Protein AF-A0A9D7T7E3-F1 (afdb_monomer)

Solvent-accessible surface area (backbone atoms only — not comparable to full-atom values): 54438 Å² total; per-residue (Å²): 114,77,82,62,58,73,78,46,53,79,60,50,73,66,44,54,64,53,53,54,50,56,53,51,59,66,58,58,61,78,61,84,74,83,76,72,79,80,53,80,85,68,35,48,87,44,68,67,70,80,78,70,90,74,65,70,85,61,32,25,34,37,30,69,28,62,88,68,50,77,90,48,56,26,33,32,38,37,42,36,50,38,71,88,27,48,40,83,83,67,48,52,58,53,74,65,48,59,48,27,47,48,54,44,47,58,75,29,28,86,86,57,43,31,32,38,39,39,51,25,34,66,40,73,100,66,27,62,36,72,70,55,44,53,49,50,54,48,49,53,56,57,43,15,60,75,38,30,28,26,66,52,29,23,31,36,27,14,39,38,52,6,4,27,26,38,34,43,42,29,46,70,46,39,94,55,35,11,27,38,34,31,20,44,25,24,79,50,56,58,30,63,46,38,24,67,33,36,34,44,36,34,35,22,64,53,19,82,80,47,58,39,65,31,37,55,42,34,55,49,47,18,39,70,49,61,16,50,42,37,38,38,39,21,68,34,49,45,71,68,40,41,39,61,57,35,62,26,81,57,52,66,57,31,56,75,46,29,33,44,90,47,80,80,49,51,83,82,55,72,49,72,51,78,56,61,66,64,80,53,43,24,60,68,75,39,58,39,60,40,27,36,46,40,45,37,79,80,48,29,64,31,29,45,45,49,72,41,62,75,70,91,70,88,77,81,68,79,88,77,51,69,67,19,68,25,42,47,49,33,44,30,75,64,42,71,50,44,89,54,36,41,38,38,39,33,44,28,27,50,70,74,70,52,64,85,47,91,84,36,50,38,41,39,32,40,49,55,60,48,81,79,66,73,66,59,59,89,86,58,58,37,43,44,46,66,51,36,89,46,72,83,41,63,52,76,45,63,52,64,42,47,57,40,32,31,41,30,48,47,16,80,97,55,48,41,66,40,24,34,37,36,35,76,83,51,63,69,54,69,33,51,53,42,46,57,30,38,37,74,67,46,69,52,60,82,38,78,32,48,35,37,41,32,31,26,27,75,82,70,40,59,29,68,42,66,36,36,40,32,32,50,92,82,93,81,87,78,58,25,38,47,31,40,76,70,45,62,43,54,76,34,30,32,28,34,41,36,38,40,43,77,49,57,45,94,86,41,64,58,30,32,45,36,28,42,22,74,50,95,92,56,60,44,82,76,51,72,28,78,56,59,45,47,78,50,69,85,45,63,53,64,34,62,39,33,35,36,37,24,25,25,29,82,87,64,36,66,24,55,69,26,73,80,46,72,38,55,24,34,44,56,67,75,45,74,42,84,26,86,44,57,71,46,45,46,50,50,50,53,52,37,46,75,38,56,70,27,37,28,36,39,24,34,42,70,42,79,31,76,36,60,56,52,46,71,66,39,54,22,35,43,28,32,42,30,36,60,29,39,47,32,64,20,29,46,32,20,69,64,31,89,60,66,27,51,37,33,36,48,24,33,45,30,34,42,33,39,41,30,39,30,30,39,47,34,23,41,35,33,35,36,54,76,19,30,51,25,38,41,30,52,27,35,40,39,42,87,52,89,72,26,26,58,38,25,36,36,37,31,36,34,21,33,46,34,36,40,32,53,28,39,39,37,40,45,33,32,80,52,81,70,35,37,27,45,33,35,35,16,58,59,10,27,48,34,36,42,32,32,29,38,30,30,42,38,26,14,42,40,30,33,19,46,59,77,78,28,26,18,37,39,30,41,40,26,22,26,32,36,16,26,74,57,75,68,86,72,62,34,58,36,42,35,38,31,17,10,19,31,47,25,34,38,35,22,26,27,41,45,65,61,40,78,48,67,38,35,32,37,34,24,21,61,51,11,32,68,23,38,41,27,13,27,25,16,47,27,40,75,44,75,35,73,69,27,43,65,51,77,46,47,60,40,45,75,54,55,71,73,28,26,74,34,54,88,79,34,38,63,46,70,32,77,52,41,67,70,68,53,84,66,38,63,51,42,15,68,87,48,96,87,55,57,44,36,47,89,61,53,60,59,49,83,62,99,28,23,34,32,15,16,46,64,80,84,70,82,80,87,72,87,80,81,84,79,84,79,87,80,86,85,88,79,89,83,86,82,87,78,90,77,88,77,91,86,79,86,89,78,89,80,90,86,78,89,77,88,76,89,79,90,84,79,90,77,88,77,89,78,89,78,89,79,90,80,84,87,78,91,79,90,83,83,87,81,88,79,88,79,88,78,85,87,82,85,86,85,89,80,89,82,90,81,90,90,82,91,82,90,80,90,79,89,84,81,86,83,92,81,89,80,88,83,91,134

Sequence (1016 aa):
MQKLQIQLQPRINLVLPRIVAIGFTLILSLFGVSAKAFGPSDFLYGKELKTGTEPYDLPYRLLLPENYKSANAYPVILFLHGSYEVGTDNEAQLTTNGIGAFGMIDANRTSSPCFLLVPQANNGTDGWNANNLGQVVRAIRDLATKYSIDLNRVYVTGPSMGGYGTWKILALHPFVFAAAVPVSGGGASNFERLASVPIWCFHAKNDGAVNVSGSDSAVSGTRIAGGRVVYTRYDSGDHMIAFTAYANPYLMAWMMAQRRNQPMAGPILASITNPAGGFVTGPITTTRNVAGTAAMPGGVTKVNWTFTPATGQAGIDTSTYALATGTNTWSVSGATVTSSAIQFMAVVTGSSWGDNNPGAGGVTTVNDSFWNIPLGANLTAPTVVIKTPTTTGAVSVADATIALTGSAAPGTGKTVKAITWSNDRGGRGIALGTTSWNVDGIDLAPGHNIITVTARDSASIIASTTIDALYVLTGDIAAPTAPSNLSVTATSPTTTSLTWTASIDNIGVTGYKIYRGLVINALTHIGTATTNSYSDTGLTKSTEYRYYVSAVDAAGNESAKSMVVQVTTQGSGPTTVGVVSVSGLITAINNANASPSATTTIMLSPGTYTVNSPLPTITAKDTVISASSTGSAVVLNAAGMSTGAVLTVNADNVVIDRIRFDNARNHAIAIEPSSHNGLIENCSFTTSTAPAPALSQIYGSGCSGWTVTGNIFTGMAGATLTGEPAVRFFAGASSTTVTNNFFLNCDRAVQFGVGSASTHTGGQIQNNFIADNRATGSHPGPAISLESATGARVDNNTVYSVGSYANAIEYRYAGTTGALIRNNLANKTVAALDGATGTTASNLTTAQAAWFVNTASCDLHLTATALAAANNVLNAGTTIAQVTDDIEGDPRPTGSAYEIGADEYVGSSSSSSSSSSSSSSSSSSSSSSSSSSSSSSSSSSSSSSSSSSSSSGSSTTSSSSSSSSSSSSSSGGTSNTPTNGSSGGGGAAGRWFCTALVAAALLRFRKPDRSCAIYS

pLDDT: mean 72.11, std 22.36, range [24.33, 98.38]

Structure (mmCIF, N/CA/C/O backbone):
data_AF-A0A9D7T7E3-F1
#
_entry.id   AF-A0A9D7T7E3-F1
#
loop_
_atom_site.group_PDB
_atom_site.id
_atom_site.type_symbol
_atom_site.label_atom_id
_atom_site.label_alt_id
_atom_site.label_comp_id
_atom_site.label_asym_id
_atom_site.label_entity_id
_atom_site.label_seq_id
_atom_site.pdbx_PDB_ins_code
_atom_site.Cartn_x
_atom_site.Cartn_y
_atom_site.Cartn_z
_atom_site.occupancy
_atom_site.B_iso_or_equiv
_atom_site.auth_seq_id
_atom_site.auth_comp_id
_atom_site.auth_asym_id
_atom_site.auth_atom_id
_atom_site.pdbx_PDB_model_num
ATOM 1 N N . MET A 1 1 ? 72.264 13.801 22.073 1.00 45.97 1 MET A N 1
ATOM 2 C CA . MET A 1 1 ? 71.366 13.791 20.893 1.00 45.97 1 MET A CA 1
ATOM 3 C C . MET A 1 1 ? 70.198 12.803 21.002 1.00 45.97 1 MET A C 1
ATOM 5 O O . MET A 1 1 ? 69.090 13.225 20.713 1.00 45.97 1 MET A O 1
ATOM 9 N N . GLN A 1 2 ? 70.355 11.559 21.485 1.00 37.91 2 GLN A N 1
ATOM 10 C CA . GLN A 1 2 ? 69.232 10.589 21.547 1.00 37.91 2 GLN A CA 1
ATOM 11 C C . GLN A 1 2 ? 67.993 11.028 22.366 1.00 37.91 2 GLN A C 1
ATOM 13 O O . GLN A 1 2 ? 66.878 10.667 22.006 1.00 37.91 2 GLN A O 1
ATOM 18 N N . LYS A 1 3 ? 68.129 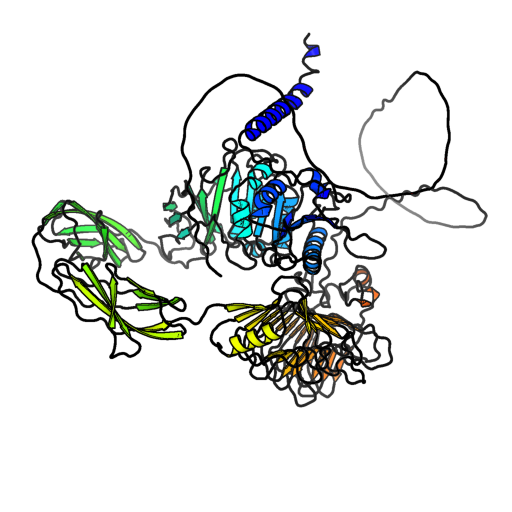11.875 23.402 1.00 37.12 3 LYS A N 1
ATOM 19 C CA . LYS A 1 3 ? 66.960 12.427 24.129 1.00 37.12 3 LYS A CA 1
ATOM 20 C C . LYS A 1 3 ? 66.140 13.470 23.342 1.00 37.12 3 LYS A C 1
ATOM 22 O O . LYS A 1 3 ? 65.037 13.788 23.772 1.00 37.12 3 LYS A O 1
ATOM 27 N N . LEU A 1 4 ? 66.624 13.969 22.198 1.00 36.44 4 LEU A N 1
ATOM 28 C CA . LEU A 1 4 ? 65.878 14.920 21.357 1.00 36.44 4 LEU A CA 1
ATOM 29 C C . LEU A 1 4 ? 64.953 14.225 20.335 1.00 36.44 4 LEU A C 1
ATOM 31 O O . LEU A 1 4 ? 63.971 14.818 19.903 1.00 36.44 4 LEU A O 1
ATOM 35 N N . GLN A 1 5 ? 65.220 12.960 19.978 1.00 37.03 5 GLN A N 1
ATOM 36 C CA . GLN A 1 5 ? 64.390 12.200 19.027 1.00 37.03 5 GLN A CA 1
ATOM 37 C C . GLN A 1 5 ? 63.061 11.710 19.628 1.00 37.03 5 GLN A C 1
ATOM 39 O O . GLN A 1 5 ? 62.063 11.626 18.916 1.00 37.03 5 GLN A O 1
ATOM 44 N N . ILE A 1 6 ? 63.020 11.433 20.935 1.00 43.62 6 ILE A N 1
ATOM 45 C CA . ILE A 1 6 ? 61.845 10.837 21.603 1.00 43.62 6 ILE A CA 1
ATOM 46 C C . ILE A 1 6 ? 60.721 11.869 21.844 1.00 43.62 6 ILE A C 1
ATOM 48 O O . ILE A 1 6 ? 59.552 11.508 21.904 1.00 43.62 6 ILE A O 1
ATOM 52 N N . GLN A 1 7 ? 61.044 13.166 21.919 1.00 41.75 7 GLN A N 1
ATOM 53 C CA . GLN A 1 7 ? 60.065 14.240 22.169 1.00 41.75 7 GLN A CA 1
ATOM 54 C C . GLN A 1 7 ? 59.421 14.825 20.893 1.00 41.75 7 GLN A C 1
ATOM 56 O O . GLN A 1 7 ? 58.461 15.587 20.989 1.00 41.75 7 GLN A O 1
ATOM 61 N N . LEU A 1 8 ? 59.916 14.478 19.696 1.00 38.88 8 LEU A N 1
ATOM 62 C CA . LEU A 1 8 ? 59.424 15.031 18.420 1.00 38.88 8 LEU A CA 1
ATOM 63 C C . LEU A 1 8 ? 58.628 14.037 17.557 1.00 38.88 8 LEU A C 1
ATOM 65 O O . LEU A 1 8 ? 57.787 14.474 16.771 1.00 38.88 8 LEU A O 1
ATOM 69 N N . GLN A 1 9 ? 58.802 12.720 17.728 1.00 36.56 9 GLN A N 1
ATOM 70 C CA . GLN A 1 9 ? 58.037 11.724 16.959 1.00 36.56 9 GLN A CA 1
ATOM 71 C C . GLN A 1 9 ? 56.501 11.832 17.091 1.00 36.56 9 GLN A C 1
ATOM 73 O O . GLN A 1 9 ? 55.837 11.774 16.052 1.00 36.56 9 GLN A O 1
ATOM 78 N N . PRO A 1 10 ? 55.902 12.074 18.280 1.00 39.88 10 PRO A N 1
ATOM 79 C CA . PRO A 1 10 ? 54.443 12.184 18.401 1.00 39.88 10 PRO A CA 1
ATOM 80 C C . PRO A 1 10 ? 53.839 13.361 17.617 1.00 39.88 10 PRO A C 1
ATOM 82 O O . PRO A 1 10 ? 52.659 13.338 17.281 1.00 39.88 10 PRO A O 1
ATOM 85 N N . ARG A 1 11 ? 54.638 14.393 17.305 1.00 39.56 11 ARG A N 1
ATOM 86 C CA . ARG A 1 11 ? 54.190 15.569 16.540 1.00 39.56 11 ARG A CA 1
ATOM 87 C C . ARG A 1 11 ? 54.380 15.421 15.029 1.00 39.56 11 ARG A C 1
ATOM 89 O O . ARG A 1 11 ? 53.667 16.073 14.277 1.00 39.56 11 ARG A O 1
ATOM 96 N N . ILE A 1 12 ? 55.277 14.545 14.575 1.00 38.69 12 ILE A N 1
ATOM 97 C CA . ILE A 1 12 ? 55.496 14.279 13.142 1.00 38.69 12 ILE A CA 1
ATOM 98 C C . ILE A 1 12 ? 54.378 13.383 12.577 1.00 38.69 12 ILE A C 1
ATOM 100 O O . ILE A 1 12 ? 53.838 13.677 11.508 1.00 38.69 12 ILE A O 1
ATOM 104 N N . ASN A 1 13 ? 53.935 12.374 13.337 1.00 38.16 13 ASN A N 1
ATOM 105 C CA . ASN A 1 13 ? 52.863 11.461 12.910 1.00 38.16 13 ASN A CA 1
ATOM 106 C C . ASN A 1 13 ? 51.459 12.103 12.853 1.00 38.16 13 ASN A C 1
ATOM 108 O O . ASN A 1 13 ? 50.582 11.552 12.196 1.00 38.16 13 ASN A O 1
ATOM 112 N N . LEU A 1 14 ? 51.235 13.272 13.472 1.00 40.47 14 LEU A N 1
ATOM 113 C CA . LEU A 1 14 ? 49.978 14.033 13.330 1.00 40.47 14 LEU A CA 1
ATOM 114 C C . LEU A 1 14 ? 49.969 15.016 12.144 1.00 40.47 14 LEU A C 1
ATOM 116 O O . LEU A 1 14 ? 48.904 15.504 11.763 1.00 40.47 14 LEU A O 1
ATOM 120 N N . VAL A 1 15 ? 51.134 15.349 11.579 1.00 38.00 15 VAL A N 1
ATOM 121 C CA . VAL A 1 15 ? 51.268 16.417 10.571 1.00 38.00 15 VAL A CA 1
ATOM 122 C C . VAL A 1 15 ? 51.413 15.856 9.156 1.00 38.00 15 VAL A C 1
ATOM 124 O O . VAL A 1 15 ? 50.823 16.416 8.233 1.00 38.00 15 VAL A O 1
ATOM 127 N N . LEU A 1 16 ? 52.098 14.720 8.969 1.00 34.03 16 LEU A N 1
ATOM 128 C CA . LEU A 1 16 ? 52.207 14.076 7.650 1.00 34.03 16 LEU A CA 1
ATOM 129 C C . LEU A 1 16 ? 50.843 13.735 7.009 1.00 34.03 16 LEU A C 1
ATOM 131 O O . LEU A 1 16 ? 50.646 14.115 5.854 1.00 34.03 16 LEU A O 1
ATOM 135 N N . PRO A 1 17 ? 49.867 13.124 7.718 1.00 41.09 17 PRO A N 1
ATOM 136 C CA . PRO A 1 17 ? 48.551 12.837 7.139 1.00 41.09 17 PRO A CA 1
ATOM 137 C C . PRO A 1 17 ? 47.795 14.106 6.724 1.00 41.09 17 PRO A C 1
ATOM 139 O O . PRO A 1 17 ? 47.096 14.112 5.715 1.00 41.09 17 PRO A O 1
ATOM 142 N N . ARG A 1 18 ? 47.976 15.212 7.462 1.00 35.81 18 ARG A N 1
ATOM 143 C CA . ARG A 1 18 ? 47.341 16.504 7.159 1.00 35.81 18 ARG A CA 1
ATOM 144 C C . ARG A 1 18 ? 47.952 17.183 5.933 1.00 35.81 18 ARG A C 1
ATOM 146 O O . ARG A 1 18 ? 47.212 17.765 5.150 1.00 35.81 18 ARG A O 1
ATOM 153 N N . ILE A 1 19 ? 49.266 17.077 5.729 1.00 36.81 19 ILE A N 1
ATOM 154 C CA . ILE A 1 19 ? 49.930 17.616 4.530 1.00 36.81 19 ILE A CA 1
ATOM 155 C C . ILE A 1 19 ? 49.577 16.786 3.286 1.00 36.81 19 ILE A C 1
ATOM 157 O O . ILE A 1 19 ? 49.316 17.363 2.234 1.00 36.81 19 ILE A O 1
ATOM 161 N N . VAL A 1 20 ? 49.483 15.455 3.406 1.00 42.44 20 VAL A N 1
ATOM 162 C CA . VAL A 1 20 ? 49.024 14.588 2.303 1.00 42.44 20 VAL A CA 1
ATOM 163 C C . VAL A 1 20 ? 47.552 14.853 1.962 1.00 42.44 20 VAL A C 1
ATOM 165 O O . VAL A 1 20 ? 47.228 14.976 0.784 1.00 42.44 20 VAL A O 1
ATOM 168 N N . ALA A 1 21 ? 46.679 15.038 2.960 1.00 34.97 21 ALA A N 1
ATOM 169 C CA . ALA A 1 21 ? 45.281 15.410 2.734 1.00 34.97 21 ALA A CA 1
ATOM 170 C C . ALA A 1 21 ? 45.144 16.772 2.024 1.00 34.97 21 ALA A C 1
ATOM 172 O O . ALA A 1 21 ? 44.445 16.864 1.020 1.00 34.97 21 ALA A O 1
ATOM 173 N N . ILE A 1 22 ? 45.862 17.808 2.480 1.00 38.34 22 ILE A N 1
ATOM 174 C CA . ILE A 1 22 ? 45.869 19.135 1.834 1.00 38.34 22 ILE A CA 1
ATOM 175 C C . ILE A 1 22 ? 46.419 19.055 0.398 1.00 38.34 22 ILE A C 1
ATOM 177 O O . ILE A 1 22 ? 45.883 19.706 -0.498 1.00 38.34 22 ILE A O 1
ATOM 181 N N . GLY A 1 23 ? 47.441 18.226 0.157 1.00 33.91 23 GLY A N 1
ATOM 182 C CA . GLY A 1 23 ? 47.971 17.961 -1.183 1.00 33.91 23 GLY A CA 1
ATOM 183 C C . GLY A 1 23 ? 46.967 17.271 -2.114 1.00 33.91 23 GLY A C 1
ATOM 184 O O . GLY A 1 23 ? 46.897 17.615 -3.291 1.00 33.91 23 GLY A O 1
ATOM 185 N N . PHE A 1 24 ? 46.143 16.356 -1.593 1.00 40.12 24 PHE A N 1
ATOM 186 C CA . PHE A 1 24 ? 45.091 15.685 -2.365 1.00 40.12 24 PHE A CA 1
ATOM 187 C C . PHE A 1 24 ? 43.958 16.648 -2.759 1.00 40.12 24 PHE A C 1
ATOM 189 O O . PHE A 1 24 ? 43.524 16.657 -3.913 1.00 40.12 24 PHE A O 1
ATOM 196 N N . THR A 1 25 ? 43.536 17.527 -1.842 1.00 38.75 25 THR A N 1
ATOM 197 C CA . THR A 1 25 ? 42.532 18.570 -2.122 1.00 38.75 25 THR A CA 1
ATOM 198 C C . THR A 1 25 ? 42.993 19.543 -3.214 1.00 38.75 25 THR A C 1
ATOM 200 O O . THR A 1 25 ? 42.174 20.038 -3.985 1.00 38.75 25 THR A O 1
ATOM 203 N N . LEU A 1 26 ? 44.305 19.791 -3.324 1.00 34.22 26 LEU A N 1
ATOM 204 C CA . LEU A 1 26 ? 44.890 20.684 -4.332 1.00 34.22 26 LEU A CA 1
ATOM 205 C C . LEU A 1 26 ? 45.020 20.068 -5.737 1.00 34.22 26 LEU A C 1
ATOM 207 O O . LEU A 1 26 ? 45.293 20.796 -6.687 1.00 34.22 26 LEU A O 1
ATOM 211 N N . ILE A 1 27 ? 44.840 18.750 -5.877 1.00 40.69 27 ILE A N 1
ATOM 212 C CA . ILE A 1 27 ? 44.855 18.048 -7.173 1.00 40.69 27 ILE A CA 1
ATOM 213 C C . ILE A 1 27 ? 43.424 17.849 -7.700 1.00 40.69 27 ILE A C 1
ATOM 215 O O . ILE A 1 27 ? 43.190 17.949 -8.903 1.00 40.69 27 ILE A O 1
ATOM 219 N N . LEU A 1 28 ? 42.444 17.667 -6.808 1.00 38.78 28 LEU A N 1
ATOM 220 C CA . LEU A 1 28 ? 41.018 17.613 -7.163 1.00 38.78 28 LEU A CA 1
ATOM 221 C C . LEU A 1 28 ? 40.454 18.958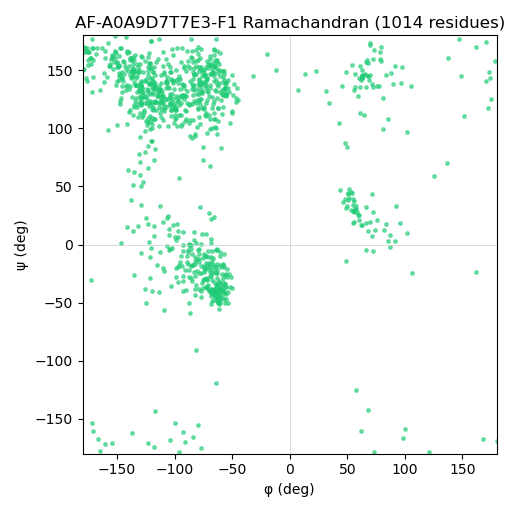 -7.662 1.00 38.78 28 LEU A C 1
ATOM 223 O O . LEU A 1 28 ? 39.473 18.969 -8.399 1.00 38.78 28 LEU A O 1
ATOM 227 N N . SER A 1 29 ? 41.086 20.089 -7.338 1.00 35.50 29 SER A N 1
ATOM 228 C CA . SER A 1 29 ? 40.662 21.419 -7.806 1.00 35.50 29 SER A CA 1
ATOM 229 C C . SER A 1 29 ? 40.973 21.713 -9.284 1.00 35.50 29 SER A C 1
ATOM 231 O O . SER A 1 29 ? 40.496 22.718 -9.811 1.00 35.50 29 SER A O 1
ATOM 233 N N . LEU A 1 30 ? 41.728 20.847 -9.976 1.00 35.69 30 LEU A N 1
ATOM 234 C CA . LEU A 1 30 ? 42.053 20.994 -11.404 1.00 35.69 30 LEU A CA 1
ATOM 235 C C . LEU A 1 30 ? 40.952 20.482 -12.354 1.00 35.69 30 LEU A C 1
ATOM 237 O O . LEU A 1 30 ? 40.996 20.783 -13.546 1.00 35.69 30 LEU A O 1
ATOM 241 N N . PHE A 1 31 ? 39.937 19.782 -11.838 1.00 40.62 31 PHE A N 1
ATOM 242 C CA . PHE A 1 31 ? 38.714 19.431 -12.568 1.00 40.62 31 PHE A CA 1
ATOM 243 C C . PHE A 1 31 ? 37.510 20.026 -11.832 1.00 40.62 31 PHE A C 1
ATOM 245 O O . PHE A 1 31 ? 36.947 19.430 -10.918 1.00 40.62 31 PHE A O 1
ATOM 252 N N . GLY A 1 32 ? 37.163 21.262 -12.190 1.00 41.09 32 GLY A N 1
ATOM 253 C CA . GLY A 1 32 ? 36.288 22.105 -11.380 1.00 41.09 32 GLY A CA 1
ATOM 254 C C . GLY A 1 32 ? 34.826 21.658 -11.297 1.00 41.09 32 GLY A C 1
ATOM 255 O O . GLY A 1 32 ? 34.026 22.057 -12.137 1.00 41.09 32 GLY A O 1
ATOM 256 N N . VAL A 1 33 ? 34.468 20.988 -10.198 1.00 37.16 33 VAL A N 1
ATOM 257 C CA . VAL A 1 33 ? 33.239 21.259 -9.426 1.00 37.16 33 VAL A CA 1
ATOM 258 C C . VAL A 1 33 ? 33.579 21.120 -7.938 1.00 37.16 33 VAL A C 1
ATOM 260 O O . VAL A 1 33 ? 33.709 20.011 -7.429 1.00 37.16 33 VAL A O 1
ATOM 263 N N . SER A 1 34 ? 33.727 22.235 -7.217 1.00 40.88 34 SER A N 1
ATOM 264 C CA . SER A 1 34 ? 33.814 22.190 -5.751 1.00 40.88 34 SER A CA 1
ATOM 265 C C . SER A 1 34 ? 32.401 22.242 -5.178 1.00 40.88 34 SER A C 1
ATOM 267 O O . SER A 1 34 ? 31.797 23.313 -5.161 1.00 40.88 34 SER A O 1
ATOM 269 N N . ALA A 1 35 ? 31.885 21.105 -4.703 1.00 48.81 35 ALA A N 1
ATOM 270 C CA . ALA A 1 35 ? 30.659 21.074 -3.904 1.00 48.81 35 ALA A CA 1
ATOM 271 C C . ALA A 1 35 ? 30.819 21.974 -2.664 1.00 48.81 35 ALA A C 1
ATOM 273 O O . ALA A 1 35 ? 31.905 22.039 -2.073 1.00 48.81 35 ALA A O 1
ATOM 274 N N . LYS A 1 36 ? 29.760 22.690 -2.276 1.00 53.41 36 LYS A N 1
ATOM 275 C CA . LYS A 1 36 ? 29.797 23.611 -1.136 1.00 53.41 36 LYS A CA 1
ATOM 276 C C . LYS A 1 36 ? 29.204 22.882 0.064 1.00 53.41 36 LYS A C 1
ATOM 278 O O . LYS A 1 36 ? 27.998 22.685 0.139 1.00 53.41 36 LYS A O 1
ATOM 283 N N . ALA A 1 37 ? 30.045 22.521 1.033 1.00 58.97 37 ALA A N 1
ATOM 284 C CA . ALA A 1 37 ? 29.562 21.996 2.309 1.00 58.97 37 ALA A CA 1
ATOM 285 C C . ALA A 1 37 ? 28.523 22.954 2.925 1.00 58.97 37 ALA A C 1
ATOM 287 O O . ALA A 1 37 ? 28.762 24.166 2.987 1.00 58.97 37 ALA A O 1
ATOM 288 N N . PHE A 1 38 ? 27.379 22.416 3.358 1.00 69.25 38 PHE A N 1
ATOM 289 C CA . PHE A 1 38 ? 26.308 23.224 3.938 1.00 69.25 38 PHE A CA 1
ATOM 290 C C . PHE A 1 38 ? 26.780 23.880 5.238 1.00 69.25 38 PHE A C 1
ATOM 292 O O . PHE A 1 38 ? 27.333 23.219 6.117 1.00 69.25 38 PHE A O 1
ATOM 299 N N . GLY A 1 39 ? 26.529 25.180 5.378 1.00 66.25 39 GLY A N 1
ATOM 300 C CA . GLY A 1 39 ? 26.679 25.873 6.654 1.00 66.25 39 GLY A CA 1
ATOM 301 C C . GLY A 1 39 ? 25.410 25.743 7.507 1.00 66.25 39 GLY A C 1
ATOM 302 O O . GLY A 1 39 ? 24.329 25.529 6.957 1.00 66.25 39 GLY A O 1
ATOM 303 N N . PRO A 1 40 ? 25.477 25.972 8.833 1.00 69.69 40 PRO A N 1
ATOM 304 C CA . PRO A 1 40 ? 24.288 26.053 9.689 1.00 69.69 40 PRO A CA 1
ATOM 305 C C . PRO A 1 40 ? 23.211 27.037 9.208 1.00 69.69 40 PRO A C 1
ATOM 307 O O . PRO A 1 40 ? 22.034 26.844 9.501 1.00 69.69 40 PRO A O 1
ATOM 310 N N . SER A 1 41 ? 23.605 28.064 8.443 1.00 74.50 41 SER A N 1
ATOM 311 C CA . SER A 1 41 ? 22.724 29.046 7.795 1.00 74.50 41 SER A CA 1
ATOM 312 C C . SER A 1 41 ? 21.895 28.496 6.632 1.00 74.50 41 SER A C 1
ATOM 314 O O . SER A 1 41 ? 20.902 29.114 6.263 1.00 74.50 41 SER A O 1
ATOM 316 N N . ASP A 1 42 ? 22.311 27.380 6.028 1.00 77.81 42 ASP A N 1
ATOM 317 C CA . ASP A 1 42 ? 21.610 26.759 4.899 1.00 77.81 42 ASP A CA 1
ATOM 318 C C . ASP A 1 42 ? 20.430 25.877 5.390 1.00 77.81 42 ASP A C 1
ATOM 320 O O . ASP A 1 42 ? 19.550 25.516 4.608 1.00 77.81 42 ASP A O 1
ATOM 324 N N . PHE A 1 43 ? 20.373 25.565 6.694 1.00 83.56 43 PHE A N 1
ATOM 325 C CA . PHE A 1 43 ? 19.316 24.775 7.337 1.00 83.56 43 PHE A CA 1
ATOM 326 C C . PHE A 1 43 ? 18.308 25.650 8.092 1.00 83.56 43 PHE A C 1
ATOM 328 O O . PHE A 1 43 ? 18.678 26.555 8.839 1.00 83.56 43 PHE A O 1
ATOM 335 N N . LEU A 1 44 ? 17.026 25.289 8.017 1.00 82.06 44 LEU A N 1
ATOM 336 C CA . LEU A 1 44 ? 16.017 25.785 8.949 1.00 82.06 44 LEU A CA 1
ATOM 337 C C . LEU A 1 44 ? 16.188 25.126 10.324 1.00 82.06 44 LEU A C 1
ATOM 339 O O . LEU A 1 44 ? 16.449 23.922 10.435 1.00 82.06 44 LEU A O 1
ATOM 343 N N . TYR A 1 45 ? 16.014 25.929 11.372 1.00 74.56 45 TYR A N 1
ATOM 344 C CA . TYR A 1 45 ? 16.081 25.496 12.765 1.00 74.56 45 TYR A CA 1
ATOM 345 C C . TYR A 1 45 ? 14.761 24.850 13.198 1.00 74.56 45 TYR A C 1
ATOM 347 O O . TYR A 1 45 ? 13.714 25.496 13.162 1.00 74.56 45 TYR A O 1
ATOM 355 N N . GLY A 1 46 ? 14.813 23.595 13.639 1.00 61.97 46 GLY A N 1
ATOM 356 C CA . GLY A 1 46 ? 13.714 22.901 14.302 1.00 61.97 46 GLY A CA 1
ATOM 357 C C . GLY A 1 46 ? 14.023 22.698 15.780 1.00 61.97 46 GLY A C 1
ATOM 358 O O . GLY A 1 46 ? 14.953 21.977 16.134 1.00 61.97 46 GLY A O 1
ATOM 359 N N . LYS A 1 47 ? 13.249 23.329 16.659 1.00 54.50 47 LYS A N 1
ATOM 360 C CA . LYS A 1 47 ? 13.306 23.071 18.099 1.00 54.50 47 LYS A CA 1
ATOM 361 C C . LYS A 1 47 ? 11.933 23.310 18.689 1.00 54.50 47 LYS A C 1
ATOM 363 O O . LYS A 1 47 ? 11.538 24.456 18.893 1.00 54.50 47 LYS A O 1
ATOM 368 N N . GLU A 1 48 ? 11.228 22.227 18.966 1.00 44.72 48 GLU A N 1
ATOM 369 C CA . GLU A 1 48 ? 10.065 22.293 19.837 1.00 44.72 48 GLU A CA 1
ATOM 370 C C . GLU A 1 48 ? 10.632 22.336 21.266 1.00 44.72 48 GLU A C 1
ATOM 372 O O . GLU A 1 48 ? 11.367 21.453 21.704 1.00 44.72 48 GLU A O 1
ATOM 377 N N . LEU A 1 49 ? 10.497 23.501 21.904 1.00 33.25 49 LEU A N 1
ATOM 378 C CA . LEU A 1 49 ? 11.087 23.795 23.207 1.00 33.25 49 LEU A CA 1
ATOM 379 C C . LEU A 1 49 ? 10.067 23.476 24.293 1.00 33.25 49 LEU A C 1
ATOM 381 O O . LEU A 1 49 ? 8.973 24.035 24.281 1.00 33.25 49 LEU A O 1
ATOM 385 N N . LYS A 1 50 ? 10.475 22.691 25.293 1.00 35.75 50 LYS A N 1
ATOM 386 C CA . LYS A 1 50 ? 9.752 22.568 26.564 1.00 35.75 50 LYS A CA 1
ATOM 387 C C . LYS A 1 50 ? 9.435 23.949 27.153 1.00 35.75 50 LYS A C 1
ATOM 389 O O . LYS A 1 50 ? 10.330 24.633 27.652 1.00 35.75 50 LYS A O 1
ATOM 394 N N . THR A 1 51 ? 8.152 24.293 27.205 1.00 27.28 51 THR A N 1
ATOM 395 C CA . THR A 1 51 ? 7.603 25.328 28.093 1.00 27.28 51 THR A CA 1
ATOM 396 C C . THR A 1 51 ? 6.390 24.781 28.843 1.00 27.28 51 THR A C 1
ATOM 398 O O . THR A 1 51 ? 5.263 25.187 28.588 1.00 27.28 51 THR A O 1
ATOM 401 N N . GLY A 1 52 ? 6.653 23.869 29.786 1.00 33.72 52 GLY A N 1
ATOM 402 C CA . GLY A 1 52 ? 5.652 23.282 30.684 1.00 33.72 52 GLY A CA 1
ATOM 403 C C . GLY A 1 52 ? 4.908 22.081 30.092 1.00 33.72 52 GLY A C 1
ATOM 404 O O . GLY A 1 52 ? 4.042 22.263 29.252 1.00 33.72 52 GLY A O 1
ATOM 405 N N . THR A 1 53 ? 5.220 20.882 30.606 1.00 36.22 53 THR A N 1
ATOM 406 C CA . THR A 1 53 ? 4.459 19.623 30.421 1.00 36.22 53 THR A CA 1
ATOM 407 C C . THR A 1 53 ? 4.093 19.269 28.966 1.00 36.22 53 THR A C 1
ATOM 409 O O . THR A 1 53 ? 2.964 19.500 28.546 1.00 36.22 53 THR A O 1
ATOM 412 N N . GLU A 1 54 ? 5.049 18.626 28.273 1.00 37.84 54 GLU A N 1
ATOM 413 C CA . GLU A 1 54 ? 5.000 18.103 26.884 1.00 37.84 54 GLU A CA 1
ATOM 414 C C . GLU A 1 54 ? 4.895 19.156 25.747 1.00 37.84 54 GLU A C 1
ATOM 416 O O . GLU A 1 54 ? 4.470 20.282 26.010 1.00 37.84 54 GLU A O 1
ATOM 421 N N . PRO A 1 55 ? 5.302 18.865 24.481 1.00 44.62 55 PRO A N 1
ATOM 422 C CA . PRO A 1 55 ? 5.848 17.617 23.913 1.00 44.62 55 PRO A CA 1
ATOM 423 C C . PRO A 1 55 ? 7.268 17.744 23.289 1.00 44.62 55 PRO A C 1
ATOM 425 O O . PRO A 1 55 ? 7.802 18.842 23.156 1.00 44.62 55 PRO A O 1
ATOM 428 N N . TYR A 1 56 ? 7.827 16.600 22.855 1.00 48.03 56 TYR A N 1
ATOM 429 C CA . TYR A 1 56 ? 9.094 16.382 22.113 1.00 48.03 56 TYR A CA 1
ATOM 430 C C . TYR A 1 56 ? 10.400 16.933 22.737 1.00 48.03 56 TYR A C 1
ATOM 432 O O . TYR A 1 56 ? 10.518 18.087 23.126 1.00 48.03 56 TYR A O 1
ATOM 440 N N . ASP A 1 57 ? 11.452 16.105 22.769 1.00 62.62 57 ASP A N 1
ATOM 441 C CA . ASP A 1 57 ? 12.748 16.423 23.404 1.00 62.62 57 ASP A CA 1
ATOM 442 C C . ASP A 1 57 ? 13.942 16.320 22.434 1.00 62.62 57 ASP A C 1
ATOM 444 O O . ASP A 1 57 ? 15.094 16.184 22.856 1.00 62.62 57 ASP A O 1
ATOM 448 N N . LEU A 1 58 ? 13.670 16.336 21.123 1.00 72.94 58 LEU A N 1
ATOM 449 C CA . LEU A 1 58 ? 14.647 16.071 20.066 1.00 72.94 58 LEU A CA 1
ATOM 450 C C . LEU A 1 58 ? 14.835 17.296 19.144 1.00 72.94 58 LEU A C 1
ATOM 452 O O . LEU A 1 58 ? 13.947 17.605 18.343 1.00 72.94 58 LEU A O 1
ATOM 456 N N . PRO A 1 59 ? 15.978 18.008 19.212 1.00 84.56 59 PRO A N 1
ATOM 457 C CA . PRO A 1 59 ? 16.286 19.081 18.270 1.00 84.56 59 PRO A CA 1
ATOM 458 C C . PRO A 1 59 ? 16.456 18.538 16.847 1.00 84.56 59 PRO A C 1
ATOM 460 O O . PRO A 1 59 ? 16.885 17.399 16.664 1.00 84.56 59 PRO A O 1
ATOM 463 N N . TYR A 1 60 ? 16.185 19.350 15.823 1.00 89.50 60 TYR A N 1
ATOM 464 C CA . TYR A 1 60 ? 16.505 18.980 14.445 1.00 89.50 60 TYR A CA 1
ATOM 465 C C . TYR A 1 60 ? 16.864 20.164 13.545 1.00 89.50 60 TYR A C 1
ATOM 467 O O . TYR A 1 60 ? 16.542 21.328 13.798 1.00 89.50 60 TYR A O 1
ATOM 475 N N . ARG A 1 61 ? 17.513 19.837 12.428 1.00 90.50 61 ARG A N 1
ATOM 476 C CA . ARG A 1 61 ? 17.780 20.741 11.308 1.00 90.50 61 ARG A CA 1
ATOM 477 C C . ARG A 1 61 ? 17.080 20.228 10.066 1.00 90.50 61 ARG A C 1
ATOM 479 O O . ARG A 1 61 ? 17.076 19.026 9.814 1.00 90.50 61 ARG A O 1
ATOM 486 N N . LEU A 1 62 ? 16.495 21.134 9.289 1.00 93.19 62 LEU A N 1
ATOM 487 C CA . LEU A 1 62 ? 15.830 20.797 8.034 1.00 93.19 62 LEU A CA 1
ATOM 488 C C . LEU A 1 62 ? 16.391 21.647 6.897 1.00 93.19 62 LEU A C 1
ATOM 490 O O . LEU A 1 62 ? 16.187 22.858 6.859 1.00 93.19 62 LEU A O 1
ATOM 494 N N . LEU A 1 63 ? 17.066 21.006 5.950 1.00 91.50 63 LEU A N 1
ATOM 495 C CA . LEU A 1 63 ? 17.436 21.627 4.685 1.00 91.50 63 LEU A CA 1
ATOM 496 C C . LEU A 1 63 ? 16.309 21.386 3.679 1.00 91.50 63 LEU A C 1
ATOM 498 O O . LEU A 1 63 ? 15.867 20.252 3.473 1.00 91.50 63 LEU A O 1
ATOM 502 N N . LEU A 1 64 ? 15.848 22.467 3.054 1.00 91.25 64 LEU A N 1
ATOM 503 C CA . LEU A 1 64 ? 14.812 22.424 2.026 1.00 91.25 64 LEU A CA 1
ATOM 504 C C . LEU A 1 64 ? 15.388 21.985 0.665 1.00 91.25 64 LEU A C 1
ATOM 506 O O . LEU A 1 64 ? 16.561 22.268 0.374 1.00 91.25 64 LEU A O 1
ATOM 510 N N . PRO A 1 65 ? 14.554 21.373 -0.200 1.00 91.25 65 PRO A N 1
ATOM 511 C CA . PRO A 1 65 ? 14.871 21.152 -1.604 1.00 91.25 65 PRO A CA 1
ATOM 512 C C . PRO A 1 65 ? 15.360 22.435 -2.276 1.00 91.25 65 PRO A C 1
ATOM 514 O O . PRO A 1 65 ? 14.900 23.538 -1.962 1.00 91.25 65 PRO A O 1
ATOM 517 N N . GLU A 1 66 ? 16.289 22.315 -3.221 1.00 83.69 66 GLU A N 1
ATOM 518 C CA . GLU A 1 66 ? 16.739 23.485 -3.968 1.00 83.69 66 GLU A CA 1
ATOM 519 C C . GLU A 1 66 ? 15.593 24.055 -4.806 1.00 83.69 66 GLU A C 1
ATOM 521 O O . GLU A 1 66 ? 14.860 23.317 -5.467 1.00 83.69 66 GLU A O 1
ATOM 526 N N . ASN A 1 67 ? 15.413 25.377 -4.743 1.00 83.69 67 ASN A N 1
ATOM 527 C CA . ASN A 1 67 ? 14.271 26.066 -5.342 1.00 83.69 67 ASN A CA 1
ATOM 528 C C . ASN A 1 67 ? 12.918 25.445 -4.926 1.00 83.69 67 ASN A C 1
ATOM 530 O O . ASN A 1 67 ? 12.026 25.303 -5.765 1.00 83.69 67 ASN A O 1
ATOM 534 N N . TYR A 1 68 ? 12.779 25.050 -3.649 1.00 86.69 68 TYR A N 1
ATOM 535 C CA . TYR A 1 68 ? 11.563 24.452 -3.085 1.00 86.69 68 TYR A CA 1
ATOM 536 C C . TYR A 1 68 ? 10.294 25.226 -3.470 1.00 86.69 68 TYR A C 1
ATOM 538 O O . TYR A 1 68 ? 10.171 26.427 -3.225 1.00 86.69 68 TYR A O 1
ATOM 546 N N . LYS A 1 69 ? 9.322 24.504 -4.036 1.00 76.75 69 LYS A N 1
ATOM 547 C CA . LYS A 1 69 ? 7.976 24.996 -4.345 1.00 76.75 69 LYS A CA 1
ATOM 548 C C . LYS A 1 69 ? 6.966 24.118 -3.622 1.00 76.75 69 LYS A C 1
ATOM 550 O O . LYS A 1 69 ? 6.903 22.927 -3.897 1.00 76.75 69 LYS A O 1
ATOM 555 N N . SER A 1 70 ? 6.124 24.698 -2.771 1.00 69.81 70 SER A N 1
ATOM 556 C CA . SER A 1 70 ? 5.091 23.964 -2.017 1.00 69.81 70 SER A CA 1
ATOM 557 C C . SER A 1 70 ? 4.104 23.166 -2.886 1.00 69.81 70 SER A C 1
ATOM 559 O O . SER A 1 70 ? 3.488 22.223 -2.399 1.00 69.81 70 SER A O 1
ATOM 561 N N . ALA A 1 71 ? 3.988 23.488 -4.178 1.00 61.66 71 ALA A N 1
ATOM 562 C CA . ALA A 1 71 ? 3.194 22.731 -5.148 1.00 61.66 71 ALA A CA 1
ATOM 563 C C . ALA A 1 71 ? 3.776 21.349 -5.529 1.00 61.66 71 ALA A C 1
ATOM 565 O O . ALA A 1 71 ? 3.054 20.531 -6.090 1.00 61.66 71 ALA A O 1
ATOM 566 N N . ASN A 1 72 ? 5.056 21.076 -5.247 1.00 69.19 72 ASN A N 1
ATOM 567 C CA . ASN A 1 72 ? 5.738 19.833 -5.621 1.00 69.19 72 ASN A CA 1
ATOM 568 C C . ASN A 1 72 ? 5.981 18.945 -4.392 1.00 69.19 72 ASN A C 1
ATOM 570 O O . ASN A 1 72 ? 6.510 19.432 -3.397 1.00 69.19 72 ASN A O 1
ATOM 574 N N . ALA A 1 73 ? 5.698 17.641 -4.492 1.00 73.50 73 ALA A N 1
ATOM 575 C CA . ALA A 1 73 ? 6.063 16.662 -3.464 1.00 73.50 73 ALA A CA 1
ATOM 576 C C . ALA A 1 73 ? 7.545 16.261 -3.582 1.00 73.50 73 ALA A C 1
ATOM 578 O O . ALA A 1 73 ? 7.953 15.646 -4.579 1.00 73.50 73 ALA A O 1
ATOM 579 N N . TYR A 1 74 ? 8.349 16.559 -2.561 1.00 87.38 74 TYR A N 1
ATOM 580 C CA . TYR A 1 74 ? 9.770 16.201 -2.530 1.00 87.38 74 TYR A CA 1
ATOM 581 C C . TYR A 1 74 ? 10.054 15.065 -1.535 1.00 87.38 74 TYR A C 1
ATOM 583 O O . TYR A 1 74 ? 9.499 15.056 -0.437 1.00 87.38 74 TYR A O 1
ATOM 591 N N . PRO A 1 75 ? 10.948 14.124 -1.879 1.00 94.94 75 PRO A N 1
ATOM 592 C CA . PRO A 1 75 ? 11.362 13.060 -0.973 1.00 94.94 75 PRO A CA 1
ATOM 593 C C . PRO A 1 75 ? 12.116 13.620 0.241 1.00 94.94 75 PRO A C 1
ATOM 595 O O . PRO A 1 75 ? 12.677 14.717 0.179 1.00 94.94 75 PRO A O 1
ATOM 598 N N . VAL A 1 76 ? 12.173 12.847 1.325 1.00 95.50 76 VAL A N 1
ATOM 599 C CA . VAL A 1 76 ? 12.934 13.178 2.541 1.00 95.50 76 VAL A CA 1
ATOM 600 C C . VAL A 1 76 ? 14.083 12.196 2.691 1.00 95.50 76 VAL A C 1
ATOM 602 O O . VAL A 1 76 ? 13.863 10.990 2.686 1.00 95.50 76 VAL A O 1
ATOM 605 N N . ILE A 1 77 ? 15.296 12.704 2.892 1.00 97.56 77 ILE A N 1
ATOM 606 C CA . ILE A 1 77 ? 16.408 11.928 3.442 1.00 97.56 77 ILE A CA 1
ATOM 607 C C . ILE A 1 77 ? 16.520 12.277 4.927 1.00 97.56 77 ILE A C 1
ATOM 609 O O . ILE A 1 77 ? 16.882 13.395 5.290 1.00 97.56 77 ILE A O 1
ATOM 613 N N . LEU A 1 78 ? 16.200 11.315 5.785 1.00 97.62 78 LEU A N 1
ATOM 614 C CA . LEU A 1 78 ? 16.505 11.339 7.208 1.00 97.62 78 L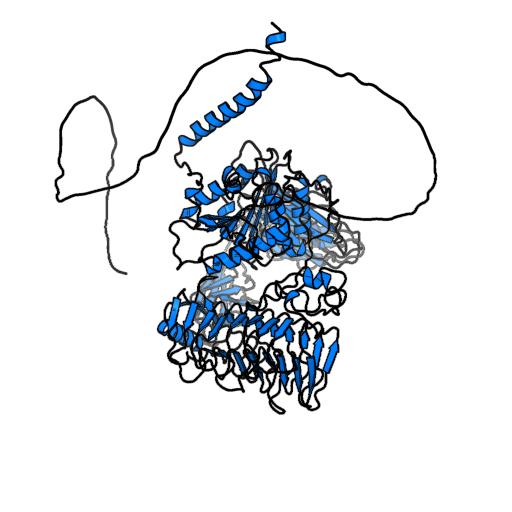EU A CA 1
ATOM 615 C C . LEU A 1 78 ? 17.970 10.927 7.400 1.00 97.62 78 LEU A C 1
ATOM 617 O O . LEU A 1 78 ? 18.334 9.793 7.086 1.00 97.62 78 LEU A O 1
ATOM 621 N N . PHE A 1 79 ? 18.796 11.826 7.934 1.00 96.81 79 PHE A N 1
ATOM 622 C CA . PHE A 1 79 ? 20.178 11.536 8.310 1.00 96.81 79 PHE A CA 1
ATOM 623 C C . PHE A 1 79 ? 20.304 11.377 9.827 1.00 96.81 79 PHE A C 1
ATOM 625 O O . PHE A 1 79 ? 20.117 12.332 10.578 1.00 96.81 79 PHE A O 1
ATOM 632 N N . LEU A 1 80 ? 20.672 10.179 10.270 1.00 95.69 80 LEU A N 1
ATOM 633 C CA . LEU A 1 80 ? 20.994 9.875 11.660 1.00 95.69 80 LEU A CA 1
ATOM 634 C C . LEU A 1 80 ? 22.512 10.004 11.857 1.00 95.69 80 LEU A C 1
ATOM 636 O O . LEU A 1 80 ? 23.285 9.332 11.178 1.00 95.69 80 LEU A O 1
ATOM 640 N N . HIS 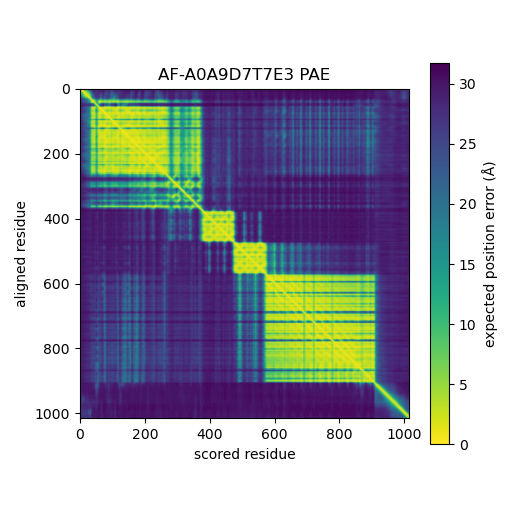A 1 81 ? 22.948 10.875 12.768 1.00 93.06 81 HIS A N 1
ATOM 641 C CA . HIS A 1 81 ? 24.370 11.167 12.996 1.00 93.06 81 HIS A CA 1
ATOM 642 C C . HIS A 1 81 ? 25.089 10.113 13.864 1.00 93.06 81 HIS A C 1
ATOM 644 O O . HIS A 1 81 ? 24.454 9.246 14.473 1.00 93.06 81 HIS A O 1
ATOM 650 N N . GLY A 1 82 ? 26.423 10.203 13.930 1.00 90.88 82 GLY A N 1
ATOM 651 C CA . GLY A 1 82 ? 27.289 9.339 14.736 1.00 90.88 82 GLY A CA 1
ATOM 652 C C . GLY A 1 82 ? 27.293 9.696 16.229 1.00 90.88 82 GLY A C 1
ATOM 653 O O . GLY A 1 82 ? 26.543 10.549 16.694 1.00 90.88 82 GLY A O 1
ATOM 654 N N . SER A 1 83 ? 28.126 9.027 17.027 1.00 88.62 83 SER A N 1
ATOM 655 C CA . SER A 1 83 ? 28.172 9.271 18.480 1.00 88.62 83 SER A CA 1
ATOM 656 C C . SER A 1 83 ? 28.859 10.584 18.872 1.00 88.62 83 SER A C 1
ATOM 658 O O . SER A 1 83 ? 28.680 11.042 19.995 1.00 88.62 83 SER A O 1
ATOM 660 N N . TYR A 1 84 ? 29.655 11.186 17.980 1.00 86.38 84 TYR A N 1
ATOM 661 C CA . TYR A 1 84 ? 30.364 12.442 18.255 1.00 86.38 84 TYR A CA 1
ATOM 662 C C . TYR A 1 84 ? 29.440 13.661 18.245 1.00 86.38 84 TYR A C 1
ATOM 664 O O . TYR A 1 84 ? 29.755 14.671 18.867 1.00 86.38 84 TYR A O 1
ATOM 672 N N . GLU A 1 85 ? 28.309 13.562 17.552 1.00 89.31 85 GLU A N 1
ATOM 673 C CA . GLU A 1 85 ? 27.368 14.658 17.350 1.00 89.31 85 GLU A CA 1
ATOM 674 C C . GLU A 1 85 ? 26.159 14.634 18.311 1.00 89.31 85 GLU A C 1
ATOM 676 O O . GLU A 1 85 ? 25.256 15.469 18.205 1.00 89.31 85 GLU A O 1
ATOM 681 N N . VAL A 1 86 ? 26.144 13.688 19.260 1.00 88.19 86 VAL A N 1
ATOM 682 C CA . VAL A 1 86 ? 25.172 13.622 20.366 1.00 88.19 86 VAL A CA 1
ATOM 683 C C . VAL A 1 86 ? 25.187 14.921 21.167 1.00 88.19 86 VAL A C 1
ATOM 685 O O . VAL A 1 86 ? 26.245 15.398 21.576 1.00 88.19 86 VAL A O 1
ATOM 688 N N . GLY A 1 87 ? 24.006 15.469 21.440 1.00 85.88 87 GLY A N 1
ATOM 689 C CA . GLY A 1 87 ? 23.878 16.709 22.192 1.00 85.88 87 GLY A CA 1
ATOM 690 C C . GLY A 1 87 ? 22.481 17.314 22.134 1.00 85.88 87 GLY A C 1
ATOM 691 O O . GLY A 1 87 ? 21.512 16.680 21.725 1.00 85.88 87 GLY A O 1
ATOM 692 N N . THR A 1 88 ? 22.393 18.566 22.576 1.00 83.81 88 THR A N 1
ATOM 693 C CA . THR A 1 88 ? 21.148 19.353 22.619 1.00 83.81 88 THR A CA 1
ATOM 694 C C . THR A 1 88 ? 21.344 20.788 22.113 1.00 83.81 88 THR A C 1
ATOM 696 O O . THR A 1 88 ? 20.495 21.653 22.343 1.00 83.81 88 THR A O 1
ATOM 699 N N . ASP A 1 89 ? 22.488 21.079 21.487 1.00 85.00 89 ASP A N 1
ATOM 700 C CA . ASP A 1 89 ? 22.824 22.397 20.934 1.00 85.00 89 ASP A CA 1
ATOM 701 C C . ASP A 1 89 ? 22.114 22.669 19.595 1.00 85.00 89 ASP A C 1
ATOM 703 O O . ASP A 1 89 ? 21.924 23.823 19.206 1.00 85.00 89 ASP A O 1
ATOM 707 N N . ASN A 1 90 ? 21.642 21.604 18.940 1.00 86.75 90 ASN A N 1
ATOM 708 C CA . ASN A 1 90 ? 21.101 21.576 17.589 1.00 86.75 90 ASN A CA 1
ATOM 709 C C . ASN A 1 90 ? 22.108 22.053 16.528 1.00 86.75 90 ASN A C 1
ATOM 711 O O . ASN A 1 90 ? 21.692 22.586 15.499 1.00 86.75 90 ASN A O 1
ATOM 715 N N . GLU A 1 91 ? 23.411 21.933 16.787 1.00 85.81 91 GLU A N 1
ATOM 716 C CA . GLU A 1 91 ? 24.494 22.309 15.864 1.00 85.81 91 GLU A CA 1
ATOM 717 C C . GLU A 1 91 ? 25.464 21.146 15.623 1.00 85.81 91 GLU A C 1
ATOM 719 O O . GLU A 1 91 ? 25.905 20.950 14.486 1.00 85.81 91 GLU A O 1
ATOM 724 N N . ALA A 1 92 ? 25.785 20.345 16.650 1.00 86.88 92 ALA A N 1
ATOM 725 C CA . ALA A 1 92 ? 26.812 19.309 16.542 1.00 86.88 92 ALA A CA 1
ATOM 726 C C . ALA A 1 92 ? 26.543 18.312 15.397 1.00 86.88 92 ALA A C 1
ATOM 728 O O . ALA A 1 92 ? 27.488 17.927 14.706 1.00 86.88 92 ALA A O 1
ATOM 729 N N . GLN A 1 93 ? 25.276 17.990 15.099 1.00 88.81 93 GLN A N 1
ATOM 730 C CA . GLN A 1 93 ? 24.890 17.090 14.001 1.00 88.81 93 GLN A CA 1
ATOM 731 C C . GLN A 1 93 ? 25.151 17.623 12.585 1.00 88.81 93 GLN A C 1
ATOM 733 O O . GLN A 1 93 ? 24.998 16.882 11.614 1.00 88.81 93 GLN A O 1
ATOM 738 N N . LEU A 1 94 ? 25.583 18.880 12.454 1.00 86.56 94 LEU A N 1
ATOM 739 C CA . LEU A 1 94 ? 26.069 19.458 11.201 1.00 86.56 94 LEU A CA 1
ATOM 740 C C . LEU A 1 94 ? 27.608 19.479 11.106 1.00 86.56 94 LEU A C 1
ATOM 742 O O . LEU A 1 94 ? 28.152 19.569 10.005 1.00 86.56 94 LEU A O 1
ATOM 746 N N . THR A 1 95 ? 28.326 19.384 12.232 1.00 75.50 95 THR A N 1
ATOM 747 C CA . THR A 1 95 ? 29.760 19.741 12.321 1.00 75.50 95 THR A CA 1
ATOM 748 C C . THR A 1 95 ? 30.710 18.833 11.537 1.00 75.50 95 THR A C 1
ATOM 750 O O . THR A 1 95 ? 31.776 19.287 11.121 1.00 75.50 95 THR A O 1
ATOM 753 N N . THR A 1 96 ? 30.328 17.583 11.268 1.00 67.38 96 THR A N 1
ATOM 754 C CA . THR A 1 96 ? 31.105 16.627 10.455 1.00 67.38 96 THR A CA 1
ATOM 755 C C . THR A 1 96 ? 30.652 16.558 8.989 1.00 67.38 96 THR A C 1
ATOM 757 O O . THR A 1 96 ? 31.072 15.663 8.252 1.00 67.38 96 THR A O 1
ATOM 760 N N . ASN A 1 97 ? 29.801 17.496 8.540 1.00 60.72 97 ASN A N 1
ATOM 761 C CA . ASN A 1 97 ? 29.229 17.552 7.184 1.00 60.72 97 ASN A CA 1
ATOM 762 C C . ASN A 1 97 ? 28.604 16.205 6.741 1.00 60.72 97 ASN A C 1
ATOM 764 O O . ASN A 1 97 ? 28.778 15.741 5.608 1.00 60.72 97 ASN A O 1
ATOM 768 N N . GLY A 1 98 ? 27.948 15.521 7.685 1.00 62.78 98 GLY A N 1
ATOM 769 C CA . GLY A 1 98 ? 27.311 14.217 7.487 1.00 62.78 98 GLY A CA 1
ATOM 770 C C . GLY A 1 98 ? 28.255 13.087 7.051 1.00 62.78 98 GLY A C 1
ATOM 771 O O . GLY A 1 98 ? 27.797 12.128 6.432 1.00 62.78 98 GLY A O 1
ATOM 772 N N . ILE A 1 99 ? 29.568 13.218 7.293 1.00 68.94 99 ILE A N 1
ATOM 773 C CA . ILE A 1 99 ? 30.626 12.277 6.872 1.00 68.94 99 ILE A CA 1
ATOM 774 C C . ILE A 1 99 ? 30.503 11.881 5.382 1.00 68.94 99 ILE A C 1
ATOM 776 O O . ILE A 1 99 ? 30.671 10.726 4.996 1.00 68.94 99 ILE A O 1
ATOM 780 N N . GLY A 1 100 ? 30.154 12.855 4.533 1.00 81.25 100 GLY A N 1
ATOM 781 C CA . GLY A 1 100 ? 29.994 12.690 3.084 1.00 81.25 100 GLY A CA 1
ATOM 782 C C . GLY A 1 100 ? 28.544 12.680 2.592 1.00 81.25 100 GLY A C 1
ATOM 783 O O . GLY A 1 100 ? 28.309 13.084 1.453 1.00 81.25 100 GLY A O 1
ATOM 784 N N . ALA A 1 101 ? 27.560 12.331 3.432 1.00 87.75 101 ALA A N 1
ATOM 785 C CA . ALA A 1 101 ? 26.147 12.298 3.029 1.00 87.75 101 ALA A CA 1
ATOM 786 C C . ALA A 1 101 ? 25.650 13.658 2.523 1.00 87.75 101 ALA A C 1
ATOM 788 O O . ALA A 1 101 ? 24.916 13.738 1.541 1.00 87.75 101 ALA A O 1
ATOM 789 N N . PHE A 1 102 ? 26.088 14.744 3.162 1.00 89.69 102 PHE A N 1
ATOM 790 C CA . PHE A 1 102 ? 25.680 16.093 2.778 1.00 89.69 102 PHE A CA 1
ATOM 791 C C . PHE A 1 102 ? 26.308 16.507 1.443 1.00 89.69 102 PHE A C 1
ATOM 793 O O . PHE A 1 102 ? 25.639 17.149 0.644 1.00 89.69 102 PHE A O 1
ATOM 800 N N . GLY A 1 103 ? 27.540 16.071 1.153 1.00 86.62 103 GLY A N 1
ATOM 801 C CA . GLY A 1 103 ? 28.179 16.273 -0.152 1.00 86.62 103 GLY A CA 1
ATOM 802 C C . GLY A 1 103 ? 27.495 15.490 -1.278 1.00 86.62 103 GLY A C 1
ATOM 803 O O . GLY A 1 103 ? 27.300 16.032 -2.363 1.00 86.62 103 GLY A O 1
ATOM 804 N N . MET A 1 104 ? 27.056 14.253 -1.008 1.00 89.38 104 MET A N 1
ATOM 805 C CA . MET A 1 104 ? 26.227 13.470 -1.938 1.00 89.38 104 MET A CA 1
ATOM 806 C C . MET A 1 104 ? 24.911 14.189 -2.255 1.00 89.38 104 MET A C 1
ATOM 808 O O . MET A 1 104 ? 24.477 14.211 -3.407 1.00 89.38 104 MET A O 1
ATOM 812 N N . ILE A 1 105 ? 24.279 14.777 -1.237 1.00 89.38 105 ILE A N 1
ATOM 813 C CA . ILE A 1 105 ? 23.035 15.533 -1.386 1.00 89.38 105 ILE A CA 1
ATOM 814 C C . ILE A 1 105 ? 23.289 16.824 -2.168 1.00 89.38 105 ILE A C 1
ATOM 816 O O . ILE A 1 105 ? 22.612 17.030 -3.168 1.00 89.38 105 ILE A O 1
ATOM 820 N N . ASP A 1 106 ? 24.282 17.638 -1.788 1.00 86.75 106 ASP A N 1
ATOM 821 C CA . ASP A 1 106 ? 24.646 18.893 -2.472 1.00 86.75 106 ASP A CA 1
ATOM 822 C C . ASP A 1 106 ? 24.900 18.680 -3.970 1.00 86.75 106 ASP A C 1
ATOM 824 O O . ASP A 1 106 ? 24.248 19.301 -4.808 1.00 86.75 106 ASP A O 1
ATOM 828 N N . ALA A 1 107 ? 25.735 17.693 -4.313 1.00 86.81 107 ALA A N 1
ATOM 829 C CA . ALA A 1 107 ? 26.053 17.336 -5.696 1.00 86.81 107 ALA A CA 1
ATOM 830 C C . ALA A 1 107 ? 24.834 16.896 -6.537 1.00 86.81 107 ALA A C 1
ATOM 832 O O . ALA A 1 107 ? 24.909 16.888 -7.764 1.00 86.81 107 ALA A O 1
ATOM 833 N N . ASN A 1 108 ? 23.714 16.538 -5.898 1.00 88.56 108 ASN A N 1
ATOM 834 C CA . ASN A 1 108 ? 22.482 16.097 -6.551 1.00 88.56 108 ASN A CA 1
ATOM 835 C C . ASN A 1 108 ? 21.273 17.009 -6.269 1.00 88.56 108 ASN A C 1
ATOM 837 O O . ASN A 1 108 ? 20.164 16.675 -6.680 1.00 88.56 108 ASN A O 1
ATOM 841 N N . ARG A 1 109 ? 21.439 18.166 -5.609 1.00 84.75 109 ARG A N 1
ATOM 842 C CA . ARG A 1 109 ? 20.317 19.046 -5.216 1.00 84.75 109 ARG A CA 1
ATOM 843 C C . ARG A 1 109 ? 19.454 19.521 -6.390 1.00 84.75 109 ARG A C 1
ATOM 845 O O . ARG A 1 109 ? 18.243 19.664 -6.227 1.00 84.75 109 ARG A O 1
ATOM 852 N N . THR A 1 110 ? 20.055 19.707 -7.564 1.00 85.31 110 THR A N 1
ATOM 853 C CA . THR A 1 110 ? 19.364 20.119 -8.797 1.00 85.31 110 THR A CA 1
ATOM 854 C C . THR A 1 110 ? 18.689 18.958 -9.531 1.00 85.31 110 THR A C 1
ATOM 856 O O . THR A 1 110 ? 17.592 19.129 -10.058 1.00 85.31 110 THR A O 1
ATOM 859 N N . SER A 1 111 ? 19.319 17.778 -9.573 1.00 85.75 111 SER A N 1
ATOM 860 C CA . SER A 1 111 ? 18.827 16.596 -10.298 1.00 85.75 111 SER A CA 1
ATOM 861 C C . SER A 1 111 ? 17.831 15.761 -9.486 1.00 85.75 111 SER A C 1
ATOM 863 O O . SER A 1 111 ? 16.933 15.142 -10.051 1.00 85.75 111 SER A O 1
ATOM 865 N N . SER A 1 112 ? 17.990 15.748 -8.162 1.00 90.31 112 SER A N 1
ATOM 866 C CA . SER A 1 112 ? 17.211 14.988 -7.181 1.00 90.31 112 SER A CA 1
ATOM 867 C C . SER A 1 112 ? 16.847 15.877 -5.980 1.00 90.31 112 SER A C 1
ATOM 869 O O . SER A 1 112 ? 17.282 15.606 -4.858 1.00 90.31 112 SER A O 1
ATOM 871 N N . PRO A 1 113 ? 16.068 16.959 -6.181 1.00 90.81 113 PRO A N 1
ATOM 872 C CA . PRO A 1 113 ? 15.707 17.876 -5.105 1.00 90.81 113 PRO A CA 1
ATOM 873 C C . PRO A 1 113 ? 14.949 17.131 -3.997 1.00 90.81 113 PRO A C 1
ATOM 875 O O . PRO A 1 113 ? 13.933 16.483 -4.250 1.00 90.81 113 PRO A O 1
ATOM 878 N N . CYS A 1 114 ? 15.445 17.224 -2.764 1.00 93.25 114 CYS A N 1
ATOM 879 C CA . CYS A 1 114 ? 14.916 16.518 -1.600 1.00 93.25 114 CYS A CA 1
ATOM 880 C C . CYS A 1 114 ? 15.024 17.370 -0.330 1.00 93.25 114 CYS A C 1
ATOM 882 O O . CYS A 1 114 ? 15.857 18.275 -0.242 1.00 93.25 114 CYS A O 1
ATOM 884 N N . PHE A 1 115 ? 14.201 17.062 0.668 1.00 94.69 115 PHE A N 1
ATOM 885 C CA . PHE A 1 115 ? 14.448 17.501 2.036 1.00 94.69 115 PHE A CA 1
ATOM 886 C C . PHE A 1 115 ? 15.587 16.678 2.635 1.00 94.69 115 PHE A C 1
ATOM 888 O O . PHE A 1 115 ? 15.701 15.480 2.367 1.00 94.69 115 PHE A O 1
ATOM 895 N N . LEU A 1 116 ? 16.386 17.302 3.493 1.00 94.75 116 LEU A N 1
ATOM 896 C CA . LEU A 1 116 ? 17.334 16.617 4.366 1.00 94.75 116 LEU A CA 1
ATOM 897 C C . LEU A 1 116 ? 16.986 16.968 5.816 1.00 94.75 116 LEU A C 1
ATOM 899 O O . LEU A 1 116 ? 17.133 18.117 6.235 1.00 94.75 116 LEU A O 1
ATOM 903 N N . LEU A 1 117 ? 16.493 15.974 6.553 1.00 94.69 117 LEU A N 1
ATOM 904 C CA . LEU A 1 117 ? 16.129 16.072 7.963 1.00 94.69 117 LEU A CA 1
ATOM 905 C C . LEU A 1 117 ? 17.262 15.493 8.814 1.00 94.69 117 LEU A C 1
ATOM 907 O O . LEU A 1 117 ? 17.621 14.328 8.661 1.00 94.69 117 LEU A O 1
ATOM 911 N N . VAL A 1 118 ? 17.810 16.311 9.710 1.00 94.06 118 VAL A N 1
ATOM 912 C CA . VAL A 1 118 ? 18.978 15.996 10.541 1.00 94.06 118 VAL A CA 1
ATOM 913 C C . VAL A 1 118 ? 18.621 16.217 12.022 1.00 94.06 118 VAL A C 1
ATOM 915 O O . VAL A 1 118 ? 18.902 17.286 12.581 1.00 94.06 118 VAL A O 1
ATOM 918 N N . PRO A 1 119 ? 17.925 15.259 12.660 1.00 92.44 119 PRO A N 1
ATOM 919 C CA . PRO A 1 119 ? 17.646 15.304 14.089 1.00 92.44 119 PRO A CA 1
ATOM 920 C C . PRO A 1 119 ? 18.926 15.095 14.900 1.00 92.44 119 PRO A C 1
ATOM 922 O O . PRO A 1 119 ? 19.865 14.457 14.424 1.00 92.44 119 PRO A O 1
ATOM 925 N N . GLN A 1 120 ? 18.950 15.608 16.128 1.00 90.69 120 GLN A N 1
ATOM 926 C CA . GLN A 1 120 ? 20.040 15.419 17.078 1.00 90.69 120 GLN A CA 1
ATOM 927 C C . GLN A 1 120 ? 19.612 14.498 18.221 1.00 90.69 120 GLN A C 1
ATOM 929 O O . GLN A 1 120 ? 18.697 14.814 18.976 1.00 90.69 120 GLN A O 1
ATOM 934 N N . ALA A 1 121 ? 20.299 13.370 18.378 1.00 88.75 121 ALA A N 1
ATOM 935 C CA . ALA A 1 121 ? 20.139 12.488 19.520 1.00 88.75 121 ALA A CA 1
ATOM 936 C C . ALA A 1 121 ? 20.609 13.172 20.815 1.00 88.75 121 ALA A C 1
ATOM 938 O O . ALA A 1 121 ? 21.765 13.574 20.942 1.00 88.75 121 ALA A O 1
ATOM 939 N N . ASN A 1 122 ? 19.707 13.234 21.794 1.00 76.06 122 ASN A N 1
ATOM 940 C CA . ASN A 1 122 ? 19.897 13.875 23.102 1.00 76.06 122 ASN A CA 1
ATOM 941 C C . ASN A 1 122 ? 20.511 12.959 24.187 1.00 76.06 122 ASN A C 1
ATOM 943 O O . ASN A 1 122 ? 20.772 13.410 25.300 1.00 76.06 122 ASN A O 1
ATOM 947 N N . ASN A 1 123 ? 20.714 11.672 23.886 1.00 66.00 123 ASN A N 1
ATOM 948 C CA . ASN A 1 123 ? 21.145 10.633 24.826 1.00 66.00 123 ASN A CA 1
ATOM 949 C C . ASN A 1 123 ? 22.504 10.043 24.420 1.00 66.00 123 ASN A C 1
ATOM 951 O O . ASN A 1 123 ? 22.830 10.042 23.240 1.00 66.00 123 ASN A O 1
ATOM 955 N N . GLY A 1 124 ? 23.265 9.537 25.399 1.00 60.84 124 GLY A N 1
ATOM 956 C CA . GLY A 1 124 ? 24.684 9.156 25.281 1.00 60.84 124 GLY A CA 1
ATOM 957 C C . GLY A 1 124 ? 25.021 8.002 24.318 1.00 60.84 124 GLY A C 1
ATOM 958 O O . GLY A 1 124 ? 24.848 8.099 23.110 1.00 60.84 124 GLY A O 1
ATOM 959 N N . THR A 1 125 ? 25.591 6.907 24.829 1.00 54.44 125 THR A N 1
ATOM 960 C CA . THR A 1 125 ? 26.180 5.844 23.983 1.00 54.44 125 THR A CA 1
ATOM 961 C C . THR A 1 125 ? 25.178 5.039 23.141 1.00 54.44 125 THR A C 1
ATOM 963 O O . THR A 1 125 ? 25.604 4.382 22.196 1.00 54.44 125 THR A O 1
ATOM 966 N N . ASP A 1 126 ? 23.871 5.123 23.423 1.00 67.50 126 ASP A N 1
ATOM 967 C CA . ASP A 1 126 ? 22.786 4.695 22.520 1.00 67.50 126 ASP A CA 1
ATOM 968 C C . ASP A 1 126 ? 21.819 5.863 22.246 1.00 67.50 126 ASP A C 1
ATOM 970 O O . ASP A 1 126 ? 20.662 5.880 22.678 1.00 67.50 126 ASP A O 1
ATOM 974 N N . GLY A 1 127 ? 22.319 6.893 21.558 1.00 76.56 127 GLY A N 1
ATOM 975 C CA . GLY A 1 127 ? 21.542 8.096 21.253 1.00 76.56 127 GLY A CA 1
ATOM 976 C C . GLY A 1 127 ? 20.319 7.848 20.364 1.00 76.56 127 GLY A C 1
ATOM 977 O O . GLY A 1 127 ? 19.306 8.533 20.505 1.00 76.56 127 GLY A O 1
ATOM 978 N N . TRP A 1 128 ? 20.359 6.827 19.507 1.00 89.69 128 TRP A N 1
ATOM 979 C CA . TRP A 1 128 ? 19.235 6.411 18.661 1.00 89.69 128 TRP A CA 1
ATOM 980 C C . TRP A 1 128 ? 18.439 5.267 19.303 1.00 89.69 128 TRP A C 1
ATOM 982 O O . TRP A 1 128 ? 18.300 4.184 18.735 1.00 89.69 128 TRP A O 1
ATOM 992 N N . ASN A 1 129 ? 17.940 5.490 20.519 1.00 81.25 129 ASN A N 1
ATOM 993 C CA . ASN A 1 129 ? 17.012 4.590 21.213 1.00 81.25 129 ASN A CA 1
ATOM 994 C C . ASN A 1 129 ? 15.569 4.703 20.672 1.00 81.25 129 ASN A C 1
ATOM 996 O O . ASN A 1 129 ? 15.251 5.622 19.918 1.00 81.25 129 ASN A O 1
ATOM 1000 N N . ALA A 1 130 ? 14.689 3.770 21.059 1.00 72.00 130 ALA A N 1
ATOM 1001 C CA . ALA A 1 130 ? 13.319 3.686 20.537 1.00 72.00 130 ALA A CA 1
ATOM 1002 C C . ALA A 1 130 ? 12.508 4.984 20.725 1.00 72.00 130 ALA A C 1
ATOM 1004 O O . ALA A 1 130 ? 11.855 5.425 19.785 1.00 72.00 130 ALA A O 1
ATOM 1005 N N . ASN A 1 131 ? 12.621 5.648 21.883 1.00 73.62 131 ASN A N 1
ATOM 1006 C CA . ASN A 1 131 ? 11.943 6.921 22.143 1.00 73.62 131 ASN A CA 1
ATOM 1007 C C . ASN A 1 131 ? 12.390 8.014 21.154 1.00 73.62 131 ASN A C 1
ATOM 1009 O O . ASN A 1 131 ? 11.559 8.645 20.499 1.00 73.62 131 ASN A O 1
ATOM 1013 N N . ASN A 1 132 ? 13.702 8.203 20.988 1.00 77.50 132 ASN A N 1
ATOM 1014 C CA . ASN A 1 132 ? 14.227 9.193 20.047 1.00 77.50 132 ASN A CA 1
ATOM 1015 C C . ASN A 1 132 ? 13.827 8.869 18.598 1.00 77.50 132 ASN A C 1
ATOM 1017 O O . ASN A 1 132 ? 13.480 9.774 17.845 1.00 77.50 132 ASN A O 1
ATOM 1021 N N . LEU A 1 133 ? 13.804 7.592 18.207 1.00 81.25 133 LEU A N 1
ATOM 1022 C CA . LEU A 1 133 ? 13.395 7.174 16.862 1.00 81.25 133 LEU A CA 1
ATOM 1023 C C . LEU A 1 133 ? 11.886 7.363 16.608 1.00 81.25 133 LEU A C 1
ATOM 1025 O O . LEU A 1 133 ? 11.518 7.866 15.546 1.00 81.25 133 LEU A O 1
ATOM 1029 N N . GLY A 1 134 ? 11.023 7.072 17.584 1.00 65.56 134 GLY A N 1
ATOM 1030 C CA . GLY A 1 134 ? 9.588 7.371 17.503 1.00 65.56 134 GLY A CA 1
ATOM 1031 C C . GLY A 1 134 ? 9.308 8.878 17.423 1.00 65.56 134 GLY A C 1
ATOM 1032 O O . GLY A 1 134 ? 8.459 9.323 16.649 1.00 65.56 134 GLY A O 1
ATOM 1033 N N . GLN A 1 135 ? 10.083 9.701 18.141 1.00 74.69 135 GLN A N 1
ATOM 1034 C CA . GLN A 1 135 ? 10.045 11.161 17.990 1.00 74.69 135 GLN A CA 1
ATOM 1035 C C . GLN A 1 135 ? 10.492 11.626 16.595 1.00 74.69 135 GLN A C 1
ATOM 1037 O O . GLN A 1 135 ? 9.858 12.516 16.038 1.00 74.69 135 GLN A O 1
ATOM 1042 N N . VAL A 1 136 ? 11.509 11.004 15.984 1.00 81.31 136 VAL A N 1
ATOM 1043 C CA . VAL A 1 136 ? 11.893 11.290 14.587 1.00 81.31 136 VAL A CA 1
ATOM 1044 C C . VAL A 1 136 ? 10.761 10.962 13.609 1.00 81.31 136 VAL A C 1
ATOM 1046 O O . VAL A 1 136 ? 10.484 11.759 12.713 1.00 81.31 136 VAL A O 1
ATOM 1049 N N . VAL A 1 137 ? 10.077 9.824 13.773 1.00 77.50 137 VAL A N 1
ATOM 1050 C CA . VAL A 1 137 ? 8.930 9.463 12.920 1.00 77.50 137 VAL A CA 1
ATOM 1051 C C . VAL A 1 137 ? 7.793 10.473 13.066 1.00 77.50 137 VAL A C 1
ATOM 1053 O O . VAL A 1 137 ? 7.247 10.922 12.056 1.00 77.50 137 VAL A O 1
ATOM 1056 N N . ARG A 1 138 ? 7.470 10.888 14.295 1.00 68.31 138 ARG A N 1
ATOM 1057 C CA . ARG A 1 138 ? 6.489 11.952 14.545 1.00 68.31 138 ARG A CA 1
ATOM 1058 C C . ARG A 1 138 ? 6.911 13.283 13.912 1.00 68.31 138 ARG A C 1
ATOM 1060 O O . ARG A 1 138 ? 6.135 13.849 13.151 1.00 68.31 138 ARG A O 1
ATOM 1067 N N . ALA A 1 139 ? 8.171 13.697 14.060 1.00 71.19 139 ALA A N 1
ATOM 1068 C CA . ALA A 1 139 ? 8.700 14.898 13.411 1.00 71.19 139 ALA A CA 1
ATOM 1069 C C . ALA A 1 139 ? 8.604 14.850 11.871 1.00 71.19 139 ALA A C 1
ATOM 1071 O O . ALA A 1 139 ? 8.344 15.876 11.249 1.00 71.19 139 ALA A O 1
ATOM 1072 N N . ILE A 1 140 ? 8.756 13.681 11.232 1.00 75.75 140 ILE A N 1
ATOM 1073 C CA . ILE A 1 140 ? 8.535 13.522 9.780 1.00 75.75 140 ILE A CA 1
ATOM 1074 C C . ILE A 1 140 ? 7.059 13.751 9.412 1.00 75.75 140 ILE A C 1
ATOM 1076 O O . ILE A 1 140 ? 6.782 14.438 8.427 1.00 75.75 140 ILE A O 1
ATOM 1080 N N . ARG A 1 141 ? 6.115 13.219 10.204 1.00 63.94 141 ARG A N 1
ATOM 1081 C CA . ARG A 1 141 ? 4.667 13.447 10.019 1.00 63.94 141 ARG A CA 1
ATOM 1082 C C . ARG A 1 141 ? 4.322 14.931 10.207 1.00 63.94 141 ARG A C 1
ATOM 1084 O O . ARG A 1 141 ? 3.699 15.529 9.332 1.00 63.94 141 ARG A O 1
ATOM 1091 N N . ASP A 1 142 ? 4.814 15.551 11.277 1.00 63.78 142 ASP A N 1
ATOM 1092 C CA . ASP A 1 142 ? 4.565 16.961 11.600 1.00 63.78 142 ASP A CA 1
ATOM 1093 C C . ASP A 1 142 ? 5.184 17.905 10.563 1.00 63.78 142 ASP A C 1
ATOM 1095 O O . ASP A 1 142 ? 4.561 18.887 10.153 1.00 63.78 142 ASP A O 1
ATOM 1099 N N . LEU A 1 143 ? 6.384 17.596 10.066 1.00 67.69 143 LEU A N 1
ATOM 1100 C CA . LEU A 1 143 ? 6.995 18.328 8.960 1.00 67.69 143 LEU A CA 1
ATOM 1101 C C . LEU A 1 143 ? 6.221 18.170 7.654 1.00 67.69 143 LEU A C 1
ATOM 1103 O O . LEU A 1 143 ? 6.176 19.135 6.896 1.00 67.69 143 LEU A O 1
ATOM 1107 N N . ALA A 1 144 ? 5.574 17.029 7.398 1.00 64.44 144 ALA A N 1
ATOM 1108 C CA . ALA A 1 144 ? 4.711 16.888 6.228 1.00 64.44 144 ALA A CA 1
ATOM 1109 C C . ALA A 1 144 ? 3.498 17.834 6.306 1.00 64.44 144 ALA A C 1
ATOM 1111 O O . ALA A 1 144 ? 3.118 18.408 5.292 1.00 64.44 144 ALA A O 1
ATOM 1112 N N . THR A 1 145 ? 2.939 18.100 7.494 1.00 56.56 145 THR A N 1
ATOM 1113 C CA . THR A 1 145 ? 1.869 19.117 7.641 1.00 56.56 145 THR A CA 1
ATOM 1114 C C . THR A 1 145 ? 2.338 20.547 7.322 1.00 56.56 145 THR A C 1
ATOM 1116 O O . THR A 1 145 ? 1.531 21.408 6.971 1.00 56.56 145 THR A O 1
ATOM 1119 N N . LYS A 1 146 ? 3.649 20.805 7.441 1.00 60.72 146 LYS A N 1
ATOM 1120 C CA . LYS A 1 146 ? 4.293 22.122 7.274 1.00 60.72 146 LYS A CA 1
ATOM 1121 C C . LYS A 1 146 ? 4.913 22.300 5.872 1.00 60.72 146 LYS A C 1
ATOM 1123 O O . LYS A 1 146 ? 5.012 23.426 5.384 1.00 60.72 146 LYS A O 1
ATOM 1128 N N . TYR A 1 147 ? 5.320 21.213 5.214 1.00 72.81 147 TYR A N 1
ATOM 1129 C CA . TYR A 1 147 ? 6.062 21.202 3.950 1.00 72.81 147 TYR A CA 1
ATOM 1130 C C . TYR A 1 147 ? 5.596 20.083 3.011 1.00 72.81 147 TYR A C 1
ATOM 1132 O O . TYR A 1 147 ? 5.224 19.004 3.453 1.00 72.81 147 TYR A O 1
ATOM 1140 N N . SER A 1 148 ? 5.693 20.306 1.697 1.00 75.88 148 SER A N 1
ATOM 1141 C CA . SER A 1 148 ? 5.255 19.358 0.660 1.00 75.88 148 SER A CA 1
ATOM 1142 C C . SER A 1 148 ? 6.235 18.187 0.498 1.00 75.88 148 SER A C 1
ATOM 1144 O O . SER A 1 148 ? 7.032 18.103 -0.440 1.00 75.88 148 SER A O 1
ATOM 1146 N N . ILE A 1 149 ? 6.212 17.308 1.493 1.00 79.88 149 ILE A N 1
ATOM 1147 C CA . ILE A 1 149 ? 6.981 16.070 1.596 1.00 79.88 149 ILE A CA 1
ATOM 1148 C C . ILE A 1 149 ? 6.266 14.956 0.820 1.00 79.88 149 ILE A C 1
ATOM 1150 O O . ILE A 1 149 ? 5.045 14.971 0.680 1.00 79.88 149 ILE A O 1
ATOM 1154 N N . ASP A 1 150 ? 7.020 13.976 0.324 1.00 76.75 150 ASP A N 1
ATOM 1155 C CA . ASP A 1 150 ? 6.520 12.707 -0.211 1.00 76.75 150 ASP A CA 1
ATOM 1156 C C . ASP A 1 150 ? 6.787 11.559 0.782 1.00 76.75 150 ASP A C 1
ATOM 1158 O O . ASP A 1 150 ? 7.901 11.039 0.870 1.00 76.75 150 ASP A O 1
ATOM 1162 N N . LEU A 1 151 ? 5.755 11.143 1.522 1.00 78.38 151 LEU A N 1
ATOM 1163 C CA . LEU A 1 151 ? 5.817 10.069 2.517 1.00 78.38 151 LEU A CA 1
ATOM 1164 C C . LEU A 1 151 ? 5.930 8.668 1.888 1.00 78.38 151 LEU A C 1
ATOM 1166 O O . LEU A 1 151 ? 6.237 7.709 2.589 1.00 78.38 151 LEU A O 1
ATOM 1170 N N . ASN A 1 152 ? 5.753 8.528 0.569 1.00 76.69 152 ASN A N 1
ATOM 1171 C CA . ASN A 1 152 ? 6.097 7.299 -0.152 1.00 76.69 152 ASN A CA 1
ATOM 1172 C C . ASN A 1 152 ? 7.572 7.276 -0.595 1.00 76.69 152 ASN A C 1
ATOM 1174 O O . ASN A 1 152 ? 8.015 6.288 -1.188 1.00 76.69 152 ASN A O 1
ATOM 1178 N N . ARG A 1 153 ? 8.331 8.340 -0.289 1.00 87.25 153 ARG A N 1
ATOM 1179 C CA . ARG A 1 153 ? 9.777 8.497 -0.501 1.00 87.25 153 ARG A CA 1
ATOM 1180 C C . ARG A 1 153 ? 10.478 9.116 0.722 1.00 87.25 153 ARG A C 1
ATOM 1182 O O . ARG A 1 153 ? 11.235 10.083 0.602 1.00 87.25 153 ARG A O 1
ATOM 1189 N N . VAL A 1 154 ? 10.239 8.546 1.903 1.00 94.19 154 VAL A N 1
ATOM 1190 C CA . VAL A 1 154 ? 11.094 8.776 3.078 1.00 94.19 154 VAL A CA 1
ATOM 1191 C C . VAL A 1 154 ? 12.231 7.761 3.046 1.00 94.19 154 VAL A C 1
ATOM 1193 O O . VAL A 1 154 ? 11.995 6.555 3.070 1.00 94.19 154 VAL A O 1
ATOM 1196 N N . TYR A 1 155 ? 13.468 8.230 2.998 1.00 97.94 155 TYR A N 1
ATOM 1197 C CA . TYR A 1 155 ? 14.665 7.398 3.057 1.00 97.94 155 TYR A CA 1
ATOM 1198 C C . TYR A 1 155 ? 15.397 7.662 4.367 1.00 97.94 155 TYR A C 1
ATOM 1200 O O . TYR A 1 155 ? 15.419 8.801 4.830 1.00 97.94 155 TYR A O 1
ATOM 1208 N N . VAL A 1 156 ? 16.031 6.645 4.947 1.00 98.25 156 VAL A N 1
ATOM 1209 C CA . VAL A 1 156 ? 16.851 6.800 6.159 1.00 98.25 156 VAL A CA 1
ATOM 1210 C C . VAL A 1 156 ? 18.288 6.355 5.919 1.00 98.25 156 VAL A C 1
ATOM 1212 O O . VAL A 1 156 ? 18.540 5.352 5.257 1.00 98.25 156 VAL A O 1
ATOM 1215 N N . THR A 1 157 ? 19.246 7.116 6.437 1.00 97.94 157 THR A N 1
ATOM 1216 C CA . THR A 1 157 ? 20.674 6.833 6.297 1.00 97.94 157 THR A CA 1
ATOM 1217 C C . THR A 1 157 ? 21.443 7.311 7.521 1.00 97.94 157 THR A C 1
ATOM 1219 O O . THR A 1 157 ? 21.039 8.270 8.178 1.00 97.94 157 THR A O 1
ATOM 1222 N N . GLY A 1 158 ? 22.583 6.691 7.818 1.00 95.62 158 GLY A N 1
ATOM 1223 C CA . GLY A 1 158 ? 23.438 7.151 8.910 1.00 95.62 158 GLY A CA 1
ATOM 1224 C C . GLY A 1 158 ? 24.737 6.353 9.049 1.00 95.62 158 GLY A C 1
ATOM 1225 O O . GLY A 1 158 ? 24.721 5.140 8.828 1.00 95.62 158 GLY A O 1
ATOM 1226 N N . PRO A 1 159 ? 25.864 7.003 9.400 1.00 93.75 159 PRO A N 1
ATOM 1227 C CA . PRO A 1 159 ? 27.116 6.338 9.742 1.00 93.75 159 PRO A CA 1
ATOM 1228 C C . PRO A 1 159 ? 27.200 5.984 11.237 1.00 93.75 159 PRO A C 1
ATOM 1230 O O . PRO A 1 159 ? 26.647 6.688 12.084 1.00 93.75 159 PRO A O 1
ATOM 1233 N N . SER A 1 160 ? 27.971 4.950 11.586 1.00 92.62 160 SER A N 1
ATOM 1234 C CA . SER A 1 160 ? 28.343 4.638 12.977 1.00 92.62 160 SER A CA 1
ATOM 1235 C C . SER A 1 160 ? 27.105 4.419 13.868 1.00 92.62 160 SER A C 1
ATOM 1237 O O . SER A 1 160 ? 26.232 3.627 13.512 1.00 92.62 160 SER A O 1
ATOM 1239 N N . MET A 1 161 ? 26.967 5.137 14.990 1.00 92.75 161 MET A N 1
ATOM 1240 C CA . MET A 1 161 ? 25.749 5.152 15.822 1.00 92.75 161 MET A CA 1
ATOM 1241 C C . MET A 1 161 ? 24.469 5.406 15.000 1.00 92.75 161 MET A C 1
ATOM 1243 O O . MET A 1 161 ? 23.446 4.768 15.240 1.00 92.75 161 MET A O 1
ATOM 1247 N N . GLY A 1 162 ? 24.520 6.270 13.984 1.00 93.69 162 GLY A N 1
ATOM 1248 C CA . GLY A 1 162 ? 23.422 6.507 13.045 1.00 93.69 162 GLY A CA 1
ATOM 1249 C C . GLY A 1 162 ? 23.126 5.318 12.130 1.00 93.69 162 GLY A C 1
ATOM 1250 O O . GLY A 1 162 ? 21.981 5.111 11.735 1.00 93.69 162 GLY A O 1
ATOM 1251 N N . GLY A 1 163 ? 24.124 4.477 11.855 1.00 94.38 163 GLY A N 1
ATOM 1252 C CA . GLY A 1 163 ? 23.957 3.190 11.181 1.00 94.38 163 GLY A CA 1
ATOM 1253 C C . GLY A 1 163 ? 23.225 2.169 12.057 1.00 94.38 163 GLY A C 1
ATOM 1254 O O . GLY A 1 163 ? 22.338 1.473 11.567 1.00 94.38 163 GLY A O 1
ATOM 1255 N N . TYR A 1 164 ? 23.516 2.129 13.365 1.00 93.94 164 TYR A N 1
ATOM 1256 C CA . TYR A 1 164 ? 22.709 1.374 14.340 1.00 93.94 164 TYR A CA 1
ATOM 1257 C C . TYR A 1 164 ? 21.274 1.918 14.429 1.00 93.94 164 TYR A C 1
ATOM 1259 O O . TYR A 1 164 ? 20.319 1.144 14.382 1.00 93.94 164 TYR A O 1
ATOM 1267 N N . GLY A 1 165 ? 21.106 3.244 14.486 1.00 94.00 165 GLY A N 1
ATOM 1268 C CA . GLY A 1 165 ? 19.792 3.896 14.453 1.00 94.00 165 GLY A CA 1
ATOM 1269 C C . GLY A 1 165 ? 18.996 3.569 13.186 1.00 94.00 165 GLY A C 1
ATOM 1270 O O . GLY A 1 165 ? 17.802 3.297 13.267 1.00 94.00 165 GLY A O 1
ATOM 1271 N N . THR A 1 166 ? 19.671 3.502 12.033 1.00 97.00 166 THR A N 1
ATOM 1272 C CA . THR A 1 166 ? 19.073 3.141 10.738 1.00 97.00 166 THR A CA 1
ATOM 1273 C C . THR A 1 166 ? 18.553 1.704 10.740 1.00 97.00 166 THR A C 1
ATOM 1275 O O . THR A 1 166 ? 17.447 1.466 10.273 1.00 97.00 166 THR A O 1
ATOM 1278 N N . TRP A 1 167 ? 19.282 0.741 11.312 1.00 92.69 167 TRP A N 1
ATOM 1279 C CA . TRP A 1 167 ? 18.757 -0.620 11.482 1.00 92.69 167 TRP A CA 1
ATOM 1280 C C . TRP A 1 167 ? 17.597 -0.681 12.489 1.00 92.69 167 TRP A C 1
ATOM 1282 O O . TRP A 1 167 ? 16.597 -1.355 12.240 1.00 92.69 167 TRP A O 1
ATOM 1292 N N . LYS A 1 168 ? 17.705 0.039 13.613 1.00 88.31 168 LYS A N 1
ATOM 1293 C CA . LYS A 1 168 ? 16.715 0.013 14.701 1.00 88.31 168 LYS A CA 1
ATOM 1294 C C . LYS A 1 168 ? 15.378 0.650 14.295 1.00 88.31 168 LYS A C 1
ATOM 1296 O O . LYS A 1 168 ? 14.328 0.103 14.616 1.00 88.31 168 LYS A O 1
ATOM 1301 N N . ILE A 1 169 ? 15.387 1.754 13.542 1.00 85.62 169 ILE A N 1
ATOM 1302 C CA . ILE A 1 169 ? 14.150 2.437 13.120 1.00 85.62 169 ILE A CA 1
ATOM 1303 C C . ILE A 1 169 ? 13.339 1.627 12.098 1.00 85.62 169 ILE A C 1
ATOM 1305 O O . ILE A 1 169 ? 12.118 1.735 12.084 1.00 85.62 169 ILE A O 1
ATOM 1309 N N . LEU A 1 170 ? 13.982 0.759 11.306 1.00 84.00 170 LEU A N 1
ATOM 1310 C CA . LEU A 1 170 ? 13.287 -0.192 10.426 1.00 84.00 170 LEU A CA 1
ATOM 1311 C C . LEU A 1 170 ? 12.615 -1.326 11.205 1.00 84.00 170 LEU A C 1
ATOM 1313 O O . LEU A 1 170 ? 11.531 -1.762 10.833 1.00 84.00 170 LEU A O 1
ATOM 1317 N N . ALA A 1 171 ? 13.238 -1.797 12.290 1.00 73.81 171 ALA A N 1
ATOM 1318 C CA . ALA A 1 171 ? 12.666 -2.837 13.148 1.00 73.81 171 ALA A CA 1
ATOM 1319 C C . ALA A 1 171 ? 11.415 -2.349 13.904 1.00 73.81 171 ALA A C 1
ATOM 1321 O O . ALA A 1 171 ? 10.518 -3.148 14.193 1.00 73.81 171 ALA A O 1
ATOM 1322 N N . LEU A 1 172 ? 11.370 -1.047 14.214 1.00 67.50 172 LEU A N 1
ATOM 1323 C CA . LEU A 1 172 ? 10.269 -0.379 14.912 1.00 67.50 172 LEU A CA 1
ATOM 1324 C C . LEU A 1 172 ? 9.178 0.105 13.943 1.00 67.50 172 LEU A C 1
ATOM 1326 O O . LEU A 1 172 ? 8.013 -0.225 14.127 1.00 67.50 172 LEU A O 1
ATOM 1330 N N . HIS A 1 173 ? 9.547 0.826 12.879 1.00 69.50 173 HIS A N 1
ATOM 1331 C CA . HIS A 1 173 ? 8.608 1.543 12.008 1.00 69.50 173 HIS A CA 1
ATOM 1332 C C . HIS A 1 173 ? 8.836 1.238 10.506 1.00 69.50 173 HIS A C 1
ATOM 1334 O O . HIS A 1 173 ? 9.099 2.154 9.717 1.00 69.50 173 HIS A O 1
ATOM 1340 N N . PRO A 1 174 ? 8.730 -0.033 10.064 1.00 65.00 174 PRO A N 1
ATOM 1341 C CA . PRO A 1 174 ? 9.062 -0.441 8.692 1.00 65.00 174 PRO A CA 1
ATOM 1342 C C . PRO A 1 174 ? 8.210 0.277 7.632 1.00 65.00 174 PRO A C 1
ATOM 1344 O O . PRO A 1 174 ? 8.722 0.681 6.591 1.00 65.00 174 PRO A O 1
ATOM 1347 N N . PHE A 1 175 ? 6.930 0.530 7.926 1.00 64.19 175 PHE A N 1
ATOM 1348 C CA . PHE A 1 175 ? 5.970 1.174 7.018 1.00 64.19 175 PHE A CA 1
ATOM 1349 C C . PHE A 1 175 ? 6.136 2.699 6.880 1.00 64.19 175 PHE A C 1
ATOM 1351 O O . PHE A 1 175 ? 5.290 3.368 6.282 1.00 64.19 175 PHE A O 1
ATOM 1358 N N . VAL A 1 176 ? 7.210 3.280 7.419 1.00 74.31 176 VAL A N 1
ATOM 1359 C CA . VAL A 1 176 ? 7.558 4.694 7.203 1.00 74.31 176 VAL A CA 1
ATOM 1360 C C . VAL A 1 176 ? 8.513 4.857 6.018 1.00 74.31 176 VAL A C 1
ATOM 1362 O O . VAL A 1 176 ? 8.440 5.868 5.323 1.00 74.31 176 VAL A O 1
ATOM 1365 N N . PHE A 1 177 ? 9.380 3.876 5.745 1.00 87.12 177 PHE A N 1
ATOM 1366 C CA . PHE A 1 177 ? 10.532 4.065 4.861 1.00 87.12 177 PHE A CA 1
ATOM 1367 C C . PHE A 1 177 ? 10.371 3.401 3.490 1.00 87.12 177 PHE A C 1
ATOM 1369 O O . PHE A 1 177 ? 9.910 2.273 3.351 1.00 87.12 177 PHE A O 1
ATOM 1376 N N . ALA A 1 178 ? 10.810 4.118 2.460 1.00 84.00 178 ALA A N 1
ATOM 1377 C CA . ALA A 1 178 ? 10.925 3.639 1.089 1.00 84.00 178 ALA A CA 1
ATOM 1378 C C . ALA A 1 178 ? 12.275 2.962 0.811 1.00 84.00 178 ALA A C 1
ATOM 1380 O O . ALA A 1 178 ? 12.357 2.113 -0.071 1.00 84.00 178 ALA A O 1
ATOM 1381 N N . ALA A 1 179 ? 13.330 3.350 1.535 1.00 94.88 179 ALA A N 1
ATOM 1382 C CA . ALA A 1 179 ? 14.656 2.743 1.457 1.00 94.88 179 ALA A CA 1
ATOM 1383 C C . ALA A 1 179 ? 15.491 3.058 2.701 1.00 94.88 179 ALA A C 1
ATOM 1385 O O . ALA A 1 179 ? 15.253 4.069 3.371 1.00 94.88 179 ALA A O 1
ATOM 1386 N N . ALA A 1 180 ? 16.528 2.256 2.942 1.00 96.94 180 ALA A N 1
ATOM 1387 C CA . ALA A 1 180 ? 17.502 2.514 3.993 1.00 96.94 180 ALA A CA 1
ATOM 1388 C C . ALA A 1 180 ? 18.956 2.288 3.565 1.00 96.94 180 ALA A C 1
ATOM 1390 O O . ALA A 1 180 ? 19.267 1.368 2.805 1.00 96.94 180 ALA A O 1
ATOM 1391 N N . VAL A 1 181 ? 19.852 3.114 4.108 1.00 97.56 181 VAL A N 1
ATOM 1392 C CA . VAL A 1 181 ? 21.296 3.089 3.841 1.00 97.56 181 VAL A CA 1
ATOM 1393 C C . VAL A 1 181 ? 22.086 3.103 5.166 1.00 97.56 181 VAL A C 1
ATOM 1395 O O . VAL A 1 181 ? 22.567 4.144 5.616 1.00 97.56 181 VAL A O 1
ATOM 1398 N N . PRO A 1 182 ? 22.191 1.958 5.864 1.00 97.19 182 PRO A N 1
ATOM 1399 C CA . PRO A 1 182 ? 22.995 1.850 7.078 1.00 97.19 182 PRO A CA 1
ATOM 1400 C C . PRO A 1 182 ? 24.491 1.738 6.740 1.00 97.19 182 PRO A C 1
ATOM 1402 O O . PRO A 1 182 ? 24.909 0.826 6.018 1.00 97.19 182 PRO A O 1
ATOM 1405 N N . VAL A 1 183 ? 25.308 2.632 7.303 1.00 95.44 183 VAL A N 1
ATOM 1406 C CA . VAL A 1 183 ? 26.759 2.711 7.056 1.00 95.44 183 VAL A CA 1
ATOM 1407 C C . VAL A 1 183 ? 27.537 2.480 8.357 1.00 95.44 183 VAL A C 1
ATOM 1409 O O . VAL A 1 183 ? 27.250 3.117 9.366 1.00 95.44 183 VAL A O 1
ATOM 1412 N N . SER A 1 184 ? 28.519 1.571 8.358 1.00 93.62 184 SER A N 1
ATOM 1413 C CA . SER A 1 184 ? 29.328 1.200 9.541 1.00 93.62 184 SER A CA 1
ATOM 1414 C C . SER A 1 184 ? 28.503 1.012 10.831 1.00 93.62 184 SER A C 1
ATOM 1416 O O . SER A 1 184 ? 28.826 1.564 11.880 1.00 93.62 184 SER A O 1
ATOM 1418 N N . GLY A 1 185 ? 27.392 0.269 10.744 1.00 90.81 185 GLY A N 1
ATOM 1419 C CA . GLY A 1 185 ? 26.455 0.028 11.853 1.00 90.81 185 GLY A CA 1
ATOM 1420 C C . GLY A 1 185 ? 26.244 -1.456 12.175 1.00 90.81 185 GLY A C 1
ATOM 1421 O O . GLY A 1 185 ? 26.916 -2.336 11.631 1.00 90.81 185 GLY A O 1
ATOM 1422 N N . GLY A 1 186 ? 25.268 -1.753 13.031 1.00 87.38 186 GLY A N 1
ATOM 1423 C CA . GLY A 1 186 ? 24.875 -3.121 13.382 1.00 87.38 186 GLY A CA 1
ATOM 1424 C C . GLY A 1 186 ? 23.607 -3.158 14.236 1.00 87.38 186 GLY A C 1
ATOM 1425 O O . GLY A 1 186 ? 22.794 -2.240 14.173 1.00 87.38 186 GLY A O 1
ATOM 1426 N N . GLY A 1 187 ? 23.448 -4.206 15.050 1.00 78.75 187 GLY A N 1
ATOM 1427 C CA . GLY A 1 187 ? 22.382 -4.285 16.063 1.00 78.75 187 GLY A CA 1
ATOM 1428 C C . GLY A 1 187 ? 20.958 -4.453 15.518 1.00 78.75 187 GLY A C 1
ATOM 1429 O O . GLY A 1 187 ? 20.003 -4.155 16.228 1.00 78.75 187 GLY A O 1
ATOM 1430 N N . ALA A 1 188 ? 20.809 -4.906 14.271 1.00 79.38 188 ALA A N 1
ATOM 1431 C CA . ALA A 1 188 ? 19.509 -5.188 13.672 1.00 79.38 188 ALA A CA 1
ATOM 1432 C C . ALA A 1 188 ? 18.780 -6.354 14.365 1.00 79.38 188 ALA A C 1
ATOM 1434 O O . ALA A 1 188 ? 19.395 -7.345 14.764 1.00 79.38 188 ALA A O 1
ATOM 1435 N N . SER A 1 189 ? 17.457 -6.241 14.437 1.00 76.00 189 SER A N 1
ATOM 1436 C CA . SER A 1 189 ? 16.515 -7.233 14.963 1.00 76.00 189 SER A CA 1
ATOM 1437 C C . SER A 1 189 ? 15.241 -7.237 14.103 1.00 76.00 189 SER A C 1
ATOM 1439 O O . SER A 1 189 ? 15.149 -6.473 13.143 1.00 76.00 189 SER A O 1
ATOM 1441 N N . ASN A 1 190 ? 14.267 -8.102 14.414 1.00 61.38 190 ASN A N 1
ATOM 1442 C CA . ASN A 1 190 ? 12.976 -8.194 13.711 1.00 61.38 190 ASN A CA 1
ATOM 1443 C C . ASN A 1 190 ? 13.119 -8.311 12.180 1.00 61.38 190 ASN A C 1
ATOM 1445 O O . ASN A 1 190 ? 12.464 -7.589 11.432 1.00 61.38 190 ASN A O 1
ATOM 1449 N N . PHE A 1 191 ? 13.992 -9.205 11.703 1.00 65.06 191 PHE A N 1
ATOM 1450 C CA . PHE A 1 191 ? 14.414 -9.269 10.295 1.00 65.06 191 PHE A CA 1
ATOM 1451 C C . PHE A 1 191 ? 13.272 -9.380 9.269 1.00 65.06 191 PHE A C 1
ATOM 1453 O O . PHE A 1 191 ? 13.419 -8.887 8.155 1.00 65.06 191 PHE A O 1
ATOM 1460 N N . GLU A 1 192 ? 12.127 -9.951 9.643 1.00 59.91 192 GLU A N 1
ATOM 1461 C CA . GLU A 1 192 ? 10.908 -9.999 8.818 1.00 59.91 192 GLU A CA 1
ATOM 1462 C C . GLU A 1 192 ? 10.344 -8.597 8.513 1.00 59.91 192 GLU A C 1
ATOM 1464 O O . GLU A 1 192 ? 9.916 -8.335 7.392 1.00 59.91 192 GLU A O 1
ATOM 1469 N N . ARG A 1 193 ? 10.430 -7.656 9.466 1.00 61.25 193 ARG A N 1
ATOM 1470 C CA . ARG A 1 193 ? 10.075 -6.235 9.272 1.00 61.25 193 ARG A CA 1
ATOM 1471 C C . ARG A 1 193 ? 11.100 -5.493 8.409 1.00 61.25 193 ARG A C 1
ATOM 1473 O O . ARG A 1 193 ? 10.749 -4.568 7.686 1.00 61.25 193 ARG A O 1
ATOM 1480 N N . LEU A 1 194 ? 12.368 -5.904 8.456 1.00 73.00 194 LEU A N 1
ATOM 1481 C CA . LEU A 1 194 ? 13.425 -5.351 7.600 1.00 73.00 194 LEU A CA 1
ATOM 1482 C C . LEU A 1 194 ? 13.302 -5.869 6.159 1.00 73.00 194 LEU A C 1
ATOM 1484 O O . LEU A 1 194 ? 13.658 -5.159 5.222 1.00 73.00 194 LEU A O 1
ATOM 1488 N N . ALA A 1 195 ? 12.775 -7.082 5.968 1.00 68.19 195 ALA A N 1
ATOM 1489 C CA . ALA A 1 195 ? 12.658 -7.722 4.663 1.00 68.19 195 ALA A CA 1
ATOM 1490 C C . ALA A 1 195 ? 11.724 -6.988 3.683 1.00 68.19 195 ALA A C 1
ATOM 1492 O O . ALA A 1 195 ? 11.917 -7.095 2.471 1.00 68.19 195 ALA A O 1
ATOM 1493 N N . SER A 1 196 ? 10.761 -6.206 4.184 1.00 67.56 196 SER A N 1
ATOM 1494 C CA . SER A 1 196 ? 9.856 -5.391 3.364 1.00 67.56 196 SER A CA 1
ATOM 1495 C C . SER A 1 196 ? 10.455 -4.065 2.873 1.00 67.56 196 SER A C 1
ATOM 1497 O O . SER A 1 196 ? 9.789 -3.358 2.118 1.00 67.56 196 SER A O 1
ATOM 1499 N N . VAL A 1 197 ? 11.678 -3.700 3.283 1.00 80.56 197 VAL A N 1
ATOM 1500 C CA . VAL A 1 197 ? 12.302 -2.410 2.938 1.00 80.56 197 VAL A CA 1
ATOM 1501 C C . VAL A 1 197 ? 13.554 -2.616 2.069 1.00 80.56 197 VAL A C 1
ATOM 1503 O O . VAL A 1 197 ? 14.458 -3.353 2.460 1.00 80.56 197 VAL A O 1
ATOM 1506 N N . PRO A 1 198 ? 13.674 -1.942 0.907 1.00 88.81 198 PRO A N 1
ATOM 1507 C CA . PRO A 1 198 ? 14.913 -1.904 0.132 1.00 88.81 198 PRO A CA 1
ATOM 1508 C C . PRO A 1 198 ? 16.095 -1.344 0.943 1.00 88.81 198 PRO A C 1
ATOM 1510 O O . PRO A 1 198 ? 16.085 -0.181 1.352 1.00 88.81 198 PRO A O 1
ATOM 1513 N N . ILE A 1 199 ? 17.141 -2.149 1.150 1.00 92.94 199 ILE A N 1
ATOM 1514 C CA . ILE A 1 199 ? 18.325 -1.761 1.939 1.00 92.94 199 ILE A CA 1
ATOM 1515 C C . ILE A 1 199 ? 19.597 -1.817 1.085 1.00 92.94 199 ILE A C 1
ATOM 1517 O O . ILE A 1 199 ? 19.835 -2.809 0.391 1.00 92.94 199 ILE A O 1
ATOM 1521 N N . TRP A 1 200 ? 20.448 -0.790 1.198 1.00 93.56 200 TRP A N 1
ATOM 1522 C CA . TRP A 1 200 ? 21.834 -0.817 0.721 1.00 93.56 200 TRP A CA 1
ATOM 1523 C C . TRP A 1 200 ? 22.808 -0.493 1.862 1.00 93.56 200 TRP A C 1
ATOM 1525 O O . TRP A 1 200 ? 22.974 0.655 2.259 1.00 93.56 200 TRP A O 1
ATOM 1535 N N . CYS A 1 201 ? 23.458 -1.522 2.405 1.00 94.25 201 CYS A N 1
ATOM 1536 C CA . CYS A 1 201 ? 24.412 -1.393 3.507 1.00 94.25 201 CYS A CA 1
ATOM 1537 C C . CYS A 1 201 ? 25.858 -1.180 3.012 1.00 94.25 201 CYS A C 1
ATOM 1539 O O . CYS A 1 201 ? 26.249 -1.717 1.970 1.00 94.25 201 CYS A O 1
ATOM 1541 N N . PHE A 1 202 ? 26.666 -0.448 3.788 1.00 93.19 202 PHE A N 1
ATOM 1542 C CA . PHE A 1 202 ? 28.091 -0.205 3.527 1.00 93.19 202 PHE A CA 1
ATOM 1543 C C . PHE A 1 202 ? 28.945 -0.401 4.791 1.00 93.19 202 PHE A C 1
ATOM 1545 O O . PHE A 1 202 ? 28.576 0.080 5.863 1.00 93.19 202 PHE A O 1
ATOM 1552 N N . HIS A 1 203 ? 30.106 -1.060 4.680 1.00 92.88 203 HIS A N 1
ATOM 1553 C CA . HIS A 1 203 ? 31.044 -1.236 5.806 1.00 92.88 203 HIS A CA 1
ATOM 1554 C C . HIS A 1 203 ? 32.474 -1.551 5.325 1.00 92.88 203 HIS A C 1
ATOM 1556 O O . HIS A 1 203 ? 32.647 -2.289 4.354 1.00 92.88 203 HIS A O 1
ATOM 1562 N N . ALA A 1 204 ? 33.508 -1.058 6.014 1.00 89.50 204 ALA A N 1
ATOM 1563 C CA . ALA A 1 204 ? 34.890 -1.504 5.804 1.00 89.50 204 ALA A CA 1
ATOM 1564 C C . ALA A 1 204 ? 35.207 -2.760 6.627 1.00 89.50 204 ALA A C 1
ATOM 1566 O O . ALA A 1 204 ? 34.859 -2.850 7.801 1.00 89.50 204 ALA A O 1
ATOM 1567 N N . LYS A 1 205 ? 35.918 -3.730 6.042 1.00 85.50 205 LYS A N 1
ATOM 1568 C CA . LYS A 1 205 ? 36.331 -4.960 6.739 1.00 85.50 205 LYS A CA 1
ATOM 1569 C C . LYS A 1 205 ? 37.220 -4.695 7.960 1.00 85.50 205 LYS A C 1
ATOM 1571 O O . LYS A 1 205 ? 37.130 -5.434 8.936 1.00 85.50 205 LYS A O 1
ATOM 1576 N N . ASN A 1 206 ? 38.044 -3.649 7.894 1.00 84.19 206 ASN A N 1
ATOM 1577 C CA . ASN A 1 206 ? 39.019 -3.282 8.921 1.00 84.19 206 ASN A CA 1
ATOM 1578 C C . ASN A 1 206 ? 38.576 -2.045 9.733 1.00 84.19 206 ASN A C 1
ATOM 1580 O O . ASN A 1 206 ? 39.423 -1.343 10.286 1.00 84.19 206 ASN A O 1
ATOM 1584 N N . ASP A 1 207 ? 37.267 -1.768 9.801 1.00 89.62 207 ASP A N 1
ATOM 1585 C CA . ASP A 1 207 ? 36.714 -0.720 10.664 1.00 89.62 207 ASP A CA 1
ATOM 1586 C C . ASP A 1 207 ? 37.079 -1.010 12.135 1.00 89.62 207 ASP A C 1
ATOM 1588 O O . ASP A 1 207 ? 36.677 -2.015 12.726 1.00 89.62 207 ASP A O 1
ATOM 1592 N N . GLY A 1 208 ? 37.928 -0.146 12.697 1.00 86.06 208 GLY A N 1
ATOM 1593 C CA . GLY A 1 208 ? 38.482 -0.297 14.042 1.00 86.06 208 GLY A CA 1
ATOM 1594 C C . GLY A 1 208 ? 37.602 0.265 15.161 1.00 86.06 208 GLY A C 1
ATOM 1595 O O . GLY A 1 208 ? 37.982 0.134 16.323 1.00 86.06 208 GLY A O 1
ATOM 1596 N N . ALA A 1 209 ? 36.471 0.903 14.838 1.00 88.25 209 ALA A N 1
ATOM 1597 C CA . ALA A 1 209 ? 35.570 1.505 15.823 1.00 88.25 209 ALA A CA 1
ATOM 1598 C C . ALA A 1 209 ? 34.215 0.789 15.884 1.00 88.25 209 ALA A C 1
ATOM 1600 O O . ALA A 1 209 ? 33.704 0.545 16.978 1.00 88.25 209 ALA A O 1
ATOM 1601 N N . VAL A 1 210 ? 33.655 0.394 14.736 1.00 89.06 210 VAL A N 1
ATOM 1602 C CA . VAL A 1 210 ? 32.482 -0.485 14.673 1.00 89.06 210 VAL A CA 1
ATOM 1603 C C . VAL A 1 210 ? 32.874 -1.779 13.980 1.00 89.06 210 VAL A C 1
ATOM 1605 O O . VAL A 1 210 ? 33.356 -1.781 12.857 1.00 89.06 210 VAL A O 1
ATOM 1608 N N . ASN A 1 211 ? 32.662 -2.910 14.651 1.00 89.50 211 ASN A N 1
ATOM 1609 C CA . ASN A 1 211 ? 33.035 -4.200 14.090 1.00 89.50 211 ASN A CA 1
ATOM 1610 C C . ASN A 1 211 ? 32.094 -4.586 12.932 1.00 89.50 211 ASN A C 1
ATOM 1612 O O . ASN A 1 211 ? 30.881 -4.718 13.121 1.00 89.50 211 ASN A O 1
ATOM 1616 N N . VAL A 1 212 ? 32.675 -4.852 11.758 1.00 88.06 212 VAL A N 1
ATOM 1617 C CA . VAL A 1 212 ? 31.976 -5.259 10.524 1.00 88.06 212 VAL A CA 1
ATOM 1618 C C . VAL A 1 212 ? 31.001 -6.430 10.701 1.00 88.06 212 VAL A C 1
ATOM 1620 O O . VAL A 1 212 ? 29.974 -6.478 10.022 1.00 88.06 212 VAL A O 1
ATOM 1623 N N . SER A 1 213 ? 31.250 -7.322 11.668 1.00 84.25 213 SER A N 1
ATOM 1624 C CA . SER A 1 213 ? 30.342 -8.427 12.019 1.00 84.25 213 SER A CA 1
ATOM 1625 C C . SER A 1 213 ? 28.920 -7.973 12.381 1.00 84.25 213 SER A C 1
ATOM 1627 O O . SER A 1 213 ? 27.971 -8.729 12.166 1.00 84.25 213 SER A O 1
ATOM 1629 N N . GLY A 1 214 ? 28.741 -6.736 12.863 1.00 82.00 214 GLY A N 1
ATOM 1630 C CA . GLY A 1 214 ? 27.426 -6.151 13.131 1.00 82.00 214 GLY A CA 1
ATOM 1631 C C . GLY A 1 214 ? 26.594 -5.948 11.861 1.00 82.00 214 GLY A C 1
ATOM 1632 O O . GLY A 1 214 ? 25.410 -6.286 11.844 1.00 82.00 214 GLY A O 1
ATOM 1633 N N . SER A 1 215 ? 27.213 -5.465 10.778 1.00 86.88 215 SER A N 1
ATOM 1634 C CA . SER A 1 215 ? 26.552 -5.352 9.470 1.00 86.88 215 SER A CA 1
ATOM 1635 C C . SER A 1 215 ? 26.484 -6.689 8.741 1.00 86.88 215 SER A C 1
ATOM 1637 O O . SER A 1 215 ? 25.440 -6.989 8.170 1.00 86.88 215 SER A O 1
ATOM 1639 N N . ASP A 1 216 ? 27.522 -7.532 8.818 1.00 81.06 216 ASP A N 1
ATOM 1640 C CA . ASP A 1 216 ? 27.469 -8.893 8.260 1.00 81.06 216 ASP A CA 1
ATOM 1641 C C . ASP A 1 216 ? 26.274 -9.675 8.847 1.00 81.06 216 ASP A C 1
ATOM 1643 O O . ASP A 1 216 ? 25.534 -10.325 8.105 1.00 81.06 216 ASP A O 1
ATOM 1647 N N . SER A 1 217 ? 26.029 -9.558 10.159 1.00 75.44 217 SER A N 1
ATOM 1648 C CA . SER A 1 217 ? 24.890 -10.188 10.844 1.00 75.44 217 SER A CA 1
ATOM 1649 C C . SER A 1 217 ? 23.546 -9.574 10.444 1.00 75.44 217 SER A C 1
ATOM 1651 O O . SER A 1 217 ? 22.607 -10.314 10.160 1.00 75.44 217 SER A O 1
ATOM 1653 N N . ALA A 1 218 ? 23.448 -8.242 10.376 1.00 79.06 218 ALA A N 1
ATOM 1654 C CA . ALA A 1 218 ? 22.218 -7.544 9.995 1.00 79.06 218 ALA A CA 1
ATOM 1655 C C . ALA A 1 218 ? 21.784 -7.852 8.552 1.00 79.06 218 ALA A C 1
ATOM 1657 O O . ALA A 1 218 ? 20.621 -8.172 8.291 1.00 79.06 218 ALA A O 1
ATOM 1658 N N . VAL A 1 219 ? 22.742 -7.824 7.620 1.00 82.12 219 VAL A N 1
ATOM 1659 C CA . VAL A 1 219 ? 22.543 -8.206 6.218 1.00 82.12 219 VAL A CA 1
ATOM 1660 C C . VAL A 1 219 ? 22.151 -9.680 6.128 1.00 82.12 219 VAL A C 1
ATOM 1662 O O . VAL A 1 219 ? 21.175 -10.001 5.457 1.00 82.12 219 VAL A O 1
ATOM 1665 N N . SER A 1 220 ? 22.857 -10.579 6.822 1.00 70.38 220 SER A N 1
ATOM 1666 C CA . SER A 1 220 ? 22.552 -12.017 6.782 1.00 70.38 220 SER A CA 1
ATOM 1667 C C . SER A 1 220 ? 21.157 -12.325 7.329 1.00 70.38 220 SER A C 1
ATOM 1669 O O . SER A 1 220 ? 20.381 -12.983 6.643 1.00 70.38 220 SER A O 1
ATOM 1671 N N . GLY A 1 221 ? 20.795 -11.794 8.502 1.00 64.56 221 GLY A N 1
ATOM 1672 C CA . GLY A 1 221 ? 19.470 -11.985 9.104 1.00 64.56 221 GLY A CA 1
ATOM 1673 C C . GLY A 1 221 ? 18.336 -11.487 8.206 1.00 64.56 221 GLY A C 1
ATOM 1674 O O . GLY A 1 221 ? 17.374 -12.214 7.966 1.00 64.56 221 GLY A O 1
ATOM 1675 N N . THR A 1 222 ? 18.488 -10.296 7.620 1.00 72.19 222 THR A N 1
ATOM 1676 C CA . THR A 1 222 ? 17.496 -9.728 6.689 1.00 72.19 222 THR A CA 1
ATOM 1677 C C . THR A 1 222 ? 17.339 -10.582 5.425 1.00 72.19 222 THR A C 1
ATOM 1679 O O . THR A 1 222 ? 16.221 -10.805 4.967 1.00 72.19 222 THR A O 1
ATOM 1682 N N . ARG A 1 223 ? 18.440 -11.122 4.881 1.00 74.25 223 ARG A N 1
ATOM 1683 C CA . ARG A 1 223 ? 18.419 -12.018 3.709 1.00 74.25 223 ARG A CA 1
ATOM 1684 C C . ARG A 1 223 ? 17.769 -13.371 4.003 1.00 74.25 223 ARG A C 1
ATOM 1686 O O . ARG A 1 223 ? 17.040 -13.885 3.154 1.00 74.25 223 ARG A O 1
ATOM 1693 N N . ILE A 1 224 ? 18.005 -13.919 5.199 1.00 61.00 224 ILE A N 1
ATOM 1694 C CA . ILE A 1 224 ? 17.359 -15.143 5.702 1.00 61.00 224 ILE A CA 1
ATOM 1695 C C . ILE A 1 224 ? 15.846 -14.929 5.832 1.00 61.00 224 ILE A C 1
ATOM 1697 O O . ILE A 1 224 ? 15.083 -15.791 5.417 1.00 61.00 224 ILE A O 1
ATOM 1701 N N . ALA A 1 225 ? 15.404 -13.758 6.295 1.00 57.66 225 ALA A N 1
ATOM 1702 C CA . ALA A 1 225 ? 13.987 -13.384 6.349 1.00 57.66 225 ALA A CA 1
ATOM 1703 C C . ALA A 1 225 ? 13.347 -13.075 4.971 1.00 57.66 225 ALA A C 1
ATOM 1705 O O . ALA A 1 225 ? 12.225 -12.583 4.907 1.00 57.66 225 ALA A O 1
ATOM 1706 N N . GLY A 1 226 ? 14.044 -13.342 3.858 1.00 63.72 226 GLY A N 1
ATOM 1707 C CA . GLY A 1 226 ? 13.552 -13.111 2.494 1.00 63.72 226 GLY A CA 1
ATOM 1708 C C . GLY A 1 226 ? 13.770 -11.692 1.954 1.00 63.72 226 GLY A C 1
ATOM 1709 O O . GLY A 1 226 ? 13.375 -11.403 0.828 1.00 63.72 226 GLY A O 1
ATOM 1710 N N . GLY A 1 227 ? 14.420 -10.811 2.717 1.00 69.50 227 GLY A N 1
ATOM 1711 C CA . GLY A 1 227 ? 14.678 -9.429 2.324 1.00 69.50 227 GLY A CA 1
ATOM 1712 C C . GLY A 1 227 ? 15.734 -9.291 1.231 1.00 69.50 227 GLY A C 1
ATOM 1713 O O . GLY A 1 227 ? 16.761 -9.977 1.236 1.00 69.50 227 GLY A O 1
ATOM 1714 N N . ARG A 1 228 ? 15.523 -8.346 0.309 1.00 75.00 228 ARG A N 1
ATOM 1715 C CA . ARG A 1 228 ? 16.495 -8.004 -0.738 1.00 75.00 228 ARG A CA 1
ATOM 1716 C C . ARG A 1 228 ? 17.412 -6.880 -0.255 1.00 75.00 228 ARG A C 1
ATOM 1718 O O . ARG A 1 228 ? 16.967 -5.760 -0.028 1.00 75.00 228 ARG A O 1
ATOM 1725 N N . VAL A 1 229 ? 18.699 -7.184 -0.116 1.00 82.81 229 VAL A N 1
ATOM 1726 C CA . VAL A 1 229 ? 19.714 -6.300 0.466 1.00 82.81 229 VAL A CA 1
ATOM 1727 C C . VAL A 1 229 ? 20.918 -6.193 -0.465 1.00 82.81 229 VAL A C 1
ATOM 1729 O O . VAL A 1 229 ? 21.590 -7.190 -0.756 1.00 82.81 229 VAL A O 1
ATOM 1732 N N . VAL A 1 230 ? 21.235 -4.970 -0.884 1.00 87.12 230 VAL A N 1
ATOM 1733 C CA . VAL A 1 230 ? 22.531 -4.628 -1.477 1.00 87.12 230 VAL A CA 1
ATOM 1734 C C . VAL A 1 230 ? 23.531 -4.439 -0.328 1.00 87.12 230 VAL A C 1
ATOM 1736 O O . VAL A 1 230 ? 23.221 -3.793 0.671 1.00 87.12 230 VAL A O 1
ATOM 1739 N N . TYR A 1 231 ? 24.729 -5.007 -0.420 1.00 88.81 231 TYR A N 1
ATOM 1740 C CA . TYR A 1 231 ? 25.773 -4.828 0.593 1.00 88.81 231 TYR A CA 1
ATOM 1741 C C . TYR A 1 231 ? 27.132 -4.643 -0.068 1.00 88.81 231 TYR A C 1
ATOM 1743 O O . TYR A 1 231 ? 27.627 -5.563 -0.724 1.00 88.81 231 TYR A O 1
ATOM 1751 N N . THR A 1 232 ? 27.714 -3.458 0.116 1.00 87.69 232 THR A N 1
ATOM 1752 C CA . THR A 1 232 ? 29.069 -3.108 -0.321 1.00 87.69 232 THR A CA 1
ATOM 1753 C C . THR A 1 232 ? 30.015 -3.211 0.869 1.00 87.69 232 THR A C 1
ATOM 1755 O O . THR A 1 232 ? 29.984 -2.383 1.782 1.00 87.69 232 THR A O 1
ATOM 1758 N N . ARG A 1 233 ? 30.869 -4.235 0.856 1.00 86.38 233 ARG A N 1
ATOM 1759 C CA . ARG A 1 233 ? 31.905 -4.445 1.868 1.00 86.38 233 ARG A CA 1
ATOM 1760 C C . ARG A 1 233 ? 33.261 -4.071 1.284 1.00 86.38 233 ARG A C 1
ATOM 1762 O O . ARG A 1 233 ? 33.675 -4.670 0.297 1.00 86.38 233 ARG A O 1
ATOM 1769 N N . TYR A 1 234 ? 33.950 -3.108 1.884 1.00 84.88 234 TYR A N 1
ATOM 1770 C CA . TYR A 1 234 ? 35.278 -2.687 1.430 1.00 84.88 234 TYR A CA 1
ATOM 1771 C C . TYR A 1 234 ? 36.363 -3.594 2.019 1.00 84.88 234 TYR A C 1
ATOM 1773 O O . TYR A 1 234 ? 36.313 -3.928 3.207 1.00 84.88 234 TYR A O 1
ATOM 1781 N N . ASP A 1 235 ? 37.333 -4.002 1.198 1.00 78.31 235 ASP A N 1
ATOM 1782 C CA . ASP A 1 235 ? 38.382 -4.960 1.586 1.00 78.31 235 ASP A CA 1
ATOM 1783 C C . ASP A 1 235 ? 39.403 -4.346 2.552 1.00 78.31 235 ASP A C 1
ATOM 1785 O O . ASP A 1 235 ? 39.946 -5.033 3.423 1.00 78.31 235 ASP A O 1
ATOM 1789 N N . SER A 1 236 ? 39.616 -3.035 2.435 1.00 74.81 236 SER A N 1
ATOM 1790 C CA . SER A 1 236 ? 40.367 -2.211 3.375 1.00 74.81 236 SER A CA 1
ATOM 1791 C C . SER A 1 236 ? 39.700 -0.839 3.551 1.00 74.81 236 SER A C 1
ATOM 1793 O O . SER A 1 236 ? 38.784 -0.478 2.816 1.00 74.81 236 SER A O 1
ATOM 1795 N N . GLY A 1 237 ? 40.117 -0.096 4.575 1.00 76.81 237 GLY A N 1
ATOM 1796 C CA . GLY A 1 237 ? 39.491 1.160 4.995 1.00 76.81 237 GLY A CA 1
ATOM 1797 C C . GLY A 1 237 ? 39.384 1.242 6.516 1.00 76.81 237 GLY A C 1
ATOM 1798 O O . GLY A 1 237 ? 39.481 0.221 7.199 1.00 76.81 237 GLY A O 1
ATOM 1799 N N . ASP A 1 238 ? 39.212 2.455 7.032 1.00 82.19 238 ASP A N 1
ATOM 1800 C CA . ASP A 1 238 ? 38.987 2.743 8.450 1.00 82.19 238 ASP A CA 1
ATOM 1801 C C . ASP A 1 238 ? 37.503 3.080 8.718 1.00 82.19 238 ASP A C 1
ATOM 1803 O O . ASP A 1 238 ? 36.637 2.883 7.862 1.00 82.19 238 ASP A O 1
ATOM 1807 N N . HIS A 1 239 ? 37.194 3.602 9.909 1.00 86.06 239 HIS A N 1
ATOM 1808 C CA . HIS A 1 239 ? 35.831 4.005 10.278 1.00 86.06 239 HIS A CA 1
ATOM 1809 C C . HIS A 1 239 ? 35.266 5.156 9.418 1.00 86.06 239 HIS A C 1
ATOM 1811 O O . HIS A 1 239 ? 34.055 5.366 9.363 1.00 86.06 239 HIS A O 1
ATOM 1817 N N . MET A 1 240 ? 36.117 5.896 8.697 1.00 84.50 240 MET A N 1
ATOM 1818 C CA . MET A 1 240 ? 35.710 7.027 7.857 1.00 84.50 240 MET A CA 1
ATOM 1819 C C . MET A 1 240 ? 35.224 6.589 6.467 1.00 84.50 240 MET A C 1
ATOM 1821 O O . MET A 1 240 ? 34.984 7.431 5.595 1.00 84.50 240 MET A O 1
ATOM 1825 N N . ILE A 1 241 ? 35.006 5.283 6.260 1.00 84.12 241 ILE A N 1
ATOM 1826 C CA . ILE A 1 241 ? 34.501 4.700 5.009 1.00 84.12 241 ILE A CA 1
ATOM 1827 C C . ILE A 1 241 ? 33.178 5.314 4.529 1.00 84.12 241 ILE A C 1
ATOM 1829 O O . ILE A 1 241 ? 32.891 5.283 3.333 1.00 84.12 241 ILE A O 1
ATOM 1833 N N . ALA A 1 242 ? 32.410 5.945 5.422 1.00 85.38 242 ALA A N 1
ATOM 1834 C CA . ALA A 1 242 ? 31.212 6.703 5.077 1.00 85.38 242 ALA A CA 1
ATOM 1835 C C . ALA A 1 242 ? 31.444 7.746 3.967 1.00 85.38 242 ALA A C 1
ATOM 1837 O O . ALA A 1 242 ? 30.610 7.851 3.069 1.00 85.38 242 ALA A O 1
ATOM 1838 N N . PHE A 1 243 ? 32.605 8.415 3.925 1.00 83.50 243 PHE A N 1
ATOM 1839 C CA . PHE A 1 243 ? 32.931 9.324 2.818 1.00 83.50 243 PHE A CA 1
ATOM 1840 C C . PHE A 1 243 ? 32.970 8.602 1.464 1.00 83.50 243 PHE A C 1
ATOM 1842 O O . PHE A 1 243 ? 32.509 9.147 0.466 1.00 83.50 243 PHE A O 1
ATOM 1849 N N . THR A 1 244 ? 33.485 7.368 1.425 1.00 83.06 244 THR A N 1
ATOM 1850 C CA . THR A 1 244 ? 33.530 6.546 0.201 1.00 83.06 244 THR A CA 1
ATOM 1851 C C . THR A 1 244 ? 32.153 5.965 -0.134 1.00 83.06 244 THR A C 1
ATOM 1853 O O . THR A 1 244 ? 31.786 5.915 -1.306 1.00 83.06 244 THR A O 1
ATOM 1856 N N . ALA A 1 245 ? 31.371 5.570 0.876 1.00 86.19 245 ALA A N 1
ATOM 1857 C CA . ALA A 1 245 ? 30.009 5.066 0.702 1.00 86.19 245 ALA A CA 1
ATOM 1858 C C . ALA A 1 245 ? 29.085 6.127 0.081 1.00 86.19 245 ALA A C 1
ATOM 1860 O O . ALA A 1 245 ? 28.444 5.872 -0.936 1.00 86.19 245 ALA A O 1
ATOM 1861 N N . TYR A 1 246 ? 29.075 7.343 0.636 1.00 89.12 246 TYR A N 1
ATOM 1862 C CA . TYR A 1 246 ? 28.261 8.448 0.127 1.00 89.12 246 TYR A CA 1
ATOM 1863 C C . TYR A 1 246 ? 28.797 9.059 -1.178 1.00 89.12 246 TYR A C 1
ATOM 1865 O O . TYR A 1 246 ? 28.026 9.630 -1.942 1.00 89.12 246 TYR A O 1
ATOM 1873 N N . ALA A 1 247 ? 30.085 8.893 -1.496 1.00 84.50 247 ALA A N 1
ATOM 1874 C CA . ALA A 1 247 ? 30.636 9.254 -2.805 1.00 84.50 247 ALA A CA 1
ATOM 1875 C C . ALA A 1 247 ? 30.301 8.245 -3.928 1.00 84.50 247 ALA A C 1
ATOM 1877 O O . ALA A 1 247 ? 30.729 8.440 -5.068 1.00 84.50 247 ALA A O 1
ATOM 1878 N N . ASN A 1 248 ? 29.558 7.166 -3.642 1.00 81.06 248 ASN A N 1
ATOM 1879 C CA . ASN A 1 248 ? 29.146 6.205 -4.663 1.00 81.06 248 ASN A CA 1
ATOM 1880 C C . ASN A 1 248 ? 28.166 6.865 -5.664 1.00 81.06 248 ASN A C 1
ATOM 1882 O O . ASN A 1 248 ? 27.083 7.300 -5.262 1.00 81.06 248 ASN A O 1
ATOM 1886 N N . PRO A 1 249 ? 28.489 6.906 -6.973 1.00 78.88 249 PRO A N 1
ATOM 1887 C CA . PRO A 1 249 ? 27.715 7.661 -7.962 1.00 78.88 249 PRO A CA 1
ATOM 1888 C C . PRO A 1 249 ? 26.312 7.089 -8.219 1.00 78.88 249 PRO A C 1
ATOM 1890 O O . PRO A 1 249 ? 25.452 7.786 -8.752 1.00 78.88 249 PRO A O 1
ATOM 1893 N N . TYR A 1 250 ? 26.058 5.837 -7.831 1.00 81.19 250 TYR A N 1
ATOM 1894 C CA . TYR A 1 250 ? 24.766 5.177 -8.006 1.00 81.19 250 TYR A CA 1
ATOM 1895 C C . TYR A 1 250 ? 23.869 5.265 -6.771 1.00 81.19 250 TYR A C 1
ATOM 1897 O O . TYR A 1 250 ? 22.671 5.018 -6.895 1.00 81.19 250 TYR A O 1
ATOM 1905 N N . LEU A 1 251 ? 24.404 5.619 -5.595 1.00 87.88 251 LEU A N 1
ATOM 1906 C CA . LEU A 1 251 ? 23.660 5.578 -4.333 1.00 87.88 251 LEU A CA 1
ATOM 1907 C C . LEU A 1 251 ? 22.459 6.527 -4.334 1.00 87.88 251 LEU A C 1
ATOM 1909 O O . LEU A 1 251 ? 21.344 6.091 -4.056 1.00 87.88 251 LEU A O 1
ATOM 1913 N N . MET A 1 252 ? 22.650 7.788 -4.735 1.00 90.19 252 MET A N 1
ATOM 1914 C CA . MET A 1 252 ? 21.546 8.751 -4.830 1.00 90.19 252 MET A CA 1
ATOM 1915 C C . MET A 1 252 ? 20.473 8.291 -5.831 1.00 90.19 252 MET A C 1
ATOM 1917 O O . MET A 1 252 ? 19.286 8.273 -5.509 1.00 90.19 252 MET A O 1
ATOM 1921 N N . ALA A 1 253 ? 20.882 7.861 -7.030 1.00 87.12 253 ALA A N 1
ATOM 1922 C CA . ALA A 1 253 ? 19.960 7.379 -8.060 1.00 87.12 253 ALA A CA 1
ATOM 1923 C C . ALA A 1 253 ? 19.203 6.110 -7.622 1.00 87.12 253 ALA A C 1
ATOM 1925 O O . ALA A 1 253 ? 18.022 5.956 -7.932 1.00 87.12 253 ALA A O 1
ATOM 1926 N N . TRP A 1 254 ? 19.857 5.220 -6.870 1.00 89.12 254 TRP A N 1
ATOM 1927 C CA . TRP A 1 254 ? 19.226 4.053 -6.264 1.00 89.12 254 TRP A CA 1
ATOM 1928 C C . TRP A 1 254 ? 18.225 4.455 -5.180 1.00 89.12 254 TRP A C 1
ATOM 1930 O O . TRP A 1 254 ? 17.088 4.000 -5.252 1.00 89.12 254 TRP A O 1
ATOM 1940 N N . MET A 1 255 ? 18.578 5.340 -4.240 1.00 93.62 255 MET A N 1
ATOM 1941 C CA . MET A 1 255 ? 17.641 5.819 -3.212 1.00 93.62 255 MET A CA 1
ATOM 1942 C C . MET A 1 255 ? 16.399 6.435 -3.869 1.00 93.62 255 MET A C 1
ATOM 1944 O O . MET A 1 255 ? 15.280 6.017 -3.589 1.00 93.62 255 MET A O 1
ATOM 1948 N N . MET A 1 256 ? 16.593 7.348 -4.827 1.00 93.62 256 MET A N 1
ATOM 1949 C CA . MET A 1 256 ? 15.509 8.063 -5.515 1.00 93.62 256 MET A CA 1
ATOM 1950 C C . MET A 1 256 ? 14.603 7.173 -6.383 1.00 93.62 256 MET A C 1
ATOM 1952 O O . MET A 1 256 ? 13.478 7.574 -6.710 1.00 93.62 256 MET A O 1
ATOM 1956 N N . ALA A 1 257 ? 15.049 5.964 -6.736 1.00 87.56 257 ALA A N 1
ATOM 1957 C CA . ALA A 1 257 ? 14.240 4.976 -7.446 1.00 87.56 257 ALA A CA 1
ATOM 1958 C C . ALA A 1 257 ? 13.256 4.222 -6.533 1.00 87.56 257 ALA A C 1
ATOM 1960 O O . ALA A 1 257 ? 12.236 3.746 -7.030 1.00 87.56 257 ALA A O 1
ATOM 1961 N N . GLN A 1 258 ? 13.516 4.120 -5.225 1.00 88.19 258 GLN A N 1
ATOM 1962 C CA . GLN A 1 258 ? 12.691 3.301 -4.330 1.00 88.19 258 GLN A CA 1
ATOM 1963 C C . GLN A 1 258 ? 11.366 3.980 -3.969 1.00 88.19 258 GLN A C 1
ATOM 1965 O O . GLN A 1 258 ? 11.252 5.208 -3.947 1.00 88.19 258 GLN A O 1
ATOM 1970 N N . ARG A 1 259 ? 10.347 3.179 -3.661 1.00 82.62 259 ARG A N 1
ATOM 1971 C CA . ARG A 1 259 ? 9.045 3.630 -3.153 1.00 82.62 259 ARG A CA 1
ATOM 1972 C C . ARG A 1 259 ? 8.626 2.711 -2.015 1.00 82.62 259 ARG A C 1
ATOM 1974 O O . ARG A 1 259 ? 8.879 1.510 -2.072 1.00 82.62 259 ARG A O 1
ATOM 1981 N N . ARG A 1 260 ? 7.965 3.268 -1.001 1.00 79.44 260 ARG A N 1
ATOM 1982 C CA . ARG A 1 260 ? 7.389 2.486 0.099 1.00 79.44 260 ARG A CA 1
ATOM 1983 C C . ARG A 1 260 ? 6.437 1.409 -0.442 1.00 79.44 260 ARG A C 1
ATOM 1985 O O . ARG A 1 260 ? 5.656 1.683 -1.351 1.00 79.44 260 ARG A O 1
ATOM 1992 N N . ASN A 1 261 ? 6.503 0.209 0.137 1.00 57.56 261 ASN A N 1
ATOM 1993 C CA . ASN A 1 261 ? 5.697 -0.965 -0.224 1.00 57.56 261 ASN A CA 1
ATOM 1994 C C . ASN A 1 261 ? 5.801 -1.385 -1.709 1.00 57.56 261 ASN A C 1
ATOM 1996 O O . ASN A 1 261 ? 4.856 -1.946 -2.259 1.00 57.56 261 ASN A O 1
ATOM 2000 N N . GLN A 1 262 ? 6.934 -1.118 -2.369 1.00 63.28 262 GLN A N 1
ATOM 2001 C CA . GLN A 1 262 ? 7.216 -1.572 -3.735 1.00 63.28 262 GLN A CA 1
ATOM 2002 C C . GLN A 1 262 ? 8.493 -2.428 -3.782 1.00 63.28 262 GLN A C 1
ATOM 2004 O O . GLN A 1 262 ? 9.393 -2.225 -2.962 1.00 63.28 262 GLN A O 1
ATOM 2009 N N . PRO A 1 263 ? 8.618 -3.368 -4.741 1.00 63.12 263 PRO A N 1
ATOM 2010 C CA . PRO A 1 263 ? 9.857 -4.111 -4.954 1.00 63.12 263 PRO A CA 1
ATOM 2011 C C . PRO A 1 263 ? 11.048 -3.181 -5.222 1.00 63.12 263 PRO A C 1
ATOM 2013 O O . PRO A 1 263 ? 10.901 -2.148 -5.876 1.00 63.12 263 PRO A O 1
ATOM 2016 N N . MET A 1 264 ? 12.244 -3.578 -4.770 1.00 74.94 264 MET A N 1
ATOM 2017 C CA . MET A 1 264 ? 13.472 -2.807 -4.998 1.00 74.94 264 MET A CA 1
ATOM 2018 C C . MET A 1 264 ? 13.693 -2.533 -6.494 1.00 74.94 264 MET A C 1
ATOM 2020 O O . MET A 1 264 ? 13.733 -3.465 -7.302 1.00 74.94 264 MET A O 1
ATOM 2024 N N . ALA A 1 265 ? 13.904 -1.260 -6.829 1.00 69.94 265 ALA A N 1
ATOM 2025 C CA . ALA A 1 265 ? 14.096 -0.747 -8.183 1.00 69.94 265 ALA A CA 1
ATOM 2026 C C . ALA A 1 265 ? 15.490 -0.103 -8.366 1.00 69.94 265 ALA A C 1
ATOM 2028 O O . ALA A 1 265 ? 16.330 -0.124 -7.466 1.00 69.94 265 ALA A O 1
ATOM 2029 N N . GLY A 1 266 ? 15.739 0.511 -9.527 1.00 72.25 266 GLY A N 1
ATOM 2030 C CA . GLY A 1 266 ? 16.911 1.366 -9.759 1.00 72.25 266 GLY A CA 1
ATOM 2031 C C . GLY A 1 266 ? 18.091 0.693 -10.481 1.00 72.25 266 GLY A C 1
ATOM 2032 O O . GLY A 1 266 ? 17.930 -0.366 -11.084 1.00 72.25 266 GLY A O 1
ATOM 2033 N N . PRO A 1 267 ? 19.283 1.322 -10.474 1.00 61.06 267 PRO A N 1
ATOM 2034 C CA . PRO A 1 267 ? 20.397 0.950 -11.351 1.00 61.06 267 PRO A CA 1
ATOM 2035 C C . PRO A 1 267 ? 21.189 -0.288 -10.906 1.00 61.06 267 PRO A C 1
ATOM 2037 O O . PRO A 1 267 ? 22.037 -0.747 -11.661 1.00 61.06 267 PRO A O 1
ATOM 2040 N N . ILE A 1 268 ? 20.938 -0.834 -9.709 1.00 59.56 268 ILE A N 1
ATOM 2041 C CA . ILE A 1 268 ? 21.656 -1.998 -9.159 1.00 59.56 268 ILE A CA 1
ATOM 2042 C C . ILE A 1 268 ? 20.674 -3.146 -8.948 1.00 59.56 268 ILE A C 1
ATOM 2044 O O . ILE A 1 268 ? 20.277 -3.482 -7.834 1.00 59.56 268 ILE A O 1
ATOM 2048 N N . LEU A 1 269 ? 20.263 -3.742 -10.064 1.00 59.12 269 LEU A N 1
ATOM 2049 C CA . LEU A 1 269 ? 19.418 -4.927 -10.086 1.00 59.12 269 LEU A CA 1
ATOM 2050 C C . LEU A 1 269 ? 20.228 -6.106 -10.615 1.00 59.12 269 LEU A C 1
ATOM 2052 O O . LEU A 1 269 ? 20.648 -6.118 -11.770 1.00 59.12 269 LEU A O 1
ATOM 2056 N N . ALA A 1 270 ? 20.415 -7.118 -9.769 1.00 59.22 270 ALA A N 1
ATOM 2057 C CA . ALA A 1 270 ? 20.811 -8.435 -10.241 1.00 59.22 270 ALA A CA 1
ATOM 2058 C C . ALA A 1 270 ? 19.589 -9.130 -10.8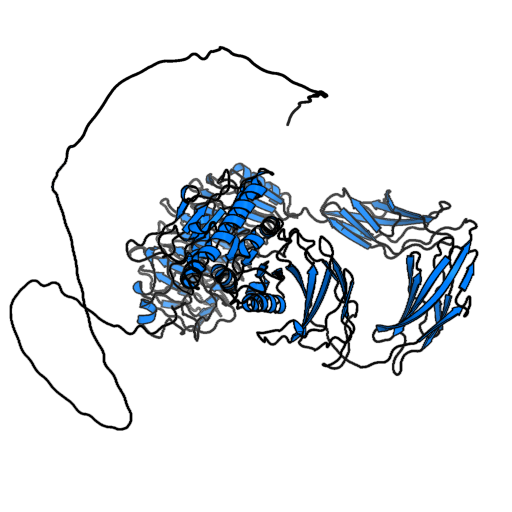55 1.00 59.22 270 ALA A C 1
ATOM 2060 O O . ALA A 1 270 ? 18.539 -9.196 -10.211 1.00 59.22 270 ALA A O 1
ATOM 2061 N N . SER A 1 271 ? 19.728 -9.669 -12.066 1.00 58.22 271 SER A N 1
ATOM 2062 C CA . SER A 1 271 ? 18.815 -10.701 -12.561 1.00 58.22 271 SER A CA 1
ATOM 2063 C C . SER A 1 271 ? 19.399 -12.063 -12.216 1.00 58.22 271 SER A C 1
ATOM 2065 O O . SER A 1 271 ? 20.578 -12.336 -12.460 1.00 58.22 271 SER A O 1
ATOM 2067 N N . ILE A 1 272 ? 18.571 -12.888 -11.596 1.00 57.28 272 ILE A N 1
ATOM 2068 C CA . ILE A 1 272 ? 18.929 -14.194 -11.075 1.00 57.28 272 ILE A CA 1
ATOM 2069 C C . ILE A 1 272 ? 17.925 -15.189 -11.650 1.00 57.28 272 ILE A C 1
ATOM 2071 O O . ILE A 1 272 ? 16.716 -14.984 -11.554 1.00 57.28 272 ILE A O 1
ATOM 2075 N N . THR A 1 273 ? 18.418 -16.271 -12.249 1.00 56.78 273 THR A N 1
ATOM 2076 C CA . THR A 1 273 ? 17.566 -17.409 -12.605 1.00 56.78 273 THR A CA 1
ATOM 2077 C C . THR A 1 273 ? 17.588 -18.462 -11.501 1.00 56.78 273 THR A C 1
ATOM 2079 O O . THR A 1 273 ? 18.636 -18.779 -10.936 1.00 56.78 273 THR A O 1
ATOM 2082 N N . ASN A 1 274 ? 16.405 -19.008 -11.209 1.00 53.22 274 ASN A N 1
ATOM 2083 C CA . ASN A 1 274 ? 16.201 -20.138 -10.302 1.00 53.22 274 ASN A CA 1
ATOM 2084 C C . ASN A 1 274 ? 17.103 -21.326 -10.725 1.00 53.22 274 ASN A C 1
ATOM 2086 O O . ASN A 1 274 ? 17.164 -21.605 -11.928 1.00 53.22 274 ASN A O 1
ATOM 2090 N N . PRO A 1 275 ? 17.807 -22.019 -9.805 1.00 52.88 275 PRO A N 1
ATOM 2091 C CA . PRO A 1 275 ? 18.698 -23.129 -10.133 1.00 52.88 275 PRO A CA 1
ATOM 2092 C C . PRO A 1 275 ? 18.145 -24.155 -11.136 1.00 52.88 275 PRO A C 1
ATOM 2094 O O . PRO A 1 275 ? 17.142 -24.840 -10.912 1.00 52.88 275 PRO A O 1
ATOM 2097 N N . ALA A 1 276 ? 18.902 -24.349 -12.214 1.00 45.31 276 ALA A N 1
ATOM 2098 C CA . ALA A 1 276 ? 18.820 -25.495 -13.099 1.00 45.31 276 ALA A CA 1
ATOM 2099 C C . ALA A 1 276 ? 19.182 -26.770 -12.314 1.00 45.31 276 ALA A C 1
ATOM 2101 O O . ALA A 1 276 ? 20.345 -27.125 -12.136 1.00 45.31 276 ALA A O 1
ATOM 2102 N N . GLY A 1 277 ? 18.142 -27.441 -11.827 1.00 43.59 277 GLY A N 1
ATOM 2103 C CA . GLY A 1 277 ? 18.211 -28.668 -11.030 1.00 43.59 277 GLY A CA 1
ATOM 2104 C C . GLY A 1 277 ? 16.825 -29.273 -10.796 1.00 43.59 277 GLY A C 1
ATOM 2105 O O . GLY A 1 277 ? 16.677 -30.493 -10.794 1.00 43.59 277 GLY A O 1
ATOM 2106 N N . GLY A 1 278 ? 15.795 -28.420 -10.728 1.00 41.78 278 GLY A N 1
ATOM 2107 C CA . GLY A 1 278 ? 14.400 -28.835 -10.580 1.00 41.78 278 GLY A CA 1
ATOM 2108 C C . GLY A 1 278 ? 14.068 -29.342 -9.177 1.00 41.78 278 GLY A C 1
ATOM 2109 O O . GLY A 1 278 ? 14.910 -29.348 -8.280 1.00 41.78 278 GLY A O 1
ATOM 2110 N N . PHE A 1 279 ? 12.816 -29.763 -8.991 1.00 35.91 279 PHE A N 1
ATOM 2111 C CA . PHE A 1 279 ? 12.343 -30.312 -7.723 1.00 35.91 279 PHE A CA 1
ATOM 2112 C C . PHE A 1 279 ? 13.126 -31.585 -7.385 1.00 35.91 279 PHE A C 1
ATOM 2114 O O . PHE A 1 279 ? 12.959 -32.630 -8.017 1.00 35.91 279 PHE A O 1
ATOM 2121 N N . VAL A 1 280 ? 14.025 -31.474 -6.411 1.00 35.16 280 VAL A N 1
ATOM 2122 C CA . VAL A 1 280 ? 14.827 -32.589 -5.930 1.00 35.16 280 VAL A CA 1
ATOM 2123 C C . VAL A 1 280 ? 13.935 -33.525 -5.155 1.00 35.16 280 VAL A C 1
ATOM 2125 O O . VAL A 1 280 ? 13.259 -33.102 -4.226 1.00 35.16 280 VAL A O 1
ATOM 2128 N N . THR A 1 281 ? 14.031 -34.814 -5.450 1.00 36.12 281 THR A N 1
ATOM 2129 C CA . THR A 1 281 ? 13.466 -35.840 -4.593 1.00 36.12 281 THR A CA 1
ATOM 2130 C C . THR A 1 281 ? 14.616 -36.690 -3.991 1.00 36.12 281 THR A C 1
ATOM 2132 O O . THR A 1 281 ? 15.542 -37.072 -4.703 1.00 36.12 281 THR A O 1
ATOM 2135 N N . GLY A 1 282 ? 14.651 -36.857 -2.654 1.00 38.59 282 GLY A N 1
ATOM 2136 C CA . GLY A 1 282 ? 15.694 -37.526 -1.849 1.00 38.59 282 GLY A CA 1
ATOM 2137 C C . GLY A 1 282 ? 15.327 -37.597 -0.346 1.00 38.59 282 GLY A C 1
ATOM 2138 O O . GLY A 1 282 ? 14.352 -36.969 0.049 1.00 38.59 282 GLY A O 1
ATOM 2139 N N . PRO A 1 283 ? 16.035 -38.351 0.520 1.00 38.50 283 PRO A N 1
ATOM 2140 C CA . PRO A 1 283 ? 15.970 -38.148 1.978 1.00 38.50 283 PRO A CA 1
ATOM 2141 C C . PRO A 1 283 ? 16.432 -36.734 2.388 1.00 38.50 283 PRO A C 1
ATOM 2143 O O . PRO A 1 283 ? 17.118 -36.071 1.615 1.00 38.50 283 PRO A O 1
ATOM 2146 N N . ILE A 1 284 ? 16.133 -36.306 3.625 1.00 43.84 284 ILE A N 1
ATOM 2147 C CA . ILE A 1 284 ? 16.378 -34.944 4.181 1.00 43.84 284 ILE A CA 1
ATOM 2148 C C . ILE A 1 284 ? 17.862 -34.484 4.122 1.00 43.84 284 ILE A C 1
ATOM 2150 O O . ILE A 1 284 ? 18.173 -33.332 4.401 1.00 43.84 284 ILE A O 1
ATOM 2154 N N . THR A 1 285 ? 18.786 -35.369 3.748 1.00 48.22 285 THR A N 1
ATOM 2155 C CA . THR A 1 285 ? 20.244 -35.183 3.765 1.00 48.22 285 THR A CA 1
ATOM 2156 C C . THR A 1 285 ? 20.915 -35.256 2.383 1.00 48.22 285 THR A C 1
ATOM 2158 O O . THR A 1 285 ? 22.132 -35.428 2.308 1.00 48.22 285 THR A O 1
ATOM 2161 N N . THR A 1 286 ? 20.182 -35.155 1.264 1.00 49.69 286 THR A N 1
ATOM 2162 C CA . THR A 1 286 ? 20.819 -35.264 -0.065 1.00 49.69 286 THR A CA 1
ATOM 2163 C C . THR A 1 286 ? 21.594 -34.023 -0.494 1.00 49.69 286 THR A C 1
ATOM 2165 O O . THR A 1 286 ? 21.058 -32.917 -0.525 1.00 49.69 286 THR A O 1
ATOM 2168 N N . THR A 1 287 ? 22.822 -34.245 -0.959 1.00 52.56 287 THR A N 1
ATOM 2169 C CA . THR A 1 287 ? 23.627 -33.271 -1.696 1.00 52.56 287 THR A CA 1
ATOM 2170 C C . THR A 1 287 ? 23.241 -33.223 -3.185 1.00 52.56 287 THR A C 1
ATOM 2172 O O . THR A 1 287 ? 22.826 -34.229 -3.779 1.00 52.56 287 THR A O 1
ATOM 2175 N N . ARG A 1 288 ? 23.331 -32.041 -3.809 1.00 53.22 288 ARG A N 1
ATOM 2176 C CA . ARG A 1 288 ? 22.950 -31.784 -5.208 1.00 53.22 288 ARG A CA 1
ATOM 2177 C C . ARG A 1 288 ? 23.839 -30.752 -5.883 1.00 53.22 288 ARG A C 1
ATOM 2179 O O . ARG A 1 288 ? 24.286 -29.799 -5.259 1.00 53.22 288 ARG A O 1
ATOM 2186 N N . ASN A 1 289 ? 24.028 -30.912 -7.188 1.00 57.47 289 ASN A N 1
ATOM 2187 C CA . ASN A 1 289 ? 24.650 -29.876 -7.998 1.00 57.47 289 ASN A CA 1
ATOM 2188 C C . ASN A 1 289 ? 23.559 -28.885 -8.417 1.00 57.47 289 ASN A C 1
ATOM 2190 O O . ASN A 1 289 ? 22.583 -29.291 -9.046 1.00 57.47 289 ASN A O 1
ATOM 2194 N N . VAL A 1 290 ? 23.714 -27.616 -8.048 1.00 60.69 290 VAL A N 1
ATOM 2195 C CA . VAL A 1 290 ? 22.798 -26.523 -8.412 1.00 60.69 290 VAL A CA 1
ATOM 2196 C C . VAL A 1 290 ? 23.561 -25.500 -9.238 1.00 60.69 290 VAL A C 1
ATOM 2198 O O . VAL A 1 290 ? 24.686 -25.155 -8.887 1.00 60.69 290 VAL A O 1
ATOM 2201 N N . ALA A 1 291 ? 22.979 -25.035 -10.340 1.00 60.03 291 ALA A N 1
ATOM 2202 C CA . ALA A 1 291 ? 23.622 -24.083 -11.241 1.00 60.03 291 ALA A CA 1
ATOM 2203 C C . ALA A 1 291 ? 22.617 -23.081 -11.809 1.00 60.03 291 ALA A C 1
ATOM 2205 O O . ALA A 1 291 ? 21.444 -23.407 -11.946 1.00 60.03 291 ALA A O 1
ATOM 2206 N N . GLY A 1 292 ? 23.054 -21.885 -12.187 1.00 65.56 292 GLY A N 1
ATOM 2207 C CA . GLY A 1 292 ? 22.166 -20.868 -12.751 1.00 65.56 292 GLY A CA 1
ATOM 2208 C C . GLY A 1 292 ? 22.920 -19.737 -13.434 1.00 65.56 292 GLY A C 1
ATOM 2209 O O . GLY A 1 292 ? 24.151 -19.747 -13.506 1.00 65.56 292 GLY A O 1
ATOM 2210 N N . THR A 1 293 ? 22.177 -18.749 -13.930 1.00 64.06 293 THR A N 1
ATOM 2211 C CA . THR A 1 293 ? 22.747 -17.490 -14.421 1.00 64.06 293 THR A CA 1
ATOM 2212 C C . THR A 1 293 ? 22.550 -16.366 -13.417 1.00 64.06 293 THR A C 1
ATOM 2214 O O . THR A 1 293 ? 21.565 -16.308 -12.677 1.00 64.06 293 THR A O 1
ATOM 2217 N N . ALA A 1 294 ? 23.516 -15.460 -13.426 1.00 62.62 294 ALA A N 1
ATOM 2218 C CA . ALA A 1 294 ? 23.496 -14.201 -12.722 1.00 62.62 294 ALA A CA 1
ATOM 2219 C C . ALA A 1 294 ? 23.948 -13.113 -13.696 1.00 62.62 294 ALA A C 1
ATOM 2221 O O . ALA A 1 294 ? 24.979 -13.255 -14.353 1.00 62.62 294 ALA A O 1
ATOM 2222 N N . ALA A 1 295 ? 23.203 -12.017 -13.775 1.00 64.12 295 ALA A N 1
ATOM 2223 C CA . ALA A 1 295 ? 23.678 -10.811 -14.436 1.00 64.12 295 ALA A CA 1
ATOM 2224 C C . ALA A 1 295 ? 23.514 -9.619 -13.502 1.00 64.12 295 ALA A C 1
ATOM 2226 O O . ALA A 1 295 ? 22.438 -9.400 -12.946 1.00 64.12 295 ALA A O 1
ATOM 2227 N N . MET A 1 296 ? 24.583 -8.843 -13.375 1.00 63.94 296 MET A N 1
ATOM 2228 C CA . MET A 1 296 ? 24.591 -7.506 -12.806 1.00 63.94 296 MET A CA 1
ATOM 2229 C C . MET A 1 296 ? 25.111 -6.531 -13.862 1.00 63.94 296 MET A C 1
ATOM 2231 O O . MET A 1 296 ? 25.938 -6.913 -14.701 1.00 63.94 296 MET A O 1
ATOM 2235 N N . PRO A 1 297 ? 24.683 -5.263 -13.803 1.00 57.91 297 PRO A N 1
ATOM 2236 C CA . PRO A 1 297 ? 25.393 -4.166 -14.443 1.00 57.91 297 PRO A CA 1
ATOM 2237 C C . PRO A 1 297 ? 26.909 -4.246 -14.167 1.00 57.91 297 PRO A C 1
ATOM 2239 O O . PRO A 1 297 ? 27.324 -4.544 -13.053 1.00 57.91 297 PRO A O 1
ATOM 2242 N N . GLY A 1 298 ? 27.731 -4.047 -15.208 1.00 61.75 298 GLY A N 1
ATOM 2243 C CA . GLY A 1 298 ? 29.205 -4.161 -15.173 1.00 61.75 298 GLY A CA 1
ATOM 2244 C C . GLY A 1 298 ? 29.802 -5.554 -14.962 1.00 61.75 298 GLY A C 1
ATOM 2245 O O . GLY A 1 298 ? 31.016 -5.657 -14.788 1.00 61.75 298 GLY A O 1
ATOM 2246 N N . GLY A 1 299 ? 28.982 -6.602 -15.059 1.00 66.62 299 GLY A N 1
ATOM 2247 C CA . GLY A 1 299 ? 29.426 -7.992 -15.061 1.00 66.62 299 GLY A CA 1
ATOM 2248 C C . GLY A 1 299 ? 29.540 -8.589 -13.664 1.00 66.62 299 GLY A C 1
ATOM 2249 O O . GLY A 1 299 ? 29.877 -7.912 -12.701 1.00 66.62 299 GLY A O 1
ATOM 2250 N N . VAL A 1 300 ? 29.267 -9.887 -13.564 1.00 69.62 300 VAL A N 1
ATOM 2251 C CA . VAL A 1 300 ? 29.361 -10.627 -12.306 1.00 69.62 300 VAL A CA 1
ATOM 2252 C C . VAL A 1 300 ? 30.759 -11.229 -12.202 1.00 69.62 300 VAL A C 1
ATOM 2254 O O . VAL A 1 300 ? 31.207 -11.940 -13.104 1.00 69.62 300 VAL A O 1
ATOM 2257 N N . THR A 1 301 ? 31.467 -10.946 -11.110 1.00 67.69 301 THR A N 1
ATOM 2258 C CA . THR A 1 301 ? 32.829 -11.461 -10.886 1.00 67.69 301 THR A CA 1
ATOM 2259 C C . THR A 1 301 ? 32.827 -12.771 -10.107 1.00 67.69 301 THR A C 1
ATOM 2261 O O . THR A 1 301 ? 33.746 -13.576 -10.259 1.00 67.69 301 THR A O 1
ATOM 2264 N N . LYS A 1 302 ? 31.800 -12.995 -9.278 1.00 68.81 302 LYS A N 1
ATOM 2265 C CA . LYS A 1 302 ? 31.598 -14.221 -8.505 1.00 68.81 302 LYS A CA 1
ATOM 2266 C C . LYS A 1 302 ? 30.112 -14.401 -8.171 1.00 68.81 302 LYS A C 1
ATOM 2268 O O . LYS A 1 302 ? 29.346 -13.444 -8.124 1.00 68.81 302 LYS A O 1
ATOM 2273 N N . VAL A 1 303 ? 29.697 -15.618 -7.845 1.00 63.66 303 VAL A N 1
ATOM 2274 C CA . VAL A 1 303 ? 28.396 -15.873 -7.217 1.00 63.66 303 VAL A CA 1
ATOM 2275 C C . VAL A 1 303 ? 28.613 -16.739 -5.987 1.00 63.66 303 VAL A C 1
ATOM 2277 O O . VAL A 1 303 ? 29.141 -17.840 -6.089 1.00 63.66 303 VAL A O 1
ATOM 2280 N N . ASN A 1 304 ? 28.214 -16.245 -4.821 1.00 65.69 304 ASN A N 1
ATOM 2281 C CA . ASN A 1 304 ? 28.216 -17.007 -3.580 1.00 65.69 304 ASN A CA 1
ATOM 2282 C C . ASN A 1 304 ? 26.818 -17.613 -3.358 1.00 65.69 304 ASN A C 1
ATOM 2284 O O . ASN A 1 304 ? 25.800 -16.967 -3.604 1.00 65.69 304 ASN A O 1
ATOM 2288 N N . TRP A 1 305 ? 26.762 -18.834 -2.836 1.00 56.81 305 TRP A N 1
ATOM 2289 C CA . TRP A 1 305 ? 25.521 -19.513 -2.457 1.00 56.81 305 TRP A CA 1
ATOM 2290 C C . TRP A 1 305 ? 25.615 -19.995 -1.018 1.00 56.81 305 TRP A C 1
ATOM 2292 O O . TRP A 1 305 ? 26.700 -20.357 -0.559 1.00 56.81 305 TRP A O 1
ATOM 2302 N N . THR A 1 306 ? 24.488 -20.034 -0.312 1.00 57.12 306 THR A N 1
ATOM 2303 C CA . THR A 1 306 ? 24.418 -20.680 0.999 1.00 57.12 306 THR A CA 1
ATOM 2304 C C . THR A 1 306 ? 23.035 -21.264 1.282 1.00 57.12 306 THR A C 1
ATOM 2306 O O . THR A 1 306 ? 22.013 -20.816 0.759 1.00 57.12 306 THR A O 1
ATOM 2309 N N . PHE A 1 307 ? 23.037 -22.297 2.119 1.00 53.56 307 PHE A N 1
ATOM 2310 C CA . PHE A 1 307 ? 21.859 -22.957 2.660 1.00 53.56 307 PHE A CA 1
ATOM 2311 C C . PHE A 1 307 ? 21.799 -22.597 4.133 1.00 53.56 307 PHE A C 1
ATOM 2313 O O . PHE A 1 307 ? 22.695 -22.971 4.892 1.00 53.56 307 PHE A O 1
ATOM 2320 N N . THR A 1 308 ? 20.756 -21.888 4.550 1.00 50.16 308 THR A N 1
ATOM 2321 C CA . THR A 1 308 ? 20.560 -21.568 5.964 1.00 50.16 308 THR A CA 1
ATOM 2322 C C . THR A 1 308 ? 19.366 -22.356 6.493 1.00 50.16 308 THR A C 1
ATOM 2324 O O . THR A 1 308 ? 18.276 -22.232 5.932 1.00 50.16 308 THR A O 1
ATOM 2327 N N . PRO A 1 309 ? 19.517 -23.175 7.551 1.00 45.62 309 PRO A N 1
ATOM 2328 C CA . PRO A 1 309 ? 18.368 -23.734 8.257 1.00 45.62 309 PRO A CA 1
ATOM 2329 C C . PRO A 1 309 ? 17.458 -22.598 8.743 1.00 45.62 309 PRO A C 1
ATOM 2331 O O . PRO A 1 309 ? 17.954 -21.603 9.263 1.00 45.62 309 PRO A O 1
ATOM 2334 N N . ALA A 1 310 ? 16.138 -22.744 8.622 1.00 41.84 310 ALA A N 1
ATOM 2335 C CA . ALA A 1 310 ? 15.169 -21.700 8.980 1.00 41.84 310 ALA A CA 1
ATOM 2336 C C . ALA A 1 310 ? 15.149 -21.316 10.480 1.00 41.84 310 ALA A C 1
ATOM 2338 O O . ALA A 1 310 ? 14.442 -20.396 10.877 1.00 41.84 310 ALA A O 1
ATOM 2339 N N . THR A 1 311 ? 15.910 -22.008 11.332 1.00 35.91 311 THR A N 1
ATOM 2340 C CA . THR A 1 311 ? 16.041 -21.729 12.768 1.00 35.91 311 THR A CA 1
ATOM 2341 C C . THR A 1 311 ? 17.251 -20.832 13.035 1.00 35.91 311 THR A C 1
ATOM 2343 O O . THR A 1 311 ? 18.393 -21.263 12.865 1.00 35.91 311 THR A O 1
ATOM 2346 N N . GLY A 1 312 ? 17.002 -19.590 13.456 1.00 40.06 312 GLY A N 1
ATOM 2347 C CA . GLY A 1 312 ? 18.009 -18.526 13.496 1.00 40.06 312 GLY A CA 1
ATOM 2348 C C . GLY A 1 312 ? 19.205 -18.772 14.424 1.00 40.06 312 GLY A C 1
ATOM 2349 O O . GLY A 1 312 ? 19.065 -18.786 15.645 1.00 40.06 312 GLY A O 1
ATOM 2350 N N . GLN A 1 313 ? 20.403 -18.841 13.838 1.00 35.34 313 GLN A N 1
ATOM 2351 C CA . GLN A 1 313 ? 21.672 -18.611 14.533 1.00 35.34 313 GLN A CA 1
ATOM 2352 C C . GLN A 1 313 ? 22.314 -17.308 14.044 1.00 35.34 313 GLN A C 1
ATOM 2354 O O . GLN A 1 313 ? 22.537 -17.115 12.849 1.00 35.34 313 GLN A O 1
ATOM 2359 N N . ALA A 1 314 ? 22.649 -16.426 14.986 1.00 29.50 314 ALA A N 1
ATOM 2360 C CA . ALA A 1 314 ? 23.544 -15.300 14.739 1.00 29.50 314 ALA A CA 1
ATOM 2361 C C . ALA A 1 314 ? 25.003 -15.790 14.650 1.00 29.50 314 ALA A C 1
ATOM 2363 O O . ALA A 1 314 ? 25.368 -16.762 15.310 1.00 29.50 314 ALA A O 1
ATOM 2364 N N . GLY A 1 315 ? 25.847 -15.098 13.875 1.00 40.09 315 GLY A N 1
ATOM 2365 C CA . GLY A 1 315 ? 27.277 -15.430 13.755 1.00 40.09 315 GLY A CA 1
ATOM 2366 C C . GLY A 1 315 ? 27.644 -16.374 12.602 1.00 40.09 315 GLY A C 1
ATOM 2367 O O . GLY A 1 315 ? 28.581 -17.157 12.725 1.00 40.09 315 GLY A O 1
ATOM 2368 N N . ILE A 1 316 ? 26.927 -16.304 11.477 1.00 38.66 316 ILE A N 1
ATOM 2369 C CA . ILE A 1 316 ? 27.248 -17.045 10.246 1.00 38.66 316 ILE A CA 1
ATOM 2370 C C . ILE A 1 316 ? 28.593 -16.565 9.664 1.00 38.66 316 ILE A C 1
ATOM 2372 O O . ILE A 1 316 ? 28.684 -15.528 9.006 1.00 38.66 316 ILE A O 1
ATOM 2376 N N . ASP A 1 317 ? 29.657 -17.338 9.903 1.00 38.81 317 ASP A N 1
ATOM 2377 C CA . ASP A 1 317 ? 30.947 -17.150 9.234 1.00 38.81 317 ASP A CA 1
ATOM 2378 C C . ASP A 1 317 ? 30.846 -17.606 7.773 1.00 38.81 317 ASP A C 1
ATOM 2380 O O . ASP A 1 317 ? 30.692 -18.791 7.470 1.00 38.81 317 ASP A O 1
ATOM 2384 N N . THR A 1 318 ? 30.961 -16.646 6.856 1.00 41.19 318 THR A N 1
ATOM 2385 C CA . THR A 1 318 ? 30.881 -16.888 5.409 1.00 41.19 318 THR A CA 1
ATOM 2386 C C . THR A 1 318 ? 32.082 -17.633 4.820 1.00 41.19 318 THR A C 1
ATOM 2388 O O . THR A 1 318 ? 32.023 -18.024 3.654 1.00 41.19 318 THR A O 1
ATOM 2391 N N . SER A 1 319 ? 33.135 -17.893 5.605 1.00 37.16 319 SER A N 1
ATOM 2392 C CA . SER A 1 319 ? 34.327 -18.633 5.169 1.00 37.16 319 SER A CA 1
ATOM 2393 C C . SER A 1 319 ? 34.088 -20.130 4.903 1.00 37.16 319 SER A C 1
ATOM 2395 O O . SER A 1 319 ? 34.883 -20.753 4.200 1.00 37.16 319 SER A O 1
ATOM 2397 N N . THR A 1 320 ? 32.996 -20.705 5.425 1.00 37.19 320 THR A N 1
ATOM 2398 C CA . THR A 1 320 ? 32.758 -22.164 5.442 1.00 37.19 320 THR A CA 1
ATOM 2399 C C . THR A 1 320 ? 31.746 -22.682 4.410 1.00 37.19 320 THR A C 1
ATOM 2401 O O . THR A 1 320 ? 31.571 -23.895 4.288 1.00 37.19 320 THR A O 1
ATOM 2404 N N . TYR A 1 321 ? 31.091 -21.811 3.632 1.00 44.62 321 TYR A N 1
ATOM 2405 C CA . TYR A 1 321 ? 30.076 -22.235 2.655 1.00 44.62 321 TYR A CA 1
ATOM 2406 C C . TYR A 1 321 ? 30.674 -22.688 1.322 1.00 44.62 321 TYR A C 1
ATOM 2408 O O . TYR A 1 321 ? 31.674 -22.152 0.845 1.00 44.62 321 TYR A O 1
ATOM 2416 N N . ALA A 1 322 ? 30.016 -23.666 0.691 1.00 43.75 322 ALA A N 1
ATOM 2417 C CA . ALA A 1 322 ? 30.418 -24.217 -0.597 1.00 43.75 322 ALA A CA 1
ATOM 2418 C C . ALA A 1 322 ? 30.339 -23.150 -1.704 1.00 43.75 322 ALA A C 1
ATOM 2420 O O . ALA A 1 322 ? 29.274 -22.850 -2.244 1.00 43.75 322 ALA A O 1
ATOM 2421 N N . LEU A 1 323 ? 31.495 -22.579 -2.042 1.00 45.03 323 LEU A N 1
ATOM 2422 C CA . LEU A 1 323 ? 31.625 -21.593 -3.104 1.00 45.03 323 LEU A CA 1
ATOM 2423 C C . LEU A 1 323 ? 31.315 -22.228 -4.463 1.00 45.03 323 LEU A C 1
ATOM 2425 O O . LEU A 1 323 ? 32.112 -23.007 -4.986 1.00 45.03 323 LEU A O 1
ATOM 2429 N N . ALA A 1 324 ? 30.215 -21.807 -5.085 1.00 47.28 324 ALA A N 1
ATOM 2430 C CA . ALA A 1 324 ? 30.201 -21.747 -6.536 1.00 47.28 324 ALA A CA 1
ATOM 2431 C C . ALA A 1 324 ? 31.276 -20.745 -6.987 1.00 47.28 324 ALA A C 1
ATOM 2433 O O . ALA A 1 324 ? 31.416 -19.656 -6.426 1.00 47.28 324 ALA A O 1
ATOM 2434 N N . THR A 1 325 ? 32.039 -21.099 -8.013 1.00 49.50 325 THR A N 1
ATOM 2435 C CA . THR A 1 325 ? 32.872 -20.148 -8.750 1.00 49.50 325 THR A CA 1
ATOM 2436 C C . THR A 1 325 ? 32.328 -20.036 -10.163 1.00 49.50 325 THR A C 1
ATOM 2438 O O . THR A 1 325 ? 31.956 -21.024 -10.792 1.00 49.50 325 THR A O 1
ATOM 2441 N N . GLY A 1 326 ? 32.201 -18.802 -10.633 1.00 53.84 326 GLY A N 1
ATOM 2442 C CA . GLY A 1 326 ? 31.496 -18.496 -11.865 1.00 53.84 326 GLY A CA 1
ATOM 2443 C C . GLY A 1 326 ? 31.323 -16.996 -12.016 1.00 53.84 326 GLY A C 1
ATOM 2444 O O . GLY A 1 326 ? 31.096 -16.309 -11.021 1.00 53.84 326 GLY A O 1
ATOM 2445 N N . THR A 1 327 ? 31.468 -16.503 -13.244 1.00 57.00 327 THR A N 1
ATOM 2446 C CA . THR A 1 327 ? 31.201 -15.105 -13.587 1.00 57.00 327 THR A CA 1
ATOM 2447 C C . THR A 1 327 ? 29.695 -14.936 -13.788 1.00 57.00 327 THR A C 1
ATOM 2449 O O . THR A 1 327 ? 28.966 -14.784 -12.817 1.00 57.00 327 THR A O 1
ATOM 2452 N N . ASN A 1 328 ? 29.185 -15.098 -15.010 1.00 64.19 328 ASN A N 1
ATOM 2453 C CA . ASN A 1 328 ? 27.753 -14.942 -15.305 1.00 64.19 328 ASN A CA 1
ATOM 2454 C C . ASN A 1 328 ? 26.945 -16.249 -15.151 1.00 64.19 328 ASN A C 1
ATOM 2456 O O . ASN A 1 328 ? 25.715 -16.230 -15.102 1.00 64.19 328 ASN A O 1
ATOM 2460 N N . THR A 1 329 ? 27.627 -17.393 -15.084 1.00 62.00 329 THR A N 1
ATOM 2461 C CA . THR A 1 329 ? 27.060 -18.723 -14.810 1.00 62.00 329 THR A CA 1
ATOM 2462 C C . THR A 1 329 ? 27.758 -19.311 -13.601 1.00 62.00 329 THR A C 1
ATOM 2464 O O . THR A 1 329 ? 28.987 -19.330 -13.570 1.00 62.00 329 THR A O 1
ATOM 2467 N N . TRP A 1 330 ? 26.999 -19.820 -12.640 1.00 62.56 330 TRP A N 1
ATOM 2468 C CA . TRP A 1 330 ? 27.514 -20.363 -11.385 1.00 62.56 330 TRP A CA 1
ATOM 2469 C C . TRP A 1 330 ? 27.064 -21.809 -11.198 1.00 62.56 330 TRP A C 1
ATOM 2471 O O . TRP A 1 330 ? 26.006 -22.193 -11.692 1.00 62.56 330 TRP A O 1
ATOM 2481 N N . SER A 1 331 ? 27.847 -22.602 -10.464 1.00 61.47 331 SER A N 1
ATOM 2482 C CA . SER A 1 331 ? 27.462 -23.953 -10.050 1.00 61.47 331 SER A CA 1
ATOM 2483 C C . SER A 1 331 ? 28.049 -24.320 -8.688 1.00 61.47 331 SER A C 1
ATOM 2485 O O . SER A 1 331 ? 29.270 -24.302 -8.533 1.00 61.47 331 SER A O 1
ATOM 2487 N N . VAL A 1 332 ? 27.209 -24.699 -7.723 1.00 56.00 332 VAL A N 1
ATOM 2488 C CA . VAL A 1 332 ? 27.646 -25.371 -6.489 1.00 56.00 332 VAL A CA 1
ATOM 2489 C C . VAL A 1 332 ? 27.609 -26.874 -6.741 1.00 56.00 332 VAL A C 1
ATOM 2491 O O . VAL A 1 332 ? 26.581 -27.398 -7.169 1.00 56.00 332 VAL A O 1
ATOM 2494 N N . SER A 1 333 ? 28.706 -27.577 -6.462 1.00 57.09 333 SER A N 1
ATOM 2495 C CA . SER A 1 333 ? 28.742 -29.044 -6.471 1.00 57.09 333 SER A CA 1
ATOM 2496 C C . SER A 1 333 ? 28.436 -29.586 -5.073 1.00 57.09 333 SER A C 1
ATOM 2498 O O . SER A 1 333 ? 28.951 -29.061 -4.089 1.00 57.09 333 SER A O 1
ATOM 2500 N N . GLY A 1 334 ? 27.620 -30.638 -4.972 1.00 53.41 334 GLY A N 1
ATOM 2501 C CA . GLY A 1 334 ? 27.401 -31.359 -3.712 1.00 53.41 334 GLY A CA 1
ATOM 2502 C C . GLY A 1 334 ? 26.683 -30.577 -2.600 1.00 53.41 334 GLY A C 1
ATOM 2503 O O . GLY A 1 334 ? 26.943 -30.813 -1.426 1.00 53.41 334 GLY A O 1
ATOM 2504 N N . ALA A 1 335 ? 25.768 -29.673 -2.936 1.00 54.69 335 ALA A N 1
ATOM 2505 C CA . ALA A 1 335 ? 25.073 -28.802 -1.995 1.00 54.69 335 ALA A CA 1
ATOM 2506 C C . ALA A 1 335 ? 23.918 -29.500 -1.241 1.00 54.69 335 ALA A C 1
ATOM 2508 O O . ALA A 1 335 ? 23.017 -30.051 -1.873 1.00 54.69 335 ALA A O 1
ATOM 2509 N N . THR A 1 336 ? 23.932 -29.500 0.095 1.00 54.16 336 THR A N 1
ATOM 2510 C CA . THR A 1 336 ? 22.951 -30.221 0.935 1.00 54.16 336 THR A CA 1
ATOM 2511 C C . THR A 1 336 ? 21.581 -29.537 0.963 1.00 54.16 336 THR A C 1
ATOM 2513 O O . THR A 1 336 ? 21.454 -28.428 1.474 1.00 54.16 336 THR A O 1
ATOM 2516 N N . VAL A 1 337 ? 20.538 -30.226 0.493 1.00 53.56 337 VAL A N 1
ATOM 2517 C CA . VAL A 1 337 ? 19.149 -29.735 0.496 1.00 53.56 337 VAL A CA 1
ATOM 2518 C C . VAL A 1 337 ? 18.363 -30.398 1.630 1.00 53.56 337 VAL A C 1
ATOM 2520 O O . VAL A 1 337 ? 18.225 -31.620 1.643 1.00 53.56 337 VAL A O 1
ATOM 2523 N N . THR A 1 338 ? 17.819 -29.600 2.556 1.00 49.62 338 THR A N 1
ATOM 2524 C CA . THR A 1 338 ? 16.974 -30.074 3.669 1.00 49.62 338 THR A CA 1
ATOM 2525 C C . THR A 1 338 ? 15.546 -29.526 3.562 1.00 49.62 338 THR A C 1
ATOM 2527 O O . THR A 1 338 ? 15.303 -28.469 2.978 1.00 49.62 338 THR A O 1
ATOM 2530 N N . SER A 1 339 ? 14.581 -30.202 4.191 1.00 46.81 339 SER A N 1
ATOM 2531 C CA . SER A 1 339 ? 13.162 -29.803 4.213 1.00 46.81 339 SER A CA 1
ATOM 2532 C C . SER A 1 339 ? 12.861 -28.518 5.005 1.00 46.81 339 SER A C 1
ATOM 2534 O O . SER A 1 339 ? 11.699 -28.151 5.155 1.00 46.81 339 SER A O 1
ATOM 2536 N N . SER A 1 340 ? 13.886 -27.828 5.509 1.00 45.50 340 SER A N 1
ATOM 2537 C CA . SER A 1 340 ? 13.779 -26.621 6.337 1.00 45.50 340 SER A CA 1
ATOM 2538 C C . SER A 1 340 ? 14.845 -25.560 6.020 1.00 45.50 340 SER A C 1
ATOM 2540 O O . SER A 1 340 ? 15.048 -24.654 6.824 1.00 45.50 340 SER A O 1
ATOM 2542 N N . ALA A 1 341 ? 15.544 -25.652 4.883 1.00 48.16 341 ALA A N 1
ATOM 2543 C CA . ALA A 1 341 ? 16.524 -24.647 4.473 1.00 48.16 341 ALA A CA 1
ATOM 2544 C C . ALA A 1 341 ? 15.889 -23.522 3.639 1.00 48.16 341 ALA A C 1
ATOM 2546 O O . ALA A 1 341 ? 15.204 -23.786 2.650 1.00 48.16 341 ALA A O 1
ATOM 2547 N N . ILE A 1 342 ? 16.193 -22.273 3.993 1.00 47.78 342 ILE A N 1
ATOM 2548 C CA . ILE A 1 342 ? 16.032 -21.115 3.111 1.00 47.78 342 ILE A CA 1
ATOM 2549 C C . ILE A 1 342 ? 17.289 -21.044 2.237 1.00 47.78 342 ILE A C 1
ATOM 2551 O O . ILE A 1 342 ? 18.416 -21.120 2.742 1.00 47.78 342 ILE A O 1
ATOM 2555 N N . GLN A 1 343 ? 17.102 -20.954 0.920 1.00 58.28 343 GLN A N 1
ATOM 2556 C CA . GLN A 1 343 ? 18.200 -20.914 -0.046 1.00 58.28 343 GLN A CA 1
ATOM 2557 C C . GLN A 1 343 ? 18.441 -19.467 -0.468 1.00 58.28 343 GLN A C 1
ATOM 2559 O O . GLN A 1 343 ? 17.565 -18.820 -1.043 1.00 58.28 343 GLN A O 1
ATOM 2564 N N . PHE A 1 344 ? 19.636 -18.960 -0.174 1.00 54.91 344 PHE A N 1
ATOM 2565 C CA . PHE A 1 344 ? 20.035 -17.588 -0.467 1.00 54.91 344 PHE A CA 1
ATOM 2566 C C . PHE A 1 344 ? 21.183 -17.605 -1.483 1.00 54.91 344 PHE A C 1
ATOM 2568 O O . PHE A 1 344 ? 22.251 -18.181 -1.246 1.00 54.91 344 PHE A O 1
ATOM 2575 N N . MET A 1 345 ? 20.970 -16.923 -2.612 1.00 59.47 345 MET A N 1
ATOM 2576 C CA . MET A 1 345 ? 22.032 -16.594 -3.556 1.00 59.47 345 MET A CA 1
ATOM 2577 C C . MET A 1 345 ? 22.510 -15.161 -3.351 1.00 59.47 345 MET A C 1
ATOM 2579 O O . MET A 1 345 ? 21.707 -14.239 -3.443 1.00 59.47 345 MET A O 1
ATOM 2583 N N . ALA A 1 346 ? 23.818 -14.957 -3.186 1.00 59.59 346 ALA A N 1
ATOM 2584 C CA . ALA A 1 346 ? 24.466 -13.658 -3.357 1.00 59.59 346 ALA A CA 1
ATOM 2585 C C . ALA A 1 346 ? 25.208 -13.618 -4.691 1.00 59.59 346 ALA A C 1
ATOM 2587 O O . ALA A 1 346 ? 26.217 -14.294 -4.880 1.00 59.59 346 ALA A O 1
ATOM 2588 N N . VAL A 1 347 ? 24.767 -12.750 -5.589 1.00 62.03 347 VAL A N 1
ATOM 2589 C CA . VAL A 1 347 ? 25.548 -12.387 -6.770 1.00 62.03 347 VAL A CA 1
ATOM 2590 C C . VAL A 1 347 ? 26.540 -11.299 -6.372 1.00 62.03 347 VAL A C 1
ATOM 2592 O O . VAL A 1 347 ? 26.200 -10.398 -5.600 1.00 62.03 347 VAL A O 1
ATOM 2595 N N . VAL A 1 348 ? 27.778 -11.421 -6.848 1.00 64.12 348 VAL A N 1
ATOM 2596 C CA . VAL A 1 348 ? 28.923 -10.623 -6.410 1.00 64.12 348 VAL A CA 1
ATOM 2597 C C . VAL A 1 348 ? 29.581 -9.941 -7.606 1.00 64.12 348 VAL A C 1
ATOM 2599 O O . VAL A 1 348 ? 29.979 -10.593 -8.573 1.00 64.12 348 VAL A O 1
ATOM 2602 N N . THR A 1 349 ? 29.763 -8.631 -7.492 1.00 65.50 349 THR A N 1
ATOM 2603 C CA . THR A 1 349 ? 30.547 -7.827 -8.433 1.00 65.50 349 THR A CA 1
ATOM 2604 C C . THR A 1 349 ? 31.726 -7.205 -7.693 1.00 65.50 349 THR A C 1
ATOM 2606 O O . THR A 1 349 ? 31.604 -6.779 -6.542 1.00 65.50 349 THR A O 1
ATOM 2609 N N . GLY A 1 350 ? 32.895 -7.236 -8.335 1.00 58.84 350 GLY A N 1
ATOM 2610 C CA . GLY A 1 350 ? 34.130 -6.650 -7.816 1.00 58.84 350 GLY A CA 1
ATOM 2611 C C . GLY A 1 350 ? 34.222 -5.156 -8.118 1.00 58.84 350 GLY A C 1
ATOM 2612 O O . GLY A 1 350 ? 33.250 -4.538 -8.549 1.00 58.84 350 GLY A O 1
ATOM 2613 N N . SER A 1 351 ? 35.420 -4.598 -7.965 1.00 55.56 351 SER A N 1
ATOM 2614 C CA . SER A 1 351 ? 35.724 -3.161 -8.074 1.00 55.56 351 SER A CA 1
ATOM 2615 C C . SER A 1 351 ? 35.604 -2.535 -9.481 1.00 55.56 351 SER A C 1
ATOM 2617 O O . SER A 1 351 ? 36.210 -1.511 -9.789 1.00 55.56 351 SER A O 1
ATOM 2619 N N . SER A 1 352 ? 34.832 -3.148 -10.382 1.00 49.97 352 SER A N 1
ATOM 2620 C CA . SER A 1 352 ? 34.468 -2.582 -11.686 1.00 49.97 352 SER A CA 1
ATOM 2621 C C . SER A 1 352 ? 33.206 -1.708 -11.633 1.00 49.97 352 SER A C 1
ATOM 2623 O O . SER A 1 352 ? 32.798 -1.195 -12.676 1.00 49.97 352 SER A O 1
ATOM 2625 N N . TRP A 1 353 ? 32.577 -1.529 -10.458 1.00 49.56 353 TRP A N 1
ATOM 2626 C CA . TRP A 1 353 ? 31.282 -0.838 -10.310 1.00 49.56 353 TRP A CA 1
ATOM 2627 C C . TRP A 1 353 ? 31.275 0.502 -9.574 1.00 49.56 353 TRP A C 1
ATOM 2629 O O . TRP A 1 353 ? 30.279 0.891 -8.964 1.00 49.56 353 TRP A O 1
ATOM 2639 N N . GLY A 1 354 ? 32.353 1.273 -9.709 1.00 44.69 354 GLY A N 1
ATOM 2640 C CA . GLY A 1 354 ? 32.354 2.671 -9.272 1.00 44.69 354 GLY A CA 1
ATOM 2641 C C . GLY A 1 354 ? 32.376 2.834 -7.753 1.00 44.69 354 GLY A C 1
ATOM 2642 O O . GLY A 1 354 ? 31.947 3.863 -7.229 1.00 44.69 354 GLY A O 1
ATOM 2643 N N . ASP A 1 355 ? 32.941 1.862 -7.037 1.00 47.72 355 ASP A N 1
ATOM 2644 C CA . ASP A 1 355 ? 33.740 2.163 -5.858 1.00 47.72 355 ASP A CA 1
ATOM 2645 C C . ASP A 1 355 ? 34.912 3.058 -6.294 1.00 47.72 355 ASP A C 1
ATOM 2647 O O . ASP A 1 355 ? 36.023 2.604 -6.544 1.00 47.72 355 ASP A O 1
ATOM 2651 N N . ASN A 1 356 ? 34.657 4.370 -6.391 1.00 45.19 356 ASN A N 1
ATOM 2652 C CA . ASN A 1 356 ? 35.607 5.406 -6.829 1.00 45.19 356 ASN A CA 1
ATOM 2653 C C . ASN A 1 356 ? 36.811 5.603 -5.871 1.00 45.19 356 ASN A C 1
ATOM 2655 O O . ASN A 1 356 ? 37.440 6.658 -5.852 1.00 45.19 356 ASN A O 1
ATOM 2659 N N . ASN A 1 357 ? 37.145 4.589 -5.073 1.00 50.28 357 ASN A N 1
ATOM 2660 C CA . ASN A 1 357 ? 38.323 4.511 -4.232 1.00 50.28 357 ASN A CA 1
ATOM 2661 C C . ASN A 1 357 ? 39.218 3.337 -4.687 1.00 50.28 357 ASN A C 1
ATOM 2663 O O . ASN A 1 357 ? 39.197 2.268 -4.068 1.00 50.28 357 ASN A O 1
ATOM 2667 N N . PRO A 1 358 ? 40.056 3.536 -5.727 1.00 45.97 358 PRO A N 1
ATOM 2668 C CA . PRO A 1 358 ? 40.987 2.515 -6.219 1.00 45.97 358 PRO A CA 1
ATOM 2669 C C . PRO A 1 358 ? 42.064 2.094 -5.197 1.00 45.97 358 PRO A C 1
ATOM 2671 O O . PRO A 1 358 ? 42.857 1.206 -5.494 1.00 45.97 358 PRO A O 1
ATOM 2674 N N . GLY A 1 359 ? 42.121 2.721 -4.012 1.00 51.78 359 GLY A N 1
ATOM 2675 C CA . GLY A 1 359 ? 43.028 2.353 -2.922 1.00 51.78 359 GLY A CA 1
ATOM 2676 C C . GLY A 1 359 ? 42.417 1.458 -1.836 1.00 51.78 359 GLY A C 1
ATOM 2677 O O . GLY A 1 359 ? 43.175 0.825 -1.108 1.00 51.78 359 GLY A O 1
ATOM 2678 N N . ALA A 1 360 ? 41.085 1.393 -1.709 1.00 53.78 360 ALA A N 1
ATOM 2679 C CA . ALA A 1 360 ? 40.418 0.618 -0.653 1.00 53.78 360 ALA A CA 1
ATOM 2680 C C . ALA A 1 360 ? 40.063 -0.816 -1.084 1.00 53.78 360 ALA A C 1
ATOM 2682 O O . ALA A 1 360 ? 40.208 -1.753 -0.292 1.00 53.78 360 ALA A O 1
ATOM 2683 N N . GLY A 1 361 ? 39.606 -0.972 -2.332 1.00 63.75 361 GLY A N 1
ATOM 2684 C CA . GLY A 1 361 ? 39.001 -2.205 -2.839 1.00 63.75 361 GLY A CA 1
ATOM 2685 C C . GLY A 1 361 ? 37.652 -2.518 -2.184 1.00 63.75 361 GLY A C 1
ATOM 2686 O O . GLY A 1 361 ? 37.341 -2.058 -1.080 1.00 63.75 361 GLY A O 1
ATOM 2687 N N . GLY A 1 362 ? 36.830 -3.324 -2.847 1.00 68.06 362 GLY A N 1
ATOM 2688 C CA . GLY A 1 362 ? 35.548 -3.717 -2.288 1.00 68.06 362 GLY A CA 1
ATOM 2689 C C . GLY A 1 362 ? 34.758 -4.696 -3.136 1.00 68.06 362 GLY A C 1
ATOM 2690 O O . GLY A 1 362 ? 35.040 -4.958 -4.306 1.00 68.06 362 GLY A O 1
ATOM 2691 N N . VAL A 1 363 ? 33.740 -5.244 -2.484 1.00 73.81 363 VAL A N 1
ATOM 2692 C CA . VAL A 1 363 ? 32.877 -6.296 -2.996 1.00 73.81 363 VAL A CA 1
ATOM 2693 C C . VAL A 1 363 ? 31.429 -5.871 -2.779 1.00 73.81 363 VAL A C 1
ATOM 2695 O O . VAL A 1 363 ? 30.961 -5.791 -1.639 1.00 73.81 363 VAL A O 1
ATOM 2698 N N . THR A 1 364 ? 30.700 -5.620 -3.867 1.00 78.12 364 THR A N 1
ATOM 2699 C CA . THR A 1 364 ? 29.258 -5.352 -3.814 1.00 78.12 364 THR A CA 1
ATOM 2700 C C . THR A 1 364 ? 28.489 -6.638 -4.081 1.00 78.12 364 THR A C 1
ATOM 2702 O O . THR A 1 364 ? 28.716 -7.341 -5.065 1.00 78.12 364 THR A O 1
ATOM 2705 N N . THR A 1 365 ? 27.560 -6.951 -3.181 1.00 77.25 365 THR A N 1
ATOM 2706 C CA . THR A 1 365 ? 26.712 -8.143 -3.245 1.00 77.25 365 THR A CA 1
ATOM 2707 C C . THR A 1 365 ? 25.241 -7.756 -3.274 1.00 77.25 365 THR A C 1
ATOM 2709 O O . THR A 1 365 ? 24.817 -6.890 -2.512 1.00 77.25 365 THR A O 1
ATOM 2712 N N . VAL A 1 366 ? 24.441 -8.430 -4.096 1.00 73.62 366 VAL A N 1
ATOM 2713 C CA . VAL A 1 366 ? 22.969 -8.363 -4.054 1.00 73.62 366 VAL A CA 1
ATOM 2714 C C . VAL A 1 366 ? 22.451 -9.782 -3.960 1.00 73.62 366 VAL A C 1
ATOM 2716 O O . VAL A 1 366 ? 23.005 -10.679 -4.599 1.00 73.62 366 VAL A O 1
ATOM 2719 N N . ASN A 1 367 ? 21.403 -9.987 -3.169 1.00 70.19 367 ASN A N 1
ATOM 2720 C CA . ASN A 1 367 ? 20.770 -11.288 -3.060 1.00 70.19 367 ASN A CA 1
ATOM 2721 C C . ASN A 1 367 ? 19.473 -11.429 -3.850 1.00 70.19 367 ASN A C 1
ATOM 2723 O O . ASN A 1 367 ? 18.818 -10.448 -4.208 1.00 70.19 367 ASN A O 1
ATOM 2727 N N . ASP A 1 368 ? 19.111 -12.691 -4.026 1.00 62.53 368 ASP A N 1
ATOM 2728 C CA . ASP A 1 368 ? 17.741 -13.155 -4.188 1.00 62.53 368 ASP A CA 1
ATOM 2729 C C . ASP A 1 368 ? 17.563 -14.423 -3.331 1.00 62.53 368 ASP A C 1
ATOM 2731 O O . ASP A 1 368 ? 18.548 -15.120 -3.040 1.00 62.53 368 ASP A O 1
ATOM 2735 N N . SER A 1 369 ? 16.340 -14.684 -2.876 1.00 56.75 369 SER A N 1
ATOM 2736 C CA . SER A 1 369 ? 16.038 -15.715 -1.872 1.00 56.75 369 SER A CA 1
ATOM 2737 C C . SER A 1 369 ? 14.899 -16.616 -2.355 1.00 56.75 369 SER A C 1
ATOM 2739 O O . SER A 1 369 ? 13.815 -16.139 -2.682 1.00 56.75 369 SER A O 1
ATOM 2741 N N . PHE A 1 370 ? 15.130 -17.933 -2.373 1.00 53.22 370 PHE A N 1
ATOM 2742 C CA . PHE A 1 370 ? 14.188 -18.927 -2.898 1.00 53.22 370 PHE A CA 1
ATOM 2743 C C . PHE A 1 370 ? 13.633 -19.821 -1.784 1.00 53.22 370 PHE A C 1
ATOM 2745 O O . PHE A 1 370 ? 14.377 -20.342 -0.948 1.00 53.22 370 PHE A O 1
ATOM 2752 N N . TRP A 1 371 ? 12.310 -20.011 -1.797 1.00 42.09 371 TRP A N 1
ATOM 2753 C CA . TRP A 1 371 ? 11.585 -20.871 -0.857 1.00 42.09 371 TRP A CA 1
ATOM 2754 C C . TRP A 1 371 ? 11.481 -22.329 -1.347 1.00 42.09 371 TRP A C 1
ATOM 2756 O O . TRP A 1 371 ? 11.810 -22.656 -2.486 1.00 42.09 371 TRP A O 1
ATOM 2766 N N . ASN A 1 372 ? 11.093 -23.219 -0.431 1.00 47.66 372 ASN A N 1
ATOM 2767 C CA . ASN A 1 372 ? 11.552 -24.609 -0.408 1.00 47.66 372 ASN A CA 1
ATOM 2768 C C . ASN A 1 372 ? 10.898 -25.587 -1.420 1.00 47.66 372 ASN A C 1
ATOM 2770 O O . ASN A 1 372 ? 9.788 -25.382 -1.907 1.00 47.66 372 ASN A O 1
ATOM 2774 N N . ILE A 1 373 ? 11.591 -26.706 -1.669 1.00 39.19 373 ILE A N 1
ATOM 2775 C CA . ILE A 1 373 ? 11.237 -27.799 -2.598 1.00 39.19 373 ILE A CA 1
ATOM 2776 C C . ILE A 1 373 ? 10.906 -29.101 -1.814 1.00 39.19 373 ILE A C 1
ATOM 2778 O O . ILE A 1 373 ? 11.703 -29.488 -0.958 1.00 39.19 373 ILE A O 1
ATOM 2782 N N . PRO A 1 374 ? 9.800 -29.832 -2.099 1.00 34.03 374 PRO A N 1
ATOM 2783 C CA . PRO A 1 374 ? 9.491 -31.137 -1.467 1.00 34.03 374 PRO A CA 1
ATOM 2784 C C . PRO A 1 374 ? 10.288 -32.345 -2.035 1.00 34.03 374 PRO A C 1
ATOM 2786 O O . PRO A 1 374 ? 10.603 -32.350 -3.221 1.00 34.03 374 PRO A O 1
ATOM 2789 N N . LEU A 1 375 ? 10.555 -33.397 -1.227 1.00 44.88 375 LEU A N 1
ATOM 2790 C CA . LEU A 1 375 ? 11.656 -34.386 -1.415 1.00 44.88 375 LEU A CA 1
ATOM 2791 C C . LEU A 1 375 ? 11.302 -35.920 -1.255 1.00 44.88 375 LEU A C 1
ATOM 2793 O O . LEU A 1 375 ? 10.674 -36.291 -0.270 1.00 44.88 375 LEU A O 1
ATOM 2797 N N . GLY A 1 376 ? 11.800 -36.833 -2.138 1.00 35.25 376 GLY A N 1
ATOM 2798 C CA . GLY A 1 376 ? 11.981 -38.324 -1.959 1.00 35.25 376 GLY A CA 1
ATOM 2799 C C . GLY A 1 376 ? 12.766 -39.205 -3.033 1.00 35.25 376 GLY A C 1
ATOM 2800 O O . GLY A 1 376 ? 12.436 -39.185 -4.212 1.00 35.25 376 GLY A O 1
ATOM 2801 N N . ALA A 1 377 ? 13.732 -40.070 -2.623 1.00 31.67 377 ALA A N 1
ATOM 2802 C CA . ALA A 1 377 ? 14.450 -41.183 -3.364 1.00 31.67 377 ALA A CA 1
ATOM 2803 C C . ALA A 1 377 ? 15.813 -40.991 -4.145 1.00 31.67 377 ALA A C 1
ATOM 2805 O O . ALA A 1 377 ? 16.178 -39.901 -4.562 1.00 31.67 377 ALA A O 1
ATOM 2806 N N . ASN A 1 378 ? 16.620 -42.075 -4.286 1.00 47.00 378 ASN A N 1
ATOM 2807 C CA . ASN A 1 378 ? 18.108 -42.102 -4.459 1.00 47.00 378 ASN A CA 1
ATOM 2808 C C . ASN A 1 378 ? 18.626 -43.008 -5.625 1.00 47.00 378 ASN A C 1
ATOM 2810 O O . ASN A 1 378 ? 18.085 -44.097 -5.787 1.00 47.00 378 ASN A O 1
ATOM 2814 N N . LEU A 1 379 ? 19.599 -42.581 -6.468 1.00 47.38 379 LEU A N 1
ATOM 2815 C CA . LEU A 1 379 ? 19.531 -42.889 -7.922 1.00 47.38 379 LEU A CA 1
ATOM 2816 C C . LEU A 1 379 ? 20.827 -42.698 -8.808 1.00 47.38 379 LEU A C 1
ATOM 2818 O O . LEU A 1 379 ? 21.417 -41.624 -8.789 1.00 47.38 379 LEU A O 1
ATOM 2822 N N . THR A 1 380 ? 21.215 -43.664 -9.681 1.00 53.75 380 THR A N 1
ATOM 2823 C CA . THR A 1 380 ? 22.418 -43.658 -10.596 1.00 53.75 380 THR A CA 1
ATOM 2824 C C . THR A 1 380 ? 22.210 -43.106 -12.029 1.00 53.75 380 THR A C 1
ATOM 2826 O O . THR A 1 380 ? 21.108 -43.166 -12.558 1.00 53.75 380 THR A O 1
ATOM 2829 N N . ALA A 1 381 ? 23.256 -42.583 -12.690 1.00 59.94 381 ALA A N 1
ATOM 2830 C CA . ALA A 1 381 ? 23.182 -41.934 -14.019 1.00 59.94 381 ALA A CA 1
ATOM 2831 C C . ALA A 1 381 ? 22.916 -42.893 -15.215 1.00 59.94 381 ALA A C 1
ATOM 2833 O O . ALA A 1 381 ? 23.253 -44.075 -15.120 1.00 59.94 381 ALA A O 1
ATOM 2834 N N . PRO A 1 382 ? 22.346 -42.406 -16.343 1.00 74.69 382 PRO A N 1
ATOM 2835 C CA . PRO A 1 382 ? 22.108 -43.199 -17.553 1.00 74.69 382 PRO A CA 1
ATOM 2836 C C . PRO A 1 382 ? 23.336 -43.231 -18.489 1.00 74.69 382 PRO A C 1
ATOM 2838 O O . PRO A 1 382 ? 24.336 -42.561 -18.250 1.00 74.69 382 PRO A O 1
ATOM 2841 N N . THR A 1 383 ? 23.246 -43.975 -19.593 1.00 85.38 383 THR A N 1
ATOM 2842 C CA . THR A 1 383 ? 24.232 -43.998 -20.699 1.00 85.38 383 THR A CA 1
ATOM 2843 C C . THR A 1 383 ? 23.573 -43.610 -22.025 1.00 85.38 383 THR A C 1
ATOM 2845 O O . THR A 1 383 ? 22.365 -43.789 -22.167 1.00 85.38 383 THR A O 1
ATOM 2848 N N . VAL A 1 384 ? 24.332 -43.096 -23.005 1.00 89.94 384 VAL A N 1
ATOM 2849 C CA . VAL A 1 384 ? 23.826 -42.733 -24.348 1.00 89.94 384 VAL A CA 1
ATOM 2850 C C . VAL A 1 384 ? 24.908 -42.886 -25.426 1.00 89.94 384 VAL A C 1
ATOM 2852 O O . VAL A 1 384 ? 26.068 -42.574 -25.176 1.00 89.94 384 VAL A O 1
ATOM 2855 N N . VAL A 1 385 ? 24.537 -43.385 -26.612 1.00 90.94 385 VAL A N 1
ATOM 2856 C CA . VAL A 1 385 ? 25.445 -43.665 -27.744 1.00 90.94 385 VAL A CA 1
ATOM 2857 C C . VAL A 1 385 ? 24.740 -43.390 -29.079 1.00 90.94 385 VAL A C 1
ATOM 2859 O O . VAL A 1 385 ? 23.636 -43.898 -29.287 1.00 90.94 385 VAL A O 1
ATOM 2862 N N . ILE A 1 386 ? 25.379 -42.639 -29.987 1.00 92.25 386 ILE A N 1
ATOM 2863 C CA . ILE A 1 386 ? 24.954 -42.449 -31.392 1.00 92.25 386 ILE A CA 1
ATOM 2864 C C . ILE A 1 386 ? 25.357 -43.685 -32.219 1.00 92.25 386 ILE A C 1
ATOM 2866 O O . ILE A 1 386 ? 26.452 -44.219 -32.046 1.00 92.25 386 ILE A O 1
ATOM 2870 N N . LYS A 1 387 ? 24.473 -44.153 -33.106 1.00 90.75 387 LYS A N 1
ATOM 2871 C CA . LYS A 1 387 ? 24.675 -45.322 -33.983 1.00 90.75 387 LYS A CA 1
ATOM 2872 C C . LYS A 1 387 ? 24.598 -44.993 -35.469 1.00 90.75 387 LYS A C 1
ATOM 2874 O O . LYS A 1 387 ? 25.374 -45.547 -36.240 1.00 90.75 387 LYS A O 1
ATOM 2879 N N . THR A 1 388 ? 23.669 -44.129 -35.872 1.00 84.44 388 THR A N 1
ATOM 2880 C CA . THR A 1 388 ? 23.554 -43.650 -37.257 1.00 84.44 388 THR A CA 1
ATOM 2881 C C . THR A 1 388 ? 23.647 -42.120 -37.294 1.00 84.44 388 THR A C 1
ATOM 2883 O O . THR A 1 388 ? 23.274 -41.480 -36.306 1.00 84.44 388 THR A O 1
ATOM 2886 N N . PRO A 1 389 ? 24.176 -41.533 -38.385 1.00 83.62 389 PRO A N 1
ATOM 2887 C CA . PRO A 1 389 ? 24.651 -42.199 -39.607 1.00 83.62 389 PRO A CA 1
ATOM 2888 C C . PRO A 1 389 ? 26.002 -42.916 -39.455 1.00 83.62 389 PRO A C 1
ATOM 2890 O O . PRO A 1 389 ? 26.358 -43.711 -40.317 1.00 83.62 389 PRO A O 1
ATOM 2893 N N . THR A 1 390 ? 26.734 -42.704 -38.356 1.00 79.44 390 THR A N 1
ATOM 2894 C CA . THR A 1 390 ? 27.935 -43.486 -38.022 1.00 79.44 390 THR A CA 1
ATOM 2895 C C . THR A 1 390 ? 28.174 -43.567 -36.510 1.00 79.44 390 THR A C 1
ATOM 2897 O O . THR A 1 390 ? 27.706 -42.720 -35.751 1.00 79.44 390 THR A O 1
ATOM 2900 N N . THR A 1 391 ? 28.964 -44.553 -36.081 1.00 79.19 391 THR A N 1
ATOM 2901 C CA . THR A 1 391 ? 29.539 -44.666 -34.730 1.00 79.19 391 THR A CA 1
ATOM 2902 C C . THR A 1 391 ? 30.941 -44.050 -34.608 1.00 79.19 391 THR A C 1
ATOM 2904 O O . THR A 1 391 ? 31.491 -44.023 -33.512 1.00 79.19 391 THR A O 1
ATOM 2907 N N . THR A 1 392 ? 31.559 -43.588 -35.704 1.00 66.19 392 THR A N 1
ATOM 2908 C CA . THR A 1 392 ? 32.946 -43.060 -35.716 1.00 66.19 392 THR A CA 1
ATOM 2909 C C . THR A 1 392 ? 33.068 -41.566 -35.398 1.00 66.19 392 THR A C 1
ATOM 2911 O O . THR A 1 392 ? 34.179 -41.049 -35.362 1.00 66.19 392 THR A O 1
ATOM 2914 N N . GLY A 1 393 ? 31.954 -40.869 -35.155 1.00 74.06 393 GLY A N 1
ATOM 2915 C CA . GLY A 1 393 ? 31.948 -39.492 -34.648 1.00 74.06 393 GLY A CA 1
ATOM 2916 C C . GLY A 1 393 ? 32.028 -38.364 -35.685 1.00 74.06 393 GLY A C 1
ATOM 2917 O O . GLY A 1 393 ? 31.931 -37.212 -35.276 1.00 74.06 393 GLY A O 1
ATOM 2918 N N . ALA A 1 394 ? 32.137 -38.643 -36.991 1.00 83.50 394 ALA A N 1
ATOM 2919 C CA . ALA A 1 394 ? 32.057 -37.611 -38.038 1.00 83.50 394 ALA A CA 1
ATOM 2920 C C . ALA A 1 394 ? 31.451 -38.123 -39.363 1.00 83.50 394 ALA A C 1
ATOM 2922 O O . ALA A 1 394 ? 31.644 -39.287 -39.717 1.00 83.50 394 ALA A O 1
ATOM 2923 N N . VAL A 1 395 ? 30.731 -37.264 -40.096 1.00 83.06 395 VAL A N 1
ATOM 2924 C CA . VAL A 1 395 ? 29.983 -37.595 -41.328 1.00 83.06 395 VAL A CA 1
ATOM 2925 C C . VAL A 1 395 ? 29.831 -36.381 -42.263 1.00 83.06 395 VAL A C 1
ATOM 2927 O O . VAL A 1 395 ? 29.882 -35.238 -41.818 1.00 83.06 395 VAL A O 1
ATOM 2930 N N . SER A 1 396 ? 29.618 -36.604 -43.564 1.00 84.75 396 SER A N 1
ATOM 2931 C CA . SER A 1 396 ? 29.261 -35.553 -44.536 1.00 84.75 396 SER A CA 1
ATOM 2932 C C . SER A 1 396 ? 27.893 -35.831 -45.160 1.00 84.75 396 SER A C 1
ATOM 2934 O O . SER A 1 396 ? 27.579 -36.988 -45.436 1.00 84.75 396 SER A O 1
ATOM 2936 N N . VAL A 1 397 ? 27.089 -34.788 -45.377 1.00 77.12 397 VAL A N 1
ATOM 2937 C CA . VAL A 1 397 ? 25.703 -34.870 -45.871 1.00 77.12 397 VAL A CA 1
ATOM 2938 C C . VAL A 1 397 ? 25.394 -33.769 -46.896 1.00 77.12 397 VAL A C 1
ATOM 2940 O O . VAL A 1 397 ? 26.020 -32.709 -46.893 1.00 77.12 397 VAL A O 1
ATOM 2943 N N . ALA A 1 398 ? 24.441 -34.037 -47.791 1.00 69.75 398 ALA A N 1
ATOM 2944 C CA . ALA A 1 398 ? 24.050 -33.143 -48.890 1.00 69.75 398 ALA A CA 1
ATOM 2945 C C . ALA A 1 398 ? 22.690 -32.444 -48.673 1.00 69.75 398 ALA A C 1
ATOM 2947 O O . ALA A 1 398 ? 22.267 -31.648 -49.508 1.00 69.75 398 ALA A O 1
ATOM 2948 N N . ASP A 1 399 ? 22.027 -32.732 -47.552 1.00 73.94 399 ASP A N 1
ATOM 2949 C CA . ASP A 1 399 ? 20.737 -32.161 -47.165 1.00 73.94 399 ASP A CA 1
ATOM 2950 C C . ASP A 1 399 ? 20.920 -31.195 -45.991 1.00 73.94 399 ASP A C 1
ATOM 2952 O O . ASP A 1 399 ? 21.778 -31.412 -45.131 1.00 73.94 399 ASP A O 1
ATOM 2956 N N . ALA A 1 400 ? 20.086 -30.149 -45.925 1.00 76.50 400 ALA A N 1
ATOM 2957 C CA . ALA A 1 400 ? 20.148 -29.102 -44.895 1.00 76.50 400 ALA A CA 1
ATOM 2958 C C . ALA A 1 400 ? 19.903 -29.596 -43.468 1.00 76.50 400 ALA A C 1
ATOM 2960 O O . ALA A 1 400 ? 20.018 -28.824 -42.518 1.00 76.50 400 ALA A O 1
ATOM 2961 N N . THR A 1 401 ? 19.563 -30.873 -43.314 1.00 82.19 401 THR A N 1
ATOM 2962 C CA . THR A 1 401 ? 19.292 -31.497 -42.033 1.00 82.19 401 THR A CA 1
ATOM 2963 C C . THR A 1 401 ? 19.912 -32.892 -41.964 1.00 82.19 401 THR A C 1
ATOM 2965 O O . THR A 1 401 ? 20.183 -33.525 -42.985 1.00 82.19 401 THR A O 1
ATOM 2968 N N . ILE A 1 402 ? 20.133 -33.399 -40.751 1.00 89.75 402 ILE A N 1
ATOM 2969 C CA . ILE A 1 402 ? 20.654 -34.748 -40.512 1.00 89.75 402 ILE A CA 1
ATOM 2970 C C . ILE A 1 402 ? 19.788 -35.512 -39.513 1.00 89.75 402 ILE A C 1
ATOM 2972 O O . ILE A 1 402 ? 19.358 -34.972 -38.496 1.00 89.75 402 ILE A O 1
ATOM 2976 N N . ALA A 1 403 ? 19.543 -36.792 -39.790 1.00 89.88 403 ALA A N 1
ATOM 2977 C CA . ALA A 1 403 ? 18.901 -37.697 -38.845 1.00 89.88 403 ALA A CA 1
ATOM 2978 C C . ALA A 1 403 ? 19.957 -38.497 -38.064 1.00 89.88 403 ALA A C 1
ATOM 2980 O O . ALA A 1 403 ? 20.896 -39.036 -38.651 1.00 89.88 403 ALA A O 1
ATOM 2981 N N . LEU A 1 404 ? 19.793 -38.591 -36.745 1.00 93.56 404 LEU A N 1
ATOM 2982 C CA . LEU A 1 404 ? 20.620 -39.395 -35.847 1.00 93.56 404 LEU A CA 1
ATOM 2983 C C . LEU A 1 404 ? 19.768 -40.478 -35.189 1.00 93.56 404 LEU A C 1
ATOM 2985 O O . LEU A 1 404 ? 18.720 -40.176 -34.625 1.00 93.56 404 LEU A O 1
ATOM 2989 N N . THR A 1 405 ? 20.249 -41.718 -35.136 1.00 93.44 405 THR A N 1
ATOM 2990 C CA . THR A 1 405 ? 19.668 -42.743 -34.248 1.00 93.44 405 THR A CA 1
ATOM 2991 C C . THR A 1 405 ? 20.709 -43.304 -33.300 1.00 93.44 405 THR A C 1
ATOM 2993 O O . THR A 1 405 ? 21.908 -43.277 -33.580 1.00 93.44 405 THR A O 1
ATOM 2996 N N . GLY A 1 406 ? 20.265 -43.835 -32.165 1.00 92.94 406 GLY A N 1
ATOM 2997 C CA . GLY A 1 406 ? 21.149 -44.371 -31.145 1.00 92.94 406 GLY A CA 1
ATOM 2998 C C . GLY A 1 406 ? 20.435 -45.207 -30.092 1.00 92.94 406 GLY A C 1
ATOM 2999 O O . GLY A 1 406 ? 19.281 -45.612 -30.241 1.00 92.94 406 GLY A O 1
ATOM 3000 N N . SER A 1 407 ? 21.151 -45.501 -29.010 1.00 92.69 407 SER A N 1
ATOM 3001 C CA . SER A 1 407 ? 20.578 -46.160 -27.833 1.00 92.69 407 SER A CA 1
ATOM 3002 C C . SER A 1 407 ? 21.025 -45.511 -26.531 1.00 92.69 407 SER A C 1
ATOM 3004 O O . SER A 1 407 ? 22.042 -44.820 -26.482 1.00 92.69 407 SER A O 1
ATOM 3006 N N . ALA A 1 408 ? 20.255 -45.740 -25.478 1.00 86.81 408 ALA A N 1
ATOM 3007 C CA . ALA A 1 408 ? 20.526 -45.311 -24.119 1.00 86.81 408 ALA A CA 1
ATOM 3008 C C . ALA A 1 408 ? 20.050 -46.388 -23.141 1.00 86.81 408 ALA A C 1
ATOM 3010 O O . ALA A 1 408 ? 19.047 -47.054 -23.394 1.00 86.81 408 ALA A O 1
ATOM 3011 N N . ALA A 1 409 ? 20.743 -46.545 -22.017 1.00 83.81 409 ALA A N 1
ATOM 3012 C CA . ALA A 1 409 ? 20.302 -47.422 -20.937 1.00 83.81 409 ALA A CA 1
ATOM 3013 C C . ALA A 1 409 ? 20.159 -46.621 -19.633 1.00 83.81 409 ALA A C 1
ATOM 3015 O O . ALA A 1 409 ? 20.999 -45.757 -19.357 1.00 83.81 409 ALA A O 1
ATOM 3016 N N . PRO A 1 410 ? 19.111 -46.872 -18.830 1.00 71.69 410 PRO A N 1
ATOM 3017 C CA . PRO A 1 410 ? 18.941 -46.213 -17.543 1.00 71.69 410 PRO A CA 1
ATOM 3018 C C . PRO A 1 410 ? 19.994 -46.678 -16.533 1.00 71.69 410 PRO A C 1
ATOM 3020 O O . PRO A 1 410 ? 20.465 -47.814 -16.590 1.00 71.69 410 PRO A O 1
ATOM 3023 N N . GLY A 1 411 ? 20.295 -45.826 -15.552 1.00 63.50 411 GLY A N 1
ATOM 3024 C CA . GLY A 1 411 ? 20.950 -46.277 -14.326 1.00 63.50 411 GLY A CA 1
ATOM 3025 C C . GLY A 1 411 ? 20.064 -47.260 -13.549 1.00 63.50 411 GLY A C 1
ATOM 3026 O O . GLY A 1 411 ? 18.840 -47.284 -13.711 1.00 63.50 411 GLY A O 1
ATOM 3027 N N . THR A 1 412 ? 20.681 -48.082 -12.700 1.00 57.91 412 THR A N 1
ATOM 3028 C CA . THR A 1 412 ? 20.018 -49.123 -11.901 1.00 57.91 412 THR A CA 1
ATOM 3029 C C . THR A 1 412 ? 18.753 -48.610 -11.201 1.00 57.91 412 THR A C 1
ATOM 3031 O O . THR A 1 412 ? 18.807 -47.659 -10.423 1.00 57.91 412 THR A O 1
ATOM 3034 N N . GLY A 1 413 ? 17.612 -49.257 -11.463 1.00 54.16 413 GLY A N 1
ATOM 3035 C CA . GLY A 1 413 ? 16.320 -48.914 -10.851 1.00 54.16 413 GLY A CA 1
ATOM 3036 C C . GLY A 1 413 ? 15.561 -47.747 -11.500 1.00 54.16 413 GLY A C 1
ATOM 3037 O O . GLY A 1 413 ? 14.599 -47.262 -10.908 1.00 54.16 413 GLY A O 1
ATOM 3038 N N . LYS A 1 414 ? 15.963 -47.283 -12.692 1.00 67.44 414 LYS A N 1
ATOM 3039 C CA . LYS A 1 414 ? 15.331 -46.153 -13.398 1.00 67.44 414 LYS A CA 1
ATOM 3040 C C . LYS A 1 414 ? 14.776 -46.505 -14.774 1.00 67.44 414 LYS A C 1
ATOM 3042 O O . LYS A 1 414 ? 15.042 -47.562 -15.334 1.00 67.44 414 LYS A O 1
ATOM 3047 N N . THR A 1 415 ? 14.116 -45.517 -15.372 1.00 69.56 415 THR A N 1
ATOM 3048 C CA . THR A 1 415 ? 13.867 -45.424 -16.816 1.00 69.56 415 THR A CA 1
ATOM 3049 C C . THR A 1 415 ? 14.498 -44.147 -17.370 1.00 69.56 415 THR A C 1
ATOM 3051 O O . THR A 1 415 ? 14.439 -43.103 -16.716 1.00 69.56 415 THR A O 1
ATOM 3054 N N . VAL A 1 416 ? 15.044 -44.181 -18.588 1.00 74.19 416 VAL A N 1
ATOM 3055 C CA . VAL A 1 416 ? 15.395 -42.947 -19.309 1.00 74.19 416 VAL A CA 1
ATOM 3056 C C . VAL A 1 416 ? 14.085 -42.225 -19.659 1.00 74.19 416 VAL A C 1
ATOM 3058 O O . VAL A 1 416 ? 13.166 -42.842 -20.197 1.00 74.19 416 VAL A O 1
ATOM 3061 N N . LYS A 1 417 ? 13.962 -40.945 -19.293 1.00 75.25 417 LYS A N 1
ATOM 3062 C CA . LYS A 1 417 ? 12.752 -40.121 -19.478 1.00 75.25 417 LYS A CA 1
ATOM 3063 C C . LYS A 1 417 ? 12.737 -39.385 -20.806 1.00 75.25 417 LYS A C 1
ATOM 3065 O O . LYS A 1 417 ? 11.673 -39.227 -21.389 1.00 75.25 417 LYS A O 1
ATOM 3070 N N . ALA A 1 418 ? 13.891 -38.880 -21.217 1.00 72.88 418 ALA A N 1
ATOM 3071 C CA . ALA A 1 418 ? 14.046 -38.056 -22.402 1.00 72.88 418 ALA A CA 1
ATOM 3072 C C . ALA A 1 418 ? 15.485 -38.157 -22.893 1.00 72.88 418 ALA A C 1
ATOM 3074 O O . ALA A 1 418 ? 16.403 -38.390 -22.107 1.00 72.88 418 ALA A O 1
ATOM 3075 N N . ILE A 1 419 ? 15.686 -37.941 -24.182 1.00 79.50 419 ILE A N 1
ATOM 3076 C CA . ILE A 1 419 ? 17.008 -37.780 -24.776 1.00 79.50 419 ILE A CA 1
ATOM 3077 C C . ILE A 1 419 ? 16.946 -36.486 -25.570 1.00 79.50 419 ILE A C 1
ATOM 3079 O O . ILE A 1 419 ? 15.946 -36.216 -26.217 1.00 79.50 419 ILE A O 1
ATOM 3083 N N . THR A 1 420 ? 17.950 -35.632 -25.449 1.00 82.19 420 THR A N 1
ATOM 3084 C CA . THR A 1 420 ? 17.939 -34.266 -25.977 1.00 82.19 420 THR A CA 1
ATOM 3085 C C . THR A 1 420 ? 19.230 -33.979 -26.708 1.00 82.19 420 THR A C 1
ATOM 3087 O O . THR A 1 420 ? 20.284 -34.404 -26.245 1.00 82.19 420 THR A O 1
ATOM 3090 N N . TRP A 1 421 ? 19.179 -33.234 -27.800 1.00 89.69 421 TRP A N 1
ATOM 3091 C CA . TRP A 1 421 ? 20.351 -32.909 -28.609 1.00 89.69 421 TRP A CA 1
ATOM 3092 C C . TRP A 1 421 ? 20.547 -31.395 -28.745 1.00 89.69 421 TRP A C 1
ATOM 3094 O O . TRP A 1 421 ? 19.612 -30.628 -28.515 1.00 89.69 421 TRP A O 1
ATOM 3104 N N . SER A 1 422 ? 21.752 -30.968 -29.120 1.00 78.56 422 SER A N 1
ATOM 3105 C CA . SER A 1 422 ? 22.099 -29.577 -29.441 1.00 78.56 422 SER A CA 1
ATOM 3106 C C . SER A 1 422 ? 23.241 -29.501 -30.456 1.00 78.56 422 SER A C 1
ATOM 3108 O O . SER A 1 422 ? 24.224 -30.220 -30.291 1.00 78.56 422 SER A O 1
ATOM 3110 N N . ASN A 1 423 ? 23.137 -28.618 -31.448 1.00 80.25 423 ASN A N 1
ATOM 3111 C CA . ASN A 1 423 ? 24.167 -28.333 -32.455 1.00 80.25 423 ASN A CA 1
ATOM 3112 C C . ASN A 1 423 ? 24.982 -27.080 -32.045 1.00 80.25 423 ASN A C 1
ATOM 3114 O O . ASN A 1 423 ? 24.405 -26.104 -31.556 1.00 80.25 423 ASN A O 1
ATOM 3118 N N . ASP A 1 424 ? 26.308 -27.089 -32.228 1.00 74.88 424 ASP A N 1
ATOM 3119 C CA . ASP A 1 424 ? 27.200 -25.950 -31.943 1.00 74.88 424 ASP A CA 1
ATOM 3120 C C . ASP A 1 424 ? 26.897 -24.716 -32.810 1.00 74.88 424 ASP A C 1
ATOM 3122 O O . ASP A 1 424 ? 27.150 -23.587 -32.386 1.00 74.88 424 ASP A O 1
ATOM 3126 N N . ARG A 1 425 ? 26.283 -24.911 -33.985 1.00 64.75 425 ARG A N 1
ATOM 3127 C CA . ARG A 1 425 ? 25.816 -23.828 -34.871 1.00 64.75 425 ARG A CA 1
ATOM 3128 C C . ARG A 1 425 ? 24.448 -23.256 -34.498 1.00 64.75 425 ARG A C 1
ATOM 3130 O O . ARG A 1 425 ? 23.960 -22.350 -35.170 1.00 64.75 425 ARG A O 1
ATOM 3137 N N . GLY A 1 426 ? 23.867 -23.723 -33.394 1.00 48.94 426 GLY A N 1
ATOM 3138 C CA . GLY A 1 426 ? 22.510 -23.399 -32.971 1.00 48.94 426 GLY A CA 1
ATOM 3139 C C . GLY A 1 426 ? 21.518 -24.483 -33.388 1.00 48.94 426 GLY A C 1
ATOM 3140 O O . GLY A 1 426 ? 21.734 -25.214 -34.346 1.00 48.94 426 GLY A O 1
ATOM 3141 N N . GLY A 1 427 ? 20.430 -24.603 -32.627 1.00 59.59 427 GLY A N 1
ATOM 3142 C CA . GLY A 1 427 ? 19.489 -25.722 -32.726 1.00 59.59 427 GLY A CA 1
ATOM 3143 C C . GLY A 1 427 ? 19.640 -26.694 -31.554 1.00 59.59 427 GLY A C 1
ATOM 3144 O O . GLY A 1 427 ? 20.745 -27.001 -31.102 1.00 59.59 427 GLY A O 1
ATOM 3145 N N . ARG A 1 428 ? 18.506 -27.126 -30.999 1.00 76.56 428 ARG A N 1
ATOM 3146 C CA . ARG A 1 428 ? 18.414 -28.109 -29.911 1.00 76.56 428 ARG A CA 1
ATOM 3147 C C . ARG A 1 428 ? 17.009 -28.686 -29.848 1.00 76.56 428 ARG A C 1
ATOM 3149 O O . ARG A 1 428 ? 16.046 -27.963 -30.090 1.00 76.56 428 ARG A O 1
ATOM 3156 N N . GLY A 1 429 ? 16.881 -29.946 -29.454 1.00 76.88 429 GLY A N 1
ATOM 3157 C CA . GLY A 1 429 ? 15.592 -30.631 -29.427 1.00 76.88 429 GLY A CA 1
ATOM 3158 C C . GLY A 1 429 ? 15.573 -31.868 -28.539 1.00 76.88 429 GLY A C 1
ATOM 3159 O O . GLY A 1 429 ? 16.512 -32.132 -27.786 1.00 76.88 429 GLY A O 1
ATOM 3160 N N . ILE A 1 430 ? 14.479 -32.622 -28.623 1.00 79.69 430 ILE A N 1
ATOM 3161 C CA . ILE A 1 430 ? 14.264 -33.882 -27.903 1.00 79.69 430 ILE A CA 1
ATOM 3162 C C . ILE A 1 430 ? 14.159 -35.001 -28.946 1.00 79.69 430 ILE A C 1
ATOM 3164 O O . ILE A 1 430 ? 13.436 -34.859 -29.926 1.00 79.69 430 ILE A O 1
ATOM 3168 N N . ALA A 1 431 ? 14.898 -36.087 -28.747 1.00 82.94 431 ALA A N 1
ATOM 3169 C CA . ALA A 1 431 ? 14.807 -37.308 -29.532 1.00 82.94 431 ALA A CA 1
ATOM 3170 C C . ALA A 1 431 ? 13.530 -38.086 -29.188 1.00 82.94 431 ALA A C 1
ATOM 3172 O O . ALA A 1 431 ? 13.093 -38.125 -28.034 1.00 82.94 431 ALA A O 1
ATOM 3173 N N . LEU A 1 432 ? 12.966 -38.748 -30.192 1.00 82.94 432 LEU A N 1
ATOM 3174 C CA . LEU A 1 432 ? 11.884 -39.704 -30.032 1.00 82.94 432 LEU A CA 1
ATOM 3175 C C . LEU A 1 432 ? 12.454 -41.024 -29.504 1.00 82.94 432 LEU A C 1
ATOM 3177 O O . LEU A 1 432 ? 13.483 -41.504 -29.973 1.00 82.94 432 LEU A O 1
ATOM 3181 N N . GLY A 1 433 ? 11.780 -41.613 -28.515 1.00 79.94 433 GLY A N 1
ATOM 3182 C CA . GLY A 1 433 ? 12.258 -42.808 -27.816 1.00 79.94 433 GLY A CA 1
ATOM 3183 C C . GLY A 1 433 ? 13.324 -42.517 -26.750 1.00 79.94 433 GLY A C 1
ATOM 3184 O O . GLY A 1 433 ? 13.984 -41.480 -26.738 1.00 79.94 433 GLY A O 1
ATOM 3185 N N . THR A 1 434 ? 13.465 -43.438 -25.793 1.00 80.94 434 THR A N 1
ATOM 3186 C CA . THR A 1 434 ? 14.346 -43.250 -24.625 1.00 80.94 434 THR A CA 1
ATOM 3187 C C . THR A 1 434 ? 15.315 -44.406 -24.378 1.00 80.94 434 THR A C 1
ATOM 3189 O O . THR A 1 434 ? 16.186 -44.293 -23.523 1.00 80.94 434 THR A O 1
ATOM 3192 N N . THR A 1 435 ? 15.202 -45.519 -25.109 1.00 83.44 435 THR A N 1
ATOM 3193 C CA . THR A 1 435 ? 16.070 -46.707 -24.930 1.00 83.44 435 THR A CA 1
ATOM 3194 C C . THR A 1 435 ? 16.746 -47.097 -26.238 1.00 83.44 435 THR A C 1
ATOM 3196 O O . THR A 1 435 ? 17.968 -47.185 -26.314 1.00 83.44 435 THR A O 1
ATOM 3199 N N . SER A 1 436 ? 15.959 -47.220 -27.305 1.00 87.94 436 SER A N 1
ATOM 3200 C CA . SER A 1 436 ? 16.406 -46.857 -28.653 1.00 87.94 436 SER A CA 1
ATOM 3201 C C . SER A 1 436 ? 15.773 -45.512 -28.978 1.00 87.94 436 SER A C 1
ATOM 3203 O O . SER A 1 436 ? 14.648 -45.259 -28.536 1.00 87.94 436 SER A O 1
ATOM 3205 N N . TRP A 1 437 ? 16.508 -44.642 -29.660 1.00 92.38 437 TRP A N 1
ATOM 3206 C CA . TRP A 1 437 ? 16.080 -43.269 -29.899 1.00 92.38 437 TRP A CA 1
ATOM 3207 C C . TRP A 1 437 ? 16.478 -42.785 -31.287 1.00 92.38 437 TRP A C 1
ATOM 3209 O O . TRP A 1 437 ? 17.497 -43.221 -31.826 1.00 92.38 437 TRP A O 1
ATOM 3219 N N . ASN A 1 438 ? 15.689 -41.871 -31.844 1.00 90.50 438 ASN A N 1
ATOM 3220 C CA . ASN A 1 438 ? 15.990 -41.173 -33.085 1.00 90.50 438 ASN A CA 1
ATOM 3221 C C . ASN A 1 438 ? 15.677 -39.678 -32.983 1.00 90.50 438 ASN A C 1
ATOM 3223 O O . ASN A 1 438 ? 14.793 -39.244 -32.248 1.00 90.50 438 ASN A O 1
ATOM 3227 N N . VAL A 1 439 ? 16.434 -38.894 -33.731 1.00 82.88 439 VAL A N 1
ATOM 3228 C CA . VAL A 1 439 ? 16.182 -37.493 -34.026 1.00 82.88 439 VAL A CA 1
ATOM 3229 C C . VAL A 1 439 ? 16.198 -37.394 -35.536 1.00 82.88 439 VAL A C 1
ATOM 3231 O O . VAL A 1 439 ? 17.219 -37.709 -36.138 1.00 82.88 439 VAL A O 1
ATOM 3234 N N . ASP A 1 440 ? 15.113 -36.930 -36.132 1.00 80.06 440 ASP A N 1
ATOM 3235 C CA . ASP A 1 440 ? 15.055 -36.689 -37.568 1.00 80.06 440 ASP A CA 1
ATOM 3236 C C . ASP A 1 440 ? 15.089 -35.170 -37.795 1.00 80.06 440 ASP A C 1
ATOM 3238 O O . ASP A 1 440 ? 14.537 -34.419 -36.988 1.00 80.06 440 ASP A O 1
ATOM 3242 N N . GLY A 1 441 ? 15.752 -34.709 -38.858 1.00 76.75 441 GLY A N 1
ATOM 3243 C CA . GLY A 1 441 ? 15.733 -33.294 -39.241 1.00 76.75 441 GLY A CA 1
ATOM 3244 C C . GLY A 1 441 ? 16.511 -32.337 -38.322 1.00 76.75 441 GLY A C 1
ATOM 3245 O O . GLY A 1 441 ? 16.002 -31.272 -37.992 1.00 76.75 441 GLY A O 1
ATOM 3246 N N . ILE A 1 442 ? 17.729 -32.679 -37.881 1.00 85.69 442 ILE A N 1
ATOM 3247 C CA . ILE A 1 442 ? 18.610 -31.710 -37.199 1.00 85.69 442 ILE A CA 1
ATOM 3248 C C . ILE A 1 442 ? 19.160 -30.717 -38.222 1.00 85.69 442 ILE A C 1
ATOM 3250 O O . ILE A 1 442 ? 20.011 -31.106 -39.017 1.00 85.69 442 ILE A O 1
ATOM 3254 N N . ASP A 1 443 ? 18.727 -29.458 -38.169 1.00 79.62 443 ASP A N 1
ATOM 3255 C CA . ASP A 1 443 ? 19.220 -28.392 -39.051 1.00 79.62 443 ASP A CA 1
ATOM 3256 C C . ASP A 1 443 ? 20.748 -28.211 -38.976 1.00 79.62 443 ASP A C 1
ATOM 3258 O O . ASP A 1 443 ? 21.348 -28.154 -37.891 1.00 79.62 443 ASP A O 1
ATOM 3262 N N . LEU A 1 444 ? 21.369 -28.082 -40.150 1.00 77.88 444 LEU A N 1
ATOM 3263 C CA . LEU A 1 444 ? 22.803 -27.901 -40.350 1.00 77.88 444 LEU A CA 1
ATOM 3264 C C . LEU A 1 444 ? 23.105 -26.576 -41.053 1.00 77.88 444 LEU A C 1
ATOM 3266 O O . LEU A 1 444 ? 22.544 -26.252 -42.100 1.00 77.88 444 LEU A O 1
ATOM 3270 N N . ALA A 1 445 ? 24.081 -25.836 -40.532 1.00 72.31 445 ALA A N 1
ATOM 3271 C CA . ALA A 1 445 ? 24.680 -24.725 -41.262 1.00 72.31 445 ALA A CA 1
ATOM 3272 C C . ALA A 1 445 ? 25.691 -25.254 -42.303 1.00 72.31 445 ALA A C 1
ATOM 3274 O O . ALA A 1 445 ? 26.338 -26.272 -42.046 1.00 72.31 445 ALA A O 1
ATOM 3275 N N . PRO A 1 446 ? 25.897 -24.580 -43.452 1.00 71.38 446 PRO A N 1
ATOM 3276 C CA . PRO A 1 446 ? 26.929 -24.970 -44.414 1.00 71.38 446 PRO A CA 1
ATOM 3277 C C . PRO A 1 446 ? 28.322 -25.051 -43.764 1.00 71.38 446 PRO A C 1
ATOM 3279 O O . PRO A 1 446 ? 28.760 -24.111 -43.096 1.00 71.38 446 PRO A O 1
ATOM 3282 N N . GLY A 1 447 ? 29.027 -26.167 -43.969 1.00 66.56 447 GLY A N 1
ATOM 3283 C CA . GLY A 1 447 ? 30.255 -26.496 -43.234 1.00 66.56 447 GLY A CA 1
ATOM 3284 C C . GLY A 1 447 ? 30.034 -27.493 -42.085 1.00 66.56 447 GLY A C 1
ATOM 3285 O O . GLY A 1 447 ? 29.082 -28.267 -42.113 1.00 66.56 447 GLY A O 1
ATOM 3286 N N . HIS A 1 448 ? 30.958 -27.517 -41.118 1.00 80.88 448 HIS A N 1
ATOM 3287 C CA . HIS A 1 448 ? 30.969 -28.447 -39.974 1.00 80.88 448 HIS A CA 1
ATOM 3288 C C . HIS A 1 448 ? 29.996 -28.047 -38.853 1.00 80.88 448 HIS A C 1
ATOM 3290 O O . HIS A 1 448 ? 29.911 -26.867 -38.510 1.00 80.88 448 HIS A O 1
ATOM 3296 N N . ASN A 1 449 ? 29.344 -29.034 -38.238 1.00 82.56 449 ASN A N 1
ATOM 3297 C CA . ASN A 1 449 ? 28.326 -28.887 -37.194 1.00 82.56 449 ASN A CA 1
ATOM 3298 C C . ASN A 1 449 ? 28.535 -29.958 -36.115 1.00 82.56 449 ASN A C 1
ATOM 3300 O O . ASN A 1 449 ? 28.334 -31.144 -36.375 1.00 82.56 449 ASN A O 1
ATOM 3304 N N . ILE A 1 450 ? 28.898 -29.564 -34.897 1.00 88.12 450 ILE A N 1
ATOM 3305 C CA . ILE A 1 450 ? 29.123 -30.488 -33.782 1.00 88.12 450 ILE A CA 1
ATOM 3306 C C . ILE A 1 450 ? 27.818 -30.664 -33.005 1.00 88.12 450 ILE A C 1
ATOM 3308 O O . ILE A 1 450 ? 27.399 -29.803 -32.230 1.00 88.12 450 ILE A O 1
ATOM 3312 N N . ILE A 1 451 ? 27.187 -31.822 -33.178 1.00 86.06 451 ILE A N 1
ATOM 3313 C CA . ILE A 1 451 ? 25.934 -32.189 -32.526 1.00 86.06 451 ILE A CA 1
ATOM 3314 C C . ILE A 1 451 ? 26.228 -33.029 -31.282 1.00 86.06 451 ILE A C 1
ATOM 3316 O O . ILE A 1 451 ? 26.839 -34.093 -31.350 1.00 86.06 451 ILE A O 1
ATOM 3320 N N . THR A 1 452 ? 25.746 -32.567 -30.131 1.00 88.00 452 THR A N 1
ATOM 3321 C CA . THR A 1 452 ? 25.805 -33.268 -28.841 1.00 88.00 452 THR A CA 1
ATOM 3322 C C . THR A 1 452 ? 24.449 -33.880 -28.520 1.00 88.00 452 THR A C 1
ATOM 3324 O O . THR A 1 452 ? 23.454 -33.165 -28.534 1.00 88.00 452 THR A O 1
ATOM 3327 N N . VAL A 1 453 ? 24.391 -35.163 -28.162 1.00 87.38 453 VAL A N 1
ATOM 3328 C CA . VAL A 1 453 ? 23.181 -35.855 -27.685 1.00 87.38 453 VAL A CA 1
ATOM 3329 C C . VAL A 1 453 ? 23.336 -36.224 -26.210 1.00 87.38 453 VAL A C 1
ATOM 3331 O O . VAL A 1 453 ? 24.401 -36.651 -25.783 1.00 87.38 453 VAL A O 1
ATOM 3334 N N . THR A 1 454 ? 22.276 -36.055 -25.421 1.00 84.06 454 THR A N 1
ATOM 3335 C CA . THR A 1 454 ? 22.250 -36.168 -23.957 1.00 84.06 454 THR A CA 1
ATOM 3336 C C . THR A 1 454 ? 21.033 -36.966 -23.498 1.00 84.06 454 THR A C 1
ATOM 3338 O O . THR A 1 454 ? 19.908 -36.524 -23.702 1.00 84.06 454 THR A O 1
ATOM 3341 N N . ALA A 1 455 ? 21.214 -38.109 -22.838 1.00 76.88 455 ALA A N 1
ATOM 3342 C CA . ALA A 1 455 ? 20.111 -38.810 -22.178 1.00 76.88 455 ALA A CA 1
ATOM 3343 C C . ALA A 1 455 ? 19.840 -38.235 -20.785 1.00 76.88 455 ALA A C 1
ATOM 3345 O O . ALA A 1 455 ? 20.772 -37.844 -20.091 1.00 76.88 455 ALA A O 1
ATOM 3346 N N . ARG A 1 456 ? 18.568 -38.231 -20.371 1.00 78.44 456 ARG A N 1
ATOM 3347 C CA . ARG A 1 456 ? 18.069 -37.819 -19.054 1.00 78.44 456 ARG A CA 1
ATOM 3348 C C . ARG A 1 456 ? 17.129 -38.879 -18.487 1.00 78.44 456 ARG A C 1
ATOM 3350 O O . ARG A 1 456 ? 16.196 -39.305 -19.166 1.00 78.44 456 ARG A O 1
ATOM 3357 N N . ASP A 1 457 ? 17.314 -39.270 -17.232 1.00 72.62 457 ASP A N 1
ATOM 3358 C CA . ASP A 1 457 ? 16.484 -40.290 -16.577 1.00 72.62 457 ASP A CA 1
ATOM 3359 C C . ASP A 1 457 ? 15.320 -39.768 -15.717 1.00 72.62 457 ASP A C 1
ATOM 3361 O O . ASP A 1 457 ? 15.054 -38.567 -15.635 1.00 72.62 457 ASP A O 1
ATOM 3365 N N . SER A 1 458 ? 14.586 -40.703 -15.102 1.00 61.09 458 SER A N 1
ATOM 3366 C CA . SER A 1 458 ? 13.402 -40.471 -14.267 1.00 61.09 458 SER A CA 1
ATOM 3367 C C . SER A 1 458 ? 13.612 -39.608 -13.022 1.00 61.09 458 SER A C 1
ATOM 3369 O O . SER A 1 458 ? 12.614 -39.233 -12.414 1.00 61.09 458 SER A O 1
ATOM 3371 N N . ALA A 1 459 ? 14.848 -39.223 -12.690 1.00 56.41 459 ALA A N 1
ATOM 3372 C CA . ALA A 1 459 ? 15.138 -38.173 -11.711 1.00 56.41 459 ALA A CA 1
ATOM 3373 C C . ALA A 1 459 ? 16.115 -37.113 -12.243 1.00 56.41 459 ALA A C 1
ATOM 3375 O O . ALA A 1 459 ? 16.918 -36.556 -11.499 1.00 56.41 459 ALA A O 1
ATOM 3376 N N . SER A 1 460 ? 16.037 -36.822 -13.542 1.00 55.91 460 SER A N 1
ATOM 3377 C CA . SER A 1 460 ? 16.791 -35.759 -14.213 1.00 55.91 460 SER A CA 1
ATOM 3378 C C . SER A 1 460 ? 18.323 -35.884 -14.202 1.00 55.91 460 SER A C 1
ATOM 3380 O O . SER A 1 460 ? 18.994 -34.909 -14.535 1.00 55.91 460 SER A O 1
ATOM 3382 N N . ILE A 1 461 ? 18.896 -37.059 -13.909 1.00 65.19 461 ILE A N 1
ATOM 3383 C CA . ILE A 1 461 ? 20.347 -37.276 -14.069 1.00 65.19 461 ILE A CA 1
ATOM 3384 C C . ILE A 1 461 ? 20.661 -37.526 -15.549 1.00 65.19 461 ILE A C 1
ATOM 3386 O O . ILE A 1 461 ? 19.857 -38.148 -16.248 1.00 65.19 461 ILE A O 1
ATOM 3390 N N . ILE A 1 462 ? 21.800 -37.008 -16.028 1.00 74.81 462 ILE A N 1
ATOM 3391 C CA . ILE A 1 462 ? 22.151 -36.947 -17.454 1.00 74.81 462 ILE A CA 1
ATOM 3392 C C . ILE A 1 462 ? 23.508 -37.573 -17.813 1.00 74.81 462 ILE A C 1
ATOM 3394 O O . ILE A 1 462 ? 24.391 -37.670 -16.964 1.00 74.81 462 ILE A O 1
ATOM 3398 N N . ALA A 1 463 ? 23.671 -37.949 -19.086 1.00 76.69 463 ALA A N 1
ATOM 3399 C CA . ALA A 1 463 ? 24.940 -38.336 -19.724 1.00 76.69 463 ALA A CA 1
ATOM 3400 C C . ALA A 1 463 ? 24.916 -37.992 -21.228 1.00 76.69 463 ALA A C 1
ATOM 3402 O O . ALA A 1 463 ? 23.828 -37.992 -21.805 1.00 76.69 463 ALA A O 1
ATOM 3403 N N . SER A 1 464 ? 26.069 -37.734 -21.867 1.00 85.38 464 SER A N 1
ATOM 3404 C CA . SER A 1 464 ? 26.137 -37.164 -23.233 1.00 85.38 464 SER A CA 1
ATOM 3405 C C . SER A 1 464 ? 27.210 -37.777 -24.154 1.00 85.38 464 SER A C 1
ATOM 3407 O O . SER A 1 464 ? 28.165 -38.385 -23.678 1.00 85.38 464 SER A O 1
ATOM 3409 N N . THR A 1 465 ? 27.061 -37.593 -25.474 1.00 87.00 465 THR A N 1
ATOM 3410 C CA . THR A 1 465 ? 27.962 -38.037 -26.566 1.00 87.00 465 THR A CA 1
ATOM 3411 C C . THR A 1 465 ? 27.858 -37.088 -27.784 1.00 87.00 465 THR A C 1
ATOM 3413 O O . THR A 1 465 ? 26.920 -36.292 -27.824 1.00 87.00 465 THR A O 1
ATOM 3416 N N . THR A 1 466 ? 28.777 -37.121 -28.761 1.00 91.19 466 THR A N 1
ATOM 3417 C CA . THR A 1 466 ? 28.847 -36.137 -29.873 1.00 91.19 466 THR A CA 1
ATOM 3418 C C . THR A 1 466 ? 29.115 -36.743 -31.263 1.00 91.19 466 THR A C 1
ATOM 3420 O O . THR A 1 466 ? 29.657 -37.842 -31.373 1.00 91.19 466 THR A O 1
ATOM 3423 N N . ILE A 1 467 ? 28.754 -36.008 -32.325 1.00 89.12 467 ILE A N 1
ATOM 3424 C CA . ILE A 1 467 ? 29.076 -36.278 -33.742 1.00 89.12 467 ILE A CA 1
ATOM 3425 C C . ILE A 1 467 ? 29.276 -34.960 -34.520 1.00 89.12 467 ILE A C 1
ATOM 3427 O O . ILE A 1 467 ? 28.567 -33.993 -34.260 1.00 89.12 467 ILE A O 1
ATOM 3431 N N . ASP A 1 468 ? 30.219 -34.914 -35.463 1.00 90.81 468 ASP A N 1
ATOM 3432 C CA . ASP A 1 468 ? 30.472 -33.774 -36.367 1.00 90.81 468 ASP A CA 1
ATOM 3433 C C . ASP A 1 468 ? 29.884 -34.021 -37.774 1.00 90.81 468 ASP A C 1
ATOM 3435 O O . ASP A 1 468 ? 30.171 -35.044 -38.398 1.00 90.81 468 ASP A O 1
ATOM 3439 N N . ALA A 1 469 ? 29.049 -33.109 -38.275 1.00 85.62 469 ALA A N 1
ATOM 3440 C CA . ALA A 1 469 ? 28.342 -33.220 -39.551 1.00 85.62 469 ALA A CA 1
ATOM 3441 C C . ALA A 1 469 ? 28.693 -32.075 -40.524 1.00 85.62 469 ALA A C 1
ATOM 3443 O O . ALA A 1 469 ? 28.449 -30.901 -40.242 1.00 85.62 469 ALA A O 1
ATOM 3444 N N . LEU A 1 470 ? 29.226 -32.424 -41.699 1.00 80.06 470 LEU A N 1
ATOM 3445 C CA . LEU A 1 470 ? 29.634 -31.490 -42.758 1.00 80.06 470 LEU A CA 1
ATOM 3446 C C . LEU A 1 470 ? 28.573 -31.386 -43.874 1.00 80.06 470 LEU A C 1
ATOM 3448 O O . LEU A 1 470 ? 28.357 -32.369 -44.580 1.00 80.06 470 LEU A O 1
ATOM 3452 N N . TYR A 1 471 ? 27.956 -30.210 -44.062 1.00 82.69 471 TYR A N 1
ATOM 3453 C CA . TYR A 1 471 ? 26.838 -29.981 -45.003 1.00 82.69 471 TYR A CA 1
ATOM 3454 C C . TYR A 1 471 ? 27.197 -29.178 -46.284 1.00 82.69 471 TYR A C 1
ATOM 3456 O O . TYR A 1 471 ? 27.940 -28.193 -46.210 1.00 82.69 471 TYR A O 1
ATOM 3464 N N . VAL A 1 472 ? 26.631 -29.577 -47.445 1.00 55.41 472 VAL A N 1
ATOM 3465 C CA . VAL A 1 472 ? 26.792 -29.002 -48.808 1.00 55.41 472 VAL A CA 1
ATOM 3466 C C . VAL A 1 472 ? 25.436 -28.935 -49.581 1.00 55.41 472 VAL A C 1
ATOM 3468 O O . VAL A 1 472 ? 24.698 -29.906 -49.552 1.00 55.41 472 VAL A O 1
ATOM 3471 N N . LEU A 1 473 ? 25.112 -27.833 -50.293 1.00 48.72 473 LEU A N 1
ATOM 3472 C CA . LEU A 1 473 ? 23.742 -27.387 -50.715 1.00 48.72 473 LEU A CA 1
ATOM 3473 C C . LEU A 1 473 ? 23.233 -27.726 -52.156 1.00 48.72 473 LEU A C 1
ATOM 3475 O O . LEU A 1 473 ? 23.974 -27.514 -53.117 1.00 48.72 473 LEU A O 1
ATOM 3479 N N . THR A 1 474 ? 21.924 -28.049 -52.318 1.00 49.09 474 THR A N 1
ATOM 3480 C CA . THR A 1 474 ? 21.068 -27.949 -53.557 1.00 49.09 474 THR A CA 1
ATOM 3481 C C . THR A 1 474 ? 19.572 -27.602 -53.204 1.00 49.09 474 THR A C 1
ATOM 3483 O O . THR A 1 474 ? 19.281 -27.546 -52.016 1.00 49.09 474 THR A O 1
ATOM 3486 N N . GLY A 1 475 ? 18.650 -27.249 -54.143 1.00 52.28 475 GLY A N 1
ATOM 3487 C CA . GLY A 1 475 ? 17.427 -26.403 -53.874 1.00 52.28 475 GLY A CA 1
ATOM 3488 C C . GLY A 1 475 ? 15.969 -26.972 -53.992 1.00 52.28 475 GLY A C 1
ATOM 3489 O O . GLY A 1 475 ? 15.782 -28.117 -54.388 1.00 52.28 475 GLY A O 1
ATOM 3490 N N . ASP A 1 476 ? 14.945 -26.140 -53.665 1.00 59.72 476 ASP A N 1
ATOM 3491 C CA . ASP A 1 476 ? 13.571 -26.505 -53.175 1.00 59.72 476 ASP A CA 1
ATOM 3492 C C . ASP A 1 476 ? 12.329 -26.185 -54.068 1.00 59.72 476 ASP A C 1
ATOM 3494 O O . ASP A 1 476 ? 12.382 -25.267 -54.887 1.00 59.72 476 ASP A O 1
ATOM 3498 N N . ILE A 1 477 ? 11.187 -26.869 -53.824 1.00 57.75 477 ILE A N 1
ATOM 3499 C CA . ILE A 1 477 ? 9.823 -26.591 -54.344 1.00 57.75 477 ILE A CA 1
ATOM 3500 C C . ILE A 1 477 ? 8.615 -26.931 -53.416 1.00 57.75 477 ILE A C 1
ATOM 3502 O O . ILE A 1 477 ? 7.481 -26.785 -53.882 1.00 57.75 477 ILE A O 1
ATOM 3506 N N . ALA A 1 478 ? 8.770 -27.436 -52.183 1.00 73.00 478 ALA A N 1
ATOM 3507 C CA . ALA A 1 478 ? 7.612 -27.807 -51.336 1.00 73.00 478 ALA A CA 1
ATOM 3508 C C . ALA A 1 478 ? 7.243 -26.717 -50.305 1.00 73.00 478 ALA A C 1
ATOM 3510 O O . ALA A 1 478 ? 7.919 -25.701 -50.220 1.00 73.00 478 ALA A O 1
ATOM 3511 N N . ALA A 1 479 ? 6.079 -26.860 -49.653 1.00 75.56 479 ALA A N 1
ATOM 3512 C CA . ALA A 1 479 ? 5.454 -25.796 -48.859 1.00 75.56 479 ALA A CA 1
ATOM 3513 C C . ALA A 1 479 ? 5.342 -26.155 -47.363 1.00 75.56 479 ALA A C 1
ATOM 3515 O O . ALA A 1 479 ? 5.010 -27.308 -47.050 1.00 75.56 479 ALA A O 1
ATOM 3516 N N . PRO A 1 480 ? 5.461 -25.178 -46.436 1.00 92.38 480 PRO A N 1
ATOM 3517 C CA . PRO A 1 480 ? 5.502 -25.474 -45.013 1.00 92.38 480 PRO A CA 1
ATOM 3518 C C . PRO A 1 480 ? 4.211 -26.062 -44.445 1.00 92.38 480 PRO A C 1
ATOM 3520 O O . PRO A 1 480 ? 3.102 -25.900 -44.959 1.00 92.38 480 PRO A O 1
ATOM 3523 N N . THR A 1 481 ? 4.338 -26.648 -43.262 1.00 93.50 481 THR A N 1
ATOM 3524 C CA . THR A 1 481 ? 3.200 -27.017 -42.407 1.00 93.50 481 THR A CA 1
ATOM 3525 C C . THR A 1 481 ? 2.475 -25.790 -41.828 1.00 93.50 481 THR A C 1
ATOM 3527 O O . THR A 1 481 ? 3.005 -24.675 -41.766 1.00 93.50 481 THR A O 1
ATOM 3530 N N . ALA A 1 482 ? 1.223 -25.966 -41.398 1.00 92.62 482 ALA A N 1
ATOM 3531 C CA . ALA A 1 482 ? 0.447 -24.906 -40.749 1.00 92.62 482 ALA A CA 1
ATOM 3532 C C . ALA A 1 482 ? 0.953 -24.640 -39.312 1.00 92.62 482 ALA A C 1
ATOM 3534 O O . ALA A 1 482 ? 1.156 -25.607 -38.575 1.00 92.62 482 ALA A O 1
ATOM 3535 N N . PRO A 1 483 ? 1.107 -23.375 -38.869 1.00 95.44 483 PRO A N 1
ATOM 3536 C CA . PRO A 1 483 ? 1.514 -23.071 -37.496 1.00 95.44 483 PRO A CA 1
ATOM 3537 C C . PRO A 1 483 ? 0.512 -23.603 -36.461 1.00 95.44 483 PRO A C 1
ATOM 3539 O O . PRO A 1 483 ? -0.693 -23.352 -36.562 1.00 95.44 483 PRO A O 1
ATOM 3542 N N . SER A 1 484 ? 1.001 -24.302 -35.433 1.00 92.06 484 SER A N 1
ATOM 3543 C CA . SER A 1 484 ? 0.172 -24.881 -34.364 1.00 92.06 484 SER A CA 1
ATOM 3544 C C . SER A 1 484 ? 0.357 -24.167 -33.020 1.00 92.06 484 SER A C 1
ATOM 3546 O O . SER A 1 484 ? 1.315 -23.423 -32.819 1.00 92.06 484 SER A O 1
ATOM 3548 N N . ASN A 1 485 ? -0.554 -24.407 -32.070 1.00 91.69 485 ASN A N 1
ATOM 3549 C CA . ASN A 1 485 ? -0.524 -23.824 -30.719 1.00 91.69 485 ASN A CA 1
ATOM 3550 C C . ASN A 1 485 ? -0.357 -22.292 -30.709 1.00 91.69 485 ASN A C 1
ATOM 3552 O O . ASN A 1 485 ? 0.433 -21.760 -29.929 1.00 91.69 485 ASN A O 1
ATOM 3556 N N . LEU A 1 486 ? -1.078 -21.586 -31.589 1.00 96.06 486 LEU A N 1
ATOM 3557 C CA . LEU A 1 486 ? -1.169 -20.131 -31.510 1.00 96.06 486 LEU A CA 1
ATOM 3558 C C . LEU A 1 486 ? -1.714 -19.744 -30.127 1.00 96.06 486 LEU A C 1
ATOM 3560 O O . LEU A 1 486 ? -2.742 -20.255 -29.688 1.00 96.06 486 LEU A O 1
ATOM 3564 N N . SER A 1 487 ? -1.019 -18.839 -29.455 1.00 91.88 487 SER A N 1
ATOM 3565 C CA . SER A 1 487 ? -1.404 -18.235 -28.187 1.00 91.88 487 SER A CA 1
ATOM 3566 C C . SER A 1 487 ? -1.301 -16.726 -28.335 1.00 91.88 487 SER A C 1
ATOM 3568 O O . SER A 1 487 ? -0.333 -16.224 -28.905 1.00 91.88 487 SER A O 1
ATOM 3570 N N . VAL A 1 488 ? -2.296 -15.997 -27.832 1.00 94.94 488 VAL A N 1
ATOM 3571 C CA . VAL A 1 488 ? -2.342 -14.535 -27.931 1.00 94.94 488 VAL A CA 1
ATOM 3572 C C . VAL A 1 488 ? -2.681 -13.941 -26.573 1.00 94.94 488 VAL A C 1
ATOM 3574 O O . VAL A 1 488 ? -3.739 -14.217 -26.013 1.00 94.94 488 VAL A O 1
ATOM 3577 N N . THR A 1 489 ? -1.787 -13.102 -26.060 1.00 90.19 489 THR A N 1
ATOM 3578 C CA . THR A 1 489 ? -1.902 -12.489 -24.733 1.00 90.19 489 THR A CA 1
ATOM 3579 C C . THR A 1 489 ? -1.897 -10.974 -24.870 1.00 90.19 489 THR A C 1
ATOM 3581 O O . THR A 1 489 ? -0.999 -10.413 -25.496 1.00 90.19 489 THR A O 1
ATOM 3584 N N . ALA A 1 490 ? -2.864 -10.284 -24.263 1.00 86.19 490 ALA A N 1
ATOM 3585 C CA . ALA A 1 490 ? -2.831 -8.828 -24.170 1.00 86.19 490 ALA A CA 1
ATOM 3586 C C . ALA A 1 490 ? -1.726 -8.400 -23.197 1.00 86.19 490 ALA A C 1
ATOM 3588 O O . ALA A 1 490 ? -1.811 -8.656 -21.995 1.00 86.19 490 ALA A O 1
ATOM 3589 N N . THR A 1 491 ? -0.679 -7.771 -23.727 1.00 82.81 491 THR A N 1
ATOM 3590 C CA . THR A 1 491 ? 0.499 -7.321 -22.972 1.00 82.81 491 THR A CA 1
ATOM 3591 C C . THR A 1 491 ? 0.408 -5.857 -22.559 1.00 82.81 491 THR A C 1
ATOM 3593 O O . THR A 1 491 ? 1.125 -5.440 -21.654 1.00 82.81 491 THR A O 1
ATOM 3596 N N . SER A 1 492 ? -0.477 -5.081 -23.188 1.00 80.38 492 SER A N 1
ATOM 3597 C CA . SER A 1 492 ? -0.803 -3.711 -22.794 1.00 80.38 492 SER A CA 1
ATOM 3598 C C . SER A 1 492 ? -2.250 -3.358 -23.198 1.00 80.38 492 SER A C 1
ATOM 3600 O O . SER A 1 492 ? -2.935 -4.175 -23.828 1.00 80.38 492 SER A O 1
ATOM 3602 N N . PRO A 1 493 ? -2.734 -2.136 -22.904 1.00 80.56 493 PRO A N 1
ATOM 3603 C CA . PRO A 1 493 ? -4.023 -1.652 -23.399 1.00 80.56 493 PRO A CA 1
ATOM 3604 C C . PRO A 1 493 ? -4.080 -1.504 -24.927 1.00 80.56 493 PRO A C 1
ATOM 3606 O O . PRO A 1 493 ? -5.162 -1.438 -25.495 1.00 80.56 493 PRO A O 1
ATOM 3609 N N . THR A 1 494 ? -2.934 -1.436 -25.609 1.00 89.06 494 THR A N 1
ATOM 3610 C CA . THR A 1 494 ? -2.840 -1.221 -27.065 1.00 89.06 494 THR A CA 1
ATOM 3611 C C . THR A 1 494 ? -1.899 -2.218 -27.751 1.00 89.06 494 THR A C 1
ATOM 3613 O O . THR A 1 494 ? -1.463 -1.996 -28.885 1.00 89.06 494 THR A O 1
ATOM 3616 N N . THR A 1 495 ? -1.551 -3.315 -27.066 1.00 87.12 495 THR A N 1
ATOM 3617 C CA . THR A 1 495 ? -0.563 -4.299 -27.528 1.00 87.12 495 THR A CA 1
ATOM 3618 C C . THR A 1 495 ? -0.966 -5.721 -27.161 1.00 87.12 495 THR A C 1
ATOM 3620 O O . THR A 1 495 ? -1.371 -5.993 -26.027 1.00 87.12 495 THR A O 1
ATOM 3623 N N . THR A 1 496 ? -0.802 -6.642 -28.105 1.00 92.12 496 THR A N 1
ATOM 3624 C CA . THR A 1 496 ? -0.888 -8.087 -27.874 1.00 92.12 496 THR A CA 1
ATOM 3625 C C . THR A 1 496 ? 0.414 -8.753 -28.310 1.00 92.12 496 THR A C 1
ATOM 3627 O O . THR A 1 496 ? 1.077 -8.320 -29.251 1.00 92.12 496 THR A O 1
ATOM 3630 N N . SER A 1 497 ? 0.801 -9.811 -27.603 1.00 94.31 497 SER A N 1
ATOM 3631 C CA . SER A 1 497 ? 1.900 -10.691 -27.990 1.00 94.31 497 SER A CA 1
ATOM 3632 C C . SER A 1 497 ? 1.320 -12.012 -28.471 1.00 94.31 497 SER A C 1
ATOM 3634 O O . SER A 1 497 ? 0.540 -12.649 -27.759 1.00 94.31 497 SER A O 1
ATOM 3636 N N . LEU A 1 498 ? 1.690 -12.395 -29.687 1.00 97.69 498 LEU A N 1
ATOM 3637 C CA . LEU A 1 498 ? 1.362 -13.665 -30.310 1.00 97.69 498 LEU A CA 1
ATOM 3638 C C . LEU A 1 498 ? 2.587 -14.578 -30.222 1.00 97.69 498 LEU A C 1
ATOM 3640 O O . LEU A 1 498 ? 3.706 -14.140 -30.496 1.00 97.69 498 LEU A O 1
ATOM 3644 N N . THR A 1 499 ? 2.373 -15.854 -29.922 1.00 95.94 499 THR A N 1
ATOM 3645 C CA . THR A 1 499 ? 3.383 -16.917 -30.020 1.00 95.94 499 THR A CA 1
ATOM 3646 C C . THR A 1 499 ? 2.768 -18.169 -30.634 1.00 95.94 499 THR A C 1
ATOM 3648 O O . THR A 1 499 ? 1.574 -18.415 -30.480 1.00 95.94 499 THR A O 1
ATOM 3651 N N . TRP A 1 500 ? 3.559 -18.964 -31.350 1.00 97.44 500 TRP A N 1
ATOM 3652 C CA . TRP A 1 500 ? 3.113 -20.229 -31.944 1.00 97.44 500 TRP A CA 1
ATOM 3653 C C . TRP A 1 500 ? 4.248 -21.261 -31.977 1.00 97.44 500 TRP A C 1
ATOM 3655 O O . TRP A 1 500 ? 5.409 -20.958 -31.704 1.00 97.44 500 TRP A O 1
ATOM 3665 N N . THR A 1 501 ? 3.914 -22.512 -32.285 1.00 94.81 501 THR A N 1
ATOM 3666 C CA . THR A 1 501 ? 4.897 -23.566 -32.577 1.00 94.81 501 THR A CA 1
ATOM 3667 C C . THR A 1 501 ? 5.398 -23.406 -34.006 1.00 94.81 501 THR A C 1
ATOM 3669 O O . THR A 1 501 ? 4.601 -23.108 -34.895 1.00 94.81 501 THR A O 1
ATOM 3672 N N . ALA A 1 502 ? 6.703 -23.600 -34.220 1.00 90.62 502 ALA A N 1
ATOM 3673 C CA . ALA A 1 502 ? 7.310 -23.489 -35.542 1.00 90.62 502 ALA A CA 1
ATOM 3674 C C . ALA A 1 502 ? 6.618 -24.400 -36.561 1.00 90.62 502 ALA A C 1
ATOM 3676 O O . ALA A 1 502 ? 6.329 -25.560 -36.261 1.00 90.62 502 ALA A O 1
ATOM 3677 N N . SER A 1 503 ? 6.431 -23.889 -37.771 1.00 93.06 503 SER A N 1
ATOM 3678 C CA . SER A 1 503 ? 6.203 -24.740 -38.931 1.00 93.06 503 SER A CA 1
ATOM 3679 C C . SER A 1 503 ? 7.509 -25.422 -39.335 1.00 93.06 503 SER A C 1
ATOM 3681 O O . SER A 1 503 ? 8.584 -24.838 -39.219 1.00 93.06 503 SER A O 1
ATOM 3683 N N . ILE A 1 504 ? 7.393 -26.645 -39.839 1.00 85.50 504 ILE A N 1
ATOM 3684 C CA . ILE A 1 504 ? 8.456 -27.362 -40.550 1.00 85.50 504 ILE A CA 1
ATOM 3685 C C . ILE A 1 504 ? 8.190 -27.356 -42.054 1.00 85.50 504 ILE A C 1
ATOM 3687 O O . ILE A 1 504 ? 7.032 -27.281 -42.480 1.00 85.50 504 ILE A O 1
ATOM 3691 N N . ASP A 1 505 ? 9.273 -27.449 -42.812 1.00 87.62 505 ASP A N 1
ATOM 3692 C CA . ASP A 1 505 ? 9.355 -27.440 -44.269 1.00 87.62 505 ASP A CA 1
ATOM 3693 C C . ASP A 1 505 ? 10.584 -28.273 -44.698 1.00 87.62 505 ASP A C 1
ATOM 3695 O O . ASP A 1 505 ? 11.412 -28.598 -43.843 1.00 87.62 505 ASP A O 1
ATOM 3699 N N . ASN A 1 506 ? 10.703 -28.675 -45.966 1.00 64.12 506 ASN A N 1
ATOM 3700 C CA . ASN A 1 506 ? 11.764 -29.585 -46.410 1.00 64.12 506 ASN A CA 1
ATOM 3701 C C . ASN A 1 506 ? 13.094 -28.910 -46.790 1.00 64.12 506 ASN A C 1
ATOM 3703 O O . ASN A 1 506 ? 14.097 -29.623 -46.795 1.00 64.12 506 ASN A O 1
ATOM 3707 N N . ILE A 1 507 ? 13.148 -27.596 -47.064 1.00 74.31 507 ILE A N 1
ATOM 3708 C CA . ILE A 1 507 ? 14.426 -26.844 -47.057 1.00 74.31 507 ILE A CA 1
ATOM 3709 C C . ILE A 1 507 ? 14.408 -25.686 -46.053 1.00 74.31 507 ILE A C 1
ATOM 3711 O O . ILE A 1 507 ? 15.455 -25.392 -45.472 1.00 74.31 507 ILE A O 1
ATOM 3715 N N . GLY A 1 508 ? 13.253 -25.083 -45.754 1.00 76.62 508 GLY A N 1
ATOM 3716 C CA . GLY A 1 508 ? 13.105 -24.296 -44.530 1.00 76.62 508 GLY A CA 1
ATOM 3717 C C . GLY A 1 508 ? 12.142 -23.114 -44.598 1.00 76.62 508 GLY A C 1
ATOM 3718 O O . GLY A 1 508 ? 12.061 -22.368 -45.574 1.00 76.62 508 GLY A O 1
ATOM 3719 N N . VAL A 1 509 ? 11.471 -22.883 -43.468 1.00 88.50 509 VAL A N 1
ATOM 3720 C CA . VAL A 1 509 ? 10.583 -21.735 -43.246 1.00 88.50 509 VAL A CA 1
ATOM 3721 C C . VAL A 1 509 ? 11.407 -20.458 -43.073 1.00 88.50 509 VAL A C 1
ATOM 3723 O O . VAL A 1 509 ? 12.209 -20.354 -42.147 1.00 88.50 509 VAL A O 1
ATOM 3726 N N . THR A 1 510 ? 11.178 -19.455 -43.922 1.00 90.12 510 THR A N 1
ATOM 3727 C CA . THR A 1 510 ? 11.839 -18.139 -43.830 1.00 90.12 510 THR A CA 1
ATOM 3728 C C . THR A 1 510 ? 11.033 -17.112 -43.041 1.00 90.12 510 THR A C 1
ATOM 3730 O O . THR A 1 510 ? 11.595 -16.126 -42.558 1.00 90.12 510 THR A O 1
ATOM 3733 N N . GLY A 1 511 ? 9.729 -17.333 -42.861 1.00 93.38 511 GLY A N 1
ATOM 3734 C CA . GLY A 1 511 ? 8.914 -16.481 -42.007 1.00 93.38 511 GLY A CA 1
ATOM 3735 C C . GLY A 1 511 ? 7.445 -16.871 -41.922 1.00 93.38 511 GLY A C 1
ATOM 3736 O O . GLY A 1 511 ? 7.014 -17.932 -42.363 1.00 93.38 511 GLY A O 1
ATOM 3737 N N . TYR A 1 512 ? 6.669 -15.971 -41.330 1.00 97.50 512 TYR A N 1
ATOM 3738 C CA . TYR A 1 512 ? 5.252 -16.125 -41.037 1.00 97.50 512 TYR A CA 1
ATOM 3739 C C . TYR A 1 512 ? 4.477 -14.866 -41.423 1.00 97.50 512 TYR A C 1
ATOM 3741 O O . TYR A 1 512 ? 5.001 -13.755 -41.324 1.00 97.50 512 TYR A O 1
ATOM 3749 N N . LYS A 1 513 ? 3.210 -15.031 -41.808 1.00 97.50 513 LYS A N 1
ATOM 3750 C CA . LYS A 1 513 ? 2.242 -13.954 -42.068 1.00 97.50 513 LYS A CA 1
ATOM 3751 C C . LYS A 1 513 ? 1.178 -13.946 -40.972 1.00 97.50 513 LYS A C 1
ATOM 3753 O O . LYS A 1 513 ? 0.551 -14.972 -40.707 1.00 97.50 513 LYS A O 1
ATOM 3758 N N . ILE A 1 514 ? 0.957 -12.788 -40.353 1.00 98.06 514 ILE A N 1
ATOM 3759 C CA . ILE A 1 514 ? 0.036 -12.594 -39.229 1.00 98.06 514 ILE A CA 1
ATOM 3760 C C . ILE A 1 514 ? -1.222 -11.879 -39.721 1.00 98.06 514 ILE A C 1
ATOM 3762 O O . ILE A 1 514 ? -1.148 -10.885 -40.449 1.00 98.06 514 ILE A O 1
ATOM 3766 N N . TYR A 1 515 ? -2.387 -12.372 -39.302 1.00 97.12 515 TYR A N 1
ATOM 3767 C CA . TYR A 1 515 ? -3.691 -11.856 -39.706 1.00 97.12 515 TYR A CA 1
ATOM 3768 C C . TYR A 1 515 ? -4.532 -11.487 -38.485 1.00 97.12 515 TYR A C 1
ATOM 3770 O O . TYR A 1 515 ? -4.529 -12.216 -37.495 1.00 97.12 515 TYR A O 1
ATOM 3778 N N . ARG A 1 516 ? -5.269 -10.373 -38.570 1.00 97.50 516 ARG A N 1
ATOM 3779 C CA . ARG A 1 516 ? -6.095 -9.813 -37.487 1.00 97.50 516 ARG A CA 1
ATOM 3780 C C . ARG A 1 516 ? -7.438 -9.307 -37.995 1.00 97.50 516 ARG A C 1
ATOM 3782 O O . ARG A 1 516 ? -7.510 -8.728 -39.076 1.00 97.50 516 ARG A O 1
ATOM 3789 N N . GLY A 1 517 ? -8.476 -9.440 -37.177 1.00 95.25 517 GLY A N 1
ATOM 3790 C CA . GLY A 1 517 ? -9.806 -8.888 -37.422 1.00 95.25 517 GLY A CA 1
ATOM 3791 C C . GLY A 1 517 ? -10.625 -8.785 -36.137 1.00 95.25 517 GLY A C 1
ATOM 3792 O O . GLY A 1 517 ? -10.256 -9.353 -35.111 1.00 95.25 517 GLY A O 1
ATOM 3793 N N . LEU A 1 518 ? -11.741 -8.055 -36.191 1.00 91.62 518 LEU A N 1
ATOM 3794 C CA . LEU A 1 518 ? -12.703 -7.971 -35.080 1.00 91.62 518 LEU A CA 1
ATOM 3795 C C . LEU A 1 518 ? -13.729 -9.119 -35.127 1.00 91.62 518 LEU A C 1
ATOM 3797 O O . LEU A 1 518 ? -14.197 -9.584 -34.091 1.00 91.62 518 LEU A O 1
ATOM 3801 N N . VAL A 1 519 ? -14.042 -9.635 -36.320 1.00 86.81 519 VAL A N 1
ATOM 3802 C CA . VAL A 1 519 ? -14.988 -10.745 -36.534 1.00 86.81 519 VAL A CA 1
ATOM 3803 C C . VAL A 1 519 ? -14.305 -11.910 -37.244 1.00 86.81 519 VAL A C 1
ATOM 3805 O O . VAL A 1 519 ? -13.468 -11.701 -38.117 1.00 86.81 519 VAL A O 1
ATOM 3808 N N . ILE A 1 520 ? -14.670 -13.143 -36.882 1.00 83.44 520 ILE A N 1
ATOM 3809 C CA . ILE A 1 520 ? -13.944 -14.372 -37.260 1.00 83.44 520 ILE A CA 1
ATOM 3810 C C . ILE A 1 520 ? -13.810 -14.614 -38.777 1.00 83.44 520 ILE A C 1
ATOM 3812 O O . ILE A 1 520 ? -12.843 -15.232 -39.208 1.00 83.44 520 ILE A O 1
ATOM 3816 N N . ASN A 1 521 ? -14.723 -14.071 -39.587 1.00 84.12 521 ASN A N 1
ATOM 3817 C CA . ASN A 1 521 ? -14.734 -14.238 -41.046 1.00 84.12 521 ASN A CA 1
ATOM 3818 C C . ASN A 1 521 ? -14.073 -13.073 -41.817 1.00 84.12 521 ASN A C 1
ATOM 3820 O O . ASN A 1 521 ? -14.160 -13.037 -43.041 1.00 84.12 521 ASN A O 1
ATOM 3824 N N . ALA A 1 522 ? -13.449 -12.104 -41.133 1.00 89.06 522 ALA A N 1
ATOM 3825 C CA . ALA A 1 522 ? -12.841 -10.925 -41.762 1.00 89.06 522 ALA A CA 1
ATOM 3826 C C . ALA A 1 522 ? -11.506 -10.543 -41.094 1.00 89.06 522 ALA A C 1
ATOM 3828 O O . ALA A 1 522 ? -11.373 -9.483 -40.480 1.00 89.06 522 ALA A O 1
ATOM 3829 N N . LEU A 1 523 ? -10.515 -11.436 -41.196 1.00 94.56 523 LEU A N 1
ATOM 3830 C CA . LEU A 1 523 ? -9.143 -11.202 -40.737 1.00 94.56 523 LEU A CA 1
ATOM 3831 C C . LEU A 1 523 ? -8.264 -10.766 -41.921 1.00 94.56 523 LEU A C 1
ATOM 3833 O O . LEU A 1 523 ? -8.179 -11.453 -42.936 1.00 94.56 523 LEU A O 1
ATOM 3837 N N . THR A 1 524 ? -7.583 -9.630 -41.786 1.00 94.56 524 THR A N 1
ATOM 3838 C CA . THR A 1 524 ? -6.668 -9.066 -42.794 1.00 94.56 524 THR A CA 1
ATOM 3839 C C . THR A 1 524 ? -5.211 -9.281 -42.403 1.00 94.56 524 THR A C 1
ATOM 3841 O O . THR A 1 524 ? -4.895 -9.264 -41.216 1.00 94.56 524 THR A O 1
ATOM 3844 N N . HIS A 1 525 ? -4.314 -9.434 -43.382 1.00 95.75 525 HIS A N 1
ATOM 3845 C CA . HIS A 1 525 ? -2.868 -9.491 -43.141 1.00 95.75 525 HIS A CA 1
ATOM 3846 C C . HIS A 1 525 ? -2.373 -8.165 -42.543 1.00 95.75 525 HIS A C 1
ATOM 3848 O O . HIS A 1 525 ? -2.617 -7.112 -43.130 1.00 95.75 525 HIS A O 1
ATOM 3854 N N . ILE A 1 526 ? -1.688 -8.217 -41.397 1.00 95.69 526 ILE A N 1
ATOM 3855 C CA . ILE A 1 526 ? -1.195 -7.025 -40.681 1.00 95.69 526 ILE A CA 1
ATOM 3856 C C . ILE A 1 526 ? 0.330 -6.921 -40.606 1.00 95.69 526 ILE A C 1
ATOM 3858 O O . ILE A 1 526 ? 0.840 -5.835 -40.345 1.00 95.69 526 ILE A O 1
ATOM 3862 N N . GLY A 1 527 ? 1.064 -8.009 -40.839 1.00 94.12 527 GLY A N 1
ATOM 3863 C CA . GLY A 1 527 ? 2.520 -8.002 -40.746 1.00 94.12 527 GLY A CA 1
ATOM 3864 C C . GLY A 1 527 ? 3.135 -9.392 -40.834 1.00 94.12 527 GLY A C 1
ATOM 3865 O O . GLY A 1 527 ? 2.431 -10.402 -40.867 1.00 94.12 527 GLY A O 1
ATOM 3866 N N . THR A 1 528 ? 4.464 -9.427 -40.871 1.00 94.75 528 THR A N 1
ATOM 3867 C CA . THR A 1 528 ? 5.258 -10.657 -40.976 1.00 94.75 528 THR A CA 1
ATOM 3868 C C . THR A 1 528 ? 6.219 -10.805 -39.801 1.00 94.75 528 THR A C 1
ATOM 3870 O O . THR A 1 528 ? 6.591 -9.816 -39.170 1.00 94.75 528 THR A O 1
ATOM 3873 N N . ALA A 1 529 ? 6.623 -12.040 -39.510 1.00 93.88 529 ALA A N 1
ATOM 3874 C CA . ALA A 1 529 ? 7.646 -12.360 -38.515 1.00 93.88 529 ALA A CA 1
ATOM 3875 C C . ALA A 1 529 ? 8.626 -13.399 -39.069 1.00 93.88 529 ALA A C 1
ATOM 3877 O O . ALA A 1 529 ? 8.206 -14.357 -39.708 1.00 93.88 529 ALA A O 1
ATOM 3878 N N . THR A 1 530 ? 9.920 -13.253 -38.785 1.00 91.06 530 THR A N 1
ATOM 3879 C CA . THR A 1 530 ? 10.949 -14.283 -39.048 1.00 91.06 530 THR A CA 1
ATOM 3880 C C . THR A 1 530 ? 11.177 -15.205 -37.842 1.00 91.06 530 THR A C 1
ATOM 3882 O O . THR A 1 530 ? 11.980 -16.130 -37.893 1.00 91.06 530 THR A O 1
ATOM 3885 N N . THR A 1 531 ? 10.459 -14.962 -36.744 1.00 90.31 531 THR A N 1
ATOM 3886 C CA . THR A 1 531 ? 10.473 -15.737 -35.498 1.00 90.31 531 THR A CA 1
ATOM 3887 C C . THR A 1 531 ? 9.068 -16.236 -35.169 1.00 90.31 531 THR A C 1
ATOM 3889 O O . THR A 1 531 ? 8.083 -15.711 -35.684 1.00 90.31 531 THR A O 1
ATOM 3892 N N . ASN A 1 532 ? 8.948 -17.204 -34.257 1.00 92.38 532 ASN A N 1
ATOM 3893 C CA . ASN A 1 532 ? 7.660 -17.805 -33.864 1.00 92.38 532 ASN A CA 1
ATOM 3894 C C . ASN A 1 532 ? 6.839 -16.923 -32.895 1.00 92.38 532 ASN A C 1
ATOM 3896 O O . ASN A 1 532 ? 6.178 -17.415 -31.975 1.00 92.38 532 ASN A O 1
ATOM 3900 N N . SER A 1 533 ? 6.962 -15.607 -33.041 1.00 91.94 533 SER A N 1
ATOM 3901 C CA . SER A 1 533 ? 6.320 -14.606 -32.203 1.00 91.94 533 SER A CA 1
ATOM 3902 C C . SER A 1 533 ? 6.125 -13.301 -32.965 1.00 91.94 533 SER A C 1
ATOM 3904 O O . SER A 1 533 ? 6.903 -12.961 -33.857 1.00 91.94 533 SER A O 1
ATOM 3906 N N . TYR A 1 534 ? 5.086 -12.555 -32.597 1.00 95.94 534 TYR A N 1
ATOM 3907 C CA . TYR A 1 534 ? 4.778 -11.247 -33.170 1.00 95.94 534 TYR A CA 1
ATOM 3908 C C . TYR A 1 534 ? 4.176 -10.334 -32.104 1.00 95.94 534 TYR A C 1
ATOM 3910 O O . TYR A 1 534 ? 3.319 -10.760 -31.333 1.00 95.94 534 TYR A O 1
ATOM 3918 N N . SER A 1 535 ? 4.620 -9.079 -32.065 1.00 94.56 535 SER A N 1
ATOM 3919 C CA . SER A 1 535 ? 4.053 -8.048 -31.194 1.00 94.56 535 SER A CA 1
ATOM 3920 C C . SER A 1 535 ? 3.168 -7.143 -32.037 1.00 94.56 535 SER A C 1
ATOM 3922 O O . SER A 1 535 ? 3.665 -6.406 -32.889 1.00 94.56 535 SER A O 1
ATOM 3924 N N . ASP A 1 536 ? 1.860 -7.217 -31.824 1.00 96.19 536 ASP A N 1
ATOM 3925 C CA . ASP A 1 536 ? 0.897 -6.384 -32.527 1.00 96.19 536 ASP A CA 1
ATOM 3926 C C . ASP A 1 536 ? 0.570 -5.142 -31.695 1.00 96.19 536 ASP A C 1
ATOM 3928 O O . ASP A 1 536 ? 0.220 -5.247 -30.520 1.00 96.19 536 ASP A O 1
ATOM 3932 N N . THR A 1 537 ? 0.707 -3.959 -32.291 1.00 92.50 537 THR A N 1
ATOM 3933 C CA . THR A 1 537 ? 0.693 -2.660 -31.597 1.00 92.50 537 THR A CA 1
ATOM 3934 C C . THR A 1 537 ? -0.292 -1.685 -32.242 1.00 92.50 537 THR A C 1
ATOM 3936 O O . THR A 1 537 ? -0.730 -1.870 -33.377 1.00 92.50 537 THR A O 1
ATOM 3939 N N . GLY A 1 538 ? -0.664 -0.630 -31.509 1.00 88.62 538 GLY A N 1
ATOM 3940 C CA . GLY A 1 538 ? -1.638 0.361 -31.984 1.00 88.62 538 GLY A CA 1
ATOM 3941 C C . GLY A 1 538 ? -3.087 -0.133 -31.931 1.00 88.62 538 GLY A C 1
ATOM 3942 O O . GLY A 1 538 ? -3.947 0.392 -32.636 1.00 88.62 538 GLY A O 1
ATOM 3943 N N . LEU A 1 539 ? -3.360 -1.149 -31.109 1.00 92.69 539 LEU A N 1
ATOM 3944 C CA . LEU A 1 539 ? -4.699 -1.691 -30.902 1.00 92.69 539 LEU A CA 1
ATOM 3945 C C . LEU A 1 539 ? -5.567 -0.740 -30.072 1.00 92.69 539 LEU A C 1
ATOM 3947 O O . LEU A 1 539 ? -5.074 0.008 -29.229 1.00 92.69 539 LEU A O 1
ATOM 3951 N N . THR A 1 540 ? -6.878 -0.804 -30.274 1.00 87.31 540 THR A N 1
ATOM 3952 C CA . THR A 1 540 ? -7.855 -0.132 -29.415 1.00 87.31 540 THR A CA 1
ATOM 3953 C C . THR A 1 540 ? -7.945 -0.864 -28.072 1.00 87.31 540 THR A C 1
ATOM 3955 O O . THR A 1 540 ? -7.901 -2.094 -28.026 1.00 87.31 540 THR A O 1
ATOM 3958 N N . LYS A 1 541 ? -8.062 -0.112 -26.973 1.00 81.94 541 LYS A N 1
ATOM 3959 C CA . LYS A 1 541 ? -8.217 -0.641 -25.606 1.00 81.94 541 LYS A CA 1
ATOM 3960 C C . LYS A 1 541 ? -9.558 -1.335 -25.384 1.00 81.94 541 LYS A C 1
ATOM 3962 O O . LYS A 1 541 ? -10.528 -1.008 -26.067 1.00 81.94 541 LYS A O 1
ATOM 3967 N N . SER A 1 542 ? -9.613 -2.260 -24.424 1.00 78.19 542 SER A N 1
ATOM 3968 C CA . SER A 1 542 ? -10.826 -3.015 -24.059 1.00 78.19 542 SER A CA 1
ATOM 3969 C C . SER A 1 542 ? -11.572 -3.627 -25.259 1.00 78.19 542 SER A C 1
ATOM 3971 O O . SER A 1 542 ? -12.797 -3.716 -25.258 1.00 78.19 542 SER A O 1
ATOM 3973 N N . THR A 1 543 ? -10.843 -3.993 -26.315 1.00 88.44 543 THR A N 1
ATOM 3974 C CA . THR A 1 543 ? -11.395 -4.420 -27.605 1.00 88.44 543 THR A CA 1
ATOM 3975 C C . THR A 1 543 ? -11.000 -5.865 -27.871 1.00 88.44 543 THR A C 1
ATOM 3977 O O . THR A 1 543 ? -9.842 -6.251 -27.693 1.00 88.44 543 THR A O 1
ATOM 3980 N N . GLU A 1 544 ? -11.968 -6.674 -28.292 1.00 92.50 544 GLU A N 1
ATOM 3981 C CA . GLU A 1 544 ? -11.737 -8.065 -28.666 1.00 92.50 544 GLU A CA 1
ATOM 3982 C C . GLU A 1 544 ? -11.170 -8.154 -30.092 1.00 92.50 544 GLU A C 1
ATOM 3984 O O . GLU A 1 544 ? -11.775 -7.677 -31.053 1.00 92.50 544 GLU A O 1
ATOM 3989 N N . TYR A 1 545 ? -10.016 -8.802 -30.227 1.00 95.19 545 TYR A N 1
ATOM 3990 C CA . TYR A 1 545 ? -9.353 -9.088 -31.494 1.00 95.19 545 TYR A CA 1
ATOM 3991 C C . TYR A 1 545 ? -9.224 -10.592 -31.710 1.00 95.19 545 TYR A C 1
ATOM 3993 O O . TYR A 1 545 ? -9.058 -11.369 -30.768 1.00 95.19 545 TYR A O 1
ATOM 4001 N N . ARG A 1 546 ? -9.265 -10.997 -32.979 1.00 96.69 546 ARG A N 1
ATOM 4002 C CA . ARG A 1 546 ? -9.114 -12.378 -33.442 1.00 96.69 546 ARG A CA 1
ATOM 4003 C C . ARG A 1 546 ? -7.918 -12.480 -34.377 1.00 96.69 546 ARG A C 1
ATOM 4005 O O . ARG A 1 546 ? -7.744 -11.607 -35.228 1.00 96.69 546 ARG A O 1
ATOM 4012 N N . TYR A 1 547 ? -7.139 -13.551 -34.241 1.00 97.69 547 TYR A N 1
ATOM 4013 C CA . TYR A 1 547 ? -5.888 -13.761 -34.971 1.00 97.69 547 TYR A CA 1
ATOM 4014 C C . TYR A 1 547 ? -5.750 -15.178 -35.537 1.00 97.69 547 TYR A C 1
ATOM 4016 O O . TYR A 1 547 ? -6.187 -16.137 -34.904 1.00 97.69 547 TYR A O 1
ATOM 4024 N N . TYR A 1 548 ? -5.070 -15.302 -36.681 1.00 97.19 548 TYR A N 1
ATOM 4025 C CA . TYR A 1 548 ? -4.438 -16.543 -37.153 1.00 97.19 548 TYR A CA 1
ATOM 4026 C C . TYR A 1 548 ? -3.084 -16.243 -37.819 1.00 97.19 548 TYR A C 1
ATOM 4028 O O . TYR A 1 548 ? -2.790 -15.095 -38.169 1.00 97.19 548 TYR A O 1
ATOM 4036 N N . VAL A 1 549 ? -2.266 -17.281 -38.014 1.00 97.31 549 VAL A N 1
ATOM 4037 C CA . VAL A 1 549 ? -0.919 -17.195 -38.609 1.00 97.31 549 VAL A CA 1
ATOM 4038 C C . VAL A 1 549 ? -0.740 -18.267 -39.698 1.00 97.31 549 VAL A C 1
ATOM 4040 O O . VAL A 1 549 ? -1.324 -19.346 -39.604 1.00 97.31 549 VAL A O 1
ATOM 4043 N N . SER A 1 550 ? 0.055 -17.982 -40.731 1.00 97.00 550 SER A N 1
ATOM 4044 C CA . SER A 1 550 ? 0.581 -18.956 -41.714 1.00 97.00 550 SER A CA 1
ATOM 4045 C C . SER A 1 550 ? 2.098 -18.820 -41.859 1.00 97.00 550 SER A C 1
ATOM 4047 O O . SER A 1 550 ? 2.653 -17.791 -41.482 1.00 97.00 550 SER A O 1
ATOM 4049 N N . ALA A 1 551 ? 2.765 -19.845 -42.391 1.00 95.56 551 ALA A N 1
ATOM 4050 C CA . ALA A 1 551 ? 4.212 -19.884 -42.627 1.00 95.56 551 ALA A CA 1
ATOM 4051 C C . ALA A 1 551 ? 4.558 -19.764 -44.119 1.00 95.56 551 ALA A C 1
ATOM 4053 O O . ALA A 1 551 ? 3.706 -20.028 -44.967 1.00 95.56 551 ALA A O 1
ATOM 4054 N N . VAL A 1 552 ? 5.794 -19.364 -44.425 1.00 92.69 552 VAL A N 1
ATOM 4055 C CA . VAL A 1 552 ? 6.333 -19.172 -45.782 1.00 92.69 552 VAL A CA 1
ATOM 4056 C C . VAL A 1 552 ? 7.787 -19.658 -45.845 1.00 92.69 552 VAL A C 1
ATOM 4058 O O . VAL A 1 552 ? 8.554 -19.380 -44.922 1.00 92.69 552 VAL A O 1
ATOM 4061 N N . ASP A 1 553 ? 8.168 -20.368 -46.907 1.00 89.19 553 ASP A N 1
ATOM 4062 C CA . ASP A 1 553 ? 9.534 -20.875 -47.151 1.00 89.19 553 ASP A CA 1
ATOM 4063 C C . ASP A 1 553 ? 10.428 -19.903 -47.964 1.00 89.19 553 ASP A C 1
ATOM 4065 O O . ASP A 1 553 ? 10.101 -18.727 -48.145 1.00 89.19 553 ASP A O 1
ATOM 4069 N N . ALA A 1 554 ? 11.605 -20.363 -48.406 1.00 74.56 554 ALA A N 1
ATOM 4070 C CA . ALA A 1 554 ? 12.557 -19.581 -49.206 1.00 74.56 554 ALA A CA 1
ATOM 4071 C C . ALA A 1 554 ? 12.228 -19.507 -50.711 1.00 74.56 554 ALA A C 1
ATOM 4073 O O . ALA A 1 554 ? 12.679 -18.579 -51.386 1.00 74.56 554 ALA A O 1
ATOM 4074 N N . ALA A 1 555 ? 11.457 -20.461 -51.236 1.00 71.75 555 ALA A N 1
ATOM 4075 C CA . ALA A 1 555 ? 10.944 -20.474 -52.606 1.00 71.75 555 ALA A CA 1
ATOM 4076 C C . ALA A 1 555 ? 9.666 -19.618 -52.764 1.00 71.75 555 ALA A C 1
ATOM 4078 O O . ALA A 1 555 ? 9.318 -19.213 -53.874 1.00 71.75 555 ALA A O 1
ATOM 4079 N N . GLY A 1 556 ? 9.008 -19.283 -51.650 1.00 78.50 556 GLY A N 1
ATOM 4080 C CA . GLY A 1 556 ? 7.841 -18.416 -51.553 1.00 78.50 556 GLY A CA 1
ATOM 4081 C C . GLY A 1 556 ? 6.504 -19.139 -51.374 1.00 78.50 556 GLY A C 1
ATOM 4082 O O . GLY A 1 556 ? 5.469 -18.471 -51.479 1.00 78.50 556 GLY A O 1
ATOM 4083 N N . ASN A 1 557 ? 6.473 -20.453 -51.110 1.00 81.81 557 ASN A N 1
ATOM 4084 C CA . ASN A 1 557 ? 5.201 -21.150 -50.899 1.00 81.81 557 ASN A CA 1
ATOM 4085 C C . ASN A 1 557 ? 4.648 -20.846 -49.496 1.00 81.81 557 ASN A C 1
ATOM 4087 O O . ASN A 1 557 ? 5.391 -20.659 -48.536 1.00 81.81 557 ASN A O 1
ATOM 4091 N N . GLU A 1 558 ? 3.321 -20.757 -49.372 1.00 93.56 558 GLU A N 1
ATOM 4092 C CA . GLU A 1 558 ? 2.643 -20.392 -48.122 1.00 93.56 558 GLU A CA 1
ATOM 4093 C C . GLU A 1 558 ? 1.763 -21.533 -47.601 1.00 93.56 558 GLU A C 1
ATOM 4095 O O . GLU A 1 558 ? 1.002 -22.143 -48.354 1.00 93.56 558 GLU A O 1
ATOM 4100 N N . SER A 1 559 ? 1.824 -21.781 -46.292 1.00 95.75 559 SER A N 1
ATOM 4101 C CA . SER A 1 559 ? 1.078 -22.852 -45.636 1.00 95.75 559 SER A CA 1
ATOM 4102 C C . SER A 1 559 ? -0.383 -22.516 -45.314 1.00 95.75 559 SER A C 1
ATOM 4104 O O . SER A 1 559 ? -0.832 -21.363 -45.339 1.00 95.75 559 SER A O 1
ATOM 4106 N N . ALA A 1 560 ? -1.148 -23.554 -44.962 1.00 93.38 560 ALA A N 1
ATOM 4107 C CA . ALA A 1 560 ? -2.494 -23.394 -44.422 1.00 93.38 560 ALA A CA 1
ATOM 4108 C C . ALA A 1 560 ? -2.491 -22.601 -43.096 1.00 93.38 560 ALA A C 1
ATOM 4110 O O . ALA A 1 560 ? -1.498 -22.543 -42.369 1.00 93.38 560 ALA A O 1
ATOM 4111 N N . LYS A 1 561 ? -3.623 -21.961 -42.784 1.00 94.44 561 LYS A N 1
ATOM 4112 C CA . LYS A 1 561 ? -3.758 -21.076 -41.616 1.00 94.44 561 LYS A CA 1
ATOM 4113 C C . LYS A 1 561 ? -3.883 -21.870 -40.313 1.00 94.44 561 LYS A C 1
ATOM 4115 O O . LYS A 1 561 ? -4.489 -22.940 -40.294 1.00 94.44 561 LYS A O 1
ATOM 4120 N N . SER A 1 562 ? -3.378 -21.306 -39.218 1.00 96.38 562 SER A N 1
ATOM 4121 C CA . SER A 1 562 ? -3.640 -21.796 -37.862 1.00 96.38 562 SER A CA 1
ATOM 4122 C C . SER A 1 562 ? -5.127 -21.700 -37.490 1.00 96.38 562 SER A C 1
ATOM 4124 O O . SER A 1 562 ? -5.900 -20.961 -38.104 1.00 96.38 562 SER A O 1
ATOM 4126 N N . MET A 1 563 ? -5.514 -22.365 -36.397 1.00 89.38 563 MET A N 1
ATOM 4127 C CA . MET A 1 563 ? -6.784 -22.079 -35.719 1.00 89.38 563 MET A CA 1
ATOM 4128 C C . MET A 1 563 ? -6.860 -20.603 -35.294 1.00 89.38 563 MET A C 1
ATOM 4130 O O . MET A 1 563 ? -5.832 -19.987 -34.990 1.00 89.38 563 MET A O 1
ATOM 4134 N N . VAL A 1 564 ? -8.078 -20.053 -35.257 1.00 94.38 564 VAL A N 1
ATOM 4135 C CA . VAL A 1 564 ? -8.327 -18.676 -34.805 1.00 94.38 564 VAL A CA 1
ATOM 4136 C C . VAL A 1 564 ? -8.301 -18.603 -33.282 1.00 94.38 564 VAL A C 1
ATOM 4138 O O . VAL A 1 564 ? -8.974 -19.383 -32.610 1.00 94.38 564 VAL A O 1
ATOM 4141 N N . VAL A 1 565 ? -7.577 -17.623 -32.746 1.00 95.12 565 VAL A N 1
ATOM 4142 C CA . VAL A 1 565 ? -7.508 -17.328 -31.308 1.00 95.12 565 VAL A CA 1
ATOM 4143 C C . VAL A 1 565 ? -8.031 -15.919 -31.055 1.00 95.12 565 VAL A C 1
ATOM 4145 O O . VAL A 1 565 ? -7.754 -15.007 -31.836 1.00 95.12 565 VAL A O 1
ATOM 4148 N N . GLN A 1 566 ? -8.794 -15.740 -29.975 1.00 94.44 566 GLN A N 1
ATOM 4149 C CA . GLN A 1 566 ? -9.333 -14.444 -29.561 1.00 94.44 566 GLN A CA 1
ATOM 4150 C C . GLN A 1 566 ? -8.651 -13.930 -28.292 1.00 94.44 566 GLN A C 1
ATOM 4152 O O . GLN A 1 566 ? -8.284 -14.709 -27.414 1.00 94.44 566 GLN A O 1
ATOM 4157 N N . VAL A 1 567 ? -8.508 -12.612 -28.195 1.00 93.38 567 VAL A N 1
ATOM 4158 C CA . VAL A 1 567 ? -7.922 -11.905 -27.052 1.00 93.38 567 VAL A CA 1
ATOM 4159 C C . VAL A 1 567 ? -8.648 -10.575 -26.871 1.00 93.38 567 VAL A C 1
ATOM 4161 O O . VAL A 1 567 ? -9.004 -9.931 -27.854 1.00 93.38 567 VAL A O 1
ATOM 4164 N N . THR A 1 568 ? -8.856 -10.134 -25.633 1.00 89.06 568 THR A N 1
ATOM 4165 C CA . THR A 1 568 ? -9.340 -8.773 -25.349 1.00 89.06 568 THR A CA 1
ATOM 4166 C C . THR A 1 568 ? -8.171 -7.937 -24.847 1.00 89.06 568 THR A C 1
ATOM 4168 O O . THR A 1 568 ? -7.473 -8.362 -23.926 1.00 89.06 568 THR A O 1
ATOM 4171 N N . THR A 1 569 ? -7.917 -6.781 -25.464 1.00 83.19 569 THR A N 1
ATOM 4172 C CA . THR A 1 569 ? -6.879 -5.846 -24.996 1.00 83.19 569 THR A CA 1
ATOM 4173 C C . THR A 1 569 ? -7.201 -5.323 -23.599 1.00 83.19 569 THR A C 1
ATOM 4175 O O . THR A 1 569 ? -8.365 -5.230 -23.207 1.00 83.19 569 THR A O 1
ATOM 4178 N N . GLN A 1 570 ? -6.167 -4.977 -22.829 1.00 76.12 570 GLN A N 1
ATOM 4179 C CA . GLN A 1 570 ? -6.356 -4.489 -21.462 1.00 76.12 570 GLN A CA 1
ATOM 4180 C C . GLN A 1 570 ? -7.138 -3.156 -21.449 1.00 76.12 570 GLN A C 1
ATOM 4182 O O . GLN A 1 570 ? -7.175 -2.420 -22.443 1.00 76.12 570 GLN A O 1
ATOM 4187 N N . GLY A 1 571 ? -7.756 -2.828 -20.311 1.00 63.94 571 GLY A N 1
ATOM 4188 C CA . GLY A 1 571 ? -8.280 -1.480 -20.061 1.00 63.94 571 GLY A CA 1
ATOM 4189 C C . GLY A 1 571 ? -7.152 -0.448 -19.973 1.00 63.94 571 GLY A C 1
ATOM 4190 O O . GLY A 1 571 ? -5.983 -0.811 -19.874 1.00 63.94 571 GLY A O 1
ATOM 4191 N N . SER A 1 572 ? -7.474 0.849 -19.998 1.00 55.91 572 SER A N 1
ATOM 4192 C CA . SER A 1 572 ? -6.464 1.874 -19.681 1.00 55.91 572 SER A CA 1
ATOM 4193 C C . SER A 1 572 ? -5.912 1.636 -18.271 1.00 55.91 572 SER A C 1
ATOM 4195 O O . SER A 1 572 ? -6.689 1.449 -17.338 1.00 55.91 572 SER A O 1
ATOM 4197 N N . GLY A 1 573 ? -4.584 1.677 -18.120 1.00 53.62 573 GLY A N 1
ATOM 4198 C CA . GLY A 1 573 ? -3.944 1.661 -16.803 1.00 53.62 573 GLY A CA 1
ATOM 4199 C C . GLY A 1 573 ? -4.294 2.901 -15.960 1.00 53.62 573 GLY A C 1
ATOM 4200 O O . GLY A 1 573 ? -4.973 3.805 -16.462 1.00 53.62 573 GLY A O 1
ATOM 4201 N N . PRO A 1 574 ? -3.814 2.965 -14.701 1.00 53.22 574 PRO A N 1
ATOM 4202 C CA . PRO A 1 574 ? -4.164 4.023 -13.758 1.00 53.22 574 PRO A CA 1
ATOM 4203 C C . PRO A 1 574 ? -3.997 5.425 -14.350 1.00 53.22 574 PRO A C 1
ATOM 4205 O O . PRO A 1 574 ? -2.894 5.848 -14.697 1.00 53.22 574 PRO A O 1
ATOM 4208 N N . THR A 1 575 ? -5.112 6.139 -14.493 1.00 65.75 575 THR A N 1
ATOM 4209 C CA . THR A 1 575 ? -5.139 7.482 -15.075 1.00 65.75 575 THR A CA 1
ATOM 4210 C C . THR A 1 575 ? -5.039 8.511 -13.957 1.00 65.75 575 THR A C 1
ATOM 4212 O O . THR A 1 575 ? -6.014 8.765 -13.251 1.00 65.75 575 THR A O 1
ATOM 4215 N N . THR A 1 576 ? -3.860 9.109 -13.786 1.00 72.75 576 THR A N 1
ATOM 4216 C CA . THR A 1 576 ? -3.640 10.155 -12.778 1.00 72.75 576 THR A CA 1
ATOM 4217 C C . THR A 1 576 ? -4.007 11.531 -13.334 1.00 72.75 576 THR A C 1
ATOM 4219 O O . THR A 1 576 ? -3.417 11.985 -14.313 1.00 72.75 576 THR A O 1
ATOM 4222 N N . VAL A 1 577 ? -4.954 12.219 -12.693 1.00 81.06 577 VAL A N 1
ATOM 4223 C CA . VAL A 1 577 ? -5.457 13.541 -13.099 1.00 81.06 577 VAL A CA 1
ATOM 4224 C C . VAL A 1 577 ? -5.126 14.569 -12.022 1.00 81.06 577 VAL A C 1
ATOM 4226 O O . VAL A 1 577 ? -5.640 14.489 -10.911 1.00 81.06 577 VAL A O 1
ATOM 4229 N N . GLY A 1 578 ? -4.285 15.553 -12.348 1.00 79.81 578 GLY A N 1
ATOM 4230 C CA . GLY A 1 578 ? -4.015 16.696 -11.471 1.00 79.81 578 GLY A CA 1
ATOM 4231 C C . GLY A 1 578 ? -5.161 17.710 -11.497 1.00 79.81 578 GLY A C 1
ATOM 4232 O O . GLY A 1 578 ? -5.620 18.102 -12.569 1.00 79.81 578 GLY A O 1
ATOM 4233 N N . VAL A 1 579 ? -5.616 18.152 -10.326 1.00 89.50 579 VAL A N 1
ATOM 4234 C CA . VAL A 1 579 ? -6.760 19.059 -10.165 1.00 89.50 579 VAL A CA 1
ATOM 4235 C C . VAL A 1 579 ? -6.383 20.224 -9.253 1.00 89.50 579 VAL A C 1
ATOM 4237 O O . VAL A 1 579 ? -5.857 20.005 -8.172 1.00 89.50 579 VAL A O 1
ATOM 4240 N N . VAL A 1 580 ? -6.692 21.458 -9.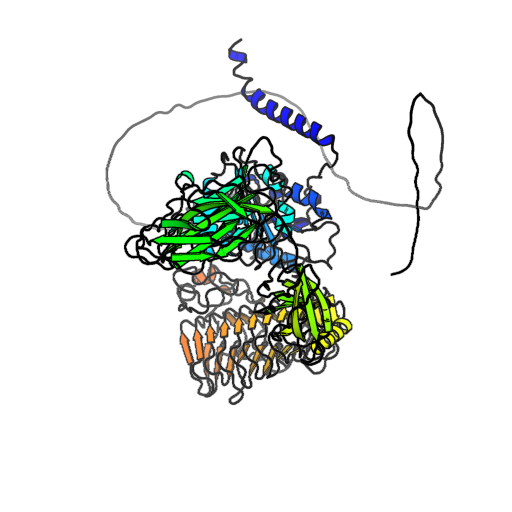670 1.00 89.31 580 VAL A N 1
ATOM 4241 C CA . VAL A 1 580 ? -6.390 22.708 -8.928 1.00 89.31 580 VAL A CA 1
ATOM 4242 C C . VAL A 1 580 ? -7.633 23.554 -8.606 1.00 89.31 580 VAL A C 1
ATOM 4244 O O . VAL A 1 580 ? -7.520 24.663 -8.092 1.00 89.31 580 VAL A O 1
ATOM 4247 N N . SER A 1 581 ? -8.834 23.091 -8.969 1.00 92.06 581 SER A N 1
ATOM 4248 C CA . SER A 1 581 ? -10.090 23.822 -8.744 1.00 92.06 581 SER A CA 1
ATOM 4249 C C . SER A 1 581 ? -11.296 22.886 -8.642 1.00 92.06 581 SER A C 1
ATOM 4251 O O . SER A 1 581 ? -11.250 21.752 -9.115 1.00 92.06 581 SER A O 1
ATOM 4253 N N . VAL A 1 582 ? -12.408 23.380 -8.085 1.00 95.06 582 VAL A N 1
ATOM 4254 C CA . VAL A 1 582 ? -13.678 22.629 -7.988 1.00 95.06 582 VAL A CA 1
ATOM 4255 C C . VAL A 1 582 ? -14.225 22.251 -9.368 1.00 95.06 582 VAL A C 1
ATOM 4257 O O . VAL A 1 582 ? -14.661 21.123 -9.557 1.00 95.06 582 VAL A O 1
ATOM 4260 N N . SER A 1 583 ? -14.134 23.142 -10.362 1.00 94.12 583 SER A N 1
ATOM 4261 C CA . SER A 1 583 ? -14.528 22.825 -11.747 1.00 94.12 583 SER A CA 1
ATOM 4262 C C . SER A 1 583 ? -13.661 21.705 -12.346 1.00 94.12 583 SER A C 1
ATOM 4264 O O . SER A 1 583 ? -14.170 20.791 -12.998 1.00 94.12 583 SER A O 1
ATOM 4266 N N . GLY A 1 584 ? -12.356 21.712 -12.043 1.00 92.44 584 GLY A N 1
ATOM 4267 C CA . GLY A 1 584 ? -11.446 20.619 -12.390 1.00 92.44 584 GLY A CA 1
ATOM 4268 C C . GLY A 1 584 ? -11.817 19.296 -11.713 1.00 92.44 584 GLY A C 1
ATOM 4269 O O . GLY A 1 584 ? -11.794 18.263 -12.373 1.00 92.44 584 GLY A O 1
ATOM 4270 N N . LEU A 1 585 ? -12.226 19.324 -10.440 1.00 95.88 585 LEU A N 1
ATOM 4271 C CA . LEU A 1 585 ? -12.669 18.137 -9.697 1.00 95.88 585 LEU A CA 1
ATOM 4272 C C . LEU A 1 585 ? -13.959 17.546 -10.280 1.00 95.88 585 LEU A C 1
ATOM 4274 O O . LEU A 1 585 ? -14.016 16.351 -10.556 1.00 95.88 585 LEU A O 1
ATOM 4278 N N . ILE A 1 586 ? -14.960 18.391 -10.544 1.00 96.62 586 ILE A N 1
ATOM 4279 C CA . ILE A 1 586 ? -16.211 18.011 -11.219 1.00 96.62 586 ILE A CA 1
ATOM 4280 C C . ILE A 1 586 ? -15.905 17.351 -12.572 1.00 96.62 586 ILE A C 1
ATOM 4282 O O . ILE A 1 586 ? -16.431 16.283 -12.881 1.00 96.62 586 ILE A O 1
ATOM 4286 N N . THR A 1 587 ? -15.014 17.958 -13.359 1.00 93.69 587 THR A N 1
ATOM 4287 C CA . THR A 1 587 ? -14.592 17.432 -14.666 1.00 93.69 587 THR A CA 1
ATOM 4288 C C . THR A 1 587 ? -13.870 16.088 -14.529 1.00 93.69 587 THR A C 1
ATOM 4290 O O . THR A 1 587 ? -14.164 15.159 -15.276 1.00 93.69 587 THR A O 1
ATOM 4293 N N . ALA A 1 588 ? -12.965 15.948 -13.557 1.00 91.75 588 ALA A N 1
ATOM 4294 C CA . ALA A 1 588 ? -12.222 14.714 -13.318 1.00 91.75 588 ALA A CA 1
ATOM 4295 C C . ALA A 1 588 ? -13.138 13.550 -12.898 1.00 91.75 588 ALA A C 1
ATOM 4297 O O . ALA A 1 588 ? -13.011 12.462 -13.457 1.00 91.75 588 ALA A O 1
ATOM 4298 N N . ILE A 1 589 ? -14.097 13.781 -11.990 1.00 95.12 589 ILE A N 1
ATOM 4299 C CA . ILE A 1 589 ? -15.060 12.746 -11.571 1.00 95.12 589 ILE A CA 1
ATOM 4300 C C . ILE A 1 589 ? -15.971 12.350 -12.742 1.00 95.12 589 ILE A C 1
ATOM 4302 O O . ILE A 1 589 ? -16.156 11.163 -12.999 1.00 95.12 589 ILE A O 1
ATOM 4306 N N . ASN A 1 590 ? -16.483 13.315 -13.512 1.00 95.31 590 ASN A N 1
ATOM 4307 C CA . ASN A 1 590 ? -17.304 13.019 -14.692 1.00 95.31 590 ASN A CA 1
ATOM 4308 C C . ASN A 1 590 ? -16.533 12.218 -15.758 1.00 95.31 590 ASN A C 1
ATOM 4310 O O . ASN A 1 590 ? -17.087 11.291 -16.346 1.00 95.31 590 ASN A O 1
ATOM 4314 N N . ASN A 1 591 ? -15.249 12.522 -15.975 1.00 87.44 591 ASN A N 1
ATOM 4315 C CA . ASN A 1 591 ? -14.397 11.778 -16.907 1.00 87.44 591 ASN A CA 1
ATOM 4316 C C . ASN A 1 591 ? -14.093 10.351 -16.419 1.00 87.44 591 ASN A C 1
ATOM 4318 O O . ASN A 1 591 ? -14.078 9.426 -17.236 1.00 87.44 591 ASN A O 1
ATOM 4322 N N . ALA A 1 592 ? -13.890 10.165 -15.108 1.00 88.06 592 ALA A N 1
ATOM 4323 C CA . ALA A 1 592 ? -13.745 8.848 -14.486 1.00 88.06 592 ALA A CA 1
ATOM 4324 C C . ALA A 1 592 ? -15.022 8.016 -14.681 1.00 88.06 592 ALA A C 1
ATOM 4326 O O . ALA A 1 592 ? -14.972 6.918 -15.230 1.00 88.06 592 ALA A O 1
ATOM 4327 N N . ASN A 1 593 ? -16.182 8.587 -14.336 1.00 92.56 593 ASN A N 1
ATOM 4328 C CA . ASN A 1 593 ? -17.504 7.977 -14.509 1.00 92.56 593 ASN A CA 1
ATOM 4329 C C . ASN A 1 593 ? -17.796 7.578 -15.967 1.00 92.56 593 ASN A C 1
ATOM 4331 O O . ASN A 1 593 ? -18.395 6.535 -16.215 1.00 92.56 593 ASN A O 1
ATOM 4335 N N . ALA A 1 594 ? -17.347 8.378 -16.941 1.00 87.00 594 ALA A N 1
ATOM 4336 C CA . ALA A 1 594 ? -17.459 8.063 -18.366 1.00 87.00 594 ALA A CA 1
ATOM 4337 C C . ALA A 1 594 ? -16.490 6.955 -18.843 1.00 87.00 594 ALA A C 1
ATOM 4339 O O . ALA A 1 594 ? -16.621 6.471 -19.967 1.00 87.00 594 ALA A O 1
ATOM 4340 N N . SER A 1 595 ? -15.527 6.545 -18.009 1.00 77.69 595 SER A N 1
ATOM 4341 C CA . SER A 1 595 ? -14.486 5.551 -18.313 1.00 77.69 595 SER A CA 1
ATOM 4342 C C . SER A 1 595 ? -14.407 4.425 -17.258 1.00 77.69 595 SER A C 1
ATOM 4344 O O . SER A 1 595 ? -13.317 4.137 -16.762 1.00 77.69 595 SER A O 1
ATOM 4346 N N . PRO A 1 596 ? -15.512 3.724 -16.926 1.00 62.31 596 PRO A N 1
ATOM 4347 C CA . PRO A 1 596 ? -15.629 2.876 -15.727 1.00 62.31 596 PRO A CA 1
ATOM 4348 C C . PRO A 1 596 ? -14.772 1.592 -15.721 1.00 62.31 596 PRO A C 1
ATOM 4350 O O . PRO A 1 596 ? -14.846 0.813 -14.777 1.00 62.31 596 PRO A O 1
ATOM 4353 N N . SER A 1 597 ? -13.979 1.340 -16.768 1.00 57.84 597 SER A N 1
ATOM 4354 C CA . SER A 1 597 ? -13.038 0.209 -16.873 1.00 57.84 597 SER A CA 1
ATOM 4355 C C . SER A 1 597 ? -11.569 0.618 -16.687 1.00 57.84 597 SER A C 1
ATOM 4357 O O . SER A 1 597 ? -10.677 -0.140 -17.068 1.00 57.84 597 SER A O 1
ATOM 4359 N N . ALA A 1 598 ? -11.309 1.828 -16.187 1.00 60.72 598 ALA A N 1
ATOM 4360 C CA . ALA A 1 598 ? -9.969 2.348 -15.941 1.00 60.72 598 ALA A CA 1
ATOM 4361 C C . ALA A 1 598 ? -9.855 2.890 -14.510 1.00 60.72 598 ALA A C 1
ATOM 4363 O O . ALA A 1 598 ? -10.541 3.849 -14.150 1.00 60.72 598 ALA A O 1
ATOM 4364 N N . THR A 1 599 ? -8.939 2.318 -13.723 1.00 67.62 599 THR A N 1
ATOM 4365 C CA . THR A 1 599 ? -8.513 2.872 -12.430 1.00 67.62 599 THR A CA 1
ATOM 4366 C C . THR A 1 599 ? -8.167 4.350 -12.608 1.00 67.62 599 THR A C 1
ATOM 4368 O O . THR A 1 599 ? -7.394 4.703 -13.503 1.00 67.62 599 THR A O 1
ATOM 4371 N N . THR A 1 600 ? -8.729 5.230 -11.781 1.00 78.75 600 THR A N 1
ATOM 4372 C CA . THR A 1 600 ? -8.542 6.682 -11.930 1.00 78.75 600 THR A CA 1
ATOM 4373 C C . THR A 1 600 ? -8.088 7.296 -10.615 1.00 78.75 600 THR A C 1
ATOM 4375 O O . THR A 1 600 ? -8.734 7.123 -9.588 1.00 78.75 600 THR A O 1
ATOM 4378 N N . THR A 1 601 ? -6.982 8.039 -10.641 1.00 79.44 601 THR A N 1
ATOM 4379 C CA . THR A 1 601 ? -6.412 8.707 -9.464 1.00 79.44 601 THR A CA 1
ATOM 4380 C C . THR A 1 601 ? -6.515 10.219 -9.628 1.00 79.44 601 THR A C 1
ATOM 4382 O O . THR A 1 601 ? -5.738 10.843 -10.348 1.00 79.44 601 THR A O 1
ATOM 4385 N N . ILE A 1 602 ? -7.484 10.826 -8.955 1.00 88.88 602 ILE A N 1
ATOM 4386 C CA . ILE A 1 602 ? -7.717 12.268 -8.940 1.00 88.88 602 ILE A CA 1
ATOM 4387 C C . ILE A 1 602 ? -6.844 12.888 -7.842 1.00 88.88 602 ILE A C 1
ATOM 4389 O O . ILE A 1 602 ? -7.111 12.733 -6.652 1.00 88.88 602 ILE A O 1
ATOM 4393 N N . MET A 1 603 ? -5.790 13.588 -8.259 1.00 79.62 603 MET A N 1
ATOM 4394 C CA . MET A 1 603 ? -4.791 14.211 -7.391 1.00 79.62 603 MET A CA 1
ATOM 4395 C C . MET A 1 603 ? -5.094 15.698 -7.200 1.00 79.62 603 MET A C 1
ATOM 4397 O O . MET A 1 603 ? -4.805 16.530 -8.063 1.00 79.62 603 MET A O 1
ATOM 4401 N N . LEU A 1 604 ? -5.666 16.031 -6.047 1.00 83.69 604 LEU A N 1
ATOM 4402 C CA . LEU A 1 604 ? -6.016 17.388 -5.637 1.00 83.69 604 LEU A CA 1
ATOM 4403 C C . LEU A 1 604 ? -4.765 18.159 -5.202 1.00 83.69 604 LEU A C 1
ATOM 4405 O O . LEU A 1 604 ? -4.116 17.797 -4.223 1.00 83.69 604 LEU A O 1
ATOM 4409 N N . SER A 1 605 ? -4.423 19.235 -5.904 1.00 85.00 605 SER A N 1
ATOM 4410 C CA . SER A 1 605 ? -3.333 20.133 -5.519 1.00 85.00 605 SER A CA 1
ATOM 4411 C C . SER A 1 605 ? -3.624 20.867 -4.203 1.00 85.00 605 SER A C 1
ATOM 4413 O O . SER A 1 605 ? -4.798 21.096 -3.895 1.00 85.00 605 SER A O 1
ATOM 4415 N N . PRO A 1 606 ? -2.587 21.276 -3.442 1.00 82.00 606 PRO A N 1
ATOM 4416 C CA . PRO A 1 606 ? -2.758 21.963 -2.162 1.00 82.00 606 PRO A CA 1
ATOM 4417 C C . PRO A 1 606 ? -3.610 23.230 -2.315 1.00 82.00 606 PRO A C 1
ATOM 4419 O O . PRO A 1 606 ? -3.371 24.023 -3.227 1.00 82.00 606 PRO A O 1
ATOM 4422 N N . GLY A 1 607 ? -4.574 23.447 -1.419 1.00 84.44 607 GLY A N 1
ATOM 4423 C CA . GLY A 1 607 ? -5.443 24.624 -1.454 1.00 84.44 607 GLY A CA 1
ATOM 4424 C C . GLY A 1 607 ? -6.865 24.379 -0.950 1.00 84.44 607 GLY A C 1
ATOM 4425 O O . GLY A 1 607 ? -7.254 23.257 -0.621 1.00 84.44 607 GLY A O 1
ATOM 4426 N N . THR A 1 608 ? -7.650 25.459 -0.912 1.00 91.06 608 THR A N 1
ATOM 4427 C CA . THR A 1 608 ? -9.052 25.443 -0.475 1.00 91.06 608 THR A CA 1
ATOM 4428 C C . THR A 1 608 ? -10.002 25.464 -1.669 1.00 91.06 608 THR A C 1
ATOM 4430 O O . THR A 1 608 ? -10.047 26.414 -2.450 1.00 91.06 608 THR A O 1
ATOM 4433 N N . TYR A 1 609 ? -10.816 24.424 -1.761 1.00 93.50 609 TYR A N 1
ATOM 4434 C CA . TYR A 1 609 ? -11.824 24.174 -2.776 1.00 93.50 609 TYR A CA 1
ATOM 4435 C C . TYR A 1 609 ? -13.184 24.551 -2.187 1.00 93.50 609 TYR A C 1
ATOM 4437 O O . TYR A 1 609 ? -13.714 23.839 -1.339 1.00 93.50 609 TYR A O 1
ATOM 4445 N N . THR A 1 610 ? -13.743 25.691 -2.600 1.00 93.94 610 THR A N 1
ATOM 4446 C CA . THR A 1 610 ? -15.051 26.149 -2.096 1.00 93.94 610 THR A CA 1
ATOM 4447 C C . THR A 1 610 ? -16.174 25.419 -2.827 1.00 93.94 610 THR A C 1
ATOM 4449 O O . THR A 1 610 ? -16.499 25.746 -3.970 1.00 93.94 610 THR A O 1
ATOM 4452 N N . VAL A 1 611 ? -16.747 24.411 -2.176 1.00 93.38 611 VAL A N 1
ATOM 4453 C CA . VAL A 1 611 ? -17.835 23.589 -2.702 1.00 93.38 611 VAL A CA 1
ATOM 4454 C C . VAL A 1 611 ? -19.168 24.232 -2.305 1.00 93.38 611 VAL A C 1
ATOM 4456 O O . VAL A 1 611 ? -19.497 24.331 -1.127 1.00 93.38 611 VAL A O 1
ATOM 4459 N N . ASN A 1 612 ? -19.934 24.697 -3.295 1.00 91.38 612 ASN A N 1
ATOM 4460 C CA . ASN A 1 612 ? -21.237 25.354 -3.091 1.00 91.38 612 ASN A CA 1
ATOM 4461 C C . ASN A 1 612 ? -22.433 24.449 -3.445 1.00 91.38 612 ASN A C 1
ATOM 4463 O O . ASN A 1 612 ? -23.588 24.838 -3.296 1.00 91.38 612 ASN A O 1
ATOM 4467 N N . SER A 1 613 ? -22.178 23.252 -3.968 1.00 92.25 613 SER A N 1
ATOM 4468 C CA . SER A 1 613 ? -23.179 22.253 -4.361 1.00 92.25 613 SER A CA 1
ATOM 4469 C C . SER A 1 613 ? -22.516 20.870 -4.363 1.00 92.25 613 SER A C 1
ATOM 4471 O O . SER A 1 613 ? -21.301 20.828 -4.569 1.00 92.25 613 SER A O 1
ATOM 4473 N N . PRO A 1 614 ? -23.262 19.766 -4.161 1.00 93.88 614 PRO A N 1
ATOM 4474 C CA . PRO A 1 614 ? -22.711 18.410 -4.199 1.00 93.88 614 PRO A CA 1
ATOM 4475 C C . PRO A 1 614 ? -21.840 18.155 -5.433 1.00 93.88 614 PRO A C 1
ATOM 4477 O O . PRO A 1 614 ? -22.193 18.563 -6.544 1.00 93.88 614 PRO A O 1
ATOM 4480 N N . LEU A 1 615 ? -20.707 17.475 -5.247 1.00 96.44 615 LEU A N 1
ATOM 4481 C CA . LEU A 1 615 ? -19.893 17.005 -6.368 1.00 96.44 615 LEU A CA 1
ATOM 4482 C C . LEU A 1 615 ? -20.601 15.827 -7.070 1.00 96.44 615 LEU A C 1
ATOM 4484 O O . LEU A 1 615 ? -21.444 15.170 -6.454 1.00 96.44 615 LEU A O 1
ATOM 4488 N N . PRO A 1 616 ? -20.282 15.532 -8.346 1.00 97.50 616 PRO A N 1
ATOM 4489 C CA . PRO A 1 616 ? -20.899 14.417 -9.055 1.00 97.50 616 PRO A CA 1
ATOM 4490 C C . PRO A 1 616 ? -20.668 13.091 -8.323 1.00 97.50 616 PRO A C 1
ATOM 4492 O O . PRO A 1 616 ? -19.569 12.833 -7.831 1.00 97.50 616 PRO A O 1
ATOM 4495 N N . THR A 1 617 ? -21.693 12.240 -8.280 1.00 97.56 617 THR A N 1
ATOM 4496 C CA . THR A 1 617 ? -21.606 10.902 -7.683 1.00 97.56 617 THR A CA 1
ATOM 4497 C C . THR A 1 617 ? -20.507 10.082 -8.354 1.00 97.56 617 THR A C 1
ATOM 4499 O O . THR A 1 617 ? -20.490 9.948 -9.578 1.00 97.56 617 THR A O 1
ATOM 4502 N N . ILE A 1 618 ? -19.609 9.498 -7.566 1.00 96.50 618 ILE A N 1
ATOM 4503 C CA . ILE A 1 618 ? -18.574 8.585 -8.057 1.00 96.50 618 ILE A CA 1
ATOM 4504 C C . ILE A 1 618 ? -19.249 7.252 -8.389 1.00 96.50 618 ILE A C 1
ATOM 4506 O O . ILE A 1 618 ? -19.802 6.597 -7.508 1.00 96.50 618 ILE A O 1
ATOM 4510 N N . THR A 1 619 ? -19.218 6.871 -9.664 1.00 95.38 619 THR A N 1
ATOM 4511 C CA . THR A 1 619 ? -19.794 5.622 -10.202 1.00 95.38 619 THR A CA 1
ATOM 4512 C C . THR A 1 619 ? -18.747 4.740 -10.892 1.00 95.38 619 THR A C 1
ATOM 4514 O O . THR A 1 619 ? -19.005 3.567 -11.157 1.00 95.38 619 THR A O 1
ATOM 4517 N N . ALA A 1 620 ? -17.540 5.264 -11.132 1.00 85.94 620 ALA A N 1
ATOM 4518 C CA . ALA A 1 620 ? -16.387 4.475 -11.552 1.00 85.94 620 ALA A CA 1
ATOM 4519 C C . ALA A 1 620 ? -15.743 3.735 -10.368 1.00 85.94 620 ALA A C 1
ATOM 4521 O O . ALA A 1 620 ? -15.415 4.342 -9.344 1.00 85.94 620 ALA A O 1
ATOM 4522 N N . LYS A 1 621 ? -15.530 2.426 -10.537 1.00 81.00 621 LYS A N 1
ATOM 4523 C CA . LYS A 1 621 ? -14.781 1.586 -9.590 1.00 81.00 621 LYS A CA 1
ATOM 4524 C C . LYS A 1 621 ? -13.297 1.948 -9.592 1.00 81.00 621 LYS A C 1
ATOM 4526 O O . LYS A 1 621 ? -12.818 2.577 -10.533 1.00 81.00 621 LYS A O 1
ATOM 4531 N N . ASP A 1 622 ? -12.584 1.541 -8.544 1.00 77.00 622 ASP A N 1
ATOM 4532 C CA . ASP A 1 622 ? -11.133 1.751 -8.410 1.00 77.00 622 ASP A CA 1
ATOM 4533 C C . ASP A 1 622 ? -10.738 3.242 -8.553 1.00 77.00 622 ASP A C 1
ATOM 4535 O O . ASP A 1 622 ? -9.697 3.597 -9.118 1.00 77.00 622 ASP A O 1
ATOM 4539 N N . THR A 1 623 ? -11.614 4.138 -8.078 1.00 84.50 623 THR A N 1
ATOM 4540 C CA . THR A 1 623 ? -11.386 5.589 -8.080 1.00 84.50 623 THR A CA 1
ATOM 4541 C C . THR A 1 623 ? -10.683 6.000 -6.793 1.00 84.50 623 THR A C 1
ATOM 4543 O O . THR A 1 623 ? -11.219 5.830 -5.702 1.00 84.50 623 THR A O 1
ATOM 4546 N N . VAL A 1 624 ? -9.512 6.613 -6.916 1.00 82.81 624 VAL A N 1
ATOM 4547 C CA . VAL A 1 624 ? -8.783 7.236 -5.807 1.00 82.81 624 VAL A CA 1
ATOM 4548 C C . VAL A 1 624 ? -8.962 8.748 -5.908 1.00 82.81 624 VAL A C 1
ATOM 4550 O O . VAL A 1 624 ? -8.603 9.329 -6.930 1.00 82.81 624 VAL A O 1
ATOM 4553 N N . ILE A 1 625 ? -9.468 9.408 -4.867 1.00 92.06 625 ILE A N 1
ATOM 4554 C CA . ILE A 1 625 ? -9.420 10.870 -4.730 1.00 92.06 625 ILE A CA 1
ATOM 4555 C C . ILE A 1 625 ? -8.511 11.197 -3.553 1.00 92.06 625 ILE A C 1
ATOM 4557 O O . ILE A 1 625 ? -8.763 10.789 -2.423 1.00 92.06 625 ILE A O 1
ATOM 4561 N N . SER A 1 626 ? -7.426 11.912 -3.827 1.00 83.94 626 SER A N 1
ATOM 4562 C CA . SER A 1 626 ? -6.339 12.074 -2.868 1.00 83.94 626 SER A CA 1
ATOM 4563 C C . SER A 1 626 ? -5.644 13.423 -3.020 1.00 83.94 626 SER A C 1
ATOM 4565 O O . SER A 1 626 ? -5.592 13.982 -4.115 1.00 83.94 626 SER A O 1
ATOM 4567 N N . ALA A 1 627 ? -5.025 13.931 -1.953 1.00 69.38 627 ALA A N 1
ATOM 4568 C CA . ALA A 1 627 ? -4.090 15.048 -2.078 1.00 69.38 627 ALA A CA 1
ATOM 4569 C C . ALA A 1 627 ? -2.885 14.683 -2.975 1.00 69.38 627 ALA A C 1
ATOM 4571 O O . ALA A 1 627 ? -2.315 13.592 -2.873 1.00 69.38 627 ALA A O 1
ATOM 4572 N N . SER A 1 628 ? -2.453 15.606 -3.840 1.00 67.50 628 SER A N 1
ATOM 4573 C CA . SER A 1 628 ? -1.369 15.389 -4.814 1.00 67.50 628 SER A CA 1
ATOM 4574 C C . SER A 1 628 ? 0.006 15.170 -4.179 1.00 67.50 628 SER A C 1
ATOM 4576 O O . SER A 1 628 ? 0.930 14.682 -4.824 1.00 67.50 628 SER A O 1
ATOM 4578 N N . SER A 1 629 ? 0.139 15.582 -2.923 1.00 50.00 629 SER A N 1
ATOM 4579 C CA . SER A 1 629 ? 1.356 15.610 -2.124 1.00 50.00 629 SER A CA 1
ATOM 4580 C C . SER A 1 629 ? 0.985 15.297 -0.675 1.00 50.00 629 SER A C 1
ATOM 4582 O O . SER A 1 629 ? -0.070 15.704 -0.181 1.00 50.00 629 SER A O 1
ATOM 4584 N N . THR A 1 630 ? 1.811 14.523 0.019 1.00 41.72 630 THR A N 1
ATOM 4585 C CA . THR A 1 630 ? 1.520 14.115 1.400 1.00 41.72 630 THR A CA 1
ATOM 4586 C C . THR A 1 630 ? 1.719 15.275 2.375 1.00 41.72 630 THR A C 1
ATOM 4588 O O . THR A 1 630 ? 2.644 16.067 2.227 1.00 41.72 630 THR A O 1
ATOM 4591 N N . GLY A 1 631 ? 0.799 15.410 3.335 1.00 36.34 631 GLY A N 1
ATOM 4592 C CA . GLY A 1 631 ? 0.784 16.500 4.320 1.00 36.34 631 GLY A CA 1
ATOM 4593 C C . GLY A 1 631 ? 0.377 17.885 3.787 1.00 36.34 631 GLY A C 1
ATOM 4594 O O . GLY A 1 631 ? 0.151 18.810 4.562 1.00 36.34 631 GLY A O 1
ATOM 4595 N N . SER A 1 632 ? 0.178 18.031 2.476 1.00 45.34 632 SER A N 1
ATOM 4596 C CA . SER A 1 632 ? -0.398 19.247 1.904 1.00 45.34 632 SER A CA 1
ATOM 4597 C C . SER A 1 632 ? -1.881 19.395 2.239 1.00 45.34 632 SER A C 1
ATOM 4599 O O . SER A 1 632 ? -2.676 18.505 1.946 1.00 45.34 632 SER A O 1
ATOM 4601 N N . ALA A 1 633 ? -2.268 20.550 2.783 1.00 62.97 633 ALA A N 1
ATOM 4602 C CA . ALA A 1 633 ? -3.660 20.855 3.097 1.00 62.97 633 ALA A CA 1
ATOM 4603 C C . ALA A 1 633 ? -4.511 21.003 1.820 1.00 62.97 633 ALA A C 1
ATOM 4605 O O . ALA A 1 633 ? -4.520 22.050 1.169 1.00 62.97 633 ALA A O 1
ATOM 4606 N N . VAL A 1 634 ? -5.249 19.948 1.482 1.00 83.50 634 VAL A N 1
ATOM 4607 C CA . VAL A 1 634 ? -6.370 19.983 0.539 1.00 83.50 634 VAL A CA 1
ATOM 4608 C C . VAL A 1 634 ? -7.646 20.130 1.349 1.00 83.50 634 VAL A C 1
ATOM 4610 O O . VAL A 1 634 ? -8.020 19.210 2.073 1.00 83.50 634 VAL A O 1
ATOM 4613 N N . VAL A 1 635 ? -8.305 21.282 1.241 1.00 87.31 635 VAL A N 1
ATOM 4614 C CA . VAL A 1 635 ? -9.511 21.597 2.016 1.00 87.31 635 VAL A CA 1
ATOM 4615 C C . VAL A 1 635 ? -10.719 21.670 1.088 1.00 87.31 635 VAL A C 1
ATOM 4617 O O . VAL A 1 635 ? -10.847 22.625 0.326 1.00 87.31 635 VAL A O 1
ATOM 4620 N N . LEU A 1 636 ? -11.633 20.705 1.165 1.00 92.56 636 LEU A N 1
ATOM 4621 C CA . LEU A 1 636 ? -12.970 20.815 0.583 1.00 92.56 636 LEU A CA 1
ATOM 4622 C C . LEU A 1 636 ? -13.856 21.587 1.571 1.00 92.56 636 LEU A C 1
ATOM 4624 O O . LEU A 1 636 ? -14.384 21.021 2.526 1.00 92.56 636 LEU A O 1
ATOM 4628 N N . ASN A 1 637 ? -13.979 22.900 1.369 1.00 90.94 637 ASN A N 1
ATOM 4629 C CA . ASN A 1 637 ? -14.793 23.775 2.212 1.00 90.94 637 ASN A CA 1
ATOM 4630 C C . ASN A 1 637 ? -16.220 23.852 1.659 1.00 90.94 637 ASN A C 1
ATOM 4632 O O . ASN A 1 637 ? -16.460 24.493 0.636 1.00 90.94 637 ASN A O 1
ATOM 4636 N N . ALA A 1 638 ? -17.155 23.217 2.356 1.00 89.69 638 ALA A N 1
ATOM 4637 C CA . ALA A 1 638 ? -18.551 23.060 1.972 1.00 89.69 638 ALA A CA 1
ATOM 4638 C C . ALA A 1 638 ? -19.510 24.027 2.697 1.00 89.69 638 ALA A C 1
ATOM 4640 O O . ALA A 1 638 ? -20.724 23.830 2.671 1.00 89.69 638 ALA A O 1
ATOM 4641 N N . ALA A 1 639 ? -18.999 25.108 3.307 1.00 83.38 639 ALA A N 1
ATOM 4642 C CA . ALA A 1 639 ? -19.807 26.078 4.064 1.00 83.38 639 ALA A CA 1
ATOM 4643 C C . ALA A 1 639 ? -20.984 26.698 3.273 1.00 83.38 639 ALA A C 1
ATOM 4645 O O . ALA A 1 639 ? -21.968 27.142 3.883 1.00 83.38 639 ALA A O 1
ATOM 4646 N N . GLY A 1 640 ? -20.876 26.736 1.937 1.00 79.75 640 GLY A N 1
ATOM 4647 C CA . GLY A 1 640 ? -21.902 27.217 1.006 1.00 79.75 640 GLY A CA 1
ATOM 4648 C C . GLY A 1 640 ? -22.962 26.181 0.607 1.00 79.75 640 GLY A C 1
ATOM 4649 O O . GLY A 1 640 ? -23.947 26.552 -0.027 1.00 79.75 640 GLY A O 1
ATOM 4650 N N . MET A 1 641 ? -22.804 24.903 0.970 1.00 84.44 641 MET A N 1
ATOM 4651 C CA . MET A 1 641 ? -23.792 23.858 0.683 1.00 84.44 641 MET A CA 1
ATOM 4652 C C . MET A 1 641 ? -24.974 23.903 1.655 1.00 84.44 641 MET A C 1
ATOM 4654 O O . MET A 1 641 ? -24.802 24.029 2.867 1.00 84.44 641 MET A O 1
ATOM 4658 N N . SER A 1 642 ? -26.185 23.735 1.118 1.00 76.38 642 SER A N 1
ATOM 4659 C CA . SER A 1 642 ? -27.439 23.654 1.883 1.00 76.38 642 SER A CA 1
ATOM 4660 C C . SER A 1 642 ? -28.081 22.261 1.883 1.00 76.38 642 SER A C 1
ATOM 4662 O O . SER A 1 642 ? -28.897 21.972 2.755 1.00 76.38 642 SER A O 1
ATOM 4664 N N . THR A 1 643 ? -27.733 21.398 0.923 1.00 83.00 643 THR A N 1
ATOM 4665 C CA . THR A 1 643 ? -28.298 20.050 0.733 1.00 83.00 643 THR A CA 1
ATOM 4666 C C . THR A 1 643 ? -27.264 19.102 0.117 1.00 83.00 643 THR A C 1
ATOM 4668 O O . THR A 1 643 ? -26.332 19.557 -0.548 1.00 83.00 643 THR A O 1
ATOM 4671 N N . GLY A 1 644 ? -27.458 17.792 0.316 1.00 85.56 644 GLY A N 1
ATOM 4672 C CA . GLY A 1 644 ? -26.624 16.724 -0.251 1.00 85.56 644 GLY A CA 1
ATOM 4673 C C . GLY A 1 644 ? -25.244 16.575 0.401 1.00 85.56 644 GLY A C 1
ATOM 4674 O O . GLY A 1 644 ? -24.808 17.433 1.166 1.00 85.56 644 GLY A O 1
ATOM 4675 N N . ALA A 1 645 ? -24.566 15.467 0.098 1.00 92.38 645 ALA A N 1
ATOM 4676 C CA . ALA A 1 645 ? -23.212 15.197 0.575 1.00 92.38 645 ALA A CA 1
ATOM 4677 C C . ALA A 1 645 ? -22.148 15.911 -0.277 1.00 92.38 645 ALA A C 1
ATOM 4679 O O . ALA A 1 645 ? -22.376 16.151 -1.464 1.00 92.38 645 ALA A O 1
ATOM 4680 N N . VAL A 1 646 ? -20.973 16.222 0.289 1.00 94.50 646 VAL A N 1
ATOM 4681 C CA . VAL A 1 646 ? -19.856 16.806 -0.491 1.00 94.50 646 VAL A CA 1
ATOM 4682 C C . VAL A 1 646 ? -19.384 15.821 -1.561 1.00 94.50 646 VAL A C 1
ATOM 4684 O O . VAL A 1 646 ? -19.290 16.189 -2.731 1.00 94.50 646 VAL A O 1
ATOM 4687 N N . LEU A 1 647 ? -19.147 14.566 -1.168 1.00 96.75 647 LEU A N 1
ATOM 4688 C CA . LEU A 1 647 ? -18.917 13.425 -2.052 1.00 96.75 647 LEU A CA 1
ATOM 4689 C C . LEU A 1 647 ? -20.016 12.378 -1.844 1.00 96.75 647 LEU A C 1
ATOM 4691 O O . LEU A 1 647 ? -20.374 12.063 -0.711 1.00 96.75 647 LEU A O 1
ATOM 4695 N N . THR A 1 648 ? -20.517 11.808 -2.939 1.00 97.69 648 THR A N 1
ATOM 4696 C CA . THR A 1 648 ? -21.419 10.644 -2.921 1.00 97.69 648 THR A CA 1
ATOM 4697 C C . THR A 1 648 ? -20.752 9.504 -3.683 1.00 97.69 648 THR A C 1
ATOM 4699 O O . THR A 1 648 ? -20.272 9.720 -4.798 1.00 97.69 648 THR A O 1
ATOM 4702 N N . VAL A 1 649 ? -20.701 8.308 -3.101 1.00 97.56 649 VAL A N 1
ATOM 4703 C CA . VAL A 1 649 ? -19.963 7.152 -3.627 1.00 97.56 649 VAL A CA 1
ATOM 4704 C C . VAL A 1 649 ? -20.913 5.992 -3.894 1.00 97.56 649 VAL A C 1
ATOM 4706 O O . VAL A 1 649 ? -21.484 5.434 -2.963 1.00 97.56 649 VAL A O 1
ATOM 4709 N N . ASN A 1 650 ? -21.030 5.593 -5.158 1.00 96.19 650 ASN A N 1
ATOM 4710 C CA . ASN A 1 650 ? -21.847 4.469 -5.611 1.00 96.19 650 ASN A CA 1
ATOM 4711 C C . ASN A 1 650 ? -21.026 3.525 -6.512 1.00 96.19 650 ASN A C 1
ATOM 4713 O O . ASN A 1 650 ? -21.418 3.220 -7.640 1.00 96.19 650 ASN A O 1
ATOM 4717 N N . ALA A 1 651 ? -19.839 3.132 -6.038 1.00 87.19 651 ALA A N 1
ATOM 4718 C CA . ALA A 1 651 ? -18.876 2.301 -6.758 1.00 87.19 651 ALA A CA 1
ATOM 4719 C C . ALA A 1 651 ? -17.941 1.555 -5.794 1.00 87.19 651 ALA A C 1
ATOM 4721 O O . ALA A 1 651 ? -17.689 2.025 -4.688 1.00 87.19 651 ALA A O 1
ATOM 4722 N N . ASP A 1 652 ? -17.391 0.424 -6.235 1.00 81.69 652 ASP A N 1
ATOM 4723 C CA . ASP A 1 652 ? -16.482 -0.389 -5.420 1.00 81.69 652 ASP A CA 1
ATOM 4724 C C . ASP A 1 652 ? -15.037 0.134 -5.424 1.00 81.69 652 ASP A C 1
ATOM 4726 O O . ASP A 1 652 ? -14.598 0.786 -6.377 1.00 81.69 652 ASP A O 1
ATOM 4730 N N . ASN A 1 653 ? -14.278 -0.237 -4.389 1.00 75.38 653 ASN A N 1
ATOM 4731 C CA . ASN A 1 653 ? -12.836 0.005 -4.250 1.00 75.38 653 ASN A CA 1
ATOM 4732 C C . ASN A 1 653 ? -12.446 1.498 -4.323 1.00 75.38 653 ASN A C 1
ATOM 4734 O O . ASN A 1 653 ? -11.371 1.853 -4.810 1.00 75.38 653 ASN A O 1
ATOM 4738 N N . VAL A 1 654 ? -13.334 2.392 -3.880 1.00 87.00 654 VAL A N 1
ATOM 4739 C CA . VAL A 1 654 ? -13.080 3.838 -3.886 1.00 87.00 654 VAL A CA 1
ATOM 4740 C C . VAL A 1 654 ? -12.221 4.228 -2.685 1.00 87.00 654 VAL A C 1
ATOM 4742 O O . VAL A 1 654 ? -12.552 3.890 -1.551 1.00 87.00 654 VAL A O 1
ATOM 4745 N N . VAL A 1 655 ? -11.139 4.968 -2.931 1.00 84.19 655 VAL A N 1
ATOM 4746 C CA . VAL A 1 655 ? -10.218 5.462 -1.897 1.00 84.19 655 VAL A CA 1
ATOM 4747 C C . VAL A 1 655 ? -10.339 6.978 -1.774 1.00 84.19 655 VAL A C 1
ATOM 4749 O O . VAL A 1 655 ? -10.274 7.692 -2.776 1.00 84.19 655 VAL A O 1
ATOM 4752 N N . ILE A 1 656 ? -10.485 7.476 -0.549 1.00 91.50 656 ILE A N 1
ATOM 4753 C CA . ILE A 1 656 ? -10.505 8.901 -0.209 1.00 91.50 656 ILE A CA 1
ATOM 4754 C C . ILE A 1 656 ? -9.398 9.135 0.826 1.00 91.50 656 ILE A C 1
ATOM 4756 O O . ILE A 1 656 ? -9.514 8.673 1.959 1.00 91.50 656 ILE A O 1
ATOM 4760 N N . ASP A 1 657 ? -8.315 9.811 0.425 1.00 85.75 657 ASP A N 1
ATOM 4761 C CA . ASP A 1 657 ? -7.061 9.886 1.198 1.00 85.75 657 ASP A CA 1
ATOM 4762 C C . ASP A 1 657 ? -6.526 11.325 1.359 1.00 85.75 657 ASP A C 1
ATOM 4764 O O . ASP A 1 657 ? -6.419 12.085 0.391 1.00 85.75 657 ASP A O 1
ATOM 4768 N N . ARG A 1 658 ? -6.131 11.704 2.584 1.00 79.50 658 ARG A N 1
ATOM 4769 C CA . ARG A 1 658 ? -5.510 13.012 2.916 1.00 79.50 658 ARG A CA 1
ATOM 4770 C C . ARG A 1 658 ? -6.333 14.245 2.513 1.00 79.50 658 ARG A C 1
ATOM 4772 O O . ARG A 1 658 ? -5.777 15.271 2.116 1.00 79.50 658 ARG A O 1
ATOM 4779 N N . ILE A 1 659 ? -7.658 14.178 2.635 1.00 84.31 659 ILE A N 1
ATOM 4780 C CA . ILE A 1 659 ? -8.555 15.314 2.376 1.00 84.31 659 ILE A CA 1
ATOM 4781 C C . ILE A 1 659 ? -9.080 15.886 3.694 1.00 84.31 659 ILE A C 1
ATOM 4783 O O . ILE A 1 659 ? -9.514 15.159 4.585 1.00 84.31 659 ILE A O 1
ATOM 4787 N N . ARG A 1 660 ? -9.076 17.215 3.814 1.00 87.62 660 ARG A N 1
ATOM 4788 C CA . ARG A 1 660 ? -9.774 17.931 4.880 1.00 87.62 660 ARG A CA 1
ATOM 4789 C C . ARG A 1 660 ? -11.146 18.393 4.389 1.00 87.62 660 ARG A C 1
ATOM 4791 O O . ARG A 1 660 ? -11.232 19.168 3.442 1.00 87.62 660 ARG A O 1
ATOM 4798 N N . PHE A 1 661 ? -12.210 17.946 5.037 1.00 91.50 661 PHE A N 1
ATOM 4799 C CA . PHE A 1 661 ? -13.583 18.379 4.803 1.00 91.50 661 PHE A CA 1
ATOM 4800 C C . PHE A 1 661 ? -13.962 19.416 5.860 1.00 91.50 661 PHE A C 1
ATOM 4802 O O . PHE A 1 661 ? -14.022 19.102 7.048 1.00 91.50 661 PHE A O 1
ATOM 4809 N N . ASP A 1 662 ? -14.227 20.647 5.425 1.00 86.75 662 ASP A N 1
ATOM 4810 C CA . ASP A 1 662 ? -14.579 21.756 6.310 1.00 86.75 662 ASP A CA 1
ATOM 4811 C C . ASP A 1 662 ? -16.022 22.202 6.089 1.00 86.75 662 ASP A C 1
ATOM 4813 O O . ASP A 1 662 ? -16.436 22.472 4.963 1.00 86.75 662 ASP A O 1
ATOM 4817 N N . ASN A 1 663 ? -16.771 22.360 7.182 1.00 80.19 663 ASN A N 1
ATOM 4818 C CA . ASN A 1 663 ? -18.111 22.959 7.198 1.00 80.19 663 ASN A CA 1
ATOM 4819 C C . ASN A 1 663 ? -19.142 22.287 6.269 1.00 80.19 663 ASN A C 1
ATOM 4821 O O . ASN A 1 663 ? -20.065 22.948 5.786 1.00 80.19 663 ASN A O 1
ATOM 4825 N N . ALA A 1 664 ? -19.029 20.977 6.037 1.00 82.56 664 ALA A N 1
ATOM 4826 C CA . ALA A 1 664 ? -20.101 20.209 5.413 1.00 82.56 664 ALA A CA 1
ATOM 4827 C C . ALA A 1 664 ? -21.319 20.193 6.352 1.00 82.56 664 ALA A C 1
ATOM 4829 O O . ALA A 1 664 ? -21.298 19.576 7.412 1.00 82.56 664 ALA A O 1
ATOM 4830 N N . ARG A 1 665 ? -22.379 20.928 5.984 1.00 73.56 665 ARG A N 1
ATOM 4831 C CA . ARG A 1 665 ? -23.597 21.083 6.811 1.00 73.56 665 ARG A CA 1
ATOM 4832 C C . ARG A 1 665 ? -24.474 19.827 6.868 1.00 73.56 665 ARG A C 1
ATOM 4834 O O . ARG A 1 665 ? -25.334 19.706 7.737 1.00 73.56 665 ARG A O 1
ATOM 4841 N N . ASN A 1 666 ? -24.278 18.945 5.898 1.00 80.12 666 ASN A N 1
ATOM 4842 C CA . ASN A 1 666 ? -24.900 17.637 5.746 1.00 80.12 666 ASN A CA 1
ATOM 4843 C C . ASN A 1 666 ? -23.754 16.600 5.834 1.00 80.12 666 ASN A C 1
ATOM 4845 O O . ASN A 1 666 ? -22.803 16.833 6.578 1.00 80.12 666 ASN A O 1
ATOM 4849 N N . HIS A 1 667 ? -23.778 15.505 5.081 1.00 88.88 667 HIS A N 1
ATOM 4850 C CA . HIS A 1 667 ? -22.672 14.548 5.036 1.00 88.88 667 HIS A CA 1
ATOM 4851 C C . HIS A 1 667 ? -21.440 15.103 4.291 1.00 88.88 667 HIS A C 1
ATOM 4853 O O . HIS A 1 667 ? -21.563 15.783 3.269 1.00 88.88 667 HIS A O 1
ATOM 4859 N N . ALA A 1 668 ? -20.232 14.776 4.752 1.00 93.00 668 ALA A N 1
ATOM 4860 C CA . ALA A 1 668 ? -19.019 14.986 3.960 1.00 93.00 668 ALA A CA 1
ATOM 4861 C C . ALA A 1 668 ? -18.893 13.891 2.889 1.00 93.00 668 ALA A C 1
ATOM 4863 O O . ALA A 1 668 ? -18.647 14.185 1.720 1.00 93.00 668 ALA A O 1
ATOM 4864 N N . ILE A 1 669 ? -19.128 12.635 3.276 1.00 97.12 669 ILE A N 1
ATOM 4865 C CA . ILE A 1 669 ? -19.078 11.467 2.398 1.00 97.12 669 ILE A CA 1
ATOM 4866 C C . ILE A 1 669 ? -20.335 10.621 2.635 1.00 97.12 669 ILE A C 1
ATOM 4868 O O . ILE A 1 669 ? -20.543 10.103 3.734 1.00 97.12 669 ILE A O 1
ATOM 4872 N N . ALA A 1 670 ? -21.157 10.465 1.597 1.00 97.00 670 ALA A N 1
ATOM 4873 C CA . ALA A 1 670 ? -22.240 9.486 1.549 1.00 97.00 670 ALA A CA 1
ATOM 4874 C C . ALA A 1 670 ? -21.807 8.263 0.725 1.00 97.00 670 ALA A C 1
ATOM 4876 O O . ALA A 1 670 ? -21.240 8.409 -0.358 1.00 97.00 670 ALA A O 1
ATOM 4877 N N . ILE A 1 671 ? -22.067 7.065 1.242 1.00 98.25 671 ILE A N 1
ATOM 4878 C CA . ILE A 1 671 ? -21.736 5.775 0.636 1.00 98.25 671 ILE A CA 1
ATOM 4879 C C . ILE A 1 671 ? -23.051 5.027 0.395 1.00 98.25 671 ILE A C 1
ATOM 4881 O O . ILE A 1 671 ? -23.767 4.683 1.339 1.00 98.25 671 ILE A O 1
ATOM 4885 N N . GLU A 1 672 ? -23.350 4.794 -0.877 1.00 97.00 672 GLU A N 1
ATOM 4886 C CA . GLU A 1 672 ? -24.611 4.227 -1.355 1.00 97.00 672 GLU A CA 1
ATOM 4887 C C . GLU A 1 672 ? -24.629 2.681 -1.314 1.00 97.00 672 GLU A C 1
ATOM 4889 O O . GLU A 1 672 ? -23.565 2.052 -1.314 1.00 97.00 672 GLU A O 1
ATOM 4894 N N . PRO A 1 673 ? -25.814 2.035 -1.345 1.00 94.44 673 PRO A N 1
ATOM 4895 C CA . PRO A 1 673 ? -25.945 0.588 -1.137 1.00 94.44 673 PRO A CA 1
ATOM 4896 C C . PRO A 1 673 ? -25.213 -0.340 -2.110 1.00 94.44 673 PRO A C 1
ATOM 4898 O O . PRO A 1 673 ? -25.017 -1.499 -1.766 1.00 94.44 673 PRO A O 1
ATOM 4901 N N . SER A 1 674 ? -24.807 0.108 -3.306 1.00 85.50 674 SER A N 1
ATOM 4902 C CA . SER A 1 674 ? -24.039 -0.738 -4.240 1.00 85.50 674 SER A CA 1
ATOM 4903 C C . SER A 1 674 ? -22.526 -0.499 -4.196 1.00 85.50 674 SER A C 1
ATOM 4905 O O . SER A 1 674 ? -21.831 -0.848 -5.148 1.00 85.50 674 SER A O 1
ATOM 4907 N N . SER A 1 675 ? -22.025 0.133 -3.134 1.00 91.44 675 SER A N 1
ATOM 4908 C CA . SER A 1 675 ? -20.629 0.540 -2.967 1.00 91.44 675 SER A CA 1
ATOM 4909 C C . SER A 1 675 ? -19.904 -0.340 -1.946 1.00 91.44 675 SER A C 1
ATOM 4911 O O . SER A 1 675 ? -20.265 -0.338 -0.768 1.00 91.44 675 SER A O 1
ATOM 4913 N N . HIS A 1 676 ? -18.858 -1.065 -2.347 1.00 82.19 676 HIS A N 1
ATOM 4914 C CA . HIS A 1 676 ? -18.171 -2.014 -1.460 1.00 82.19 676 HIS A CA 1
ATOM 4915 C C . HIS A 1 676 ? -16.644 -1.834 -1.430 1.00 82.19 676 HIS A C 1
ATOM 4917 O O . HIS A 1 676 ? -16.034 -1.359 -2.384 1.00 82.19 676 HIS A O 1
ATOM 4923 N N . ASN A 1 677 ? -16.014 -2.269 -0.335 1.00 78.00 677 ASN A N 1
ATOM 4924 C CA . ASN A 1 677 ? -14.556 -2.355 -0.154 1.00 78.00 677 ASN A CA 1
ATOM 4925 C C . ASN A 1 677 ? -13.794 -1.023 -0.326 1.00 78.00 677 ASN A C 1
ATOM 4927 O O . ASN A 1 677 ? -12.633 -1.018 -0.734 1.00 78.00 677 ASN A O 1
ATOM 4931 N N . GLY A 1 678 ? -14.440 0.113 -0.054 1.00 72.50 678 GLY A N 1
ATOM 4932 C CA . GLY A 1 678 ? -13.780 1.417 -0.098 1.00 72.50 678 GLY A CA 1
ATOM 4933 C C . GLY A 1 678 ? -12.942 1.723 1.148 1.00 72.50 678 GLY A C 1
ATOM 4934 O O . GLY A 1 678 ? -13.087 1.092 2.198 1.00 72.50 678 GLY A O 1
ATOM 4935 N N . LEU A 1 679 ? -12.075 2.725 1.031 1.00 79.44 679 LEU A N 1
ATOM 4936 C CA . LEU A 1 679 ? -11.148 3.163 2.072 1.00 79.44 679 LEU A CA 1
ATOM 4937 C C . LEU A 1 679 ? -11.250 4.679 2.262 1.00 79.44 679 LEU A C 1
ATOM 4939 O O . LEU A 1 679 ? -11.140 5.439 1.302 1.00 79.44 679 LEU A O 1
ATOM 4943 N N . ILE A 1 680 ? -11.440 5.123 3.501 1.00 91.12 680 ILE A N 1
ATOM 4944 C CA . ILE A 1 680 ? -11.355 6.531 3.899 1.00 91.12 680 ILE A CA 1
ATOM 4945 C C . ILE A 1 680 ? -10.208 6.628 4.894 1.00 91.12 680 ILE A C 1
ATOM 4947 O O . ILE A 1 680 ? -10.330 6.139 6.022 1.00 91.12 680 ILE A O 1
ATOM 4951 N N . GLU A 1 681 ? -9.094 7.218 4.471 1.00 84.12 681 GLU A N 1
ATOM 4952 C CA . GLU A 1 681 ? -7.885 7.281 5.286 1.00 84.12 681 GLU A CA 1
ATOM 4953 C C . GLU A 1 681 ? -7.250 8.668 5.381 1.00 84.12 681 GLU A C 1
ATOM 4955 O O . GLU A 1 681 ? -7.350 9.496 4.474 1.00 84.12 681 GLU A O 1
ATOM 4960 N N . ASN A 1 682 ? -6.583 8.932 6.508 1.00 77.19 682 ASN A N 1
ATOM 4961 C CA . ASN A 1 682 ? -5.783 10.142 6.742 1.00 77.19 682 ASN A CA 1
ATOM 4962 C C . ASN A 1 682 ? -6.547 11.470 6.519 1.00 77.19 682 ASN A C 1
ATOM 4964 O O . ASN A 1 682 ? -5.935 12.521 6.304 1.00 77.19 682 ASN A O 1
ATOM 4968 N N . CYS A 1 683 ? -7.882 11.438 6.517 1.00 84.38 683 CYS A N 1
ATOM 4969 C CA . CYS A 1 683 ? -8.732 12.598 6.287 1.00 84.38 683 CYS A CA 1
ATOM 4970 C C . CYS A 1 683 ? -9.023 13.330 7.600 1.00 84.38 683 CYS A C 1
ATOM 4972 O O . CYS A 1 683 ? -8.960 12.766 8.693 1.00 84.38 683 CYS A O 1
ATOM 4974 N N . SER A 1 684 ? -9.382 14.607 7.500 1.00 86.00 684 SER A N 1
ATOM 4975 C CA . SER A 1 684 ? -9.882 15.371 8.646 1.00 86.00 684 SER A CA 1
ATOM 4976 C C . SER A 1 684 ? -11.242 15.976 8.339 1.00 86.00 684 SER A C 1
ATOM 4978 O O . SER A 1 684 ? -11.500 16.409 7.222 1.00 86.00 684 SER A O 1
ATOM 4980 N N . PHE A 1 685 ? -12.121 16.002 9.330 1.00 88.75 685 PHE A N 1
ATOM 4981 C CA . PHE A 1 685 ? -13.493 16.468 9.198 1.00 88.75 685 PHE A CA 1
ATOM 4982 C C . PHE A 1 685 ? -13.741 17.497 10.297 1.00 88.75 685 PHE A C 1
ATOM 4984 O O . PHE A 1 685 ? -13.764 17.145 11.480 1.00 88.75 685 PHE A O 1
ATOM 4991 N N . THR A 1 686 ? -13.873 18.775 9.928 1.00 83.25 686 THR A N 1
ATOM 4992 C CA . THR A 1 686 ? -13.980 19.871 10.901 1.00 83.25 686 THR A CA 1
ATOM 4993 C C . THR A 1 686 ? -15.175 20.776 10.634 1.00 83.25 686 THR A C 1
ATOM 4995 O O . THR A 1 686 ? -15.518 21.102 9.496 1.00 83.25 686 THR A O 1
ATOM 4998 N N . THR A 1 687 ? -15.825 21.207 11.710 1.00 73.50 687 THR A N 1
ATOM 4999 C CA . THR A 1 687 ? -17.023 22.047 11.649 1.00 73.50 687 THR A CA 1
ATOM 5000 C C . THR A 1 687 ? -16.786 23.288 12.501 1.00 73.50 687 THR A C 1
ATOM 5002 O O . THR A 1 687 ? -16.894 23.249 13.724 1.00 73.50 687 THR A O 1
ATOM 5005 N N . SER A 1 688 ? -16.397 24.386 11.849 1.00 55.19 688 SER A N 1
ATOM 5006 C CA . SER A 1 688 ? -15.938 25.626 12.494 1.00 55.19 688 SER A CA 1
ATOM 5007 C C . SER A 1 688 ? -16.983 26.744 12.512 1.00 55.19 688 SER A C 1
ATOM 5009 O O . SER A 1 688 ? -16.739 27.807 13.081 1.00 55.19 688 SER A O 1
ATOM 5011 N N . THR A 1 689 ? -18.155 26.518 11.914 1.00 51.59 689 THR A N 1
ATOM 5012 C CA . THR A 1 689 ? -19.251 27.491 11.841 1.00 51.59 689 THR A CA 1
ATOM 5013 C C . THR A 1 689 ? -20.532 26.945 12.465 1.00 51.59 689 THR A C 1
ATOM 5015 O O . THR A 1 689 ? -20.886 25.783 12.282 1.00 51.59 689 THR A O 1
ATOM 5018 N N . ALA A 1 690 ? -21.233 27.797 13.217 1.00 49.56 690 ALA A N 1
ATOM 5019 C CA . ALA A 1 690 ? -22.561 27.494 13.737 1.00 49.56 690 ALA A CA 1
ATOM 5020 C C . ALA A 1 690 ? -23.644 27.811 12.678 1.00 49.56 690 ALA A C 1
ATOM 5022 O O . ALA A 1 690 ? -23.534 28.835 11.998 1.00 49.56 690 ALA A O 1
ATOM 5023 N N . PRO A 1 691 ? -24.716 27.003 12.560 1.00 54.03 691 PRO A N 1
ATOM 5024 C CA . PRO A 1 691 ? -24.927 25.733 13.251 1.00 54.03 691 PRO A CA 1
ATOM 5025 C C . PRO A 1 691 ? -24.015 24.632 12.688 1.00 54.03 691 PRO A C 1
ATOM 5027 O O . PRO A 1 691 ? -23.912 24.465 11.473 1.00 54.03 691 PRO A O 1
ATOM 5030 N N . ALA A 1 692 ? -23.387 23.876 13.588 1.00 57.31 692 ALA A N 1
ATOM 5031 C CA . ALA A 1 692 ? -22.651 22.664 13.242 1.00 57.31 692 ALA A CA 1
ATOM 5032 C C . ALA A 1 692 ? -23.626 21.583 12.708 1.00 57.31 692 ALA A C 1
ATOM 5034 O O . ALA A 1 692 ? -24.840 21.680 12.947 1.00 57.31 692 ALA A O 1
ATOM 5035 N N . PRO A 1 693 ? -23.147 20.616 11.899 1.00 59.72 693 PRO A N 1
ATOM 5036 C CA . PRO A 1 693 ? -24.015 19.749 11.115 1.00 59.72 693 PRO A CA 1
ATOM 5037 C C . PRO A 1 693 ? -24.915 18.896 11.998 1.00 59.72 693 PRO A C 1
ATOM 5039 O O . PRO A 1 693 ? -24.489 18.310 12.989 1.00 59.72 693 PRO A O 1
ATOM 5042 N N . ALA A 1 694 ? -26.171 18.779 11.579 1.00 57.91 694 ALA A N 1
ATOM 5043 C CA . ALA A 1 694 ? -27.134 17.893 12.219 1.00 57.91 694 ALA A CA 1
ATOM 5044 C C . ALA A 1 694 ? -26.951 16.418 11.812 1.00 57.91 694 ALA A C 1
ATOM 5046 O O . ALA A 1 694 ? -27.692 15.578 12.309 1.00 57.91 694 ALA A O 1
ATOM 5047 N N . LEU A 1 695 ? -26.022 16.113 10.894 1.00 77.44 695 LEU A N 1
ATOM 5048 C CA . LEU A 1 695 ? -25.924 14.838 10.180 1.00 77.44 695 LEU A CA 1
ATOM 5049 C C . LEU A 1 695 ? -24.495 14.260 10.179 1.00 77.44 695 LEU A C 1
ATOM 5051 O O . LEU A 1 695 ? -23.513 15.008 10.228 1.00 77.44 695 LEU A O 1
ATOM 5055 N N . SER A 1 696 ? -24.389 12.928 10.083 1.00 85.75 696 SER A N 1
ATOM 5056 C CA . SER A 1 696 ? -23.118 12.184 10.087 1.00 85.75 696 SER A CA 1
ATOM 5057 C C . SER A 1 696 ? -22.140 12.686 9.029 1.00 85.75 696 SER A C 1
ATOM 5059 O O . SER A 1 696 ? -22.555 12.972 7.913 1.00 85.75 696 SER A O 1
ATOM 5061 N N . GLN A 1 697 ? -20.838 12.748 9.313 1.00 90.69 697 GLN A N 1
ATOM 5062 C CA . GLN A 1 697 ? -19.868 13.182 8.299 1.00 90.69 697 GLN A CA 1
ATOM 5063 C C . GLN A 1 697 ? -19.482 12.054 7.339 1.00 90.69 697 GLN A C 1
ATOM 5065 O O . GLN A 1 697 ? -19.355 12.312 6.143 1.00 90.69 697 GLN A O 1
ATOM 5070 N N . ILE A 1 698 ? -19.403 10.813 7.826 1.00 95.94 698 ILE A N 1
ATOM 5071 C CA . ILE A 1 698 ? -19.381 9.607 6.988 1.00 95.94 698 ILE A CA 1
ATOM 5072 C C . ILE A 1 698 ? -20.688 8.846 7.212 1.00 95.94 698 ILE A C 1
ATOM 5074 O O . ILE A 1 698 ? -21.003 8.459 8.339 1.00 95.94 698 ILE A O 1
ATOM 5078 N N . TYR A 1 699 ? -21.442 8.635 6.137 1.00 94.31 699 TYR A N 1
ATOM 5079 C CA . TYR A 1 699 ? -22.762 8.007 6.148 1.00 94.31 699 TYR A CA 1
ATOM 5080 C C . TYR A 1 699 ? -22.796 6.855 5.143 1.00 94.31 699 TYR A C 1
ATOM 5082 O O . TYR A 1 699 ? -22.729 7.090 3.941 1.00 94.31 699 TYR A O 1
ATOM 5090 N N . GLY A 1 700 ? -22.889 5.614 5.623 1.00 96.44 700 GLY A N 1
ATOM 5091 C CA . GLY A 1 700 ? -22.974 4.415 4.790 1.00 96.44 700 GLY A CA 1
ATOM 5092 C C . GLY A 1 700 ? -24.282 3.655 4.971 1.00 96.44 700 GLY A C 1
ATOM 5093 O O . GLY A 1 700 ? -24.610 3.231 6.078 1.00 96.44 700 GLY A O 1
ATOM 5094 N N . SER A 1 701 ? -25.015 3.458 3.879 1.00 94.88 701 SER A N 1
ATOM 5095 C CA . SER A 1 701 ? -26.295 2.745 3.848 1.00 94.88 701 SER A CA 1
ATOM 5096 C C . SER A 1 701 ? -26.157 1.507 2.968 1.00 94.88 701 SER A C 1
ATOM 5098 O O . SER A 1 701 ? -25.764 1.644 1.817 1.00 94.88 701 SER A O 1
ATOM 5100 N N . GLY A 1 702 ? -26.428 0.305 3.486 1.00 94.00 702 GLY A N 1
ATOM 5101 C CA . GLY A 1 702 ? -26.421 -0.953 2.711 1.00 94.00 702 GLY A CA 1
ATOM 5102 C C . GLY A 1 702 ? -25.066 -1.427 2.147 1.00 94.00 702 GLY A C 1
ATOM 5103 O O . GLY A 1 702 ? -24.995 -2.513 1.585 1.00 94.00 702 GLY A O 1
ATOM 5104 N N . CYS A 1 703 ? -23.997 -0.647 2.306 1.00 92.38 703 CYS A N 1
ATOM 5105 C CA . CYS A 1 703 ? -22.655 -0.902 1.775 1.00 92.38 703 CYS A CA 1
ATOM 5106 C C . CYS A 1 703 ? -21.841 -1.919 2.602 1.00 92.38 703 CYS A C 1
ATOM 5108 O O . CYS A 1 703 ? -22.089 -2.103 3.795 1.00 92.38 703 CYS A O 1
ATOM 5110 N N . SER A 1 704 ? -20.812 -2.554 2.017 1.00 86.69 704 SER A N 1
ATOM 5111 C CA . SER A 1 704 ? -19.988 -3.536 2.753 1.00 86.69 704 SER A CA 1
ATOM 5112 C C . SER A 1 704 ? -18.477 -3.377 2.621 1.00 86.69 704 SER A C 1
ATOM 5114 O O . SER A 1 704 ? -17.986 -2.880 1.615 1.00 86.69 704 SER A O 1
ATOM 5116 N N . GLY A 1 705 ? -17.721 -3.862 3.609 1.00 73.44 705 GLY A N 1
ATOM 5117 C CA . GLY A 1 705 ? -16.253 -3.970 3.534 1.00 73.44 705 GLY A CA 1
ATOM 5118 C C . GLY A 1 705 ? -15.497 -2.638 3.599 1.00 73.44 705 GLY A C 1
ATOM 5119 O O . GLY A 1 705 ? -14.291 -2.607 3.379 1.00 73.44 705 GLY A O 1
ATOM 5120 N N . TRP A 1 706 ? -16.194 -1.532 3.870 1.00 91.94 706 TRP A N 1
ATOM 5121 C CA . TRP A 1 706 ? -15.585 -0.206 3.959 1.00 91.94 706 TRP A CA 1
ATOM 5122 C C . TRP A 1 706 ? -14.683 -0.073 5.187 1.00 91.94 706 TRP A C 1
ATOM 5124 O O . TRP A 1 706 ? -15.067 -0.472 6.286 1.00 91.94 706 TRP A O 1
ATOM 5134 N N . THR A 1 707 ? -13.512 0.537 5.005 1.00 84.69 707 THR A N 1
ATOM 5135 C CA . THR A 1 707 ? -12.563 0.844 6.084 1.00 84.69 707 THR A CA 1
ATOM 5136 C C . THR A 1 707 ? -12.436 2.352 6.282 1.00 84.69 707 THR A C 1
ATOM 5138 O O . THR A 1 707 ? -12.244 3.097 5.325 1.00 84.69 707 THR A O 1
ATOM 5141 N N . VAL A 1 708 ? -12.525 2.803 7.531 1.00 94.69 708 VAL A N 1
ATOM 5142 C CA . VAL A 1 708 ? -12.338 4.194 7.963 1.00 94.69 708 VAL A CA 1
ATOM 5143 C C . VAL A 1 708 ? -11.178 4.210 8.958 1.00 94.69 708 VAL A C 1
ATOM 5145 O O . VAL A 1 708 ? -11.340 3.722 10.079 1.00 94.69 708 VAL A O 1
ATOM 5148 N N . THR A 1 709 ? -10.005 4.704 8.545 1.00 88.69 709 THR A N 1
ATOM 5149 C CA . THR A 1 709 ? -8.765 4.605 9.339 1.00 88.69 709 THR A CA 1
ATOM 5150 C C . THR A 1 709 ? -7.882 5.851 9.377 1.00 88.69 709 THR A C 1
ATOM 5152 O O . THR A 1 709 ? -7.742 6.548 8.380 1.00 88.69 709 THR A O 1
ATOM 5155 N N . GLY A 1 710 ? -7.247 6.150 10.513 1.00 75.56 710 GLY A N 1
ATOM 5156 C CA . GLY A 1 710 ? -6.292 7.264 10.613 1.00 75.56 710 GLY A CA 1
ATOM 5157 C C . GLY A 1 710 ? -6.917 8.655 10.445 1.00 75.56 710 GLY A C 1
ATOM 5158 O O . GLY A 1 710 ? -6.209 9.606 10.116 1.00 75.56 710 GLY A O 1
ATOM 5159 N N . ASN A 1 711 ? -8.238 8.789 10.603 1.00 85.25 711 ASN A N 1
ATOM 5160 C CA . ASN A 1 711 ? -8.948 10.048 10.378 1.00 85.25 711 ASN A CA 1
ATOM 5161 C C . ASN A 1 711 ? -9.137 10.849 11.674 1.00 85.25 711 ASN A C 1
ATOM 5163 O O . ASN A 1 711 ? -9.187 10.293 12.772 1.00 85.25 711 ASN A O 1
ATOM 5167 N N . ILE A 1 712 ? -9.317 12.164 11.530 1.00 82.12 712 ILE A N 1
ATOM 5168 C CA . ILE A 1 712 ? -9.575 13.093 12.638 1.00 82.12 712 ILE A CA 1
ATOM 5169 C C . ILE A 1 712 ? -10.956 13.733 12.467 1.00 82.12 712 ILE A C 1
ATOM 5171 O O . ILE A 1 712 ? -11.220 14.407 11.472 1.00 82.12 712 ILE A O 1
ATOM 5175 N N . PHE A 1 713 ? -11.827 13.573 13.457 1.00 89.62 713 PHE A N 1
ATOM 5176 C CA . PHE A 1 713 ? -13.175 14.136 13.499 1.00 89.62 713 PHE A CA 1
ATOM 5177 C C . PHE A 1 713 ? -13.247 15.174 14.625 1.00 89.62 713 PHE A C 1
ATOM 5179 O O . PHE A 1 713 ? -13.004 14.831 15.780 1.00 89.62 713 PHE A O 1
ATOM 5186 N N . THR A 1 714 ? -13.589 16.430 14.315 1.00 85.75 714 THR A N 1
ATOM 5187 C CA . THR A 1 714 ? -13.555 17.519 15.308 1.00 85.75 714 THR A CA 1
ATOM 5188 C C . THR A 1 714 ? -14.800 18.401 15.275 1.00 85.75 714 THR A C 1
ATOM 5190 O O . THR A 1 714 ? -15.088 19.053 14.270 1.00 85.75 714 THR A O 1
ATOM 5193 N N . GLY A 1 715 ? -15.471 18.508 16.428 1.00 77.81 715 GLY A N 1
ATOM 5194 C CA . GLY A 1 715 ? -16.508 19.513 16.696 1.00 77.81 715 GLY A CA 1
ATOM 5195 C C . GLY A 1 715 ? -17.918 19.168 16.210 1.00 77.81 715 GLY A C 1
ATOM 5196 O O . GLY A 1 715 ? -18.750 20.069 16.100 1.00 77.81 715 GLY A O 1
ATOM 5197 N N . MET A 1 716 ? -18.193 17.893 15.919 1.00 79.38 716 MET A N 1
ATOM 5198 C CA . MET A 1 716 ? -19.466 17.430 15.350 1.00 79.38 716 MET A CA 1
ATOM 5199 C C . MET A 1 716 ? -20.568 17.423 16.407 1.00 79.38 716 MET A C 1
ATOM 5201 O O . MET A 1 716 ? -20.831 16.417 17.066 1.00 79.38 716 MET A O 1
ATOM 5205 N N . ALA A 1 717 ? -21.168 18.594 16.581 1.00 69.19 717 ALA A N 1
ATOM 5206 C CA . ALA A 1 717 ? -22.160 18.898 17.595 1.00 69.19 717 ALA A CA 1
ATOM 5207 C C . ALA A 1 717 ? -23.460 19.365 16.934 1.00 69.19 717 ALA A C 1
ATOM 5209 O O . ALA A 1 717 ? -23.463 20.354 16.201 1.00 69.19 717 ALA A O 1
ATOM 5210 N N . GLY A 1 718 ? -24.579 18.708 17.216 1.00 62.56 718 GLY A N 1
ATOM 5211 C CA . GLY A 1 718 ? -25.882 19.179 16.770 1.00 62.56 718 GLY A CA 1
ATOM 5212 C C . GLY A 1 718 ? -26.248 20.510 17.434 1.00 62.56 718 GLY A C 1
ATOM 5213 O O . GLY A 1 718 ? -26.063 20.704 18.634 1.00 62.56 718 GLY A O 1
ATOM 5214 N N . ALA A 1 719 ? -26.860 21.427 16.678 1.00 53.75 719 ALA A N 1
ATOM 5215 C CA . ALA A 1 719 ? -27.482 22.626 17.257 1.00 53.75 719 ALA A CA 1
ATOM 5216 C C . ALA A 1 719 ? -28.708 22.304 18.147 1.00 53.75 719 ALA A C 1
ATOM 5218 O O . ALA A 1 719 ? -29.211 23.170 18.860 1.00 53.75 719 ALA A O 1
ATOM 5219 N N . THR A 1 720 ? -29.197 21.060 18.099 1.00 50.69 720 THR A N 1
ATOM 5220 C CA . THR A 1 720 ? -30.232 20.500 18.977 1.00 50.69 720 THR A CA 1
ATOM 5221 C C . THR A 1 720 ? -29.828 19.090 19.421 1.00 50.69 720 THR A C 1
ATOM 5223 O O . THR A 1 720 ? -28.962 18.469 18.809 1.00 50.69 720 THR A O 1
ATOM 5226 N N . LEU A 1 721 ? -30.445 18.607 20.504 1.00 47.75 721 LEU A N 1
ATOM 5227 C CA . LEU A 1 721 ? -30.011 17.495 21.374 1.00 47.75 721 LEU A CA 1
ATOM 5228 C C . LEU A 1 721 ? -30.090 16.073 20.761 1.00 47.75 721 LEU A C 1
ATOM 5230 O O . LEU A 1 721 ? -30.273 15.095 21.483 1.00 47.75 721 LEU A O 1
ATOM 5234 N N . THR A 1 722 ? -29.999 15.952 19.439 1.00 52.94 722 THR A N 1
ATOM 5235 C CA . THR A 1 722 ? -30.125 14.698 18.678 1.00 52.94 722 THR A CA 1
ATOM 5236 C C . THR A 1 722 ? -29.078 14.613 17.563 1.00 52.94 722 THR A C 1
ATOM 5238 O O . THR A 1 722 ? -29.393 14.185 16.453 1.00 52.94 722 THR A O 1
ATOM 5241 N N . GLY A 1 723 ? -27.851 15.075 17.829 1.00 60.94 723 GLY A N 1
ATOM 5242 C CA . GLY A 1 723 ? -26.751 15.037 16.864 1.00 60.94 723 GLY A CA 1
ATOM 5243 C C . GLY A 1 723 ? -26.471 13.623 16.354 1.00 60.94 723 GLY A C 1
ATOM 5244 O O . GLY A 1 723 ? -26.426 12.656 17.122 1.00 60.94 723 GLY A O 1
ATOM 5245 N N . GLU A 1 724 ? -26.301 13.499 15.040 1.00 78.44 724 GLU A N 1
ATOM 5246 C CA . GLU A 1 724 ? -25.882 12.249 14.417 1.00 78.44 724 GLU A CA 1
ATOM 5247 C C . GLU A 1 724 ? -24.409 11.918 14.730 1.00 78.44 724 GLU A C 1
ATOM 5249 O O . GLU A 1 724 ? -23.598 12.817 14.952 1.00 78.44 724 GLU A O 1
ATOM 5254 N N . PRO A 1 725 ? -24.036 10.626 14.746 1.00 88.81 725 PRO A N 1
ATOM 5255 C CA . P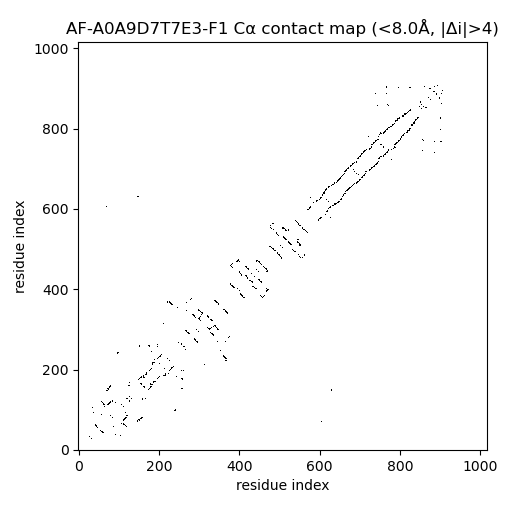RO A 1 725 ? -22.659 10.193 14.972 1.00 88.81 725 PRO A CA 1
ATOM 5256 C C . PRO A 1 725 ? -21.739 10.638 13.838 1.00 88.81 725 PRO A C 1
ATOM 5258 O O . PRO A 1 725 ? -22.151 10.646 12.681 1.00 88.81 725 PRO A O 1
ATOM 5261 N N . ALA A 1 726 ? -20.476 10.928 14.147 1.00 91.94 726 ALA A N 1
ATOM 5262 C CA . ALA A 1 726 ? -19.473 11.310 13.152 1.00 91.94 726 ALA A CA 1
ATOM 5263 C C . ALA A 1 726 ? -19.356 10.282 12.004 1.00 91.94 726 ALA A C 1
ATOM 5265 O O . ALA A 1 726 ? -19.306 10.669 10.832 1.00 91.94 726 ALA A O 1
ATOM 5266 N N . VAL A 1 727 ? -19.398 8.988 12.342 1.00 96.62 727 VAL A N 1
ATOM 5267 C CA . VAL A 1 727 ? -19.403 7.853 11.409 1.00 96.62 727 VAL A CA 1
ATOM 5268 C C . VAL A 1 727 ? -20.625 6.962 11.658 1.00 96.62 727 VAL A C 1
ATOM 5270 O O . VAL A 1 727 ? -20.814 6.460 12.769 1.00 96.62 727 VAL A O 1
ATOM 5273 N N . ARG A 1 728 ? -21.437 6.710 10.621 1.00 95.31 728 ARG A N 1
ATOM 5274 C CA . ARG A 1 728 ? -22.581 5.782 10.668 1.00 95.31 728 ARG A CA 1
ATOM 5275 C C . ARG A 1 728 ? -22.539 4.761 9.536 1.00 95.31 728 ARG A C 1
ATOM 5277 O O . ARG A 1 728 ? -22.412 5.148 8.379 1.00 95.31 728 ARG A O 1
ATOM 5284 N N . PHE A 1 729 ? -22.780 3.491 9.860 1.00 97.75 729 PHE A N 1
ATOM 5285 C CA . PHE A 1 729 ? -23.055 2.433 8.880 1.00 97.75 729 PHE A CA 1
ATOM 5286 C C . PHE A 1 729 ? -24.318 1.659 9.267 1.00 97.75 729 PHE A C 1
ATOM 5288 O O . PHE A 1 729 ? -24.405 1.155 10.381 1.00 97.75 729 PHE A O 1
ATOM 5295 N N . PHE A 1 730 ? -25.322 1.591 8.392 1.00 95.69 730 PHE A N 1
ATOM 5296 C CA . PHE A 1 730 ? -26.675 1.129 8.742 1.00 95.69 730 PHE A CA 1
ATOM 5297 C C . PHE A 1 730 ? -27.433 0.554 7.524 1.00 95.69 730 PHE A C 1
ATOM 5299 O O . PHE A 1 730 ? -26.841 0.335 6.466 1.00 95.69 730 PHE A O 1
ATOM 5306 N N . ALA A 1 731 ? -28.735 0.280 7.672 1.00 94.88 731 ALA A N 1
ATOM 5307 C CA . ALA A 1 731 ? -29.632 -0.199 6.612 1.00 94.88 731 ALA A CA 1
ATOM 5308 C C . ALA A 1 731 ? -29.110 -1.423 5.827 1.00 94.88 731 ALA A C 1
ATOM 5310 O O . ALA A 1 731 ? -29.188 -1.474 4.602 1.00 94.88 731 ALA A O 1
ATOM 5311 N N . GLY A 1 732 ? -28.574 -2.418 6.540 1.00 93.19 732 GLY A N 1
ATOM 5312 C CA . GLY A 1 732 ? -28.037 -3.648 5.952 1.00 93.19 732 GLY A CA 1
ATOM 5313 C C . GLY A 1 732 ? -26.543 -3.602 5.626 1.00 93.19 732 GLY A C 1
ATOM 5314 O O . GLY A 1 732 ? -26.021 -4.587 5.115 1.00 93.19 732 GLY A O 1
ATOM 5315 N N . ALA A 1 733 ? -25.845 -2.506 5.950 1.00 96.69 733 ALA A N 1
ATOM 5316 C CA . ALA A 1 733 ? -24.395 -2.424 5.803 1.00 96.69 733 ALA A CA 1
ATOM 5317 C C . ALA A 1 733 ? -23.663 -3.521 6.604 1.00 96.69 733 ALA A C 1
ATOM 5319 O O . ALA A 1 733 ? -24.137 -3.962 7.658 1.00 96.69 733 ALA A O 1
ATOM 5320 N N . SER A 1 734 ? -22.502 -3.975 6.120 1.00 92.25 734 SER A N 1
ATOM 5321 C CA . SER A 1 734 ? -21.810 -5.123 6.723 1.00 92.25 734 SER A CA 1
ATOM 5322 C C . SER A 1 734 ? -20.286 -5.114 6.606 1.00 92.25 734 SER A C 1
ATOM 5324 O O . SER A 1 734 ? -19.709 -4.541 5.687 1.00 92.25 734 SER A O 1
ATOM 5326 N N . SER A 1 735 ? -19.605 -5.819 7.511 1.00 85.62 735 SER A N 1
ATOM 5327 C CA . SER A 1 735 ? -18.140 -6.007 7.479 1.00 85.62 735 SER A CA 1
ATOM 5328 C C . SER A 1 735 ? -17.333 -4.698 7.422 1.00 85.62 735 SER A C 1
ATOM 5330 O O . SER A 1 735 ? -16.247 -4.663 6.856 1.00 85.62 735 SER A O 1
ATOM 5332 N N . THR A 1 736 ? -17.876 -3.614 7.976 1.00 89.06 736 THR A N 1
ATOM 5333 C CA . THR A 1 736 ? -17.219 -2.302 8.047 1.00 89.06 736 THR A CA 1
ATOM 5334 C C . THR A 1 736 ? -16.159 -2.275 9.146 1.00 89.06 736 THR A C 1
ATOM 5336 O O . THR A 1 736 ? -16.439 -2.732 10.253 1.00 89.06 736 THR A O 1
ATOM 5339 N N . THR A 1 737 ? -15.004 -1.660 8.899 1.00 91.00 737 THR A N 1
ATOM 5340 C CA . THR A 1 737 ? -13.967 -1.423 9.915 1.00 91.00 737 THR A CA 1
ATOM 5341 C C . THR A 1 737 ? -13.801 0.073 10.180 1.00 91.00 737 THR A C 1
ATOM 5343 O O . THR A 1 737 ? -13.589 0.851 9.255 1.00 91.00 737 THR A O 1
ATOM 5346 N N . VAL A 1 738 ? -13.869 0.486 11.445 1.00 97.75 738 VAL A N 1
ATOM 5347 C CA . VAL A 1 738 ? -13.586 1.853 11.909 1.00 97.75 738 VAL A CA 1
ATOM 5348 C C . VAL A 1 738 ? -12.451 1.767 12.929 1.00 97.75 738 VAL A C 1
ATOM 5350 O O . VAL A 1 738 ? -12.679 1.383 14.078 1.00 97.75 738 VAL A O 1
ATOM 5353 N N . THR A 1 739 ? -11.221 2.049 12.493 1.00 91.44 739 THR A N 1
ATOM 5354 C CA . THR A 1 739 ? -9.997 1.774 13.266 1.00 91.44 739 THR A CA 1
ATOM 5355 C C . THR A 1 739 ? -9.057 2.970 13.344 1.00 91.44 739 THR A C 1
ATOM 5357 O O . THR A 1 739 ? -8.990 3.736 12.397 1.00 91.44 739 THR A O 1
ATOM 5360 N N . ASN A 1 740 ? -8.301 3.150 14.425 1.00 86.06 740 ASN A N 1
ATOM 5361 C CA . ASN A 1 740 ? -7.208 4.136 14.486 1.00 86.06 740 ASN A CA 1
ATOM 5362 C C . ASN A 1 740 ? -7.642 5.595 14.191 1.00 86.06 740 ASN A C 1
ATOM 5364 O O . ASN A 1 740 ? -6.892 6.355 13.582 1.00 86.06 740 ASN A O 1
ATOM 5368 N N . ASN A 1 741 ? -8.867 5.995 14.559 1.00 89.25 741 ASN A N 1
ATOM 5369 C CA . ASN A 1 741 ? -9.365 7.363 14.359 1.00 89.25 741 ASN A CA 1
ATOM 5370 C C . ASN A 1 741 ? -9.419 8.156 15.675 1.00 89.25 741 ASN A C 1
ATOM 5372 O O . ASN A 1 741 ? -9.592 7.591 16.758 1.00 89.25 741 ASN A O 1
ATOM 5376 N N . PHE A 1 742 ? -9.356 9.482 15.554 1.00 88.12 742 PHE A N 1
ATOM 5377 C CA . PHE A 1 742 ? -9.419 10.438 16.659 1.00 88.12 742 PHE A CA 1
ATOM 5378 C C . PHE A 1 742 ? -10.724 11.238 16.571 1.00 88.12 742 PHE A C 1
ATOM 5380 O O . PHE A 1 742 ? -10.986 11.892 15.562 1.00 88.12 742 PHE A O 1
ATOM 5387 N N . PHE A 1 743 ? -11.540 11.214 17.624 1.00 92.56 743 PHE A N 1
ATOM 5388 C CA . PHE A 1 743 ? -12.828 11.908 17.686 1.00 92.56 743 PHE A CA 1
ATOM 5389 C C . PHE A 1 743 ? -12.838 12.919 18.833 1.00 92.56 743 PHE A C 1
ATOM 5391 O O . PHE A 1 743 ? -13.004 12.549 19.995 1.00 92.56 743 PHE A O 1
ATOM 5398 N N . LEU A 1 744 ? -12.705 14.204 18.508 1.00 87.06 744 LEU A N 1
ATOM 5399 C CA . LEU A 1 744 ? -12.688 15.300 19.470 1.00 87.06 744 LEU A CA 1
ATOM 5400 C C . LEU A 1 744 ? -14.018 16.068 19.465 1.00 87.06 744 LEU A C 1
ATOM 5402 O O . LEU A 1 744 ? -14.418 16.654 18.457 1.00 87.06 744 LEU A O 1
ATOM 5406 N N . ASN A 1 745 ? -14.678 16.131 20.622 1.00 83.62 745 ASN A N 1
ATOM 5407 C CA . ASN A 1 745 ? -15.881 16.929 20.879 1.00 83.62 745 ASN A CA 1
ATOM 5408 C C . ASN A 1 745 ? -17.022 16.655 19.872 1.00 83.62 745 ASN A C 1
ATOM 5410 O O . ASN A 1 745 ? -17.647 17.585 19.356 1.00 83.62 745 ASN A O 1
ATOM 5414 N N . CYS A 1 746 ? -17.263 15.374 19.580 1.00 83.69 746 CYS A N 1
ATOM 5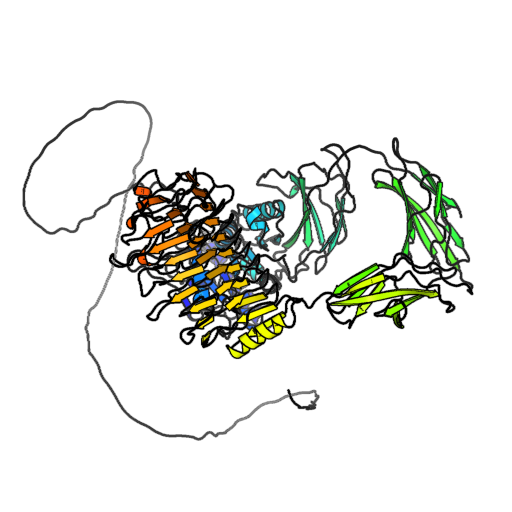415 C CA . CYS A 1 746 ? -18.361 14.886 18.738 1.00 83.69 746 CYS A CA 1
ATOM 5416 C C . CYS A 1 746 ? -19.493 14.313 19.615 1.00 83.69 746 CYS A C 1
ATOM 5418 O O . CYS A 1 746 ? -19.206 13.642 20.604 1.00 83.69 746 CYS A O 1
ATOM 5420 N N . ASP A 1 747 ? -20.766 14.525 19.255 1.00 79.75 747 ASP A N 1
ATOM 5421 C CA . ASP A 1 747 ? -21.930 14.068 20.051 1.00 79.75 747 ASP A CA 1
ATOM 5422 C C . ASP A 1 747 ? -22.029 12.547 20.192 1.00 79.75 747 ASP A C 1
ATOM 5424 O O . ASP A 1 747 ? -22.487 12.042 21.221 1.00 79.75 747 ASP A O 1
ATOM 5428 N N . ARG A 1 748 ? -21.608 11.832 19.146 1.00 87.38 748 ARG A N 1
ATOM 5429 C CA . ARG A 1 748 ? -21.321 10.395 19.116 1.00 87.38 748 ARG A CA 1
ATOM 5430 C C . ARG A 1 748 ? -20.199 10.186 18.092 1.00 87.38 748 ARG A C 1
ATOM 5432 O O . ARG A 1 748 ? -20.162 10.886 17.079 1.00 87.38 748 ARG A O 1
ATOM 5439 N N . ALA A 1 749 ? -19.295 9.239 18.318 1.00 92.88 749 ALA A N 1
ATOM 5440 C CA . ALA A 1 749 ? -18.204 8.962 17.383 1.00 92.88 749 ALA A CA 1
ATOM 5441 C C . ALA A 1 749 ? -18.640 7.972 16.296 1.00 92.88 749 ALA A C 1
ATOM 5443 O O . ALA A 1 749 ? -18.636 8.307 15.112 1.00 92.88 749 ALA A O 1
ATOM 5444 N N . VAL A 1 750 ? -19.066 6.771 16.697 1.00 97.00 750 VAL A N 1
ATOM 5445 C CA . VAL A 1 750 ? -19.341 5.666 15.766 1.00 97.00 750 VAL A CA 1
ATOM 5446 C C . VAL A 1 750 ? -20.678 5.004 16.082 1.00 97.00 750 VAL A C 1
ATOM 5448 O O . VAL A 1 750 ? -20.995 4.736 17.242 1.00 97.00 750 VAL A O 1
ATOM 5451 N N . GLN A 1 751 ? -21.458 4.706 15.044 1.00 96.06 751 GLN A N 1
ATOM 5452 C CA . GLN A 1 751 ? -22.704 3.958 15.167 1.00 96.06 751 GLN A CA 1
ATOM 5453 C C . GLN A 1 751 ? -22.850 2.904 14.065 1.00 96.06 751 GLN A C 1
ATOM 5455 O O . GLN A 1 751 ? -22.803 3.233 12.876 1.00 96.06 751 GLN A O 1
ATOM 5460 N N . PHE A 1 752 ? -23.107 1.657 14.464 1.00 97.75 752 PHE A N 1
ATOM 5461 C CA . PHE A 1 752 ? -23.530 0.586 13.560 1.00 97.75 752 PHE A CA 1
ATOM 5462 C C . PHE A 1 752 ? -25.018 0.278 13.765 1.00 97.75 752 PHE A C 1
ATOM 5464 O O . PHE A 1 752 ? -25.452 -0.015 14.878 1.00 97.75 752 PHE A O 1
ATOM 5471 N N . GLY A 1 753 ? -25.784 0.347 12.675 1.00 95.31 753 GLY A N 1
ATOM 5472 C CA . GLY A 1 753 ? -27.240 0.224 12.647 1.00 95.31 753 GLY A CA 1
ATOM 5473 C C . GLY A 1 753 ? -27.978 1.420 13.274 1.00 95.31 753 GLY A C 1
ATOM 5474 O O . GLY A 1 753 ? -27.365 2.354 13.789 1.00 95.31 753 GLY A O 1
ATOM 5475 N N . VAL A 1 754 ? -29.309 1.449 13.163 1.00 92.00 754 VAL A N 1
ATOM 5476 C CA . VAL A 1 754 ? -30.171 2.533 13.675 1.00 92.00 754 VAL A CA 1
ATOM 5477 C C . VAL A 1 754 ? -31.511 1.958 14.128 1.00 92.00 754 VAL A C 1
ATOM 5479 O O . VAL A 1 754 ? -32.228 1.326 13.344 1.00 92.00 754 VAL A O 1
ATOM 5482 N N . GLY A 1 755 ? -31.900 2.237 15.372 1.00 90.25 755 GLY A N 1
ATOM 5483 C CA . GLY A 1 755 ? -33.187 1.793 15.900 1.00 90.25 755 GLY A CA 1
ATOM 5484 C C . GLY A 1 755 ? -33.335 0.265 15.937 1.00 90.25 755 GLY A C 1
ATOM 5485 O O . GLY A 1 755 ? -32.365 -0.492 15.876 1.00 90.25 755 GLY A O 1
ATOM 5486 N N . SER A 1 756 ? -34.580 -0.204 16.014 1.00 87.19 756 SER A N 1
ATOM 5487 C CA . SER A 1 756 ? -34.936 -1.628 16.109 1.00 87.19 756 SER A CA 1
ATOM 5488 C C . SER A 1 756 ? -35.058 -2.366 14.765 1.00 87.19 756 SER A C 1
ATOM 5490 O O . SER A 1 756 ? -35.393 -3.549 14.760 1.00 87.19 756 SER A O 1
ATOM 5492 N N . ALA A 1 757 ? -34.851 -1.680 13.632 1.00 82.06 757 ALA A N 1
ATOM 5493 C CA . ALA A 1 757 ? -35.186 -2.206 12.302 1.00 82.06 757 ALA A CA 1
ATOM 5494 C C . ALA A 1 757 ? -34.113 -1.987 11.220 1.00 82.06 757 ALA A C 1
ATOM 5496 O O . ALA A 1 757 ? -34.055 -2.761 10.267 1.00 82.06 757 ALA A O 1
ATOM 5497 N N . SER A 1 758 ? -33.261 -0.962 11.334 1.00 89.94 758 SER A N 1
ATOM 5498 C CA . SER A 1 758 ? -32.189 -0.723 10.364 1.00 89.94 758 SER A CA 1
ATOM 5499 C C . SER A 1 758 ? -30.900 -1.378 10.860 1.00 89.94 758 SER A C 1
ATOM 5501 O O . SER A 1 758 ? -30.216 -0.842 11.732 1.00 89.94 758 SER A O 1
ATOM 5503 N N . THR A 1 759 ? -30.565 -2.529 10.290 1.00 93.94 759 THR A N 1
ATOM 5504 C CA . THR A 1 759 ? -29.504 -3.407 10.794 1.00 93.94 759 THR A CA 1
ATOM 5505 C C . THR A 1 759 ? -28.098 -3.040 10.316 1.00 93.94 759 THR A C 1
ATOM 5507 O O . THR A 1 759 ? -27.908 -2.279 9.363 1.00 93.94 759 THR A O 1
ATOM 5510 N N . HIS A 1 760 ? -27.107 -3.645 10.971 1.00 97.38 760 HIS A N 1
ATOM 5511 C CA . HIS A 1 760 ? -25.729 -3.794 10.493 1.00 97.38 760 HIS A CA 1
ATOM 5512 C C . HIS A 1 760 ? -25.242 -5.222 10.802 1.00 97.38 760 HIS A C 1
ATOM 5514 O O . HIS A 1 760 ? -25.728 -5.831 11.758 1.00 97.38 760 HIS A O 1
ATOM 5520 N N . THR A 1 761 ? -24.341 -5.793 9.995 1.00 95.75 761 THR A N 1
ATOM 5521 C CA . THR A 1 761 ? -23.845 -7.173 10.196 1.00 95.75 761 THR A CA 1
ATOM 5522 C C . THR A 1 761 ? -22.317 -7.267 10.204 1.00 95.75 761 THR A C 1
ATOM 5524 O O . THR A 1 761 ? -21.641 -6.898 9.246 1.00 95.75 761 THR A O 1
ATOM 5527 N N . GLY A 1 762 ? -21.756 -7.850 11.261 1.00 90.75 762 GLY A N 1
ATOM 5528 C CA . GLY A 1 762 ? -20.318 -7.977 11.472 1.00 90.75 762 GLY A CA 1
ATOM 5529 C C . GLY A 1 762 ? -19.655 -6.623 11.721 1.00 90.75 762 GLY A C 1
ATOM 5530 O O . GLY A 1 762 ? -20.218 -5.746 12.367 1.00 90.75 762 GLY A O 1
ATOM 5531 N N . GLY A 1 763 ? -18.445 -6.454 11.191 1.00 88.12 763 GLY A N 1
ATOM 5532 C CA . GLY A 1 763 ? -17.673 -5.221 11.331 1.00 88.12 763 GLY A CA 1
ATOM 5533 C C . GLY A 1 763 ? -16.959 -5.055 12.676 1.00 88.12 763 GLY A C 1
ATOM 5534 O O . GLY A 1 763 ? -17.131 -5.839 13.614 1.00 88.12 763 GLY A O 1
ATOM 5535 N N . GLN A 1 764 ? -16.094 -4.046 12.723 1.00 91.44 764 GLN A N 1
ATOM 5536 C CA . GLN A 1 764 ? -15.117 -3.791 13.778 1.00 91.44 764 GLN A CA 1
ATOM 5537 C C . GLN A 1 764 ? -15.047 -2.289 14.076 1.00 91.44 764 GLN A C 1
ATOM 5539 O O . GLN A 1 764 ? -14.947 -1.474 13.161 1.00 91.44 764 GLN A O 1
ATOM 5544 N N . ILE A 1 765 ? -15.064 -1.929 15.355 1.00 98.31 765 ILE A N 1
ATOM 5545 C CA . ILE A 1 765 ? -14.776 -0.587 15.865 1.00 98.31 765 ILE A CA 1
ATOM 5546 C C . ILE A 1 765 ? -13.624 -0.765 16.849 1.00 98.31 765 ILE A C 1
ATOM 5548 O O . ILE A 1 765 ? -13.834 -1.329 17.925 1.00 98.31 765 ILE A O 1
ATOM 5552 N N . GLN A 1 766 ? -12.405 -0.373 16.481 1.00 93.62 766 GLN A N 1
ATOM 5553 C CA . GLN A 1 766 ? -11.221 -0.709 17.279 1.00 93.62 766 GLN A CA 1
ATOM 5554 C C . GLN A 1 766 ? -10.149 0.377 17.311 1.00 93.62 766 GLN A C 1
ATOM 5556 O O . GLN A 1 766 ? -10.089 1.198 16.407 1.00 93.62 766 GLN A O 1
ATOM 5561 N N . ASN A 1 767 ? -9.289 0.393 18.328 1.00 92.69 767 ASN A N 1
ATOM 5562 C CA . ASN A 1 767 ? -8.147 1.313 18.408 1.00 92.69 767 ASN A CA 1
ATOM 5563 C C . ASN A 1 767 ? -8.508 2.796 18.149 1.00 92.69 767 ASN A C 1
ATOM 5565 O O . ASN A 1 767 ? -7.724 3.519 17.550 1.00 92.69 767 ASN A O 1
ATOM 5569 N N . ASN A 1 768 ? -9.700 3.273 18.526 1.00 97.12 768 ASN A N 1
ATOM 5570 C CA . ASN A 1 768 ? -10.067 4.686 18.358 1.00 97.12 768 ASN A CA 1
ATOM 5571 C C . ASN A 1 768 ? -9.874 5.461 19.671 1.00 97.12 768 ASN A C 1
ATOM 5573 O O . ASN A 1 768 ? -10.235 4.964 20.744 1.00 97.12 768 ASN A O 1
ATOM 5577 N N . PHE A 1 769 ? -9.392 6.703 19.580 1.00 96.88 769 PHE A N 1
ATOM 5578 C CA . PHE A 1 769 ? -9.448 7.682 20.669 1.00 96.88 769 PHE A CA 1
ATOM 5579 C C . PHE A 1 769 ? -10.696 8.551 20.512 1.00 96.88 769 PHE A C 1
ATOM 5581 O O . PHE A 1 769 ? -10.933 9.135 19.455 1.00 96.88 769 PHE A O 1
ATOM 5588 N N . ILE A 1 770 ? -11.503 8.651 21.568 1.00 97.12 770 ILE A N 1
ATOM 5589 C CA . ILE A 1 770 ? -12.733 9.445 21.578 1.00 97.12 770 ILE A CA 1
ATOM 5590 C C . ILE A 1 770 ? -12.761 10.315 22.835 1.00 97.12 770 ILE A C 1
ATOM 5592 O O . ILE A 1 770 ? -12.949 9.806 23.941 1.00 97.12 770 ILE A O 1
ATOM 5596 N N . ALA A 1 771 ? -12.611 11.628 22.669 1.00 91.25 771 ALA A N 1
ATOM 5597 C CA . ALA A 1 771 ? -12.641 12.601 23.755 1.00 91.25 771 ALA A CA 1
ATOM 5598 C C . ALA A 1 771 ? -13.775 13.618 23.569 1.00 91.25 771 ALA A C 1
ATOM 5600 O O . ALA A 1 771 ? -13.806 14.349 22.581 1.00 91.25 771 ALA A O 1
ATOM 5601 N N . ASP A 1 772 ? -14.677 13.728 24.545 1.00 87.56 772 ASP A N 1
ATOM 5602 C CA . ASP A 1 772 ? -15.660 14.812 24.623 1.00 87.56 772 ASP A CA 1
ATOM 5603 C C . ASP A 1 772 ? -15.480 15.616 25.913 1.00 87.56 772 ASP A C 1
ATOM 5605 O O . ASP A 1 772 ? -15.789 15.153 27.014 1.00 87.56 772 ASP A O 1
ATOM 5609 N N . ASN A 1 773 ? -14.986 16.843 25.757 1.00 84.50 773 ASN A N 1
ATOM 5610 C CA . ASN A 1 773 ? -14.621 17.750 26.842 1.00 84.50 773 ASN A CA 1
ATOM 5611 C C . ASN A 1 773 ? -15.651 18.877 27.042 1.00 84.50 773 ASN A C 1
ATOM 5613 O O . ASN A 1 773 ? -15.406 19.824 27.791 1.00 84.50 773 ASN A O 1
ATOM 5617 N N . ARG A 1 774 ? -16.801 18.818 26.357 1.00 80.19 774 ARG A N 1
ATOM 5618 C CA . ARG A 1 774 ? -17.836 19.859 26.422 1.00 80.19 774 ARG A CA 1
ATOM 5619 C C . ARG A 1 774 ? -18.632 19.741 27.725 1.00 80.19 774 ARG A C 1
ATOM 5621 O O . ARG A 1 774 ? -19.175 18.685 28.042 1.00 80.19 774 ARG A O 1
ATOM 5628 N N . ALA A 1 775 ? -18.696 20.836 28.483 1.00 66.75 775 ALA A N 1
ATOM 5629 C CA . ALA A 1 775 ? -19.302 20.865 29.814 1.00 66.75 775 ALA A CA 1
ATOM 5630 C C . ALA A 1 775 ? -20.794 20.466 29.819 1.00 66.75 775 ALA A C 1
ATOM 5632 O O . ALA A 1 775 ? -21.535 20.705 28.865 1.00 66.75 775 ALA A O 1
ATOM 5633 N N . THR A 1 776 ? -21.237 19.869 30.928 1.00 53.94 776 THR A N 1
ATOM 5634 C CA . THR A 1 776 ? -22.581 19.297 31.104 1.00 53.94 776 THR A CA 1
ATOM 5635 C C . THR A 1 776 ? -23.709 20.302 30.851 1.00 53.94 776 THR A C 1
ATOM 5637 O O . THR A 1 776 ? -23.749 21.356 31.485 1.00 53.94 776 THR A O 1
ATOM 5640 N N . GLY A 1 777 ? -24.673 19.936 30.002 1.00 54.69 777 GLY A N 1
ATOM 5641 C CA . GLY A 1 777 ? -25.873 20.745 29.740 1.00 54.69 777 GLY A CA 1
ATOM 5642 C C . GLY A 1 777 ? -26.626 20.381 28.455 1.00 54.69 777 GLY A C 1
ATOM 5643 O O . GLY A 1 777 ? -27.831 20.599 28.383 1.00 54.69 777 GLY A O 1
ATOM 5644 N N . SER A 1 778 ? -25.948 19.762 27.484 1.00 54.59 778 SER A N 1
ATOM 5645 C CA . SER A 1 778 ? -26.541 19.334 26.210 1.00 54.59 778 SER A CA 1
ATOM 5646 C C . SER A 1 778 ? -26.077 17.923 25.855 1.00 54.59 778 SER A C 1
ATOM 5648 O O . SER A 1 778 ? -24.898 17.714 25.613 1.00 54.59 778 SER A O 1
ATOM 5650 N N . HIS A 1 779 ? -27.007 16.969 25.890 1.00 62.03 779 HIS A N 1
ATOM 5651 C CA . HIS A 1 779 ? -26.814 15.515 25.819 1.00 62.03 779 HIS A CA 1
ATOM 5652 C C . HIS A 1 779 ? -25.960 15.012 24.624 1.00 62.03 779 HIS A C 1
ATOM 5654 O O . HIS A 1 779 ? -26.505 14.892 23.525 1.00 62.03 779 HIS A O 1
ATOM 5660 N N . PRO A 1 780 ? -24.684 14.610 24.815 1.00 67.19 780 PRO A N 1
ATOM 5661 C CA . PRO A 1 780 ? -24.049 13.668 23.898 1.00 67.19 780 PRO A CA 1
ATOM 5662 C C . PRO A 1 780 ? -24.623 12.271 24.169 1.00 67.19 780 PRO A C 1
ATOM 5664 O O . PRO A 1 780 ? -25.035 11.972 25.292 1.00 67.19 780 PRO A O 1
ATOM 5667 N N . GLY A 1 781 ? -24.683 11.418 23.151 1.00 80.88 781 GLY A N 1
ATOM 5668 C CA . GLY A 1 781 ? -25.136 10.038 23.320 1.00 80.88 781 GLY A CA 1
ATOM 5669 C C . GLY A 1 781 ? -24.033 9.136 23.890 1.00 80.88 781 GLY A C 1
ATOM 5670 O O . GLY A 1 781 ? -23.089 9.622 24.518 1.00 80.88 781 GLY A O 1
ATOM 5671 N N . PRO A 1 782 ? -24.094 7.816 23.644 1.00 90.62 782 PRO A N 1
ATOM 5672 C CA . PRO A 1 782 ? -22.900 6.991 23.772 1.00 90.62 782 PRO A CA 1
ATOM 5673 C C . PRO A 1 782 ? -21.837 7.471 22.770 1.00 90.62 782 PRO A C 1
ATOM 5675 O O . PRO A 1 782 ? -22.159 7.918 21.666 1.00 90.62 782 PRO A O 1
ATOM 5678 N N . ALA A 1 783 ? -20.562 7.309 23.105 1.00 93.38 783 ALA A N 1
ATOM 5679 C CA . ALA A 1 783 ? -19.482 7.504 22.145 1.00 93.38 783 ALA A CA 1
ATOM 5680 C C . ALA A 1 783 ? -19.556 6.464 21.011 1.00 93.38 783 ALA A C 1
ATOM 5682 O O . ALA A 1 783 ? -19.378 6.811 19.843 1.00 93.38 783 ALA A O 1
ATOM 5683 N N . ILE A 1 784 ? -19.864 5.208 21.356 1.00 97.38 784 ILE A N 1
ATOM 5684 C CA . ILE A 1 784 ? -20.030 4.093 20.414 1.00 97.38 784 ILE A CA 1
ATOM 5685 C C . ILE A 1 784 ? -21.400 3.440 20.631 1.00 97.38 784 ILE A C 1
ATOM 5687 O O . ILE A 1 784 ? -21.720 3.033 21.750 1.00 97.38 784 ILE A O 1
ATOM 5691 N N . SER A 1 785 ? -22.197 3.310 19.568 1.00 95.94 785 SER A N 1
ATOM 5692 C CA . SER A 1 785 ? -23.525 2.683 19.620 1.00 95.94 785 SER A CA 1
ATOM 5693 C C . SER A 1 785 ? -23.672 1.521 18.636 1.00 95.94 785 SER A C 1
ATOM 5695 O O . SER A 1 785 ? -23.327 1.645 17.460 1.00 95.94 785 SER A O 1
ATOM 5697 N N . LEU A 1 786 ? -24.227 0.406 19.110 1.00 97.75 786 LEU A N 1
ATOM 5698 C CA . LEU A 1 786 ? -24.677 -0.715 18.284 1.00 97.75 786 LEU A CA 1
ATOM 5699 C C . LEU A 1 786 ? -26.209 -0.810 18.368 1.00 97.75 786 LEU A C 1
ATOM 5701 O O . LEU A 1 786 ? -26.749 -1.114 19.432 1.00 97.75 786 LEU A O 1
ATOM 5705 N N . GLU A 1 787 ? -26.921 -0.556 17.270 1.00 96.00 787 GLU A N 1
ATOM 5706 C CA . GLU A 1 787 ? -28.390 -0.531 17.230 1.00 96.00 787 GLU A CA 1
ATOM 5707 C C . GLU A 1 787 ? -28.912 -1.494 16.154 1.00 96.00 787 GLU A C 1
ATOM 5709 O O . GLU A 1 787 ? -28.801 -1.238 14.962 1.00 96.00 787 GLU A O 1
ATOM 5714 N N . SER A 1 788 ? -29.472 -2.632 16.565 1.00 95.88 788 SER A N 1
ATOM 5715 C CA . SER A 1 788 ? -29.769 -3.776 15.684 1.00 95.88 788 SER A CA 1
ATOM 5716 C C . SER A 1 788 ? -28.556 -4.308 14.891 1.00 95.88 788 SER A C 1
ATOM 5718 O O . SER A 1 788 ? -28.678 -4.680 13.721 1.00 95.88 788 SER A O 1
ATOM 5720 N N . ALA A 1 789 ? -27.376 -4.351 15.523 1.00 96.50 789 ALA A N 1
ATOM 5721 C CA . ALA A 1 789 ? -26.130 -4.810 14.901 1.00 96.50 789 ALA A CA 1
ATOM 5722 C C . ALA A 1 789 ? -25.788 -6.264 15.288 1.00 96.50 789 ALA A C 1
ATOM 5724 O O . ALA A 1 789 ? -25.568 -6.575 16.458 1.00 96.50 789 ALA A O 1
ATOM 5725 N N . THR A 1 790 ? -25.716 -7.175 14.317 1.00 96.19 790 THR A N 1
ATOM 5726 C CA . THR A 1 790 ? -25.440 -8.603 14.569 1.00 96.19 790 THR A CA 1
ATOM 5727 C C . THR A 1 790 ? -23.964 -8.934 14.357 1.00 96.19 790 THR A C 1
ATOM 5729 O O . THR A 1 790 ? -23.438 -8.728 13.271 1.00 96.19 790 THR A O 1
ATOM 5732 N N . GLY A 1 791 ? -23.286 -9.489 15.365 1.00 93.50 791 GLY A N 1
ATOM 5733 C CA . GLY A 1 791 ? -21.897 -9.966 15.271 1.00 93.50 791 GLY A CA 1
ATOM 5734 C C . GLY A 1 791 ? -20.818 -8.874 15.234 1.00 93.50 791 GLY A C 1
ATOM 5735 O O . GLY A 1 791 ? -19.667 -9.174 14.909 1.00 93.50 791 GLY A O 1
ATOM 5736 N N . ALA A 1 792 ? -21.175 -7.624 15.538 1.00 95.31 792 ALA A N 1
ATOM 5737 C CA . ALA A 1 792 ? -20.250 -6.493 15.560 1.00 95.31 792 ALA A CA 1
ATOM 5738 C C . ALA A 1 792 ? -19.225 -6.588 16.702 1.00 95.31 792 ALA A C 1
ATOM 5740 O O . ALA A 1 792 ? -19.522 -7.088 17.792 1.00 95.31 792 ALA A O 1
ATOM 5741 N N . ARG A 1 793 ? -18.014 -6.081 16.454 1.00 96.06 793 ARG A N 1
ATOM 5742 C CA . ARG A 1 793 ? -16.907 -6.055 17.420 1.00 96.06 793 ARG A CA 1
ATOM 5743 C C . ARG A 1 793 ? -16.564 -4.629 17.830 1.00 96.06 793 ARG A C 1
ATOM 5745 O O . ARG A 1 793 ? -16.470 -3.755 16.974 1.00 96.06 793 ARG A O 1
ATOM 5752 N N . VAL A 1 794 ? -16.353 -4.414 19.123 1.00 98.31 794 VAL A N 1
ATOM 5753 C CA . VAL A 1 794 ? -15.921 -3.142 19.713 1.00 98.31 794 VAL A CA 1
ATOM 5754 C C . VAL A 1 794 ? -14.742 -3.446 20.630 1.00 98.31 794 VAL A C 1
ATOM 5756 O O . VAL A 1 794 ? -14.932 -3.837 21.781 1.00 98.31 794 VAL A O 1
ATOM 5759 N N . ASP A 1 795 ? -13.529 -3.350 20.099 1.00 96.38 795 ASP A N 1
ATOM 5760 C CA . ASP A 1 795 ? -12.318 -3.906 20.708 1.00 96.38 795 ASP A CA 1
ATOM 5761 C C . ASP A 1 795 ? -11.260 -2.811 20.927 1.00 96.38 795 ASP A C 1
ATOM 5763 O O . ASP A 1 795 ? -10.992 -2.050 20.011 1.00 96.38 795 ASP A O 1
ATOM 5767 N N . ASN A 1 796 ? -10.626 -2.718 22.101 1.00 95.81 796 ASN A N 1
ATOM 5768 C CA . ASN A 1 796 ? -9.481 -1.812 22.321 1.00 95.81 796 ASN A CA 1
ATOM 5769 C C . ASN A 1 796 ? -9.747 -0.328 21.940 1.00 95.81 796 ASN A C 1
ATOM 5771 O O . ASN A 1 796 ? -8.927 0.303 21.291 1.00 95.81 796 ASN A O 1
ATOM 5775 N N . ASN A 1 797 ? -10.882 0.278 22.313 1.00 98.38 797 ASN A N 1
ATOM 5776 C CA . ASN A 1 797 ? -11.095 1.733 22.149 1.00 98.38 797 ASN A CA 1
ATOM 5777 C C . ASN A 1 797 ? -10.826 2.490 23.461 1.00 98.38 797 ASN A C 1
ATOM 5779 O O . ASN A 1 797 ? -11.096 1.954 24.539 1.00 98.38 797 ASN A O 1
ATOM 5783 N N . THR A 1 798 ? -10.373 3.748 23.383 1.00 98.19 798 THR A N 1
ATOM 5784 C CA . THR A 1 798 ? -10.265 4.654 24.544 1.00 98.19 798 THR A CA 1
ATOM 5785 C C . THR A 1 798 ? -11.304 5.773 24.454 1.00 98.19 798 THR A C 1
ATOM 5787 O O . THR A 1 798 ? -11.315 6.545 23.497 1.00 98.19 798 THR A O 1
ATOM 5790 N N . VAL A 1 799 ? -12.167 5.889 25.466 1.00 97.62 799 VAL A N 1
ATOM 5791 C CA . VAL A 1 799 ? -13.268 6.860 25.543 1.00 97.62 799 VAL A CA 1
ATOM 5792 C C . VAL A 1 799 ? -13.171 7.703 26.816 1.00 97.62 799 VAL A C 1
ATOM 5794 O O . VAL A 1 799 ? -13.267 7.187 27.929 1.00 97.62 799 VAL A O 1
ATOM 5797 N N . TYR A 1 800 ? -13.084 9.022 26.668 1.00 94.44 800 TYR A N 1
ATOM 5798 C CA . TYR A 1 800 ? -13.179 9.966 27.779 1.00 94.44 800 TYR A CA 1
ATOM 5799 C C . TYR A 1 800 ? -14.248 11.031 27.503 1.00 94.44 800 TYR A C 1
ATOM 5801 O O . TYR A 1 800 ? -14.120 11.821 26.577 1.00 94.44 800 TYR A O 1
ATOM 5809 N N . SER A 1 801 ? -15.322 11.070 28.295 1.00 90.75 801 SER A N 1
ATOM 5810 C CA . SER A 1 801 ? -16.433 12.015 28.103 1.00 90.75 801 SER A CA 1
ATOM 5811 C C . SER A 1 801 ? -16.845 12.683 29.412 1.00 90.75 801 SER A C 1
ATOM 5813 O O . SER A 1 801 ? -17.197 11.994 30.370 1.00 90.75 801 SER A O 1
ATOM 5815 N N . VAL A 1 802 ? -16.873 14.018 29.449 1.00 87.94 802 VAL A N 1
ATOM 5816 C CA . VAL A 1 802 ? -17.323 14.798 30.623 1.00 87.94 802 VAL A CA 1
ATOM 5817 C C . VAL A 1 802 ? -18.835 15.076 30.637 1.00 87.94 802 VAL A C 1
ATOM 5819 O O . VAL A 1 802 ? -19.355 15.604 31.618 1.00 87.94 802 VAL A O 1
ATOM 5822 N N . GLY A 1 803 ? -19.558 14.730 29.564 1.00 80.25 803 GLY A N 1
ATOM 5823 C CA . GLY A 1 803 ? -21.005 14.953 29.448 1.00 80.25 803 GLY A CA 1
ATOM 5824 C C . GLY A 1 803 ? -21.839 14.131 30.444 1.00 80.25 803 GLY A C 1
ATOM 5825 O O . GLY A 1 803 ? -21.349 13.179 31.044 1.00 80.25 803 GLY A O 1
ATOM 5826 N N . SER A 1 804 ? -23.128 14.439 30.591 1.00 82.62 804 SER A N 1
ATOM 5827 C CA . SER A 1 804 ? -24.003 13.809 31.600 1.00 82.62 804 SER A CA 1
ATOM 5828 C C . SER A 1 804 ? -24.554 12.421 31.235 1.00 82.62 804 SER A C 1
ATOM 5830 O O . SER A 1 804 ? -25.098 11.745 32.106 1.00 82.62 804 SER A O 1
ATOM 5832 N N . TYR A 1 805 ? -24.442 11.978 29.978 1.00 87.31 805 TYR A N 1
ATOM 5833 C CA . TYR A 1 805 ? -24.945 10.665 29.555 1.00 87.31 805 TYR A CA 1
ATOM 5834 C C . TYR A 1 805 ? -24.112 9.527 30.159 1.00 87.31 805 TYR A C 1
ATOM 5836 O O . TYR A 1 805 ? -22.882 9.602 30.167 1.00 87.31 805 TYR A O 1
ATOM 5844 N N . ALA A 1 806 ? -24.784 8.494 30.677 1.00 90.50 806 ALA A N 1
ATOM 5845 C CA . ALA A 1 806 ? -24.175 7.491 31.554 1.00 90.50 806 ALA A CA 1
ATOM 5846 C C . ALA A 1 806 ? -23.224 6.517 30.837 1.00 90.50 806 ALA A C 1
ATOM 5848 O O . ALA A 1 806 ? -22.196 6.146 31.400 1.00 90.50 806 ALA A O 1
ATOM 5849 N N . ASN A 1 807 ? -23.550 6.123 29.601 1.00 93.44 807 ASN A N 1
ATOM 5850 C CA . ASN A 1 807 ? -22.812 5.102 28.855 1.00 93.44 807 ASN A CA 1
ATOM 5851 C C . ASN A 1 807 ? -21.727 5.728 27.967 1.00 93.44 807 ASN A C 1
ATOM 5853 O O . ASN A 1 807 ? -21.988 6.697 27.257 1.00 93.44 807 ASN A O 1
ATOM 5857 N N . ALA A 1 808 ? -20.533 5.132 27.943 1.00 95.00 808 ALA A N 1
ATOM 5858 C CA . ALA A 1 808 ? -19.542 5.371 26.890 1.00 95.00 808 ALA A CA 1
ATOM 5859 C C . ALA A 1 808 ? -19.844 4.514 25.656 1.00 95.00 808 ALA A C 1
ATOM 5861 O O . ALA A 1 808 ? -19.788 4.999 24.529 1.00 95.00 808 ALA A O 1
ATOM 5862 N N . ILE A 1 809 ? -20.181 3.244 25.878 1.00 97.69 809 ILE A N 1
ATOM 5863 C CA . ILE A 1 809 ? -20.490 2.274 24.828 1.00 97.69 809 ILE A CA 1
ATOM 5864 C C . ILE A 1 809 ? -21.840 1.657 25.170 1.00 97.69 809 ILE A C 1
ATOM 5866 O O . ILE A 1 809 ? -22.053 1.215 26.300 1.00 97.69 809 ILE A O 1
ATOM 5870 N N . GLU A 1 810 ? -22.756 1.598 24.212 1.00 95.69 810 GLU A N 1
ATOM 5871 C CA . GLU A 1 810 ? -24.012 0.876 24.405 1.00 95.69 810 GLU A CA 1
ATOM 5872 C C . GLU A 1 810 ? -24.378 0.029 23.194 1.00 95.69 810 GLU A C 1
ATOM 5874 O O . GLU A 1 810 ? -24.078 0.363 22.048 1.00 95.69 810 GLU A O 1
ATOM 5879 N N . TYR A 1 811 ? -25.043 -1.083 23.473 1.00 96.75 811 TYR A N 1
ATOM 5880 C CA . TYR A 1 811 ? -25.576 -1.987 22.474 1.00 96.75 811 TYR A CA 1
ATOM 5881 C C . TYR A 1 811 ? -27.042 -2.247 22.806 1.00 96.75 811 TYR A C 1
ATOM 5883 O O . TYR A 1 811 ? -27.376 -2.629 23.929 1.00 96.75 811 TYR A O 1
ATOM 5891 N N . ARG A 1 812 ? -27.931 -1.948 21.854 1.00 94.56 812 ARG A N 1
ATOM 5892 C CA . ARG A 1 812 ? -29.372 -1.864 22.099 1.00 94.56 812 ARG A CA 1
ATOM 5893 C C . ARG A 1 812 ? -30.235 -2.501 21.016 1.00 94.56 812 ARG A C 1
ATOM 5895 O O . ARG A 1 812 ? -29.803 -2.690 19.878 1.00 94.56 812 ARG A O 1
ATOM 5902 N N . TYR A 1 813 ? -31.469 -2.795 21.416 1.00 96.62 813 TYR A N 1
ATOM 5903 C CA . TYR A 1 813 ? -32.507 -3.543 20.704 1.00 96.62 813 TYR A CA 1
ATOM 5904 C C . TYR A 1 813 ? -32.211 -5.037 20.546 1.00 96.62 813 TYR A C 1
ATOM 5906 O O . TYR A 1 813 ? -31.076 -5.442 20.316 1.00 96.62 813 TYR A O 1
ATOM 5914 N N . ALA A 1 814 ? -33.262 -5.858 20.587 1.00 95.12 814 ALA A N 1
ATOM 5915 C CA . ALA A 1 814 ? -33.182 -7.314 20.422 1.00 95.12 814 ALA A CA 1
ATOM 5916 C C . ALA A 1 814 ? -32.562 -7.785 19.086 1.00 95.12 814 ALA A C 1
ATOM 5918 O O . ALA A 1 814 ? -32.125 -8.928 18.991 1.00 95.12 814 ALA A O 1
ATOM 5919 N N . GLY A 1 815 ? -32.490 -6.919 18.065 1.00 93.88 815 GLY A N 1
ATOM 5920 C CA . GLY A 1 815 ? -31.752 -7.189 16.823 1.00 93.88 815 GLY A CA 1
ATOM 5921 C C . GLY A 1 815 ? -30.224 -7.143 16.975 1.00 93.88 815 GLY A C 1
ATOM 5922 O O . GLY A 1 815 ? -29.507 -7.641 16.110 1.00 93.88 815 GLY A O 1
ATOM 5923 N N . THR A 1 816 ? -29.707 -6.561 18.062 1.00 97.69 816 THR A N 1
ATOM 5924 C CA . THR A 1 816 ? -28.276 -6.572 18.383 1.00 97.69 816 THR A CA 1
ATOM 5925 C C . THR A 1 816 ? -27.942 -7.873 19.094 1.00 97.69 816 THR A C 1
ATOM 5927 O O . THR A 1 816 ? -28.324 -8.081 20.248 1.00 97.69 816 THR A O 1
ATOM 5930 N N . THR A 1 817 ? -27.253 -8.768 18.388 1.00 96.12 817 THR A N 1
ATOM 5931 C CA . THR A 1 817 ? -26.954 -10.123 18.864 1.00 96.12 817 THR A CA 1
ATOM 5932 C C . THR A 1 817 ? -25.519 -10.520 18.554 1.00 96.12 817 THR A C 1
ATOM 5934 O O . THR A 1 817 ? -24.938 -10.076 17.565 1.00 96.12 817 THR A O 1
ATOM 5937 N N . GLY A 1 818 ? -24.913 -11.347 19.409 1.00 93.06 818 GLY A N 1
ATOM 5938 C CA . GLY A 1 818 ? -23.544 -11.836 19.202 1.00 93.06 818 GLY A CA 1
ATOM 5939 C C . GLY A 1 818 ? -22.468 -10.742 19.186 1.00 93.06 818 GLY A C 1
ATOM 5940 O O . GLY A 1 818 ? -21.365 -10.995 18.704 1.00 93.06 818 GLY A O 1
ATOM 5941 N N . ALA A 1 819 ? -22.774 -9.539 19.683 1.00 95.31 819 ALA A N 1
ATOM 5942 C CA . ALA A 1 819 ? -21.810 -8.450 19.769 1.00 95.31 819 ALA A CA 1
ATOM 5943 C C . ALA A 1 819 ? -20.664 -8.815 20.729 1.00 95.31 819 ALA A C 1
ATOM 5945 O O . ALA A 1 819 ? -20.896 -9.430 21.772 1.00 95.31 819 ALA A O 1
ATOM 5946 N N . LEU A 1 820 ? -19.434 -8.428 20.398 1.00 95.94 820 LEU A N 1
ATOM 5947 C CA . LEU A 1 820 ? -18.251 -8.649 21.233 1.00 95.94 820 LEU A CA 1
ATOM 5948 C C . LEU A 1 820 ? -17.655 -7.296 21.609 1.00 95.94 820 LEU A C 1
ATOM 5950 O O . LEU A 1 820 ? -17.260 -6.541 20.727 1.00 95.94 820 LEU A O 1
ATOM 5954 N N . ILE A 1 821 ? -17.601 -6.986 22.903 1.00 97.88 821 ILE A N 1
ATOM 5955 C CA . ILE A 1 821 ? -17.119 -5.696 23.404 1.00 97.88 821 ILE A CA 1
ATOM 5956 C C . ILE A 1 821 ? -15.966 -5.967 24.369 1.00 97.88 821 ILE A C 1
ATOM 5958 O O . ILE A 1 821 ? -16.201 -6.469 25.472 1.00 97.88 821 ILE A O 1
ATOM 5962 N N . ARG A 1 822 ? -14.718 -5.711 23.960 1.00 96.44 822 ARG A N 1
ATOM 5963 C CA . ARG A 1 822 ? -13.527 -6.167 24.697 1.00 96.44 822 ARG A CA 1
ATOM 5964 C C . ARG A 1 822 ? -12.447 -5.101 24.834 1.00 96.44 822 ARG A C 1
ATOM 5966 O O . ARG A 1 822 ? -12.277 -4.279 23.944 1.00 96.44 822 ARG A O 1
ATOM 5973 N N . ASN A 1 823 ? -11.669 -5.151 25.913 1.00 95.62 823 ASN A N 1
ATOM 5974 C CA . ASN A 1 823 ? -10.479 -4.307 26.108 1.00 95.62 823 ASN A CA 1
ATOM 5975 C C . ASN A 1 823 ? -10.727 -2.787 25.999 1.00 95.62 823 ASN A C 1
ATOM 5977 O O . ASN A 1 823 ? -9.782 -2.038 25.772 1.00 95.62 823 ASN A O 1
ATOM 5981 N N . ASN A 1 824 ? -11.963 -2.294 26.127 1.00 97.88 824 ASN A N 1
ATOM 5982 C CA . ASN A 1 824 ? -12.232 -0.861 25.996 1.00 97.88 824 ASN A CA 1
ATOM 5983 C C . ASN A 1 824 ? -11.947 -0.136 27.314 1.00 97.88 824 ASN A C 1
ATOM 5985 O O . ASN A 1 824 ? -12.419 -0.556 28.375 1.00 97.88 824 ASN A O 1
ATOM 5989 N N . LEU A 1 825 ? -11.226 0.981 27.228 1.00 96.69 825 LEU A N 1
ATOM 5990 C CA . LEU A 1 825 ? -10.959 1.888 28.335 1.00 96.69 825 LEU A CA 1
ATOM 5991 C C . LEU A 1 825 ? -11.933 3.064 28.261 1.00 96.69 825 LEU A C 1
ATOM 5993 O O . LEU A 1 825 ? -11.912 3.833 27.308 1.00 96.69 825 LEU A O 1
ATOM 5997 N N . ALA A 1 826 ? -12.788 3.222 29.261 1.00 96.50 826 ALA A N 1
ATOM 5998 C CA . ALA A 1 826 ? -13.805 4.261 29.321 1.00 96.50 826 ALA A CA 1
ATOM 5999 C C . ALA A 1 826 ? -13.868 4.906 30.710 1.00 96.50 826 ALA A C 1
ATOM 6001 O O . ALA A 1 826 ? -13.558 4.268 31.712 1.00 96.50 826 ALA A O 1
ATOM 6002 N N . ASN A 1 827 ? -14.341 6.150 30.807 1.00 94.62 827 ASN A N 1
ATOM 6003 C CA . ASN A 1 827 ? -14.690 6.784 32.090 1.00 94.62 827 ASN A CA 1
ATOM 6004 C C . ASN A 1 827 ? -16.173 6.608 32.489 1.00 94.62 827 ASN A C 1
ATOM 6006 O O . ASN A 1 827 ? -16.662 7.293 33.388 1.00 94.62 827 ASN A O 1
ATOM 6010 N N . LYS A 1 828 ? -16.894 5.740 31.770 1.00 94.12 828 LYS A N 1
ATOM 6011 C CA . LYS A 1 828 ? -18.354 5.569 31.782 1.00 94.12 828 LYS A CA 1
ATOM 6012 C C . LYS A 1 828 ? -18.742 4.134 31.426 1.00 94.12 828 LYS A C 1
ATOM 6014 O O . LYS A 1 828 ? -17.911 3.374 30.931 1.00 94.12 828 LYS A O 1
ATOM 6019 N N . THR A 1 829 ? -19.999 3.759 31.657 1.00 96.44 829 THR A N 1
ATOM 6020 C CA . THR A 1 829 ? -20.466 2.367 31.544 1.00 96.44 829 THR A CA 1
ATOM 6021 C C . THR A 1 829 ? -20.463 1.814 30.116 1.00 96.44 829 THR A C 1
ATOM 6023 O O . THR A 1 829 ? -20.652 2.540 29.138 1.00 96.44 829 THR A O 1
ATOM 6026 N N . VAL A 1 830 ? -20.295 0.492 30.022 1.00 97.25 830 VAL A N 1
ATOM 6027 C CA . VAL A 1 830 ? -20.611 -0.322 28.839 1.00 97.25 830 VAL A CA 1
ATOM 6028 C C . VAL A 1 830 ? -21.938 -1.031 29.121 1.00 97.25 830 VAL A C 1
ATOM 6030 O O . VAL A 1 830 ? -22.004 -1.798 30.080 1.00 97.25 830 VAL A O 1
ATOM 6033 N N . ALA A 1 831 ? -22.992 -0.776 28.338 1.00 96.62 831 ALA A N 1
ATOM 6034 C CA . ALA A 1 831 ? -24.354 -1.211 28.683 1.00 96.62 831 ALA A CA 1
ATOM 6035 C C . ALA A 1 831 ? -25.096 -1.960 27.562 1.00 96.62 831 ALA A C 1
ATOM 6037 O O . ALA A 1 831 ? -25.119 -1.519 26.413 1.00 96.62 831 ALA A O 1
ATOM 6038 N N . ALA A 1 832 ? -25.773 -3.050 27.941 1.00 96.50 832 ALA A N 1
ATOM 6039 C CA . ALA A 1 832 ? -26.837 -3.675 27.156 1.00 96.50 832 ALA A CA 1
ATOM 6040 C C . ALA A 1 832 ? -28.166 -2.963 27.441 1.00 96.50 832 ALA A C 1
ATOM 6042 O O . ALA A 1 832 ? -28.504 -2.761 28.608 1.00 96.50 832 ALA A O 1
ATOM 6043 N N . LEU A 1 833 ? -28.938 -2.627 26.408 1.00 95.38 833 LEU A N 1
ATOM 6044 C CA . LEU A 1 833 ? -30.265 -2.015 26.544 1.00 95.38 833 LEU A CA 1
ATOM 6045 C C . LEU A 1 833 ? -31.288 -2.689 25.617 1.00 95.38 833 LEU A C 1
ATOM 6047 O O . LEU A 1 833 ? -30.935 -3.379 24.662 1.00 95.38 833 LEU A O 1
ATOM 6051 N N . ASP A 1 834 ? -32.576 -2.477 25.893 1.00 95.44 834 ASP A N 1
ATOM 6052 C CA . ASP A 1 834 ? -33.694 -2.775 24.982 1.00 95.44 834 ASP A CA 1
ATOM 6053 C C . ASP A 1 834 ? -33.729 -4.224 24.426 1.00 95.44 834 ASP A C 1
ATOM 6055 O O . ASP A 1 834 ? -34.202 -4.477 23.317 1.00 95.44 834 ASP A O 1
ATOM 6059 N N . GLY A 1 835 ? -33.219 -5.191 25.200 1.00 94.38 835 GLY A N 1
ATOM 6060 C CA . GLY A 1 835 ? -33.184 -6.618 24.852 1.00 94.38 835 GLY A CA 1
ATOM 6061 C C . GLY A 1 835 ? -31.974 -7.085 24.031 1.00 94.38 835 GLY A C 1
ATOM 6062 O O . GLY A 1 835 ? -31.972 -8.228 23.580 1.00 94.38 835 GLY A O 1
ATOM 6063 N N . ALA A 1 836 ? -30.959 -6.242 23.826 1.00 96.88 836 ALA A N 1
ATOM 6064 C CA . ALA A 1 836 ? -29.732 -6.618 23.121 1.00 96.88 836 ALA A CA 1
ATOM 6065 C C . ALA A 1 836 ? -28.910 -7.694 23.850 1.00 96.88 836 ALA A C 1
ATOM 6067 O O . ALA A 1 836 ? -28.925 -7.791 25.078 1.00 96.88 836 ALA A O 1
ATOM 6068 N N . THR A 1 837 ? -28.128 -8.464 23.087 1.00 95.19 837 THR A N 1
ATOM 6069 C CA . THR A 1 837 ? -27.240 -9.513 23.609 1.00 95.19 837 THR A CA 1
ATOM 6070 C C . THR A 1 837 ? -25.818 -9.390 23.059 1.00 95.19 837 THR A C 1
ATOM 6072 O O . THR A 1 837 ? -25.596 -9.129 21.875 1.00 95.19 837 THR A O 1
ATOM 6075 N N . GLY A 1 838 ? -24.832 -9.608 23.927 1.00 94.19 838 GLY A N 1
ATOM 6076 C CA . GLY A 1 838 ? -23.413 -9.534 23.594 1.00 94.19 838 GLY A CA 1
ATOM 6077 C C . GLY A 1 838 ? -22.537 -10.119 24.701 1.00 94.19 838 GLY A C 1
ATOM 6078 O O . GLY A 1 838 ? -23.017 -10.404 25.796 1.00 94.19 838 GLY A O 1
ATOM 6079 N N . THR A 1 839 ? -21.254 -10.312 24.407 1.00 96.50 839 THR A N 1
ATOM 6080 C CA . THR A 1 839 ? -20.234 -10.760 25.365 1.00 96.50 839 THR A CA 1
ATOM 6081 C C . THR A 1 839 ? -19.271 -9.616 25.657 1.00 96.50 839 THR A C 1
ATOM 6083 O O . THR A 1 839 ? -18.699 -9.031 24.735 1.00 96.50 839 THR A O 1
ATOM 6086 N N . THR A 1 840 ? -19.069 -9.316 26.939 1.00 95.50 840 THR A N 1
ATOM 6087 C CA . THR A 1 840 ? -18.112 -8.314 27.417 1.00 95.50 840 THR A CA 1
ATOM 6088 C C . THR A 1 840 ? -16.907 -8.990 28.080 1.00 95.50 840 THR A C 1
ATOM 6090 O O . THR A 1 840 ? -17.074 -9.951 28.826 1.00 95.50 840 THR A O 1
ATOM 6093 N N . ALA A 1 841 ? -15.686 -8.501 27.835 1.00 93.50 841 ALA A N 1
ATOM 6094 C CA . ALA A 1 841 ? -14.474 -8.977 28.522 1.00 93.50 841 ALA A CA 1
ATOM 6095 C C . ALA A 1 841 ? -13.438 -7.851 28.677 1.00 93.50 841 ALA A C 1
ATOM 6097 O O . ALA A 1 841 ? -13.289 -7.042 27.769 1.00 93.50 841 ALA A O 1
ATOM 6098 N N . SER A 1 842 ? -12.722 -7.786 29.805 1.00 92.25 842 SER A N 1
ATOM 6099 C CA . SER A 1 842 ? -11.645 -6.801 30.045 1.00 92.25 842 SER A CA 1
ATOM 6100 C C . SER A 1 842 ? -11.989 -5.344 29.659 1.00 92.25 842 SER A C 1
ATOM 6102 O O . SER A 1 842 ? -11.137 -4.630 29.154 1.00 92.25 842 SER A O 1
ATOM 6104 N N . ASN A 1 843 ? -13.227 -4.874 29.854 1.00 95.00 843 ASN A N 1
ATOM 6105 C CA . ASN A 1 843 ? -13.538 -3.446 29.693 1.00 95.00 843 ASN A CA 1
ATOM 6106 C C . ASN A 1 843 ? -13.388 -2.748 31.046 1.00 95.00 843 ASN A C 1
ATOM 6108 O O . ASN A 1 843 ? -13.924 -3.241 32.040 1.00 95.00 843 ASN A O 1
ATOM 6112 N N . LEU A 1 844 ? -12.730 -1.591 31.077 1.00 94.25 844 LEU A N 1
ATOM 6113 C CA . LEU A 1 844 ? -12.589 -0.778 32.282 1.00 94.25 844 LEU A CA 1
ATOM 6114 C C . LEU A 1 844 ? -13.380 0.520 32.125 1.00 94.25 844 LEU A C 1
ATOM 6116 O O . LEU A 1 844 ? -13.162 1.261 31.178 1.00 94.25 844 LEU A O 1
ATOM 6120 N N . THR A 1 845 ? -14.285 0.806 33.060 1.00 94.56 845 THR A N 1
ATOM 6121 C CA . THR A 1 845 ? -15.253 1.919 32.966 1.00 94.56 845 THR A CA 1
ATOM 6122 C C . THR A 1 845 ? -14.975 3.059 33.953 1.00 94.56 845 THR A C 1
ATOM 6124 O O . THR A 1 845 ? -15.875 3.828 34.283 1.00 94.56 845 THR A O 1
ATOM 6127 N N . THR A 1 846 ? -13.749 3.144 34.477 1.00 92.38 846 THR A N 1
ATOM 6128 C CA . THR A 1 846 ? -13.347 4.068 35.553 1.00 92.38 846 THR A CA 1
ATOM 6129 C C . THR A 1 846 ? -12.153 4.956 35.183 1.00 92.38 846 THR A C 1
ATOM 6131 O O . THR A 1 846 ? -11.441 5.419 36.074 1.00 92.38 846 THR A O 1
ATOM 6134 N N . ALA A 1 847 ? -11.902 5.175 33.888 1.00 92.31 847 ALA A N 1
ATOM 6135 C CA . ALA A 1 847 ? -10.792 6.000 33.415 1.00 92.31 847 ALA A CA 1
ATOM 6136 C C . ALA A 1 847 ? -10.847 7.438 33.957 1.00 92.31 847 ALA A C 1
ATOM 6138 O O . ALA A 1 847 ? -11.915 8.038 34.094 1.00 92.31 847 ALA A O 1
ATOM 6139 N N . GLN A 1 848 ? -9.679 8.012 34.237 1.00 91.00 848 GLN A N 1
ATOM 6140 C CA . GLN A 1 848 ? -9.536 9.361 34.788 1.00 91.00 848 GLN A CA 1
ATOM 6141 C C . GLN A 1 848 ? -8.748 10.243 33.818 1.00 91.00 848 GLN A C 1
ATOM 6143 O O . GLN A 1 848 ? -7.841 9.756 33.153 1.00 91.00 848 GLN A O 1
ATOM 6148 N N . ALA A 1 849 ? -9.029 11.552 33.776 1.00 90.00 849 ALA A N 1
ATOM 6149 C CA . ALA A 1 849 ? -8.314 12.475 32.883 1.00 90.00 849 ALA A CA 1
ATOM 6150 C C . ALA A 1 849 ? -6.789 12.430 33.081 1.00 90.00 849 ALA A C 1
ATOM 6152 O O . ALA A 1 849 ? -6.045 12.490 32.112 1.00 90.00 849 ALA A O 1
ATOM 6153 N N . ALA A 1 850 ? -6.336 12.268 34.329 1.00 88.69 850 ALA A N 1
ATOM 6154 C CA . ALA A 1 850 ? -4.921 12.206 34.692 1.00 88.69 850 ALA A CA 1
ATOM 6155 C C . ALA A 1 850 ? -4.187 10.947 34.186 1.00 88.69 850 ALA A C 1
ATOM 6157 O O . ALA A 1 850 ? -2.965 10.882 34.283 1.00 88.69 850 ALA A O 1
ATOM 6158 N N . TRP A 1 851 ? -4.902 9.940 33.674 1.00 88.81 851 TRP A N 1
ATOM 6159 C CA . TRP A 1 851 ? -4.291 8.756 33.060 1.00 88.81 851 TRP A CA 1
ATOM 6160 C C . TRP A 1 851 ? -3.821 9.027 31.628 1.00 88.81 851 TRP A C 1
ATOM 6162 O O . TRP A 1 851 ? -3.023 8.254 31.111 1.00 88.81 851 TRP A O 1
ATOM 6172 N N . PHE A 1 852 ? -4.281 10.123 31.019 1.00 88.12 852 PHE A N 1
ATOM 6173 C CA . PHE A 1 852 ? -4.049 10.474 29.622 1.00 88.12 852 PHE A CA 1
ATOM 6174 C C . PHE A 1 852 ? -3.112 11.674 29.476 1.00 88.12 852 PHE A C 1
ATOM 6176 O O . PHE A 1 852 ? -3.056 12.520 30.370 1.00 88.12 852 PHE A O 1
ATOM 6183 N N . VAL A 1 853 ? -2.399 11.763 28.348 1.00 82.06 853 VAL A N 1
ATOM 6184 C CA . VAL A 1 853 ? -1.502 12.894 28.045 1.00 82.06 853 VAL A CA 1
ATOM 6185 C C . VAL A 1 853 ? -2.280 14.210 27.985 1.00 82.06 853 VAL A C 1
ATOM 6187 O O . VAL A 1 853 ? -1.963 15.141 28.725 1.00 82.06 853 VAL A O 1
ATOM 6190 N N . ASN A 1 854 ? -3.322 14.300 27.148 1.00 78.94 854 ASN A N 1
ATOM 6191 C CA . ASN A 1 854 ? -4.177 15.484 27.077 1.00 78.94 854 ASN A CA 1
ATOM 6192 C C . ASN A 1 854 ? -5.567 15.186 26.482 1.00 78.94 854 ASN A C 1
ATOM 6194 O O . ASN A 1 854 ? -5.794 15.217 25.270 1.00 78.94 854 ASN A O 1
ATOM 6198 N N . THR A 1 855 ? -6.552 15.011 27.365 1.00 82.94 855 THR A N 1
ATOM 6199 C CA . THR A 1 855 ? -7.961 14.809 26.979 1.00 82.94 855 THR A CA 1
ATOM 6200 C C . THR A 1 855 ? -8.524 15.934 26.102 1.00 82.94 855 THR A C 1
ATOM 6202 O O . THR A 1 855 ? -9.301 15.651 25.189 1.00 82.94 855 THR A O 1
ATOM 6205 N N . ALA A 1 856 ? -8.100 17.191 26.294 1.00 79.31 856 ALA A N 1
ATOM 6206 C CA . ALA A 1 856 ? -8.629 18.346 25.564 1.00 79.31 856 ALA A CA 1
ATOM 6207 C C . ALA A 1 856 ? -8.242 18.371 24.073 1.00 79.31 856 ALA A C 1
ATOM 6209 O O . ALA A 1 856 ? -8.963 18.964 23.271 1.00 79.31 856 ALA A O 1
ATOM 6210 N N . SER A 1 857 ? -7.142 17.710 23.694 1.00 75.31 857 SER A N 1
ATOM 6211 C CA . SER A 1 857 ? -6.716 17.517 22.300 1.00 75.31 857 SER A CA 1
ATOM 6212 C C . SER A 1 857 ? -7.075 16.137 21.736 1.00 75.31 857 SER A C 1
ATOM 6214 O O . SER A 1 857 ? -6.677 15.830 20.617 1.00 75.31 857 SER A O 1
ATOM 6216 N N . CYS A 1 858 ? -7.832 15.315 22.477 1.00 83.75 858 CYS A N 1
ATOM 6217 C CA . CYS A 1 858 ? -8.050 13.891 22.184 1.00 83.75 858 CYS A CA 1
ATOM 6218 C C . CYS A 1 858 ? -6.751 13.057 22.169 1.00 83.75 858 CYS A C 1
ATOM 6220 O O . CYS A 1 858 ? -6.690 12.005 21.538 1.00 83.75 858 CYS A O 1
ATOM 6222 N N . ASP A 1 859 ? -5.726 13.509 22.894 1.00 80.25 859 ASP A N 1
ATOM 6223 C CA . ASP A 1 859 ? -4.499 12.752 23.116 1.00 80.25 859 ASP A CA 1
ATOM 6224 C C . ASP A 1 859 ? -4.698 11.838 24.336 1.00 80.25 859 ASP A C 1
ATOM 6226 O O . ASP A 1 859 ? -4.574 12.261 25.491 1.00 80.25 859 ASP A O 1
ATOM 6230 N N . LEU A 1 860 ? -5.119 10.600 24.062 1.00 85.31 860 LEU A N 1
ATOM 6231 C CA . LEU A 1 860 ? -5.501 9.606 25.067 1.00 85.31 860 LEU A CA 1
ATOM 6232 C C . LEU A 1 860 ? -4.459 8.484 25.236 1.00 85.31 860 LEU A C 1
ATOM 6234 O O . LEU A 1 860 ? -4.810 7.411 25.732 1.00 85.31 860 LEU A O 1
ATOM 6238 N N . HIS A 1 861 ? -3.193 8.736 24.875 1.00 85.25 861 HIS A N 1
ATOM 6239 C CA . HIS A 1 861 ? -2.076 7.861 25.252 1.00 85.25 861 HIS A CA 1
ATOM 6240 C C . HIS A 1 861 ? -1.954 7.788 26.781 1.00 85.25 861 HIS A C 1
ATOM 6242 O O . HIS A 1 861 ? -2.193 8.780 27.483 1.00 85.25 861 HIS A O 1
ATOM 6248 N N . LEU A 1 862 ? -1.561 6.629 27.306 1.00 85.69 862 LEU A N 1
ATOM 6249 C CA . LEU A 1 862 ? -1.425 6.374 28.734 1.00 85.69 862 LEU A CA 1
ATOM 6250 C C . LEU A 1 862 ? -0.154 7.020 29.302 1.00 85.69 862 LEU A C 1
ATOM 6252 O O . LEU A 1 862 ? 0.923 6.996 28.709 1.00 85.69 862 LEU A O 1
ATOM 6256 N N . THR A 1 863 ? -0.266 7.585 30.502 1.00 80.62 863 THR A N 1
ATOM 6257 C CA . THR A 1 863 ? 0.855 8.233 31.198 1.00 80.62 863 THR A CA 1
ATOM 6258 C C . THR A 1 863 ? 1.439 7.356 32.305 1.00 80.62 863 THR A C 1
ATOM 6260 O O . THR A 1 863 ? 0.815 6.411 32.793 1.00 80.62 863 THR A O 1
ATOM 6263 N N . ALA A 1 864 ? 2.604 7.747 32.831 1.00 70.88 864 ALA A N 1
ATOM 6264 C CA . ALA A 1 864 ? 3.153 7.164 34.057 1.00 70.88 864 ALA A CA 1
ATOM 6265 C C . ALA A 1 864 ? 2.210 7.291 35.283 1.00 70.88 864 ALA A C 1
ATOM 6267 O O . ALA A 1 864 ? 2.367 6.561 36.262 1.00 70.88 864 ALA A O 1
ATOM 6268 N N . THR A 1 865 ? 1.199 8.167 35.238 1.00 67.00 865 THR A N 1
ATOM 6269 C CA . THR A 1 865 ? 0.143 8.239 36.261 1.00 67.00 865 THR A CA 1
ATOM 6270 C C . THR A 1 865 ? -0.869 7.098 36.114 1.00 67.00 865 THR A C 1
ATOM 6272 O O . THR A 1 865 ? -1.344 6.589 37.127 1.00 67.00 865 THR A O 1
ATOM 6275 N N . ALA A 1 866 ? -1.155 6.633 34.891 1.00 65.31 866 ALA A N 1
ATOM 6276 C CA . ALA A 1 866 ? -1.934 5.410 34.668 1.00 65.31 866 ALA A CA 1
ATOM 6277 C C . ALA A 1 866 ? -1.193 4.176 35.218 1.00 65.31 866 ALA A C 1
ATOM 6279 O O . ALA A 1 866 ? -1.787 3.354 35.913 1.00 65.31 866 ALA A O 1
ATOM 6280 N N . LEU A 1 867 ? 0.129 4.109 35.004 1.00 62.56 867 LEU A N 1
ATOM 6281 C CA . LEU A 1 867 ? 1.022 3.112 35.613 1.00 62.56 867 LEU A CA 1
ATOM 6282 C C . LEU A 1 867 ? 0.976 3.151 37.156 1.00 62.56 867 LEU A C 1
ATOM 6284 O O . LEU A 1 867 ? 0.941 2.102 37.798 1.00 62.56 867 LEU A O 1
ATOM 6288 N N . ALA A 1 868 ? 0.922 4.341 37.761 1.00 61.34 868 ALA A N 1
ATOM 6289 C CA . ALA A 1 868 ? 0.820 4.505 39.214 1.00 61.34 868 ALA A CA 1
ATOM 6290 C C . ALA A 1 868 ? -0.577 4.185 39.797 1.00 61.34 868 ALA A C 1
ATOM 6292 O O . ALA A 1 868 ? -0.684 3.908 40.992 1.00 61.34 868 ALA A O 1
ATOM 6293 N N . ALA A 1 869 ? -1.639 4.199 38.982 1.00 61.88 869 ALA A N 1
ATOM 6294 C CA . ALA A 1 869 ? -3.027 3.965 39.407 1.00 61.88 869 ALA A CA 1
ATOM 6295 C C . ALA A 1 869 ? -3.421 2.474 39.570 1.00 61.88 869 ALA A C 1
ATOM 6297 O O . ALA A 1 869 ? -4.542 2.186 39.986 1.00 61.88 869 ALA A O 1
ATOM 6298 N N . ALA A 1 870 ? -2.467 1.562 39.331 1.00 53.78 870 ALA A N 1
ATOM 6299 C CA . ALA A 1 870 ? -2.463 0.121 39.628 1.00 53.78 870 ALA A CA 1
ATOM 6300 C C . ALA A 1 870 ? -3.293 -0.843 38.743 1.00 53.78 870 ALA A C 1
ATOM 6302 O O . ALA A 1 870 ? -4.469 -0.633 38.459 1.00 53.78 870 ALA A O 1
ATOM 6303 N N . ASN A 1 871 ? -2.641 -1.973 38.421 1.00 56.44 871 ASN A N 1
ATOM 6304 C CA . ASN A 1 871 ? -3.107 -3.345 38.114 1.00 56.44 871 ASN A CA 1
ATOM 6305 C C . ASN A 1 871 ? -4.249 -3.628 37.113 1.00 56.44 871 ASN A C 1
ATOM 6307 O O . ASN A 1 871 ? -4.398 -4.784 36.730 1.00 56.44 871 ASN A O 1
ATOM 6311 N N . ASN A 1 872 ? -5.051 -2.647 36.697 1.00 69.88 872 ASN A N 1
ATOM 6312 C CA . ASN A 1 872 ? -6.310 -2.893 35.981 1.00 69.88 872 ASN A CA 1
ATOM 6313 C C . ASN A 1 872 ? -6.378 -2.268 34.578 1.00 69.88 872 ASN A C 1
ATOM 6315 O O . ASN A 1 872 ? -7.384 -2.458 33.908 1.00 69.88 872 ASN A O 1
ATOM 6319 N N . VAL A 1 873 ? -5.361 -1.517 34.141 1.00 78.44 873 VAL A N 1
ATOM 6320 C CA . VAL A 1 873 ? -5.247 -0.977 32.765 1.00 78.44 873 VAL A CA 1
ATOM 6321 C C . VAL A 1 873 ? -4.131 -1.702 32.028 1.00 78.44 873 VAL A C 1
ATOM 6323 O O . VAL A 1 873 ? -4.357 -2.306 30.981 1.00 78.44 873 VAL A O 1
ATOM 6326 N N . LEU A 1 874 ? -2.935 -1.653 32.615 1.00 79.00 874 LEU A N 1
ATOM 6327 C CA . LEU A 1 874 ? -1.746 -2.285 32.075 1.00 79.00 874 LEU A CA 1
ATOM 6328 C C . LEU A 1 874 ? -1.850 -3.799 32.205 1.00 79.00 874 LEU A C 1
ATOM 6330 O O . LEU A 1 874 ? -2.143 -4.298 33.292 1.00 79.00 874 LEU A O 1
ATOM 6334 N N . ASN A 1 875 ? -1.576 -4.512 31.114 1.00 77.12 875 ASN A N 1
ATOM 6335 C CA . ASN A 1 875 ? -1.491 -5.969 31.076 1.00 77.12 875 ASN A CA 1
ATOM 6336 C C . ASN A 1 875 ? -2.772 -6.671 31.596 1.00 77.12 875 ASN A C 1
ATOM 6338 O O . ASN A 1 875 ? -2.722 -7.784 32.121 1.00 77.12 875 ASN A O 1
ATOM 6342 N N . ALA A 1 876 ? -3.927 -6.011 31.463 1.00 84.25 876 ALA A N 1
ATOM 6343 C CA . ALA A 1 876 ? -5.233 -6.474 31.943 1.00 84.25 876 ALA A CA 1
ATOM 6344 C C . ALA A 1 876 ? -6.221 -6.801 30.797 1.00 84.25 876 ALA A C 1
ATOM 6346 O O . ALA A 1 876 ? -7.322 -7.323 31.020 1.00 84.25 876 ALA A O 1
ATOM 6347 N N . GLY A 1 877 ? -5.830 -6.507 29.555 1.00 85.38 877 GLY A N 1
ATOM 6348 C CA . GLY A 1 877 ? -6.556 -6.841 28.339 1.00 85.38 877 GLY A CA 1
ATOM 6349 C C . GLY A 1 877 ? -6.481 -8.333 28.007 1.00 85.38 877 GLY A C 1
ATOM 6350 O O . GLY A 1 877 ? -5.459 -8.997 28.180 1.00 85.38 877 GLY A O 1
ATOM 6351 N N . THR A 1 878 ? -7.581 -8.866 27.482 1.00 88.81 878 THR A N 1
ATOM 6352 C CA . THR A 1 878 ? -7.629 -10.214 26.905 1.00 88.81 878 THR A CA 1
ATOM 6353 C C . THR A 1 878 ? -6.961 -10.194 25.528 1.00 88.81 878 THR A C 1
ATOM 6355 O O . THR A 1 878 ? -7.218 -9.284 24.747 1.00 88.81 878 THR A O 1
ATOM 6358 N N . THR A 1 879 ? -6.158 -11.198 25.169 1.00 86.81 879 THR A N 1
ATOM 6359 C CA . THR A 1 879 ? -5.564 -11.289 23.821 1.00 86.81 879 THR A CA 1
ATOM 6360 C C . THR A 1 879 ? -6.636 -11.328 22.726 1.00 86.81 879 THR A C 1
ATOM 6362 O O . THR A 1 879 ? -7.542 -12.165 22.757 1.00 86.81 879 THR A O 1
ATOM 6365 N N . ILE A 1 880 ? -6.502 -10.468 21.713 1.00 83.25 880 ILE A N 1
ATOM 6366 C CA . ILE A 1 880 ? -7.382 -10.441 20.541 1.00 83.25 880 ILE A CA 1
ATOM 6367 C C . ILE A 1 880 ? -6.540 -10.703 19.295 1.00 83.25 880 ILE A C 1
ATOM 6369 O O . ILE A 1 880 ? -5.932 -9.797 18.749 1.00 83.25 880 ILE A O 1
ATOM 6373 N N . ALA A 1 881 ? -6.555 -11.940 18.792 1.00 73.69 881 ALA A N 1
ATOM 6374 C CA . ALA A 1 881 ? -5.736 -12.353 17.643 1.00 73.69 881 ALA A CA 1
ATOM 6375 C C . ALA A 1 881 ? -6.002 -11.581 16.327 1.00 73.69 881 ALA A C 1
ATOM 6377 O O . ALA A 1 881 ? -5.275 -11.767 15.358 1.00 73.69 881 ALA A O 1
ATOM 6378 N N . GLN A 1 882 ? -7.058 -10.761 16.271 1.00 71.88 882 GLN A N 1
ATOM 6379 C CA . GLN A 1 882 ? -7.385 -9.882 15.141 1.00 71.88 882 GLN A CA 1
ATOM 6380 C C . GLN A 1 882 ? -6.850 -8.442 15.291 1.00 71.88 882 GLN A C 1
ATOM 6382 O O . GLN A 1 882 ? -6.939 -7.682 14.333 1.00 71.88 882 GLN A O 1
ATOM 6387 N N . VAL A 1 883 ? -6.334 -8.060 16.466 1.00 73.06 883 VAL A N 1
ATOM 6388 C CA . VAL A 1 883 ? -5.857 -6.704 16.789 1.00 73.06 883 VAL A CA 1
ATOM 6389 C C . VAL A 1 883 ? -4.397 -6.819 17.224 1.00 73.06 883 VAL A C 1
ATOM 6391 O O . VAL A 1 883 ? -4.102 -6.996 18.401 1.00 73.06 883 VAL A O 1
ATOM 6394 N N . THR A 1 884 ? -3.486 -6.818 16.251 1.00 74.81 884 THR A N 1
ATOM 6395 C CA . THR A 1 884 ? -2.051 -7.091 16.459 1.00 74.81 884 THR A CA 1
ATOM 6396 C C . THR A 1 884 ? -1.233 -5.879 16.873 1.00 74.81 884 THR A C 1
ATOM 6398 O O . THR A 1 884 ? -0.126 -6.050 17.375 1.00 74.81 884 THR A O 1
ATOM 6401 N N . ASP A 1 885 ? -1.762 -4.680 16.666 1.00 73.75 885 ASP A N 1
ATOM 6402 C CA . ASP A 1 885 ? -1.078 -3.407 16.868 1.00 73.75 885 ASP A CA 1
ATOM 6403 C C . ASP A 1 885 ? -2.066 -2.405 17.504 1.00 73.75 885 ASP A C 1
ATOM 6405 O O . ASP A 1 885 ? -3.275 -2.665 17.562 1.00 73.75 885 ASP A O 1
ATOM 6409 N N . ASP A 1 886 ? -1.572 -1.291 18.034 1.00 75.75 886 ASP A N 1
ATOM 6410 C CA . ASP A 1 886 ? -2.355 -0.229 18.678 1.00 75.75 886 ASP A CA 1
ATOM 6411 C C . ASP A 1 886 ? -2.771 0.907 17.709 1.00 75.75 886 ASP A C 1
ATOM 6413 O O . ASP A 1 886 ? -2.869 0.703 16.490 1.00 75.75 886 ASP A O 1
ATOM 6417 N N . ILE A 1 887 ? -3.142 2.080 18.239 1.00 77.81 887 ILE A N 1
ATOM 6418 C CA . ILE A 1 887 ? -3.547 3.245 17.436 1.00 77.81 887 ILE A CA 1
ATOM 6419 C C . ILE A 1 887 ? -2.355 3.911 16.717 1.00 77.81 887 ILE A C 1
ATOM 6421 O O . ILE A 1 887 ? -2.520 4.388 15.588 1.00 77.81 887 ILE A O 1
ATOM 6425 N N . GLU A 1 888 ? -1.148 3.819 17.275 1.00 62.19 888 GLU A N 1
ATOM 6426 C CA . GLU A 1 888 ? 0.119 4.318 16.723 1.00 62.19 888 GLU A CA 1
ATOM 6427 C C . GLU A 1 888 ? 0.752 3.346 15.711 1.00 62.19 888 GLU A C 1
ATOM 6429 O O . GLU A 1 888 ? 1.524 3.773 14.838 1.00 62.19 888 GLU A O 1
ATOM 6434 N N . GLY A 1 889 ? 0.398 2.061 15.815 1.00 60.56 889 GLY A N 1
ATOM 6435 C CA . GLY A 1 889 ? 0.957 0.945 15.054 1.00 60.56 889 GLY A CA 1
ATOM 6436 C C . GLY A 1 889 ? 2.079 0.198 15.786 1.00 60.56 889 GLY A C 1
ATOM 6437 O O . GLY A 1 889 ? 2.859 -0.501 15.131 1.00 60.56 889 GLY A O 1
ATOM 6438 N N . ASP A 1 890 ? 2.186 0.358 17.107 1.00 63.19 890 ASP A N 1
ATOM 6439 C CA . ASP A 1 890 ? 3.090 -0.407 17.961 1.00 63.19 890 ASP A CA 1
ATOM 6440 C C . ASP A 1 890 ? 2.444 -1.758 18.371 1.00 63.19 890 ASP A C 1
ATOM 6442 O O . ASP A 1 890 ? 1.217 -1.877 18.436 1.00 63.19 890 ASP A O 1
ATOM 6446 N N . PRO A 1 891 ? 3.230 -2.837 18.579 1.00 62.78 891 PRO A N 1
ATOM 6447 C CA . PRO A 1 891 ? 2.706 -4.207 18.530 1.00 62.78 891 PRO A CA 1
ATOM 6448 C C . PRO A 1 891 ? 2.133 -4.674 19.873 1.00 62.78 891 PRO A C 1
ATOM 6450 O O . PRO A 1 891 ? 2.753 -4.463 20.914 1.00 62.78 891 PRO A O 1
ATOM 6453 N N . ARG A 1 892 ? 1.019 -5.417 19.858 1.00 75.31 892 ARG A N 1
ATOM 6454 C CA . ARG A 1 892 ? 0.342 -5.918 21.067 1.00 75.31 892 ARG A CA 1
ATOM 6455 C C . ARG A 1 892 ? 0.569 -7.421 21.335 1.00 75.31 892 ARG A C 1
ATOM 6457 O O . ARG A 1 892 ? 0.267 -8.249 20.468 1.00 75.31 892 ARG A O 1
ATOM 6464 N N . PRO A 1 893 ? 0.980 -7.829 22.554 1.00 70.25 893 PRO A N 1
ATOM 6465 C CA . PRO A 1 893 ? 1.306 -6.981 23.693 1.00 70.25 893 PRO A CA 1
ATOM 6466 C C . PRO A 1 893 ? 2.772 -6.517 23.666 1.00 70.25 893 PRO A C 1
ATOM 6468 O O . PRO A 1 893 ? 3.648 -7.251 23.202 1.00 70.25 893 PRO A O 1
ATOM 6471 N N . THR A 1 894 ? 3.057 -5.357 24.254 1.00 64.75 894 THR A N 1
ATOM 6472 C CA . THR A 1 894 ? 4.433 -4.954 24.610 1.00 64.75 894 THR A CA 1
ATOM 6473 C C . THR A 1 894 ? 4.863 -5.565 25.946 1.00 64.75 894 THR A C 1
ATOM 6475 O O . THR A 1 894 ? 6.053 -5.802 26.174 1.00 64.75 894 THR A O 1
ATOM 6478 N N . GLY A 1 895 ? 3.892 -5.847 26.821 1.00 69.56 895 GLY A N 1
ATOM 6479 C CA . GLY A 1 895 ? 4.076 -6.503 28.111 1.00 69.56 895 GLY A CA 1
ATOM 6480 C C . GLY A 1 895 ? 3.738 -8.001 28.120 1.00 69.56 895 GLY A C 1
ATOM 6481 O O . GLY A 1 895 ? 3.807 -8.716 27.124 1.00 69.56 895 GLY A O 1
ATOM 6482 N N . SER A 1 896 ? 3.358 -8.484 29.300 1.00 71.31 896 SER A N 1
ATOM 6483 C CA . SER A 1 896 ? 2.874 -9.847 29.563 1.00 71.31 896 SER A CA 1
ATOM 6484 C C . SER A 1 896 ? 1.448 -10.129 29.062 1.00 71.31 896 SER A C 1
ATOM 6486 O O . SER A 1 896 ? 1.087 -11.291 28.878 1.00 71.31 896 SER A O 1
ATOM 6488 N N . ALA A 1 897 ? 0.647 -9.087 28.836 1.00 76.81 897 ALA A N 1
ATOM 6489 C CA . ALA A 1 897 ? -0.695 -9.131 28.259 1.00 76.81 897 ALA A CA 1
ATOM 6490 C C . ALA A 1 897 ? -1.041 -7.750 27.675 1.00 76.81 897 ALA A C 1
ATOM 6492 O O . ALA A 1 897 ? -0.271 -6.811 27.852 1.00 76.81 897 ALA A O 1
ATOM 6493 N N . TYR A 1 898 ? -2.176 -7.638 26.980 1.00 80.31 898 TYR A N 1
ATOM 6494 C CA . TYR A 1 898 ? -2.586 -6.402 26.298 1.00 80.31 898 TYR A CA 1
ATOM 6495 C C . TYR A 1 898 ? -2.894 -5.301 27.323 1.00 80.31 898 TYR A C 1
ATOM 6497 O O . TYR A 1 898 ? -3.453 -5.579 28.390 1.00 80.31 898 TYR A O 1
ATOM 6505 N N . GLU A 1 899 ? -2.646 -4.046 26.969 1.00 85.69 899 GLU A N 1
ATOM 6506 C CA . GLU A 1 899 ? -3.290 -2.917 27.636 1.00 85.69 899 GLU A CA 1
ATOM 6507 C C . GLU A 1 899 ? -4.803 -2.878 27.342 1.00 85.69 899 GLU A C 1
ATOM 6509 O O . GLU A 1 899 ? -5.276 -3.259 26.266 1.00 85.69 899 GLU A O 1
ATOM 6514 N N . ILE A 1 900 ? -5.584 -2.391 28.311 1.00 90.69 900 ILE A N 1
ATOM 6515 C CA . ILE A 1 900 ? -6.980 -1.989 28.093 1.00 90.69 900 ILE A CA 1
ATOM 6516 C C . ILE A 1 900 ? -6.983 -0.561 27.535 1.00 90.69 900 ILE A C 1
ATOM 6518 O O . ILE A 1 900 ? -6.486 0.358 28.182 1.00 90.69 900 ILE A O 1
ATOM 6522 N N . GLY A 1 901 ? -7.600 -0.370 26.370 1.00 93.94 901 GLY A N 1
ATOM 6523 C CA . GLY A 1 901 ? -7.625 0.886 25.618 1.00 93.94 901 GLY A CA 1
ATOM 6524 C C . GLY A 1 901 ? -7.043 0.743 24.211 1.00 93.94 901 GLY A C 1
ATOM 6525 O O . GLY A 1 901 ? -6.658 -0.346 23.793 1.00 93.94 901 GLY A O 1
ATOM 6526 N N . ALA A 1 902 ? -7.014 1.853 23.478 1.00 91.69 902 ALA A N 1
ATOM 6527 C CA . ALA A 1 902 ? -6.487 1.949 22.115 1.00 91.69 902 ALA A CA 1
ATOM 6528 C C . ALA A 1 902 ? -4.966 2.143 22.034 1.00 91.69 902 ALA A C 1
ATOM 6530 O O . ALA A 1 902 ? -4.398 1.810 21.000 1.00 91.69 902 ALA A O 1
ATOM 6531 N N . ASP A 1 903 ? -4.328 2.560 23.130 1.00 87.62 903 ASP A N 1
ATOM 6532 C CA . ASP A 1 903 ? -2.872 2.699 23.340 1.00 87.62 903 ASP A CA 1
ATOM 6533 C C . ASP A 1 903 ? -2.274 1.407 23.945 1.00 87.62 903 ASP A C 1
ATOM 6535 O O . ASP A 1 903 ? -2.997 0.658 24.619 1.00 87.62 903 ASP A O 1
ATOM 6539 N N . GLU A 1 904 ? -1.001 1.103 23.689 1.00 82.12 904 GLU A N 1
ATOM 6540 C CA . GLU A 1 904 ? -0.232 0.032 24.348 1.00 82.12 904 GLU A CA 1
ATOM 6541 C C . GLU A 1 904 ? 1.018 0.656 24.997 1.00 82.12 904 GLU A C 1
ATOM 6543 O O . GLU A 1 904 ? 1.854 1.281 24.345 1.00 82.12 904 GLU A O 1
ATOM 6548 N N . TYR A 1 905 ? 1.143 0.547 26.321 1.00 77.06 905 TYR A N 1
ATOM 6549 C CA . TYR A 1 905 ? 2.018 1.436 27.082 1.00 77.06 905 TYR A CA 1
ATOM 6550 C C . TYR A 1 905 ? 3.480 0.972 27.048 1.00 77.06 905 TYR A C 1
ATOM 6552 O O . TYR A 1 905 ? 3.951 0.218 27.906 1.00 77.06 905 TYR A O 1
ATOM 6560 N N . VAL A 1 906 ? 4.238 1.515 26.094 1.00 61.75 906 VAL A N 1
ATOM 6561 C CA . VAL A 1 906 ? 5.692 1.333 25.941 1.00 61.75 906 VAL A CA 1
ATOM 6562 C C . VAL A 1 906 ? 6.509 2.023 27.050 1.00 61.75 906 VAL A C 1
ATOM 6564 O O . VAL A 1 906 ? 7.252 2.983 26.834 1.00 61.75 906 VAL A O 1
ATOM 6567 N N . GLY A 1 907 ? 6.396 1.515 28.278 1.00 53.53 907 GLY A N 1
ATOM 6568 C CA . GLY A 1 907 ? 7.118 2.020 29.445 1.00 53.53 907 GLY A CA 1
ATOM 6569 C C . GLY A 1 907 ? 8.644 2.009 29.272 1.00 53.53 907 GLY A C 1
ATOM 6570 O O . GLY A 1 907 ? 9.246 1.015 28.866 1.00 53.53 907 GLY A O 1
ATOM 6571 N N . SER A 1 908 ? 9.303 3.112 29.640 1.00 38.59 908 SER A N 1
ATOM 6572 C CA . SER A 1 908 ? 10.765 3.228 29.588 1.00 38.59 908 SER A CA 1
ATOM 6573 C C . SER A 1 908 ? 11.447 2.214 30.518 1.00 38.59 908 SER A C 1
ATOM 6575 O O . SER A 1 908 ? 11.285 2.282 31.739 1.00 38.59 908 SER A O 1
ATOM 6577 N N . SER A 1 909 ? 12.243 1.304 29.949 1.00 28.34 909 SER A N 1
ATOM 6578 C CA . SER A 1 909 ? 12.921 0.223 30.675 1.00 28.34 909 SER A CA 1
ATOM 6579 C C . SER A 1 909 ? 13.782 0.727 31.839 1.00 28.34 909 SER A C 1
ATOM 6581 O O . SER A 1 909 ? 14.658 1.576 31.657 1.00 28.34 909 SER A O 1
ATOM 6583 N N . SER A 1 910 ? 13.582 0.154 33.025 1.00 26.14 910 SER A N 1
ATOM 6584 C CA . SER A 1 910 ? 14.254 0.554 34.261 1.00 26.14 910 SER A CA 1
ATOM 6585 C C . SER A 1 910 ? 15.760 0.262 34.264 1.00 26.14 910 SER A C 1
ATOM 6587 O O . SER A 1 910 ? 16.168 -0.900 34.313 1.00 26.14 910 SER A O 1
ATOM 6589 N N . SER A 1 911 ? 16.586 1.306 34.361 1.00 26.88 911 SER A N 1
ATOM 6590 C CA . SER A 1 911 ? 17.912 1.219 34.981 1.00 26.88 911 SER A CA 1
ATOM 6591 C C . SER A 1 911 ? 17.846 1.857 36.372 1.00 26.88 911 SER A C 1
ATOM 6593 O O . SER A 1 911 ? 17.335 2.961 36.555 1.00 26.88 911 SER A O 1
ATOM 6595 N N . SER A 1 912 ? 18.288 1.123 37.392 1.00 25.33 912 SER A N 1
ATOM 6596 C CA . SER A 1 912 ? 18.122 1.498 38.798 1.00 25.33 912 SER A CA 1
ATOM 6597 C C . SER A 1 912 ? 18.905 2.766 39.161 1.00 25.33 912 SER A C 1
ATOM 6599 O O . SER A 1 912 ? 20.128 2.723 39.311 1.00 25.33 912 SER A O 1
ATOM 6601 N N . SER A 1 913 ? 18.206 3.880 39.378 1.00 27.66 913 SER A N 1
ATOM 6602 C CA . SER A 1 913 ? 18.798 5.110 39.902 1.00 27.66 913 SER A CA 1
ATOM 6603 C C . SER A 1 913 ? 19.024 5.009 41.414 1.00 27.66 913 SER A C 1
ATOM 6605 O O . SER A 1 913 ? 18.092 5.168 42.205 1.00 27.66 913 SER A O 1
ATOM 6607 N N . SER A 1 914 ? 20.269 4.800 41.840 1.00 25.95 914 SER A N 1
ATOM 6608 C CA . SER A 1 914 ? 20.668 5.040 43.230 1.00 25.95 914 SER A CA 1
ATOM 6609 C C . SER A 1 914 ? 20.651 6.545 43.511 1.00 25.95 914 SER A C 1
ATOM 6611 O O . SER A 1 914 ? 21.515 7.281 43.032 1.00 25.95 914 SER A O 1
ATOM 6613 N N . SER A 1 915 ? 19.673 7.017 44.281 1.00 28.33 915 SER A N 1
ATOM 6614 C CA . SER A 1 915 ? 19.527 8.430 44.634 1.00 28.33 915 SER A CA 1
ATOM 6615 C C . SER A 1 915 ? 20.604 8.884 45.628 1.00 28.33 915 SER A C 1
ATOM 6617 O O . SER A 1 915 ? 20.444 8.740 46.841 1.00 28.33 915 SER A O 1
ATOM 6619 N N . SER A 1 916 ? 21.690 9.482 45.136 1.00 27.89 916 SER A N 1
ATOM 6620 C CA . SER A 1 916 ? 22.634 10.233 45.969 1.00 27.89 916 SER A CA 1
ATOM 6621 C C . SER A 1 916 ? 22.141 11.672 46.153 1.00 27.89 916 SER A C 1
ATOM 6623 O O . SER A 1 916 ? 22.434 12.555 45.346 1.00 27.89 916 SER A O 1
ATOM 6625 N N . SER A 1 917 ? 21.381 11.922 47.217 1.00 26.83 917 SER A N 1
ATOM 6626 C CA . SER A 1 917 ? 20.981 13.274 47.610 1.00 26.83 917 SER A CA 1
ATOM 6627 C C . SER A 1 917 ? 22.162 14.037 48.220 1.00 26.83 917 SER A C 1
ATOM 6629 O O . SER A 1 917 ? 22.574 13.741 49.342 1.00 26.83 917 SER A O 1
ATOM 6631 N N . SER A 1 918 ? 22.669 15.057 47.526 1.00 28.78 918 SER A N 1
ATOM 6632 C CA . SER A 1 918 ? 23.615 16.031 48.085 1.00 28.78 918 SER A CA 1
ATOM 6633 C C . SER A 1 918 ? 23.025 17.441 48.027 1.00 28.78 918 SER A C 1
ATOM 6635 O O . SER A 1 918 ? 23.208 18.174 47.056 1.00 28.78 918 SER A O 1
ATOM 6637 N N . SER A 1 919 ? 22.307 17.828 49.078 1.00 26.25 919 SER A N 1
ATOM 6638 C CA . SER A 1 919 ? 21.885 19.212 49.293 1.00 26.25 919 SER A CA 1
ATOM 6639 C C . SER A 1 919 ? 23.050 20.045 49.834 1.00 26.25 919 SER A C 1
ATOM 6641 O O . SER A 1 919 ? 23.536 19.766 50.931 1.00 26.25 919 SER A O 1
ATOM 6643 N N . SER A 1 920 ? 23.449 21.106 49.131 1.00 29.09 920 SER A N 1
ATOM 6644 C CA . SER A 1 920 ? 24.278 22.177 49.700 1.00 29.09 920 SER A CA 1
ATOM 6645 C C . SER A 1 920 ? 23.447 23.450 49.845 1.00 29.09 920 SER A C 1
ATOM 6647 O O . SER A 1 920 ? 23.100 24.106 48.865 1.00 29.09 920 SER A O 1
ATOM 6649 N N . SER A 1 921 ? 23.121 23.767 51.092 1.00 25.77 921 SER A N 1
ATOM 6650 C CA . SER A 1 921 ? 22.365 24.937 51.535 1.00 25.77 921 SER A CA 1
ATOM 6651 C C . SER A 1 921 ? 23.039 26.276 51.222 1.00 25.77 921 SER A C 1
ATOM 6653 O O . SER A 1 921 ? 24.247 26.414 51.417 1.00 25.77 921 SER A O 1
ATOM 6655 N N . SER A 1 922 ? 22.234 27.308 50.964 1.00 28.64 922 SER A N 1
ATOM 6656 C CA . SER A 1 922 ? 22.526 28.671 51.421 1.00 28.64 922 SER A CA 1
ATOM 6657 C C . SER A 1 922 ? 21.422 29.124 52.382 1.00 28.64 922 SER A C 1
ATOM 6659 O O . SER A 1 922 ? 20.240 28.855 52.185 1.00 28.64 922 SER A O 1
ATOM 6661 N N . SER A 1 923 ? 21.835 29.715 53.499 1.00 27.77 923 SER A N 1
ATOM 6662 C CA . SER A 1 923 ? 21.017 29.927 54.694 1.00 27.77 923 SER A CA 1
ATOM 6663 C C . SER A 1 923 ? 20.387 31.317 54.772 1.00 27.77 923 SER A C 1
ATOM 6665 O O . SER A 1 923 ? 21.080 32.309 54.548 1.00 27.77 923 SER A O 1
ATOM 6667 N N . SER A 1 924 ? 19.170 31.401 55.310 1.00 28.17 924 SER A N 1
ATOM 6668 C CA . SER A 1 924 ? 18.731 32.558 56.099 1.00 28.17 924 SER A CA 1
ATOM 6669 C C . SER A 1 924 ? 17.851 32.121 57.282 1.00 28.17 924 SER A C 1
ATOM 6671 O O . SER A 1 924 ? 16.970 31.279 57.158 1.00 28.17 924 SER A O 1
ATOM 6673 N N . SER A 1 925 ? 18.172 32.679 58.451 1.00 28.47 925 SER A N 1
ATOM 6674 C CA . SER A 1 925 ? 17.463 32.646 59.747 1.00 28.47 925 SER A CA 1
ATOM 6675 C C . SER A 1 925 ? 15.922 32.580 59.659 1.00 28.47 925 SER A C 1
ATOM 6677 O O . SER A 1 925 ? 15.355 33.279 58.829 1.00 28.47 925 SER A O 1
ATOM 6679 N N . SER A 1 926 ? 15.181 31.899 60.547 1.00 28.62 926 SER A N 1
ATOM 6680 C CA . SER A 1 926 ? 15.226 32.095 62.011 1.00 28.62 926 SER A CA 1
ATOM 6681 C C . SER A 1 926 ? 14.395 31.078 62.837 1.00 28.62 926 SER A C 1
ATOM 6683 O O . SER A 1 926 ? 13.420 30.519 62.354 1.00 28.62 926 SER A O 1
ATOM 6685 N N . SER A 1 927 ? 14.736 30.980 64.133 1.00 29.33 927 SER A N 1
ATOM 6686 C CA . SER A 1 927 ? 13.871 30.674 65.302 1.00 29.33 927 SER A CA 1
ATOM 6687 C C . SER A 1 927 ? 13.086 29.342 65.442 1.00 29.33 927 SER A C 1
ATOM 6689 O O . SER A 1 927 ? 12.024 29.151 64.862 1.00 29.33 927 SER A O 1
ATOM 6691 N N . SER A 1 928 ? 13.537 28.585 66.459 1.00 30.34 928 SER A N 1
ATOM 6692 C CA . SER A 1 928 ? 12.776 27.974 67.582 1.00 30.34 928 SER A CA 1
ATOM 6693 C C . SER A 1 928 ? 11.981 26.659 67.446 1.00 30.34 928 SER A C 1
ATOM 6695 O O . SER A 1 928 ? 10.989 26.592 66.735 1.00 30.34 928 SER A O 1
ATOM 6697 N N . SER A 1 929 ? 12.328 25.735 68.369 1.00 30.64 929 SER A N 1
ATOM 6698 C CA . SER A 1 929 ? 11.497 24.709 69.056 1.00 30.64 929 SER A CA 1
ATOM 6699 C C . SER A 1 929 ? 10.809 23.603 68.233 1.00 30.64 929 SER A C 1
ATOM 6701 O O . SER A 1 929 ? 10.243 23.866 67.187 1.00 30.64 929 SER A O 1
ATOM 6703 N N . SER A 1 930 ? 10.722 22.348 68.692 1.00 31.38 930 SER A N 1
ATOM 6704 C CA . SER A 1 930 ? 11.332 21.640 69.843 1.00 31.38 930 SER A CA 1
ATOM 6705 C C . SER A 1 930 ? 10.945 20.154 69.778 1.00 31.38 930 SER A C 1
ATOM 6707 O O . SER A 1 930 ? 9.840 19.882 69.327 1.00 31.38 930 SER A O 1
ATOM 6709 N N . SER A 1 931 ? 11.759 19.254 70.363 1.00 31.20 931 SER A N 1
ATOM 6710 C CA . SER A 1 931 ? 11.394 17.894 70.858 1.00 31.20 931 SER A CA 1
ATOM 6711 C C . SER A 1 931 ? 10.755 16.871 69.884 1.00 31.20 931 SER A C 1
ATOM 6713 O O . SER A 1 931 ? 9.929 17.216 69.059 1.00 31.20 931 SER A O 1
ATOM 6715 N N . SER A 1 932 ? 10.973 15.556 69.976 1.00 32.38 932 SER A N 1
ATOM 6716 C CA . SER A 1 932 ? 11.982 14.708 70.642 1.00 32.38 932 SER A CA 1
ATOM 6717 C C . SER A 1 932 ? 11.679 13.237 70.285 1.00 32.38 932 SER A C 1
ATOM 6719 O O . SER A 1 932 ? 10.558 12.948 69.881 1.00 32.38 932 SER A O 1
ATOM 6721 N N . SER A 1 933 ? 12.605 12.317 70.603 1.00 32.72 933 SER A N 1
ATOM 6722 C CA . SER A 1 933 ? 12.378 10.867 70.853 1.00 32.72 933 SER A CA 1
ATOM 6723 C C . SER A 1 933 ? 11.839 9.971 69.712 1.00 32.72 933 SER A C 1
ATOM 6725 O O . SER A 1 933 ? 10.955 10.360 68.968 1.00 32.72 933 SER A O 1
ATOM 6727 N N . SER A 1 934 ? 12.249 8.703 69.576 1.00 32.94 934 SER A N 1
ATOM 6728 C CA . SER A 1 934 ? 13.423 7.953 70.086 1.00 32.94 934 SER A CA 1
ATOM 6729 C C . SER A 1 934 ? 13.412 6.523 69.504 1.00 32.94 934 SER A C 1
ATOM 6731 O O . SER A 1 934 ? 12.335 6.064 69.141 1.00 32.94 934 SER A O 1
ATOM 6733 N N . SER A 1 935 ? 14.544 5.788 69.602 1.00 33.19 935 SER A N 1
ATOM 6734 C CA . SER A 1 935 ? 14.631 4.305 69.804 1.00 33.19 935 SER A CA 1
ATOM 6735 C C . SER A 1 935 ? 14.023 3.359 68.728 1.00 33.19 935 SER A C 1
ATOM 6737 O O . SER A 1 935 ? 13.060 3.708 68.072 1.00 33.19 935 SER A O 1
ATOM 6739 N N . SER A 1 936 ? 14.433 2.102 68.489 1.00 34.03 936 SER A N 1
ATOM 6740 C CA . SER A 1 936 ? 15.539 1.198 68.907 1.00 34.03 936 SER A CA 1
ATOM 6741 C C . SER A 1 936 ? 15.302 -0.170 68.212 1.00 34.03 936 SER A C 1
ATOM 6743 O O . SER A 1 936 ? 14.145 -0.470 67.938 1.00 34.03 936 SER A O 1
ATOM 6745 N N . SER A 1 937 ? 16.228 -1.109 67.973 1.00 34.47 937 SER A N 1
ATOM 6746 C CA . SER A 1 937 ? 17.707 -1.197 67.953 1.00 34.47 937 SER A CA 1
ATOM 6747 C C . SER A 1 937 ? 18.078 -2.593 67.364 1.00 34.47 937 SER A C 1
ATOM 6749 O O . SER A 1 937 ? 17.210 -3.227 66.772 1.00 34.47 937 SER A O 1
ATOM 6751 N N . SER A 1 938 ? 19.302 -3.112 67.592 1.00 33.75 938 SER A N 1
ATOM 6752 C CA . SER A 1 938 ? 19.740 -4.534 67.421 1.00 33.75 938 SER A CA 1
ATOM 6753 C C . SER A 1 938 ? 19.730 -5.134 65.987 1.00 33.75 938 SER A C 1
ATOM 6755 O O . SER A 1 938 ? 18.679 -5.240 65.377 1.00 33.75 938 SER A O 1
ATOM 6757 N N . SER A 1 939 ? 20.860 -5.450 65.323 1.00 34.41 939 SER A N 1
ATOM 6758 C CA . SER A 1 939 ? 21.971 -6.404 65.624 1.00 34.41 939 SER A CA 1
ATOM 6759 C C . SER A 1 939 ? 21.653 -7.858 65.195 1.00 34.41 939 SER A C 1
ATOM 6761 O O . SER A 1 939 ? 20.506 -8.259 65.307 1.00 34.41 939 SER A O 1
ATOM 6763 N N . SER A 1 940 ? 22.578 -8.715 64.731 1.00 34.22 940 SER A N 1
ATOM 6764 C CA . SER A 1 940 ? 24.056 -8.729 64.820 1.00 34.22 940 SER A CA 1
ATOM 6765 C C . SER A 1 940 ? 24.717 -9.691 63.798 1.00 34.22 940 SER A C 1
ATOM 6767 O O . SER A 1 940 ? 24.051 -10.590 63.303 1.00 34.22 940 SER A O 1
ATOM 6769 N N . SER A 1 941 ? 26.056 -9.589 63.657 1.00 33.25 941 SER A N 1
ATOM 6770 C CA . SER A 1 941 ? 27.047 -10.695 63.472 1.00 33.25 941 SER A CA 1
ATOM 6771 C C . SER A 1 941 ? 27.004 -11.618 62.227 1.00 33.25 941 SER A C 1
ATOM 6773 O O . SER A 1 941 ? 25.944 -12.064 61.822 1.00 33.25 941 SER A O 1
ATOM 6775 N N . SER A 1 942 ? 28.131 -12.064 61.644 1.00 33.22 942 SER A N 1
ATOM 6776 C CA . SER A 1 942 ? 29.562 -11.723 61.836 1.00 33.22 942 SER A CA 1
ATOM 6777 C C . SER A 1 942 ? 30.459 -12.429 60.797 1.00 33.22 942 SER A C 1
ATOM 6779 O O . SER A 1 942 ? 30.053 -13.454 60.262 1.00 33.22 942 SER A O 1
ATOM 6781 N N . SER A 1 943 ? 31.724 -11.971 60.688 1.00 33.06 943 SER A N 1
ATOM 6782 C CA . SER A 1 943 ? 32.952 -12.754 60.356 1.00 33.06 943 SER A CA 1
ATOM 6783 C C . SER A 1 943 ? 33.060 -13.443 58.977 1.00 33.06 943 SER A C 1
ATOM 6785 O O . SER A 1 943 ? 32.096 -14.001 58.484 1.00 33.06 943 SER A O 1
ATOM 6787 N N . SER A 1 944 ? 34.216 -13.560 58.311 1.00 32.12 944 SER A N 1
ATOM 6788 C CA . SER A 1 944 ? 35.603 -13.047 58.447 1.00 32.12 944 SER A CA 1
ATOM 6789 C C . SER A 1 944 ? 36.390 -13.614 57.227 1.00 32.12 944 SER A C 1
ATOM 6791 O O . SER A 1 944 ? 35.889 -14.530 56.587 1.00 32.12 944 SER A O 1
ATOM 6793 N N . SER A 1 945 ? 37.590 -13.213 56.796 1.00 32.06 945 SER A N 1
ATOM 6794 C CA . SER A 1 945 ? 38.648 -12.312 57.289 1.00 32.06 945 SER A CA 1
ATOM 6795 C C . SER A 1 945 ? 39.702 -12.126 56.178 1.00 32.06 945 SER A C 1
ATOM 6797 O O . SER A 1 945 ? 39.780 -12.953 55.276 1.00 32.06 945 SER A O 1
ATOM 6799 N N . SER A 1 946 ? 40.611 -11.158 56.382 1.00 31.22 946 SER A N 1
ATOM 6800 C CA . SER A 1 946 ? 42.030 -11.162 55.943 1.00 31.22 946 SER A CA 1
ATOM 6801 C C . SER A 1 946 ? 42.365 -11.133 54.432 1.00 31.22 946 SER A C 1
ATOM 6803 O O . SER A 1 946 ? 41.836 -11.906 53.651 1.00 31.22 946 SER A O 1
ATOM 6805 N N . SER A 1 947 ? 43.326 -10.321 53.974 1.00 29.64 947 SER A N 1
ATOM 6806 C CA . SER A 1 947 ? 44.153 -9.336 54.700 1.00 29.64 947 SER A CA 1
ATOM 6807 C C . SER A 1 947 ? 44.974 -8.454 53.750 1.00 29.64 947 SER A C 1
ATOM 6809 O O . SER A 1 947 ? 45.318 -8.901 52.665 1.00 29.64 947 SER A O 1
ATOM 6811 N N . SER A 1 948 ? 45.387 -7.283 54.267 1.00 30.47 948 SER A N 1
ATOM 6812 C CA . SER A 1 948 ? 46.700 -6.621 54.059 1.00 30.47 948 SER A CA 1
ATOM 6813 C C . SER A 1 948 ? 47.179 -6.291 52.628 1.00 30.47 948 SER A C 1
ATOM 6815 O O . SER A 1 948 ? 47.224 -7.152 51.765 1.00 30.47 948 SER A O 1
ATOM 6817 N N . SER A 1 949 ? 47.723 -5.106 52.339 1.00 29.64 949 SER A N 1
ATOM 6818 C CA . SER A 1 949 ? 48.020 -3.936 53.190 1.00 29.64 949 SER A CA 1
ATOM 6819 C C . SER A 1 949 ? 48.634 -2.815 5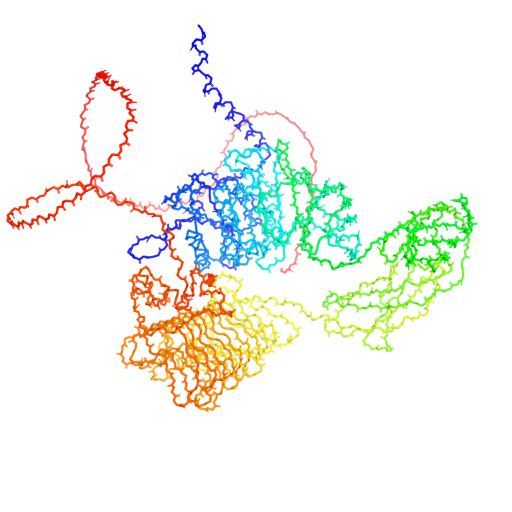2.339 1.00 29.64 949 SER A C 1
ATOM 6821 O O . SER A 1 949 ? 49.361 -3.153 51.416 1.00 29.64 949 SER A O 1
ATOM 6823 N N . SER A 1 950 ? 48.416 -1.547 52.736 1.00 29.00 950 SER A N 1
ATOM 6824 C CA . SER A 1 950 ? 49.363 -0.395 52.710 1.00 29.00 950 SER A CA 1
ATOM 6825 C C . SER A 1 950 ? 50.179 -0.070 51.420 1.00 29.00 950 SER A C 1
ATOM 6827 O O . SER A 1 950 ? 50.596 -0.938 50.676 1.00 29.00 950 SER A O 1
ATOM 6829 N N . SER A 1 951 ? 50.533 1.178 51.093 1.00 29.11 951 SER A N 1
ATOM 6830 C CA . SER A 1 951 ? 50.791 2.322 51.979 1.00 29.11 951 SER A CA 1
ATOM 6831 C C . SER A 1 951 ? 50.715 3.666 51.227 1.00 29.11 951 SER A C 1
ATOM 6833 O O . SER A 1 951 ? 51.238 3.792 50.127 1.00 29.11 951 SER A O 1
ATOM 6835 N N . SER A 1 952 ? 50.117 4.667 51.882 1.00 28.17 952 SER A N 1
ATOM 6836 C CA . SER A 1 952 ? 50.563 6.073 52.044 1.00 28.17 952 SER A CA 1
ATOM 6837 C C . SER A 1 952 ? 51.705 6.686 51.200 1.00 28.17 952 SER A C 1
ATOM 6839 O O . SER A 1 952 ? 52.766 6.084 51.056 1.00 28.17 952 SER A O 1
ATOM 6841 N N . GLY A 1 953 ? 51.586 7.995 50.912 1.00 27.17 953 GLY A N 1
ATOM 6842 C CA . GLY A 1 953 ? 52.712 8.888 50.566 1.00 27.17 953 GLY A CA 1
ATOM 6843 C C . GLY A 1 953 ? 52.399 9.828 49.391 1.00 27.17 953 GLY A C 1
ATOM 6844 O O . GLY A 1 953 ? 52.789 9.530 48.273 1.00 27.17 953 GLY A O 1
ATOM 6845 N N . SER A 1 954 ? 51.532 10.839 49.512 1.00 26.73 954 SER A N 1
ATOM 6846 C CA . SER A 1 954 ? 51.716 12.124 50.228 1.00 26.73 954 SER A CA 1
ATOM 6847 C C . SER A 1 954 ? 52.670 13.115 49.543 1.00 26.73 954 SER A C 1
ATOM 6849 O O . SER A 1 954 ? 53.810 12.765 49.264 1.00 26.73 954 SER A O 1
ATOM 6851 N N . SER A 1 955 ? 52.242 14.391 49.495 1.00 26.78 955 SER A N 1
ATOM 6852 C CA . SER A 1 955 ? 53.078 15.619 49.508 1.00 26.78 955 SER A CA 1
ATOM 6853 C C . SER A 1 955 ? 53.976 15.908 48.274 1.00 26.78 955 SER A C 1
ATOM 6855 O O . SER A 1 955 ? 54.494 14.992 47.658 1.00 26.78 955 SER A O 1
ATOM 6857 N N . THR A 1 956 ? 54.226 17.148 47.821 1.00 26.23 956 THR A N 1
ATOM 6858 C CA . THR A 1 956 ? 53.812 18.514 48.240 1.00 26.23 956 THR A CA 1
ATOM 6859 C C . THR A 1 956 ? 54.276 19.547 47.188 1.00 26.23 956 THR A C 1
ATOM 6861 O O . THR A 1 956 ? 55.175 19.237 46.417 1.00 26.23 956 THR A O 1
ATOM 6864 N N . THR A 1 957 ? 53.788 20.801 47.297 1.00 27.17 957 THR A N 1
ATOM 6865 C CA . THR A 1 957 ? 54.520 22.080 47.025 1.00 27.17 957 THR A CA 1
ATOM 6866 C C . THR A 1 957 ? 55.060 22.392 45.613 1.00 27.17 957 THR A C 1
ATOM 6868 O O . THR A 1 957 ? 55.522 21.514 44.905 1.00 27.17 957 THR A O 1
ATOM 6871 N N . SER A 1 958 ? 55.178 23.650 45.167 1.00 27.11 958 SER A N 1
ATOM 6872 C CA . SER A 1 958 ? 54.557 24.952 45.513 1.00 27.11 958 SER A CA 1
ATOM 6873 C C . SER A 1 958 ? 55.137 26.027 44.571 1.00 27.11 958 SER A C 1
ATOM 6875 O O . SER A 1 958 ? 56.191 25.785 43.991 1.00 27.11 958 SER A O 1
ATOM 6877 N N . SER A 1 959 ? 54.563 27.246 44.578 1.00 28.78 959 SER A N 1
ATOM 6878 C CA . SER A 1 959 ? 55.251 28.545 44.317 1.00 28.78 959 SER A CA 1
ATOM 6879 C C . SER A 1 959 ? 55.887 28.791 42.922 1.00 28.78 959 SER A C 1
ATOM 6881 O O . SER A 1 959 ? 56.446 27.896 42.312 1.00 28.78 959 SER A O 1
ATOM 6883 N N . SER A 1 960 ? 55.908 30.003 42.354 1.00 30.06 960 SER A N 1
ATOM 6884 C CA . SER A 1 960 ? 55.377 31.323 42.758 1.00 30.06 960 SER A CA 1
ATOM 6885 C C . SER A 1 960 ? 55.528 32.335 41.601 1.00 30.06 960 SER A C 1
ATOM 6887 O O . SER A 1 960 ? 56.222 32.045 40.630 1.00 30.06 960 SER A O 1
ATOM 6889 N N . SER A 1 961 ? 55.030 33.567 41.816 1.00 31.05 961 SER A N 1
ATOM 6890 C CA . SER A 1 961 ? 55.494 34.849 41.217 1.00 31.05 961 SER A CA 1
ATOM 6891 C C . SER A 1 961 ? 55.265 35.095 39.706 1.00 31.05 961 SER A C 1
ATOM 6893 O O . SER A 1 961 ? 55.441 34.200 38.895 1.00 31.05 961 SER A O 1
ATOM 6895 N N . SER A 1 962 ? 54.926 36.310 39.244 1.00 31.78 962 SER A N 1
ATOM 6896 C CA . SER A 1 962 ? 54.539 37.564 39.939 1.00 31.78 962 SER A CA 1
ATOM 6897 C C . SER A 1 962 ? 54.062 38.643 38.942 1.00 31.78 962 SER A C 1
ATOM 6899 O O . SER A 1 962 ? 54.497 38.612 37.798 1.00 31.78 962 SER A O 1
ATOM 6901 N N . SER A 1 963 ? 53.320 39.653 39.444 1.00 31.16 963 SER A N 1
ATOM 6902 C CA . SER A 1 963 ? 53.292 41.083 39.004 1.00 31.16 963 SER A CA 1
ATOM 6903 C C . SER A 1 963 ? 52.894 41.452 37.550 1.00 31.16 963 SER A C 1
ATOM 6905 O O . SER A 1 963 ? 53.327 40.810 36.609 1.00 31.16 963 SER A O 1
ATOM 6907 N N . SER A 1 964 ? 52.174 42.548 37.256 1.00 30.70 964 SER A N 1
ATOM 6908 C CA . SER A 1 964 ? 51.463 43.563 38.074 1.00 30.70 964 SER A CA 1
ATOM 6909 C C . SER A 1 964 ? 50.693 44.550 37.162 1.00 30.70 964 SER A C 1
ATOM 6911 O O . SER A 1 964 ? 51.050 44.670 35.995 1.00 30.70 964 SER A O 1
ATOM 6913 N N . SER A 1 965 ? 49.764 45.344 37.737 1.00 28.86 965 SER A N 1
ATOM 6914 C CA . SER A 1 965 ? 49.226 46.650 37.242 1.00 28.86 965 SER A CA 1
ATOM 6915 C C . SER A 1 965 ? 48.459 46.705 35.892 1.00 28.86 965 SER A C 1
ATOM 6917 O O . SER A 1 965 ? 48.848 46.059 34.934 1.00 28.86 965 SER A O 1
ATOM 6919 N N . SER A 1 966 ? 47.400 47.512 35.698 1.00 28.80 966 SER A N 1
ATOM 6920 C CA . SER A 1 966 ? 46.557 48.298 36.629 1.00 28.80 966 SER A CA 1
ATOM 6921 C C . SER A 1 966 ? 45.315 48.904 35.927 1.00 28.80 966 SER A C 1
ATOM 6923 O O . SER A 1 966 ? 45.434 49.402 34.816 1.00 28.80 966 SER A O 1
ATOM 6925 N N . SER A 1 967 ? 44.189 48.965 36.661 1.00 29.69 967 SER A N 1
ATOM 6926 C CA . SER A 1 967 ? 43.140 50.023 36.678 1.00 29.69 967 SER A CA 1
ATOM 6927 C C . SER A 1 967 ? 42.284 50.422 35.446 1.00 29.69 967 SER A C 1
ATOM 6929 O O . SER A 1 967 ? 42.805 50.829 34.416 1.00 29.69 967 SER A O 1
ATOM 6931 N N . SER A 1 968 ? 40.968 50.570 35.728 1.00 29.25 968 SER A N 1
ATOM 6932 C CA . SER A 1 968 ? 39.990 51.581 35.217 1.00 29.25 968 SER A CA 1
ATOM 6933 C C . SER A 1 968 ? 39.551 51.570 33.732 1.00 29.25 968 SER A C 1
ATOM 6935 O O . SER A 1 968 ? 40.366 51.332 32.857 1.00 29.25 968 SER A O 1
ATOM 6937 N N . SER A 1 969 ? 38.302 51.901 33.347 1.00 28.98 969 SER A N 1
ATOM 6938 C CA . SER A 1 969 ? 37.020 52.121 34.073 1.00 28.98 969 SER A CA 1
ATOM 6939 C C . SER A 1 969 ? 35.851 52.367 33.077 1.00 28.98 969 SER A C 1
ATOM 6941 O O . SER A 1 969 ? 36.121 52.774 31.957 1.00 28.98 969 SER A O 1
ATOM 6943 N N . SER A 1 970 ? 34.589 52.152 33.505 1.00 29.67 970 SER A N 1
ATOM 6944 C CA . SER A 1 970 ? 33.322 52.901 33.204 1.00 29.67 970 SER A CA 1
ATOM 6945 C C . SER A 1 970 ? 33.161 53.772 31.921 1.00 29.67 970 SER A C 1
ATOM 6947 O O . SER A 1 970 ? 34.067 54.514 31.577 1.00 29.67 970 SER A O 1
ATOM 6949 N N . SER A 1 971 ? 31.992 53.966 31.283 1.00 30.31 971 SER A N 1
ATOM 6950 C CA . SER A 1 971 ? 30.610 53.445 31.426 1.00 30.31 971 SER A CA 1
ATOM 6951 C C . SER A 1 971 ? 29.647 54.193 30.469 1.00 30.31 971 SER A C 1
ATOM 6953 O O . SER A 1 971 ? 29.772 55.408 30.353 1.00 30.31 971 SER A O 1
ATOM 6955 N N . GLY A 1 972 ? 28.593 53.528 29.968 1.00 28.86 972 GLY A N 1
ATOM 6956 C CA . GLY A 1 972 ? 27.282 54.140 29.646 1.00 28.86 972 GLY A CA 1
ATOM 6957 C C . GLY A 1 972 ? 27.114 54.943 28.338 1.00 28.86 972 GLY A C 1
ATOM 6958 O O . GLY A 1 972 ? 28.083 55.350 27.712 1.00 28.86 972 GLY A O 1
ATOM 6959 N N . GLY A 1 973 ? 25.848 55.211 27.964 1.00 28.91 973 GLY A N 1
ATOM 6960 C CA . GLY A 1 973 ? 25.509 56.394 27.144 1.00 28.91 973 GLY A CA 1
ATOM 6961 C C . GLY A 1 973 ? 24.735 56.223 25.823 1.00 28.91 973 GLY A C 1
ATOM 6962 O O . GLY A 1 973 ? 25.209 56.659 24.786 1.00 28.91 973 GLY A O 1
ATOM 6963 N N . THR A 1 974 ? 23.527 55.655 25.868 1.00 29.98 974 THR A N 1
ATOM 6964 C CA . THR A 1 974 ? 22.307 56.167 25.182 1.00 29.98 974 THR A CA 1
ATOM 6965 C C . THR A 1 974 ? 22.361 56.891 23.808 1.00 29.98 974 THR A C 1
ATOM 6967 O O . THR A 1 974 ? 22.755 58.047 23.706 1.00 29.98 974 THR A O 1
ATOM 6970 N N . SER A 1 975 ? 21.618 56.297 22.860 1.00 28.66 975 SER A N 1
ATOM 6971 C CA . SER A 1 975 ? 20.507 56.910 22.088 1.00 28.66 975 SER A CA 1
ATOM 6972 C C . SER A 1 975 ? 20.722 57.875 20.900 1.00 28.66 975 SER A C 1
ATOM 6974 O O . SER A 1 975 ? 21.359 58.914 21.003 1.00 28.66 975 SER A O 1
ATOM 6976 N N . ASN A 1 976 ? 19.900 57.599 19.875 1.00 28.20 976 ASN A N 1
ATOM 6977 C CA . ASN A 1 976 ? 19.069 58.541 19.108 1.00 28.20 976 ASN A CA 1
ATOM 6978 C C . ASN A 1 976 ? 19.640 59.405 17.957 1.00 28.20 976 ASN A C 1
ATOM 6980 O O . ASN A 1 976 ? 19.929 60.580 18.138 1.00 28.20 976 ASN A O 1
ATOM 6984 N N . THR A 1 977 ? 19.390 58.899 16.732 1.00 29.69 977 THR A N 1
ATOM 6985 C CA . THR A 1 977 ? 18.600 59.580 15.662 1.00 29.69 977 THR A CA 1
ATOM 6986 C C . THR A 1 977 ? 19.189 60.829 14.952 1.00 29.69 977 THR A C 1
ATOM 6988 O O . THR A 1 977 ? 20.162 61.403 15.418 1.00 29.69 977 THR A O 1
ATOM 6991 N N . PRO A 1 978 ? 18.560 61.341 13.868 1.00 52.25 978 PRO A N 1
ATOM 6992 C CA . PRO A 1 978 ? 18.138 60.648 12.635 1.00 52.25 978 PRO A CA 1
ATOM 6993 C C . PRO A 1 978 ? 18.462 61.489 11.363 1.00 52.25 978 PRO A C 1
ATOM 6995 O O . PRO A 1 978 ? 19.148 62.501 11.449 1.00 52.25 978 PRO A O 1
ATOM 6998 N N . THR A 1 979 ? 17.817 61.169 10.224 1.00 30.52 979 THR A N 1
ATOM 6999 C CA . THR A 1 979 ? 17.524 62.083 9.080 1.00 30.52 979 THR A CA 1
ATOM 7000 C C . THR A 1 979 ? 18.721 62.586 8.235 1.00 30.52 979 THR A C 1
ATOM 7002 O O . THR A 1 979 ? 19.847 62.615 8.701 1.00 30.52 979 THR A O 1
ATOM 7005 N N . ASN A 1 980 ? 18.576 62.993 6.965 1.00 28.59 980 ASN A N 1
ATOM 7006 C CA . ASN A 1 980 ? 17.459 62.880 6.011 1.00 28.59 980 ASN A CA 1
ATOM 7007 C C . ASN A 1 980 ? 17.979 62.927 4.562 1.00 28.59 980 ASN A C 1
ATOM 7009 O O . ASN A 1 980 ? 19.017 63.528 4.307 1.00 28.59 980 ASN A O 1
ATOM 7013 N N . GLY A 1 981 ? 17.147 62.444 3.633 1.00 29.33 981 GLY A N 1
ATOM 7014 C CA . GLY A 1 981 ? 17.187 62.780 2.203 1.00 29.33 981 GLY A CA 1
ATOM 7015 C C . GLY A 1 981 ? 18.350 62.199 1.384 1.00 29.33 981 GLY A C 1
ATOM 7016 O O . GLY A 1 981 ? 19.388 61.824 1.907 1.00 29.33 981 GLY A O 1
ATOM 7017 N N . SER A 1 982 ? 18.268 62.105 0.060 1.00 27.77 982 SER A N 1
ATOM 7018 C CA . SER A 1 982 ? 17.139 62.195 -0.881 1.00 27.77 982 SER A CA 1
ATOM 7019 C C . SER A 1 982 ? 17.722 62.153 -2.298 1.00 27.77 982 SER A C 1
ATOM 7021 O O . SER A 1 982 ? 18.728 62.807 -2.547 1.00 27.77 982 SER A O 1
ATOM 7023 N N . SER A 1 983 ? 17.010 61.501 -3.223 1.00 28.91 983 SER A N 1
ATOM 7024 C CA . SER A 1 983 ? 16.992 61.762 -4.679 1.00 28.91 983 SER A CA 1
ATOM 7025 C C . SER A 1 983 ? 18.279 61.670 -5.527 1.00 28.91 983 SER A C 1
ATOM 7027 O O . SER A 1 983 ? 19.219 62.435 -5.354 1.00 28.91 983 SER A O 1
ATOM 7029 N N . GLY A 1 984 ? 18.174 60.890 -6.612 1.00 28.64 984 GLY A N 1
ATOM 7030 C CA . GLY A 1 984 ? 18.965 61.036 -7.843 1.00 28.64 984 GLY A CA 1
ATOM 7031 C C . GLY A 1 984 ? 20.290 60.253 -7.878 1.00 28.64 984 GLY A C 1
ATOM 7032 O O . GLY A 1 984 ? 21.018 60.213 -6.901 1.00 28.64 984 GLY A O 1
ATOM 7033 N N . GLY A 1 985 ? 20.679 59.604 -8.979 1.00 27.41 985 GLY A N 1
ATOM 7034 C CA . GLY A 1 985 ? 19.958 59.412 -10.239 1.00 27.41 985 GLY A CA 1
ATOM 7035 C C . GLY A 1 985 ? 20.892 59.263 -11.445 1.00 27.41 985 GLY A C 1
ATOM 7036 O O . GLY A 1 985 ? 21.446 60.253 -11.900 1.00 27.41 985 GLY A O 1
ATOM 7037 N N . GLY A 1 986 ? 20.959 58.054 -12.014 1.00 27.34 986 GLY A N 1
ATOM 7038 C CA . GLY A 1 986 ? 21.379 57.804 -13.401 1.00 27.34 986 GLY A CA 1
ATOM 7039 C C . GLY A 1 986 ? 22.880 57.824 -13.743 1.00 27.34 986 GLY A C 1
ATOM 7040 O O . GLY A 1 986 ? 23.698 58.443 -13.077 1.00 27.34 986 GLY A O 1
ATOM 7041 N N . GLY A 1 987 ? 23.196 57.182 -14.875 1.00 26.50 987 GLY A N 1
ATOM 7042 C CA . GLY A 1 987 ? 24.351 57.531 -15.717 1.00 26.50 987 GLY A CA 1
ATOM 7043 C C . GLY A 1 987 ? 25.592 56.642 -15.595 1.00 26.50 987 GLY A C 1
ATOM 7044 O O . GLY A 1 987 ? 26.451 56.873 -14.755 1.00 26.50 987 GLY A O 1
ATOM 7045 N N . ALA A 1 988 ? 25.736 55.674 -16.505 1.00 36.22 988 ALA A N 1
ATOM 7046 C CA . ALA A 1 988 ? 26.982 54.927 -16.711 1.00 36.22 988 ALA A CA 1
ATOM 7047 C C . ALA A 1 988 ? 27.870 55.549 -17.816 1.00 36.22 988 ALA A C 1
ATOM 7049 O O . ALA A 1 988 ? 27.380 56.337 -18.623 1.00 36.22 988 ALA A O 1
ATOM 7050 N N . ALA A 1 989 ? 29.122 55.059 -17.898 1.00 30.55 989 ALA A N 1
ATOM 7051 C CA . ALA A 1 989 ? 30.227 55.356 -18.841 1.00 30.55 989 ALA A CA 1
ATOM 7052 C C . ALA A 1 989 ? 31.276 56.387 -18.351 1.00 30.55 989 ALA A C 1
ATOM 7054 O O . ALA A 1 989 ? 30.919 57.410 -17.786 1.00 30.55 989 ALA A O 1
ATOM 7055 N N . GLY A 1 990 ? 32.590 56.202 -18.569 1.00 26.84 990 GLY A N 1
ATOM 7056 C CA . GLY A 1 990 ? 33.331 55.043 -19.108 1.00 26.84 990 GLY A CA 1
ATOM 7057 C C . GLY A 1 990 ? 34.757 55.398 -19.600 1.00 26.84 990 GLY A C 1
ATOM 7058 O O . GLY A 1 990 ? 35.044 56.574 -19.792 1.00 26.84 990 GLY A O 1
ATOM 7059 N N . ARG A 1 991 ? 35.588 54.375 -19.919 1.00 29.17 991 ARG A N 1
ATOM 7060 C CA . ARG A 1 991 ? 36.951 54.437 -20.550 1.00 29.17 991 ARG A CA 1
ATOM 7061 C C . ARG A 1 991 ? 38.077 54.994 -19.630 1.00 29.17 991 ARG A C 1
ATOM 7063 O O . ARG A 1 991 ? 37.829 55.924 -18.884 1.00 29.17 991 ARG A O 1
ATOM 7070 N N . TRP A 1 992 ? 39.309 54.456 -19.585 1.00 25.77 992 TRP A N 1
ATOM 7071 C CA . TRP A 1 992 ? 40.419 54.632 -20.558 1.00 25.77 992 TRP A CA 1
ATOM 7072 C C . TRP A 1 992 ? 41.669 53.762 -20.193 1.00 25.77 992 TRP A C 1
ATOM 7074 O O . TRP A 1 992 ? 42.028 53.758 -19.026 1.00 25.77 992 TRP A O 1
ATOM 7084 N N . PHE A 1 993 ? 42.353 53.165 -21.201 1.00 27.11 993 PHE A N 1
ATOM 7085 C CA . PHE A 1 993 ? 43.811 52.813 -21.330 1.00 27.11 993 PHE A CA 1
ATOM 7086 C C . PHE A 1 993 ? 44.516 51.939 -20.231 1.00 27.11 993 PHE A C 1
ATOM 7088 O O . PHE A 1 993 ? 44.071 51.887 -19.099 1.00 27.11 993 PHE A O 1
ATOM 7095 N N . CYS A 1 994 ? 45.607 51.171 -20.458 1.00 25.75 994 CYS A N 1
ATOM 7096 C CA . CYS A 1 994 ? 46.641 51.151 -21.515 1.00 25.75 994 CYS A CA 1
ATOM 7097 C C . CYS A 1 994 ? 47.324 49.749 -21.716 1.00 25.75 994 CYS A C 1
ATOM 7099 O O . CYS A 1 994 ? 47.255 48.897 -20.840 1.00 25.75 994 CYS A O 1
ATOM 7101 N N . THR A 1 995 ? 48.002 49.574 -22.866 1.00 30.89 995 THR A N 1
ATOM 7102 C CA . THR A 1 995 ? 49.026 48.586 -23.370 1.00 30.89 995 THR A CA 1
ATOM 7103 C C . THR A 1 995 ? 49.878 47.709 -22.403 1.00 30.89 995 THR A C 1
ATOM 7105 O O . THR A 1 995 ? 50.093 48.124 -21.274 1.00 30.89 995 THR A O 1
ATOM 7108 N N . ALA A 1 996 ? 50.572 46.604 -22.786 1.00 31.55 996 ALA A N 1
ATOM 7109 C CA . ALA A 1 996 ? 50.616 45.706 -23.980 1.00 31.55 996 ALA A CA 1
ATOM 7110 C C . ALA A 1 996 ? 51.641 44.532 -23.803 1.00 31.55 996 ALA A C 1
ATOM 7112 O O . ALA A 1 996 ? 52.659 44.764 -23.162 1.00 31.55 996 ALA A O 1
ATOM 7113 N N . LEU A 1 997 ? 51.438 43.347 -24.435 1.00 25.31 997 LEU A N 1
ATOM 7114 C CA . LEU A 1 997 ? 52.409 42.587 -25.291 1.00 25.31 997 LEU A CA 1
ATOM 7115 C C . LEU A 1 997 ? 51.880 41.188 -25.766 1.00 25.31 997 LEU A C 1
ATOM 7117 O O . LEU A 1 997 ? 51.485 40.371 -24.947 1.00 25.31 997 LEU A O 1
ATOM 7121 N N . VAL A 1 998 ? 51.893 40.942 -27.093 1.00 26.25 998 VAL A N 1
ATOM 7122 C CA . VAL A 1 998 ? 52.472 39.785 -27.860 1.00 26.25 998 VAL A CA 1
ATOM 7123 C C . VAL A 1 998 ? 52.518 38.371 -27.197 1.00 26.25 998 VAL A C 1
ATOM 7125 O O . VAL A 1 998 ? 53.085 38.246 -26.123 1.00 26.25 998 VAL A O 1
ATOM 7128 N N . ALA A 1 999 ? 52.112 37.232 -27.806 1.00 29.69 999 ALA A N 1
ATOM 7129 C CA . ALA A 1 999 ? 51.485 36.931 -29.113 1.00 29.69 999 ALA A CA 1
ATOM 7130 C C . ALA A 1 999 ? 50.948 35.471 -29.251 1.00 29.69 999 ALA A C 1
ATOM 7132 O O . ALA A 1 999 ? 51.416 34.577 -28.561 1.00 29.69 999 ALA A O 1
ATOM 7133 N N . ALA A 1 1000 ? 50.084 35.270 -30.269 1.00 31.23 1000 ALA A N 1
ATOM 7134 C CA . ALA A 1 1000 ? 49.908 34.078 -31.139 1.00 31.23 1000 ALA A CA 1
ATOM 7135 C C . ALA A 1 1000 ? 49.428 32.706 -30.573 1.00 31.23 1000 ALA A C 1
ATOM 7137 O O . ALA A 1 1000 ? 49.837 32.289 -29.503 1.00 31.23 1000 ALA A O 1
ATOM 7138 N N . ALA A 1 1001 ? 48.642 31.881 -31.297 1.00 29.20 1001 ALA A N 1
ATOM 7139 C CA . ALA A 1 1001 ? 47.778 32.090 -32.481 1.00 29.20 1001 ALA A CA 1
ATOM 7140 C C . ALA A 1 1001 ? 46.937 30.819 -32.816 1.00 29.20 1001 ALA A C 1
ATOM 7142 O O . ALA A 1 1001 ? 47.436 29.722 -32.613 1.00 29.20 1001 ALA A O 1
ATOM 7143 N N . LEU A 1 1002 ? 45.776 30.999 -33.493 1.00 25.62 1002 LEU A N 1
ATOM 7144 C CA . LEU A 1 1002 ? 45.095 30.044 -34.424 1.00 25.62 1002 LEU A CA 1
ATOM 7145 C C . LEU A 1 1002 ? 44.538 28.708 -33.828 1.00 25.62 1002 LEU A C 1
ATOM 7147 O O . LEU A 1 1002 ? 45.110 28.161 -32.904 1.00 25.62 1002 LEU A O 1
ATOM 7151 N N . LEU A 1 1003 ? 43.426 28.087 -34.274 1.00 25.03 1003 LEU A N 1
ATOM 7152 C CA . LEU A 1 1003 ? 42.490 28.251 -35.415 1.00 25.03 1003 LEU A CA 1
ATOM 7153 C C . LEU A 1 1003 ? 41.004 28.210 -34.934 1.00 25.03 1003 LEU A C 1
ATOM 7155 O O . LEU A 1 1003 ? 40.714 27.610 -33.910 1.00 25.03 1003 LEU A O 1
ATOM 7159 N N . ARG A 1 1004 ? 40.059 28.967 -35.534 1.00 26.42 1004 ARG A N 1
ATOM 7160 C CA . ARG A 1 1004 ? 38.994 28.560 -36.516 1.00 26.42 1004 ARG A CA 1
ATOM 7161 C C . ARG A 1 1004 ? 38.213 27.256 -36.166 1.00 26.42 1004 ARG A C 1
ATOM 7163 O O . ARG A 1 1004 ? 38.853 26.269 -35.857 1.00 26.42 1004 ARG A O 1
ATOM 7170 N N . PHE A 1 1005 ? 36.877 27.123 -36.274 1.00 25.25 1005 PHE A N 1
ATOM 7171 C CA . PHE A 1 1005 ? 35.871 27.789 -37.131 1.00 25.25 1005 PHE A CA 1
ATOM 7172 C C . PHE A 1 1005 ? 34.471 27.973 -36.471 1.00 25.25 1005 PHE A C 1
ATOM 7174 O O . PHE A 1 1005 ? 33.980 27.115 -35.753 1.00 25.25 1005 PHE A O 1
ATOM 7181 N N . ARG A 1 1006 ? 33.838 29.100 -36.833 1.00 24.33 1006 ARG A N 1
ATOM 7182 C CA . ARG A 1 1006 ? 32.404 29.430 -37.060 1.00 24.33 1006 ARG A CA 1
ATOM 7183 C C . ARG A 1 1006 ? 31.243 28.446 -36.731 1.00 24.33 1006 ARG A C 1
ATOM 7185 O O . ARG A 1 1006 ? 31.164 27.355 -37.278 1.00 24.33 1006 ARG A O 1
ATOM 7192 N N . LYS A 1 1007 ? 30.230 29.028 -36.054 1.00 27.44 1007 LYS A N 1
ATOM 7193 C CA . LYS A 1 1007 ? 28.760 29.068 -36.342 1.00 27.44 1007 LYS A CA 1
ATOM 7194 C C . LYS A 1 1007 ? 28.297 28.589 -37.747 1.00 27.44 1007 LYS A C 1
ATOM 7196 O O . LYS A 1 1007 ? 29.024 28.845 -38.708 1.00 27.44 1007 LYS A O 1
ATOM 7201 N N . PRO A 1 1008 ? 27.072 28.025 -37.914 1.00 39.47 1008 PRO A N 1
ATOM 7202 C CA . PRO A 1 1008 ? 25.795 28.730 -37.631 1.00 39.47 1008 PRO A CA 1
ATOM 7203 C C . PRO A 1 1008 ? 24.733 27.877 -36.886 1.00 39.47 1008 PRO A C 1
ATOM 7205 O O . PRO A 1 1008 ? 24.748 26.658 -36.965 1.00 39.47 1008 PRO A O 1
ATOM 7208 N N . ASP A 1 1009 ? 23.849 28.422 -36.044 1.00 29.91 1009 ASP A N 1
ATOM 7209 C CA . ASP A 1 1009 ? 22.725 29.339 -36.339 1.00 29.91 1009 ASP A CA 1
ATOM 7210 C C . ASP A 1 1009 ? 21.818 28.905 -37.510 1.00 29.91 1009 ASP A C 1
ATOM 7212 O O . ASP A 1 1009 ? 21.942 29.395 -38.633 1.00 29.91 1009 ASP A O 1
ATOM 7216 N N . ARG A 1 1010 ? 20.798 28.088 -37.216 1.00 28.73 1010 ARG A N 1
ATOM 7217 C CA . ARG A 1 1010 ? 19.481 28.253 -37.849 1.00 28.73 1010 ARG A CA 1
ATOM 7218 C C . ARG A 1 1010 ? 18.362 28.144 -36.823 1.00 28.73 1010 ARG A C 1
ATOM 7220 O O . ARG A 1 1010 ? 18.189 27.130 -36.160 1.00 28.73 1010 ARG A O 1
ATOM 7227 N N . SER A 1 1011 ? 17.607 29.226 -36.744 1.00 29.11 1011 SER A N 1
ATOM 7228 C CA . SER A 1 1011 ? 16.331 29.348 -36.064 1.00 29.11 1011 SER A CA 1
ATOM 7229 C C . SER A 1 1011 ? 15.233 28.551 -36.772 1.00 29.11 1011 SER A C 1
ATOM 7231 O O . SER A 1 1011 ? 15.175 28.521 -38.000 1.00 29.11 1011 SER A O 1
ATOM 7233 N N . CYS A 1 1012 ? 14.298 28.017 -35.989 1.00 25.06 1012 CYS A N 1
ATOM 7234 C CA . CYS A 1 1012 ? 12.875 27.994 -36.323 1.00 25.06 1012 CYS A CA 1
ATOM 7235 C C . CYS A 1 1012 ? 12.078 28.098 -35.020 1.00 25.06 1012 CYS A C 1
ATOM 7237 O O . CYS A 1 1012 ? 12.233 27.276 -34.121 1.00 25.06 1012 CYS A O 1
ATOM 7239 N N . ALA A 1 1013 ? 11.249 29.132 -34.920 1.00 32.19 1013 ALA A N 1
ATOM 7240 C CA . ALA A 1 1013 ? 10.139 29.157 -33.979 1.00 32.19 1013 ALA A CA 1
ATOM 7241 C C . ALA A 1 1013 ? 8.939 28.443 -34.617 1.00 32.19 1013 ALA A C 1
ATOM 7243 O O . ALA A 1 1013 ? 8.860 28.423 -35.844 1.00 32.19 1013 ALA A O 1
ATOM 7244 N N . ILE A 1 1014 ? 8.002 27.947 -33.799 1.00 28.84 1014 ILE A N 1
ATOM 7245 C CA . ILE A 1 1014 ? 6.552 28.243 -33.869 1.00 28.84 1014 ILE A CA 1
ATOM 7246 C C . ILE A 1 1014 ? 5.788 27.333 -32.883 1.00 28.84 1014 ILE A C 1
ATOM 7248 O O . ILE A 1 1014 ? 5.803 26.118 -33.017 1.00 28.84 1014 ILE A O 1
ATOM 7252 N N . TYR A 1 1015 ? 5.138 27.979 -31.908 1.00 28.03 1015 TYR A N 1
ATOM 7253 C CA . TYR A 1 1015 ? 3.933 27.570 -31.165 1.00 28.03 1015 TYR A CA 1
ATOM 7254 C C . TYR A 1 1015 ? 3.770 26.120 -30.661 1.00 28.03 1015 TYR A C 1
ATOM 7256 O O . TYR A 1 1015 ? 3.257 25.265 -31.380 1.00 28.03 1015 TYR A O 1
ATOM 7264 N N . SER A 1 1016 ? 3.958 25.944 -29.346 1.00 28.75 1016 SER A N 1
ATOM 7265 C CA . SER A 1 1016 ? 2.860 25.630 -28.401 1.00 28.75 1016 SER A CA 1
ATOM 7266 C C . SER A 1 1016 ? 3.304 25.886 -26.961 1.00 28.75 1016 SER A C 1
ATOM 7268 O O . SER A 1 1016 ? 4.290 25.226 -26.563 1.00 28.75 1016 SER A O 1
#

Mean predicted aligned error: 22.38 Å

Nearest PDB structures (foldseek):
  3f7r-assembly1_A  TM=4.070E-01  e=3.654E-08  Homo sapiens
  1x5z-assembly1_A  TM=8.026E-01  e=1.429E-04  Homo sapiens
  3f7p-assembly3_E  TM=3.871E-01  e=9.804E-08  Homo sapiens
  5fn8-assembly1_B  TM=7.605E-01  e=6.430E-04  Rattus norvegicus
  5fmv-assembly2_B  TM=3.091E-01  e=1.299E-08  Homo sapiens

Secondary structure (DSSP, 8-state):
-HHHHTTTHHHHTTTHHHHHHHHHHHHHTTS-----PPPGGGSEEE----SSS-S----EEEEPPTT--TTS-EEEEEEPP-GGG-SSSS-GGGTTGGGGHHHHHHTTTTTS--EEEEE---SSTT-S-HHHHHHHHHHHHHHHHHS-EEEEEEEEEEETHHHHHHHHHHHH-GGG-SEEEEES------HHHHHTS-EEEEEETT-SSS-THHHHHHHHHHHHTT--EEEEEESS--GGGHHHHHT-TTHHHHHHH--TTS---SS---EE---BT-S--S-TTEEEEEEEEEE-TT--SEEEEEEEESS--S---GGGS-----SSEEEEEEEEE-TTEEEEEEEEE-TTS----TTT-EEEEEEEEE------------EEEEEES-SSSEEEESSSEEEEEEEEEPPTT--EEEEEEEETTS-EEEEB-SSEEEEEEEE--SEEEEEEEEEEETTS-EEEEEEEEEE--------PPPPEEEEEEEEETTEEEEEEEPPP-SS-EEEEEEEEESSTT--EEEEEESSSEEEEESPPTT-EEEEEEEEEESS--BPPPPPPEEEEPPPP--EEEEE-SHHHHHHHHHHHHT-TTS-EEEEEPSEEEE--SPPPPB-SSSEEEEESSBT--EEEE-TT--SS-SEEE-STT-EEES-EEE--SS-SEEE-TT-BS-EEES-EEE--SSSPPSS-SEEEES-BS-EEES-EEE----SSS-PPPSEEEETTEES-EEES-EEES-S-SEEESBTTTB-EES-EEES-EEEE-PPSSS----SEEEESEES-EEES-EEEE-SS-SEEEEEESTT-BSEEEES-EESSEEEEETT--EEEES-B----GGGEEEGGGTEEEEPHHHHHT-SSSTT-BPP-TT--B-SSS-BS-SSSSBPSSS----PPPPP---------------------------------------------------------------------------------------------------------

Radius of gyration: 38.69 Å; Cα contacts (8 Å, |Δi|>4): 2532; chains: 1; bounding box: 107×112×125 Å

Foldseek 3Di:
DVVVVVVCVVVVVVVVVVVVVVVVVVVVPVPDDDQDQDDLVQWDWDDPDDDDFDDDDKTKTKHFQVVADQLDAAAEEEEEEAQQQAARPRHSQSPCSQLALVSLCSVCSPVRGHMYMGIHQNDHPLSLDPVNLVSVLVVVQVVLLVGQYFQQQYEYEYAHSSLQSQLVSQLFCVQRHQAYERELHADHDNLLSVQQHEYEYEYECPAPRRHCLRVVQSVVSNVLSQHKYKYKYWPADYSSCSSLVSQQPQPSQQSSQTTRRDPRDGQWDKDWDFWPQPQEAAPQWFFDKTKTFIDTVQWFQAKAKDWDFSDDDRDDDSPPGQGFGDIGMTIGGRHTHGPGTKIKMWTKDWPSRRSVCPPTTIIIIIMGIDDHHDYHDDADAKAWAWPPPHRPFEDEDAFQFDKIKTAMGGTPPWFFDWKKKAKPVGDIGTWDDQGTTMDGGHGDDAAKIKMKMKIAIPSGHIDIDIHIYHYHYDDDDDEWEAWEDWDWEQPAQFKIKIATDDIDDRRDWQWKWKWKDLDPVDTHTDDIGSDRMDMGGRHHGQGKMKIWMWIAHPVGHIYDIYDIDIDTHAADEEAEQEDEELVSVLVQQVVLQVRQRYQYEYAYGADEYEAQEARDERARENYEYEHNGRSRAAEDEDLNYDDDENYEYQYEAYEYYQYEYEQGQEEPYEYEQNYEQYEYELYEYYYDDPPAHQYANAHAANYENYEYAHYEYEQQDHPAQRRYANHEHWQNYEQYEYALYFAEQHLAHYEAYDAQPIEYEEYEYEQYQHFHPDAEDGHREANYEYHLYENYEAEFAEEEHNYDYAHNAEYEYLSAEAYEHFLAEACHDYDYYHNHDYDYYLYHNNDDCVQASHSNVSRRAGDVVVVVVDDRFAQPTDDDPVCQAASSRGGPAPDPHAGRHRYHDPDDDDDDDPDDDDDDDDDDDDDDDDDDDDDDDDDDDDDDDDDDDDDDDDDDDDDDDDDDDDDDDDDDDDDDYDDDYDDDDDDDDDDDDDDDDDDDDDDDDDDDDDDDDDDD